Protein 5EPO (pdb70)

Structure (mmCIF, N/CA/C/O backbone):
data_5EPO
#
_entry.id   5EPO
#
_cell.length_a   67.180
_cell.length_b   69.680
_cell.length_c   220.390
_cell.angle_alpha   90.00
_cell.angle_beta   90.00
_cell.angle_gamma   90.00
#
_symmetry.space_group_name_H-M   'P 21 21 21'
#
loop_
_entity.id
_entity.type
_entity.pdbx_description
1 polymer '7-alpha-hydroxysteroid deydrogenase'
2 non-polymer 'NADP NICOTINAMIDE-ADENINE-DINUCLEOTIDE PHOSPHATE'
3 non-polymer 'TAUROCHENODEOXYCHOLIC ACID'
4 non-polymer GLYCEROL
5 water water
#
loop_
_atom_site.group_PDB
_atom_site.id
_atom_site.type_symbol
_atom_site.label_atom_id
_atom_site.label_alt_id
_atom_site.label_comp_id
_atom_site.label_asym_id
_atom_site.label_entity_id
_atom_site.label_seq_id
_atom_site.pdbx_PDB_ins_code
_atom_site.Cartn_x
_atom_site.Cartn_y
_atom_site.Cartn_z
_atom_site.occupancy
_atom_site.B_iso_or_equiv
_atom_site.auth_seq_id
_atom_site.auth_comp_id
_atom_site.auth_asym_id
_atom_site.auth_atom_id
_atom_site.pdbx_PDB_model_num
ATOM 1 N N . LYS A 1 2 ? -14.188 -3.063 50.534 1.00 48.35 2 LYS A N 1
ATOM 2 C CA . LYS A 1 2 ? -15.271 -2.072 50.397 1.00 47.60 2 LYS A CA 1
ATOM 3 C C . LYS A 1 2 ? -14.713 -0.643 50.551 1.00 41.95 2 LYS A C 1
ATOM 4 O O . LYS A 1 2 ? -14.360 -0.205 51.627 1.00 40.17 2 LYS A O 1
ATOM 10 N N . ARG A 1 3 ? -14.682 0.062 49.440 1.00 37.12 3 ARG A N 1
ATOM 11 C CA . ARG A 1 3 ? -14.150 1.413 49.329 1.00 36.65 3 ARG A CA 1
ATOM 12 C C . ARG A 1 3 ? -14.878 2.492 50.065 1.00 32.08 3 ARG A C 1
ATOM 13 O O . ARG A 1 3 ? -14.324 3.568 50.226 1.00 30.92 3 ARG A O 1
ATOM 21 N N . LEU A 1 4 ? -16.122 2.248 50.459 1.00 26.71 4 LEU A N 1
ATOM 22 C CA . LEU A 1 4 ? -16.916 3.319 51.029 1.00 24.01 4 LEU A CA 1
ATOM 23 C C . LEU A 1 4 ? -17.438 2.933 52.379 1.00 23.38 4 LEU A C 1
ATOM 24 O O . LEU A 1 4 ? -18.361 3.510 52.863 1.00 21.46 4 LEU A O 1
ATOM 29 N N . GLU A 1 5 ? -16.814 1.949 52.985 1.00 25.11 5 GLU A N 1
ATOM 30 C CA . GLU A 1 5 ? -17.232 1.485 54.291 1.00 27.24 5 GLU A CA 1
ATOM 31 C C . GLU A 1 5 ? -17.264 2.600 55.325 1.00 24.91 5 GLU A C 1
ATOM 32 O O . GLU A 1 5 ? -16.310 3.323 55.482 1.00 25.38 5 GLU A O 1
ATOM 38 N N . GLY A 1 6 ? -18.382 2.753 56.007 1.00 23.36 6 GLY A N 1
ATOM 39 C CA . GLY A 1 6 ? -18.520 3.765 57.048 1.00 23.74 6 GLY A CA 1
ATOM 40 C C . GLY A 1 6 ? -18.939 5.141 56.534 1.00 23.64 6 GLY A C 1
ATOM 41 O O . GLY A 1 6 ? -19.182 6.044 57.317 1.00 21.46 6 GLY A O 1
ATOM 42 N N . LYS A 1 7 ? -19.019 5.298 55.219 1.00 21.61 7 LYS A N 1
ATOM 43 C CA . LYS A 1 7 ? -19.386 6.581 54.647 1.00 21.61 7 LYS A CA 1
ATOM 44 C C . LYS A 1 7 ? -20.904 6.693 54.546 1.00 19.32 7 LYS A C 1
ATOM 45 O O . LYS A 1 7 ? -21.597 5.680 54.451 1.00 21.41 7 LYS A O 1
ATOM 51 N N . VAL A 1 8 ? -21.396 7.929 54.588 1.00 15.91 8 VAL A N 1
ATOM 52 C CA . VAL A 1 8 ? -22.805 8.250 54.423 1.00 14.60 8 VAL A CA 1
ATOM 53 C C . VAL A 1 8 ? -23.008 9.000 53.096 1.00 15.44 8 VAL A C 1
ATOM 54 O O . VAL A 1 8 ? -22.367 10.008 52.850 1.00 15.16 8 VAL A O 1
ATOM 58 N N . ALA A 1 9 ? -23.917 8.500 52.260 1.00 15.93 9 ALA A N 1
ATOM 59 C CA . ALA A 1 9 ? -24.218 9.115 50.970 1.00 16.10 9 ALA A CA 1
ATOM 60 C C . ALA A 1 9 ? -25.698 9.466 50.856 1.00 14.57 9 ALA A C 1
ATOM 61 O O . ALA A 1 9 ? -26.552 8.799 51.415 1.00 15.26 9 ALA A O 1
ATOM 63 N N . ILE A 1 10 ? -25.968 10.558 50.151 1.00 14.07 10 ILE A N 1
ATOM 64 C CA . ILE A 1 10 ? -27.329 10.956 49.807 1.00 12.58 10 ILE A CA 1
ATOM 65 C C . ILE A 1 10 ? -27.465 11.048 48.280 1.00 11.66 10 ILE A C 1
ATOM 66 O O . ILE A 1 10 ? -26.689 11.724 47.634 1.00 11.35 10 ILE A O 1
ATOM 71 N N . VAL A 1 11 ? -28.443 10.351 47.726 1.00 10.27 11 VAL A N 1
ATOM 72 C CA . VAL A 1 11 ? -28.758 10.439 46.306 1.00 10.54 11 VAL A CA 1
ATOM 73 C C . VAL A 1 11 ? -30.213 10.904 46.118 1.00 11.12 11 VAL A C 1
ATOM 74 O O . VAL A 1 11 ? -31.142 10.223 46.546 1.00 11.00 11 VAL A O 1
ATOM 78 N N . THR A 1 12 ? -30.410 12.059 45.480 1.00 10.90 12 THR A N 1
ATOM 79 C CA . THR A 1 12 ? -31.756 12.569 45.234 1.00 10.33 12 THR A CA 1
ATOM 80 C C . THR A 1 12 ? -32.437 11.847 44.055 1.00 10.68 12 THR A C 1
ATOM 81 O O . THR A 1 12 ? -31.765 11.374 43.147 1.00 9.84 12 THR A O 1
ATOM 85 N N . SER A 1 13 ? -33.780 11.746 44.102 1.00 10.76 13 SER A N 1
ATOM 86 C CA . SER A 1 13 ? -34.545 11.184 43.006 1.00 11.74 13 SER A CA 1
ATOM 87 C C . SER A 1 13 ? -34.009 9.809 42.590 1.00 12.00 13 SER A C 1
ATOM 88 O O . SER A 1 13 ? -33.665 9.570 41.419 1.00 11.50 13 SER A O 1
ATOM 91 N N . SER A 1 14 ? -33.939 8.904 43.561 1.00 11.77 14 SER A N 1
ATOM 92 C CA . SER A 1 14 ? -33.174 7.670 43.414 1.00 11.74 14 SER A CA 1
ATOM 93 C C . SER A 1 14 ? -34.028 6.412 43.490 1.00 12.29 14 SER A C 1
ATOM 94 O O . SER A 1 14 ? -33.528 5.352 43.810 1.00 13.55 14 SER A O 1
ATOM 97 N N . THR A 1 15 ? -35.311 6.537 43.159 1.00 13.14 15 THR A N 1
ATOM 98 C CA . THR A 1 15 ? -36.210 5.387 43.167 1.00 14.40 15 THR A CA 1
ATOM 99 C C . THR A 1 15 ? -36.258 4.686 41.821 1.00 15.46 15 THR A C 1
ATOM 100 O O . THR A 1 15 ? -36.829 3.613 41.711 1.00 16.93 15 THR A O 1
ATOM 104 N N . ARG A 1 16 ? -35.628 5.278 40.812 1.00 15.35 16 ARG A N 1
ATOM 105 C CA . ARG A 1 16 ? -35.522 4.644 39.481 1.00 15.40 16 ARG A CA 1
ATOM 106 C C . ARG A 1 16 ? -34.339 5.252 38.708 1.00 13.83 16 ARG A C 1
ATOM 107 O O . ARG A 1 16 ? -33.775 6.314 39.111 1.00 10.92 16 ARG A O 1
ATOM 115 N N . GLY A 1 17 ? -34.005 4.623 37.587 1.00 11.90 17 GLY A N 1
ATOM 116 C CA . GLY A 1 17 ? -33.071 5.202 36.643 1.00 11.59 17 GLY A CA 1
ATOM 117 C C . GLY A 1 17 ? -31.676 5.465 37.214 1.00 11.22 17 GLY A C 1
ATOM 118 O O . GLY A 1 17 ? -31.151 4.690 37.997 1.00 10.01 17 GLY A O 1
ATOM 119 N N . ILE A 1 18 ? -31.095 6.592 36.830 1.00 11.11 18 ILE A N 1
ATOM 120 C CA . ILE A 1 18 ? -29.710 6.917 37.205 1.00 11.18 18 ILE A CA 1
ATOM 121 C C . ILE A 1 18 ? -29.561 7.021 38.710 1.00 10.34 18 ILE A C 1
ATOM 122 O O . ILE A 1 18 ? -28.599 6.507 39.256 1.00 9.00 18 ILE A O 1
ATOM 127 N N . GLY A 1 19 ? -30.535 7.667 39.348 1.00 9.83 19 GLY A N 1
ATOM 128 C CA . GLY A 1 19 ? -30.505 7.837 40.790 1.00 9.79 19 GLY A CA 1
ATOM 129 C C . GLY A 1 19 ? -30.445 6.517 41.507 1.00 10.36 19 GLY A C 1
ATOM 130 O O . GLY A 1 19 ? -29.630 6.323 42.400 1.00 10.06 19 GLY A O 1
ATOM 131 N N . ARG A 1 20 ? -31.314 5.584 41.097 1.00 11.28 20 ARG A N 1
ATOM 132 C CA . ARG A 1 20 ? -31.346 4.266 41.697 1.00 11.72 20 ARG A CA 1
ATOM 133 C C . ARG A 1 20 ? -30.034 3.549 41.469 1.00 10.59 20 ARG A C 1
ATOM 134 O O . ARG A 1 20 ? -29.458 2.961 42.399 1.00 10.73 20 ARG A O 1
ATOM 142 N N . ALA A 1 21 ? -29.570 3.556 40.224 1.00 10.11 21 ALA A N 1
ATOM 143 C CA . ALA A 1 21 ? -28.368 2.801 39.885 1.00 10.86 21 ALA A CA 1
ATOM 144 C C . ALA A 1 21 ? -27.168 3.372 40.643 1.00 10.96 21 ALA A C 1
ATOM 145 O O . ALA A 1 21 ? -26.282 2.628 41.059 1.00 11.12 21 ALA A O 1
ATOM 147 N N . SER A 1 22 ? -27.161 4.691 40.836 1.00 10.78 22 SER A N 1
ATOM 148 C CA . SER A 1 22 ? -26.124 5.340 41.614 1.00 10.71 22 SER A CA 1
ATOM 149 C C . SER A 1 22 ? -26.191 4.959 43.102 1.00 11.64 22 SER A C 1
ATOM 150 O O . SER A 1 22 ? -25.165 4.644 43.714 1.00 11.24 22 SER A O 1
ATOM 153 N N . ALA A 1 23 ? -27.392 4.954 43.666 1.00 11.55 23 ALA A N 1
ATOM 154 C CA . ALA A 1 23 ? -27.585 4.473 45.044 1.00 12.72 23 ALA A CA 1
ATOM 155 C C . ALA A 1 23 ? -27.109 3.027 45.223 1.00 12.23 23 ALA A C 1
ATOM 156 O O . ALA A 1 23 ? -26.432 2.708 46.196 1.00 12.01 23 ALA A O 1
ATOM 158 N N . GLU A 1 24 ? -27.428 2.189 44.275 1.00 13.02 24 GLU A N 1
ATOM 159 C CA . GLU A 1 24 ? -27.076 0.749 44.355 1.00 14.91 24 GLU A CA 1
ATOM 160 C C . GLU A 1 24 ? -25.549 0.560 44.318 1.00 16.25 24 GLU A C 1
ATOM 161 O O . GLU A 1 24 ? -24.999 -0.195 45.112 1.00 16.59 24 GLU A O 1
ATOM 167 N N . ALA A 1 25 ? -24.884 1.265 43.401 1.00 15.67 25 ALA A N 1
ATOM 168 C CA . ALA A 1 25 ? -23.439 1.159 43.263 1.00 15.32 25 ALA A CA 1
ATOM 169 C C . ALA A 1 25 ? -22.724 1.619 44.517 1.00 14.50 25 ALA A C 1
ATOM 170 O O . ALA A 1 25 ? -21.755 1.014 44.930 1.00 14.53 25 ALA A O 1
ATOM 172 N N . LEU A 1 26 ? -23.211 2.700 45.118 1.00 14.60 26 LEU A N 1
ATOM 173 C CA . LEU A 1 26 ? -22.571 3.240 46.305 1.00 14.26 26 LEU A CA 1
ATOM 174 C C . LEU A 1 26 ? -22.774 2.293 47.491 1.00 15.06 26 LEU A C 1
ATOM 175 O O . LEU A 1 26 ? -21.861 2.067 48.267 1.00 14.36 26 LEU A O 1
ATOM 180 N N . ALA A 1 27 ? -23.978 1.743 47.603 1.00 17.35 27 ALA A N 1
ATOM 181 C CA . ALA A 1 27 ? -24.300 0.785 48.662 1.00 17.55 27 ALA A CA 1
ATOM 182 C C . ALA A 1 27 ? -23.492 -0.516 48.536 1.00 19.17 27 ALA A C 1
ATOM 183 O O . ALA A 1 27 ? -23.118 -1.118 49.545 1.00 16.94 27 ALA A O 1
ATOM 185 N N . LYS A 1 28 ? -23.222 -0.937 47.314 1.00 19.50 28 LYS A N 1
ATOM 186 C CA . LYS A 1 28 ? -22.458 -2.154 47.102 1.00 23.80 28 LYS A CA 1
ATOM 187 C C . LYS A 1 28 ? -21.007 -1.982 47.596 1.00 22.81 28 LYS A C 1
ATOM 188 O O . LYS A 1 28 ? -20.370 -2.942 48.018 1.00 19.94 28 LYS A O 1
ATOM 194 N N . GLU A 1 29 ? -20.508 -0.749 47.540 1.00 19.62 29 GLU A N 1
ATOM 195 C CA . GLU A 1 29 ? -19.176 -0.452 48.010 1.00 20.65 29 GLU A CA 1
ATOM 196 C C . GLU A 1 29 ? -19.155 -0.051 49.477 1.00 18.69 29 GLU A C 1
ATOM 197 O O . GLU A 1 29 ? -18.199 0.539 49.958 1.00 19.94 29 GLU A O 1
ATOM 203 N N . GLY A 1 30 ? -20.221 -0.385 50.197 1.00 18.42 30 GLY A N 1
ATOM 204 C CA . GLY A 1 30 ? -20.262 -0.232 51.654 1.00 18.54 30 GLY A CA 1
ATOM 205 C C . GLY A 1 30 ? -20.821 1.082 52.189 1.00 18.51 30 GLY A C 1
ATOM 206 O O . GLY A 1 30 ? -20.958 1.251 53.403 1.00 16.57 30 GLY A O 1
ATOM 207 N N . ALA A 1 31 ? -21.167 2.021 51.313 1.00 15.99 31 ALA A N 1
ATOM 208 C CA . ALA A 1 31 ? -21.768 3.264 51.783 1.00 16.78 31 ALA A CA 1
ATOM 209 C C . ALA A 1 31 ? -23.160 3.050 52.368 1.00 16.87 31 ALA A C 1
ATOM 210 O O . ALA A 1 31 ? -23.936 2.215 51.881 1.00 15.72 31 ALA A O 1
ATOM 212 N N . LEU A 1 32 ? -23.473 3.815 53.410 1.00 16.96 32 LEU A N 1
ATOM 213 C CA . LEU A 1 32 ? -24.841 3.930 53.870 1.00 17.46 32 LEU A CA 1
ATOM 214 C C . LEU A 1 32 ? -25.521 4.974 53.026 1.00 17.16 32 LEU A C 1
ATOM 215 O O . LEU A 1 32 ? -25.170 6.160 53.096 1.00 18.87 32 LEU A O 1
ATOM 220 N N . VAL A 1 33 ? -26.492 4.546 52.225 1.00 16.93 33 VAL A N 1
ATOM 221 C CA . VAL A 1 33 ? -27.060 5.401 51.193 1.00 16.39 33 VAL A CA 1
ATOM 222 C C . VAL A 1 33 ? -28.481 5.814 51.543 1.00 16.12 33 VAL A C 1
ATOM 223 O O . VAL A 1 33 ? -29.373 4.978 51.693 1.00 17.42 33 VAL A O 1
ATOM 227 N N . TYR A 1 34 ? -28.688 7.117 51.645 1.00 15.16 34 TYR A N 1
ATOM 228 C CA . TYR A 1 34 ? -30.025 7.671 51.800 1.00 15.61 34 TYR A CA 1
ATOM 229 C C . TYR A 1 34 ? -30.650 7.910 50.441 1.00 15.54 34 TYR A C 1
ATOM 230 O O . TYR A 1 34 ? -30.073 8.640 49.607 1.00 15.24 34 TYR A O 1
ATOM 239 N N . LEU A 1 35 ? -31.809 7.298 50.209 1.00 14.31 35 LEU A N 1
ATOM 240 C CA . LEU A 1 35 ? -32.641 7.637 49.061 1.00 13.29 35 LEU A CA 1
ATOM 241 C C . LEU A 1 35 ? -33.481 8.868 49.367 1.00 13.91 35 LEU A C 1
ATOM 242 O O . LEU A 1 35 ? -34.528 8.787 50.033 1.00 15.53 35 LEU A O 1
ATOM 247 N N . ALA A 1 36 ? -33.028 10.021 48.902 1.00 12.05 36 ALA A N 1
ATOM 248 C CA . ALA A 1 36 ? -33.796 11.227 49.065 1.00 12.15 36 ALA A CA 1
ATOM 249 C C . ALA A 1 36 ? -34.851 11.266 47.953 1.00 13.59 36 ALA A C 1
ATOM 250 O O . ALA A 1 36 ? -34.554 11.642 46.808 1.00 12.64 36 ALA A O 1
ATOM 252 N N . ALA A 1 37 ? -36.063 10.811 48.282 1.00 13.03 37 ALA A N 1
ATOM 253 C CA . ALA A 1 37 ? -37.083 10.571 47.291 1.00 14.02 37 ALA A CA 1
ATOM 254 C C . ALA A 1 37 ? -38.466 11.052 47.731 1.00 14.84 37 ALA A C 1
ATOM 255 O O . ALA A 1 37 ? -38.706 11.254 48.931 1.00 14.98 37 ALA A O 1
ATOM 257 N N . ARG A 1 38 ? -39.383 11.199 46.774 1.00 14.44 38 ARG A N 1
ATOM 258 C CA . ARG A 1 38 ? -40.739 11.671 47.080 1.00 15.00 38 ARG A CA 1
ATOM 259 C C . ARG A 1 38 ? -41.695 10.530 47.430 1.00 16.50 38 ARG A C 1
ATOM 260 O O . ARG A 1 38 ? -42.696 10.760 48.114 1.00 19.70 38 ARG A O 1
ATOM 268 N N . SER A 1 39 ? -41.405 9.325 46.961 1.00 17.45 39 SER A N 1
ATOM 269 C CA . SER A 1 39 ? -42.261 8.150 47.248 1.00 19.29 39 SER A CA 1
ATOM 270 C C . SER A 1 39 ? -41.605 7.215 48.233 1.00 18.47 39 SER A C 1
ATOM 271 O O . SER A 1 39 ? -40.683 6.457 47.875 1.00 20.03 39 SER A O 1
ATOM 274 N N . GLU A 1 40 ? -42.054 7.274 49.487 1.00 19.28 40 GLU A N 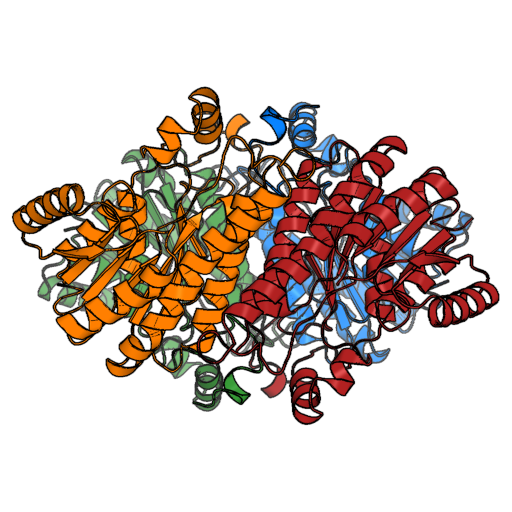1
ATOM 275 C CA . GLU A 1 40 ? -41.544 6.382 50.502 1.00 21.11 40 GLU A CA 1
ATOM 276 C C . GLU A 1 40 ? -41.813 4.923 50.128 1.00 20.48 40 GLU A C 1
ATOM 277 O O . GLU A 1 40 ? -40.965 4.047 50.322 1.00 19.84 40 GLU A O 1
ATOM 283 N N . GLU A 1 41 ? -43.008 4.678 49.589 1.00 22.18 41 GLU A N 1
ATOM 284 C CA . GLU A 1 41 ? -43.382 3.333 49.180 1.00 25.77 41 GLU A CA 1
ATOM 285 C C . GLU A 1 41 ? -42.399 2.757 48.171 1.00 23.73 41 GLU A C 1
ATOM 286 O O . GLU A 1 41 ? -41.935 1.631 48.310 1.00 19.86 41 GLU A O 1
ATOM 292 N N . LEU A 1 42 ? -42.081 3.527 47.138 1.00 23.45 42 LEU A N 1
ATOM 293 C CA . LEU A 1 42 ? -41.128 3.037 46.137 1.00 23.90 42 LEU A CA 1
ATOM 294 C C . LEU A 1 42 ? -39.738 2.945 46.738 1.00 19.46 42 LEU A C 1
ATOM 295 O O . LEU A 1 42 ? -39.032 1.990 46.490 1.00 21.30 42 LEU A O 1
ATOM 300 N N . ALA A 1 43 ? -39.353 3.933 47.529 1.00 17.91 43 ALA A N 1
ATOM 301 C CA . ALA A 1 43 ? -38.051 3.921 48.184 1.00 18.49 43 ALA A CA 1
ATOM 302 C C . ALA A 1 43 ? -37.855 2.642 48.994 1.00 19.67 43 ALA A C 1
ATOM 303 O O . ALA A 1 43 ? -36.763 2.076 48.991 1.00 16.66 43 ALA A O 1
ATOM 305 N N . ASN A 1 44 ? -38.915 2.200 49.676 1.00 20.85 44 ASN A N 1
ATOM 306 C CA . ASN A 1 44 ? -38.843 0.987 50.504 1.00 22.64 44 ASN A CA 1
ATOM 307 C C . ASN A 1 44 ? -38.582 -0.278 49.678 1.00 23.59 44 ASN A C 1
ATOM 308 O O . ASN A 1 44 ? -37.926 -1.206 50.150 1.00 23.15 44 ASN A O 1
ATOM 313 N N . GLU A 1 45 ? -39.092 -0.304 48.453 1.00 24.74 45 GLU A N 1
ATOM 314 C CA . GLU A 1 45 ? -38.805 -1.403 47.538 1.00 27.24 45 GLU A CA 1
ATOM 315 C C . GLU A 1 45 ? -37.332 -1.447 47.143 1.00 23.26 45 GLU A C 1
ATOM 316 O O . GLU A 1 45 ? -36.732 -2.524 47.037 1.00 19.66 45 GLU A O 1
ATOM 322 N N . VAL A 1 46 ? -36.749 -0.273 46.913 1.00 20.51 46 VAL A N 1
ATOM 323 C CA . VAL A 1 46 ? -35.338 -0.198 46.499 1.00 18.70 46 VAL A CA 1
ATOM 324 C C . VAL A 1 46 ? -34.449 -0.573 47.681 1.00 18.21 46 VAL A C 1
ATOM 325 O O . VAL A 1 46 ? -33.491 -1.324 47.524 1.00 18.35 46 VAL A O 1
ATOM 329 N N . ILE A 1 47 ? -34.780 -0.038 48.856 1.00 17.78 47 ILE A N 1
ATOM 330 C CA . ILE A 1 47 ? -34.040 -0.348 50.090 1.00 17.60 47 ILE A CA 1
ATOM 331 C C . ILE A 1 47 ? -34.033 -1.860 50.319 1.00 19.47 47 ILE A C 1
ATOM 332 O O . ILE A 1 47 ? -33.005 -2.443 50.652 1.00 18.29 47 ILE A O 1
ATOM 337 N N . ALA A 1 48 ? -35.189 -2.485 50.130 1.00 21.04 48 ALA A N 1
ATOM 338 C CA . ALA A 1 48 ? -35.299 -3.928 50.288 1.00 24.29 48 ALA A CA 1
ATOM 339 C C . ALA A 1 48 ? -34.382 -4.642 49.337 1.00 24.89 48 ALA A C 1
ATOM 340 O O . ALA A 1 48 ? -33.600 -5.498 49.752 1.00 24.93 48 ALA A O 1
ATOM 342 N N . ASP A 1 49 ? -34.466 -4.276 48.056 1.00 27.33 49 ASP A N 1
ATOM 343 C CA . ASP A 1 49 ? -33.619 -4.881 47.041 1.00 29.27 49 ASP A CA 1
ATOM 344 C C . ASP A 1 49 ? -32.146 -4.682 47.386 1.00 25.90 49 ASP A C 1
ATOM 345 O O . ASP A 1 49 ? -31.358 -5.609 47.266 1.00 27.39 49 ASP A O 1
ATOM 350 N N . ILE A 1 50 ? -31.782 -3.478 47.822 1.00 25.14 50 ILE A N 1
ATOM 351 C CA . ILE A 1 50 ? -30.402 -3.191 48.214 1.00 22.67 50 ILE A CA 1
ATOM 352 C C . ILE A 1 50 ? -30.017 -4.045 49.411 1.00 25.73 50 ILE A C 1
ATOM 353 O O . ILE A 1 50 ? -28.877 -4.511 49.504 1.00 19.02 50 ILE A O 1
ATOM 358 N N . LYS A 1 51 ? -30.949 -4.238 50.352 1.00 26.88 51 LYS A N 1
ATOM 359 C CA . LYS A 1 51 ? -30.620 -5.040 51.527 1.00 33.14 51 LYS A CA 1
ATOM 360 C C . LYS A 1 51 ? -30.346 -6.487 51.129 1.00 32.02 51 LYS A C 1
ATOM 361 O O . LYS A 1 51 ? -29.428 -7.126 51.645 1.00 31.11 51 LYS A O 1
ATOM 367 N N . LYS A 1 52 ? -31.126 -6.990 50.189 1.00 34.87 52 LYS A N 1
ATOM 368 C CA . LYS A 1 52 ? -30.961 -8.358 49.702 1.00 36.84 52 LYS A CA 1
ATOM 369 C C . LYS A 1 52 ? -29.617 -8.510 49.009 1.00 39.82 52 LYS A C 1
ATOM 370 O O . LYS A 1 52 ? -28.992 -9.570 49.088 1.00 41.05 52 LYS A O 1
ATOM 376 N N . GLN A 1 53 ? -29.164 -7.448 48.345 1.00 44.22 53 GLN A N 1
ATOM 377 C CA . GLN A 1 53 ? -27.845 -7.434 47.698 1.00 39.60 53 GLN A CA 1
ATOM 378 C C . GLN A 1 53 ? -26.729 -7.351 48.751 1.00 36.51 53 GLN A C 1
ATOM 379 O O . GLN A 1 53 ? -25.551 -7.496 48.430 1.00 39.35 53 GLN A O 1
ATOM 385 N N . GLY A 1 54 ? -27.097 -7.090 49.997 1.00 31.42 54 GLY A N 1
ATOM 386 C CA . GLY A 1 54 ? -26.154 -7.096 51.104 1.00 29.30 54 GLY A CA 1
ATOM 387 C C . GLY A 1 54 ? -25.651 -5.744 51.545 1.00 27.82 54 GLY A C 1
ATOM 388 O O . GLY A 1 54 ? -24.656 -5.661 52.237 1.00 26.81 54 GLY A O 1
ATOM 389 N N . GLY A 1 55 ? -26.355 -4.683 51.161 1.00 29.28 55 GLY A N 1
ATOM 390 C CA . GLY A 1 55 ? -25.962 -3.315 51.514 1.00 28.69 55 GLY A CA 1
ATOM 391 C C . GLY A 1 55 ? -26.978 -2.659 52.415 1.00 32.11 55 GLY A C 1
ATOM 392 O O . GLY A 1 55 ? -28.012 -3.268 52.749 1.00 32.37 55 GLY A O 1
ATOM 393 N N . VAL A 1 56 ? -26.705 -1.410 52.799 1.00 28.48 56 VAL A N 1
ATOM 394 C CA . VAL A 1 56 ? -27.635 -0.648 53.631 1.00 28.11 56 VAL A CA 1
ATOM 395 C C . VAL A 1 56 ? -28.066 0.654 52.963 1.00 26.23 56 VAL A C 1
ATOM 396 O O . VAL A 1 56 ? -27.242 1.404 52.474 1.00 27.42 56 VAL A O 1
ATOM 400 N N . ALA A 1 57 ? -29.358 0.906 52.974 1.00 24.13 57 ALA A N 1
ATOM 401 C CA . ALA A 1 57 ? -29.935 2.134 52.479 1.00 25.49 57 ALA A CA 1
ATOM 402 C C . ALA A 1 57 ? -31.127 2.550 53.329 1.00 24.75 57 ALA A C 1
ATOM 403 O O . ALA A 1 57 ? -31.759 1.722 53.966 1.00 22.87 57 ALA A O 1
ATOM 405 N N . LYS A 1 58 ? -31.402 3.848 53.340 1.00 22.57 58 LYS A N 1
ATOM 406 C CA . LYS A 1 58 ? -32.493 4.398 54.136 1.00 23.39 58 LYS A CA 1
ATOM 407 C C . LYS A 1 58 ? -33.248 5.422 53.324 1.00 21.57 58 LYS A C 1
ATOM 408 O O . LYS A 1 58 ? -32.774 5.860 52.268 1.00 24.64 58 LYS A O 1
ATOM 414 N N . PHE A 1 59 ? -34.411 5.809 53.817 1.00 20.92 59 PHE A N 1
ATOM 415 C CA . PHE A 1 59 ? -35.254 6.804 53.151 1.00 20.27 59 PHE A CA 1
ATOM 416 C C . PHE A 1 59 ? -35.246 8.135 53.880 1.00 18.61 59 PHE A C 1
ATOM 417 O O . PHE A 1 59 ? -35.223 8.181 55.100 1.00 18.28 59 PHE A O 1
ATOM 425 N N . VAL A 1 60 ? -35.259 9.222 53.110 1.00 16.58 60 VAL A N 1
ATOM 426 C CA . VAL A 1 60 ? -35.484 10.555 53.643 1.00 15.78 60 VAL A CA 1
ATOM 427 C C . VAL A 1 60 ? -36.319 11.313 52.622 1.00 15.39 60 VAL A C 1
ATOM 428 O O . VAL A 1 60 ? -36.059 11.238 51.416 1.00 13.50 60 VAL A O 1
ATOM 432 N N . TYR A 1 61 ? -37.351 12.011 53.089 1.00 14.91 61 TYR A N 1
ATOM 433 C CA . TYR A 1 61 ? -38.322 12.589 52.188 1.00 15.24 61 TYR A CA 1
ATOM 434 C C . TYR A 1 61 ? -37.733 13.764 51.438 1.00 14.69 61 TYR A C 1
ATOM 435 O O . TYR A 1 61 ? -37.120 14.656 52.033 1.00 15.62 61 TYR A O 1
ATOM 444 N N . PHE A 1 62 ? -37.922 13.753 50.125 1.00 14.83 62 PHE A N 1
ATOM 445 C CA . PHE A 1 62 ? -37.480 14.867 49.292 1.00 15.72 62 PHE A CA 1
ATOM 446 C C . PHE A 1 62 ? -38.433 15.047 48.118 1.00 15.57 62 PHE A C 1
ATOM 447 O O . PHE A 1 62 ? -38.756 14.087 47.421 1.00 15.25 62 PHE A O 1
ATOM 455 N N . ASN A 1 63 ? -38.868 16.279 47.904 1.00 15.98 63 ASN A N 1
ATOM 456 C CA . ASN A 1 63 ? -39.652 16.623 46.728 1.00 16.24 63 ASN A CA 1
ATOM 457 C C . ASN A 1 63 ? -39.219 17.995 46.201 1.00 15.71 63 ASN A C 1
ATOM 458 O O . ASN A 1 63 ? -39.286 18.994 46.907 1.00 14.70 63 ASN A O 1
ATOM 463 N N . ALA A 1 64 ? -38.780 18.023 44.945 1.00 15.15 64 ALA A N 1
ATOM 464 C CA . ALA A 1 64 ? -38.250 19.227 44.337 1.00 14.59 64 ALA A CA 1
ATOM 465 C C . ALA A 1 64 ? -39.277 20.352 44.304 1.00 16.27 64 ALA A C 1
ATOM 466 O O . ALA A 1 64 ? -38.919 21.532 44.218 1.00 15.69 64 ALA A O 1
ATOM 468 N N . ARG A 1 65 ? -40.558 20.004 44.369 1.00 18.78 65 ARG A N 1
ATOM 469 C CA . ARG A 1 65 ? -41.609 21.015 44.390 1.00 22.15 65 ARG A CA 1
ATOM 470 C C . ARG A 1 65 ? -41.735 21.689 45.760 1.00 19.04 65 ARG A C 1
ATOM 471 O O . ARG A 1 65 ? -42.343 22.742 45.878 1.00 16.21 65 ARG A O 1
ATOM 479 N N . GLU A 1 66 ? -41.156 21.068 46.780 1.00 19.84 66 GLU A N 1
ATOM 480 C CA . GLU A 1 66 ? -41.128 21.627 48.137 1.00 20.70 66 GLU A CA 1
ATOM 481 C C . GLU A 1 66 ? -39.689 21.967 48.526 1.00 19.55 66 GLU A C 1
ATOM 482 O O . GLU A 1 66 ? -39.022 21.188 49.189 1.00 17.64 66 GLU A O 1
ATOM 488 N N . GLU A 1 67 ? -39.220 23.123 48.108 1.00 19.36 67 GLU A N 1
ATOM 489 C CA . GLU A 1 67 ? -37.787 23.407 48.102 1.00 21.77 67 GLU A CA 1
ATOM 490 C C . GLU A 1 67 ? -37.147 23.317 49.472 1.00 20.01 67 GLU A C 1
ATOM 491 O O . GLU A 1 67 ? -35.963 23.043 49.587 1.00 20.31 67 GLU A O 1
ATOM 497 N N . GLU A 1 68 ? -37.923 23.526 50.520 1.00 19.02 68 GLU A N 1
ATOM 498 C CA . GLU A 1 68 ? -37.391 23.437 51.869 1.00 18.94 68 GLU A CA 1
ATOM 499 C C . GLU A 1 68 ? -36.868 22.033 52.154 1.00 17.82 68 GLU A C 1
ATOM 500 O O . GLU A 1 68 ? -35.986 21.860 52.984 1.00 17.99 68 GLU A O 1
ATOM 506 N N . THR A 1 69 ? -37.380 21.033 51.428 1.00 16.01 69 THR A N 1
ATOM 507 C CA . THR A 1 69 ? -36.968 19.660 51.662 1.00 15.06 69 THR A CA 1
ATOM 508 C C . THR A 1 69 ? -35.509 19.403 51.254 1.00 15.64 69 THR A C 1
ATOM 509 O O . THR A 1 69 ? -34.897 18.497 51.782 1.00 14.45 69 THR A O 1
ATOM 513 N N . TYR A 1 70 ? -34.951 20.187 50.339 1.00 15.50 70 TYR A N 1
ATOM 514 C CA . TYR A 1 70 ? -33.501 20.076 50.025 1.00 15.88 70 TYR A CA 1
ATOM 515 C C . TYR A 1 70 ? -32.651 20.241 51.271 1.00 16.26 70 TYR A C 1
ATOM 516 O O . TYR A 1 70 ? -31.639 19.561 51.448 1.00 16.52 70 TYR A O 1
ATOM 525 N N . THR A 1 71 ? -33.047 21.183 52.116 1.00 16.74 71 THR A N 1
ATOM 526 C CA . THR A 1 71 ? -32.307 21.477 53.326 1.00 17.39 71 THR A CA 1
ATOM 527 C C . THR A 1 71 ? -32.700 20.531 54.442 1.00 16.79 71 THR A C 1
ATOM 528 O O . THR A 1 71 ? -31.855 20.031 55.159 1.00 17.76 71 THR A O 1
ATOM 532 N N . SER A 1 72 ? -33.991 20.290 54.588 1.00 18.37 72 SER A N 1
ATOM 533 C CA . SER A 1 72 ? -34.465 19.451 55.689 1.00 18.69 72 SER A CA 1
ATOM 534 C C . SER A 1 72 ? -33.925 18.043 55.543 1.00 18.54 72 SER A C 1
ATOM 535 O O . SER A 1 72 ? -33.504 17.447 56.512 1.00 15.17 72 SER A O 1
ATOM 538 N N . MET A 1 73 ? -33.900 17.518 54.329 1.00 19.66 73 MET A N 1
ATOM 539 C CA . MET A 1 73 ? -33.417 16.147 54.150 1.00 21.11 73 MET A CA 1
ATOM 540 C C . MET A 1 73 ? -31.934 16.011 54.492 1.00 20.16 73 MET A C 1
ATOM 541 O O . MET A 1 73 ? -31.497 14.976 54.966 1.00 20.25 73 MET A O 1
ATOM 546 N N . VAL A 1 74 ? -31.142 17.057 54.233 1.00 18.80 74 VAL A N 1
ATOM 547 C CA . VAL A 1 74 ? -29.701 17.029 54.558 1.00 17.02 74 VAL A CA 1
ATOM 548 C C . VAL A 1 74 ? -29.543 17.063 56.093 1.00 16.62 74 VAL A C 1
ATOM 549 O O . VAL A 1 74 ? -28.721 16.353 56.651 1.00 14.76 74 VAL A O 1
ATOM 553 N N . GLU A 1 75 ? -30.325 17.891 56.754 1.00 20.05 75 GLU A N 1
ATOM 554 C CA . GLU A 1 75 ? -30.204 18.015 58.208 1.00 23.32 75 GLU A CA 1
ATOM 555 C C . GLU A 1 75 ? -30.677 16.738 58.916 1.00 22.80 75 GLU A C 1
ATOM 556 O O . GLU A 1 75 ? -30.058 16.305 59.870 1.00 25.39 75 GLU A O 1
ATOM 562 N N . LYS A 1 76 ? -31.762 16.131 58.433 1.00 21.20 76 LYS A N 1
ATOM 563 C CA . LYS A 1 76 ? -32.203 14.836 58.943 1.00 20.97 76 LYS A CA 1
ATOM 564 C C . LYS A 1 76 ? -31.097 13.796 58.863 1.00 19.98 76 LYS A C 1
ATOM 565 O O . LYS A 1 76 ? -30.876 13.046 59.802 1.00 18.04 76 LYS A O 1
ATOM 571 N N . VAL A 1 77 ? -30.408 13.741 57.720 1.00 17.67 77 VAL A N 1
ATOM 572 C CA . VAL A 1 77 ? -29.393 12.720 57.528 1.00 17.37 77 VAL A CA 1
ATOM 573 C C . VAL A 1 77 ? -28.208 12.951 58.470 1.00 17.29 77 VAL A C 1
ATOM 574 O O . VAL A 1 77 ? -27.727 12.004 59.077 1.00 15.65 77 VAL A O 1
ATOM 578 N N . ALA A 1 78 ? -27.746 14.202 58.571 1.00 16.83 78 ALA A N 1
ATOM 579 C CA . ALA A 1 78 ? -26.632 14.523 59.437 1.00 18.61 78 ALA A CA 1
ATOM 580 C C . ALA A 1 78 ? -26.967 14.256 60.909 1.00 20.93 78 ALA A C 1
ATOM 581 O O . ALA A 1 78 ? -26.127 13.800 61.688 1.00 20.70 78 ALA A O 1
ATOM 583 N N . GLU A 1 79 ? -28.204 14.539 61.272 1.00 24.03 79 GLU A N 1
ATOM 584 C CA . GLU A 1 79 ? -28.665 14.329 62.639 1.00 28.61 79 GLU A CA 1
ATOM 585 C C . GLU A 1 79 ? -28.713 12.846 62.964 1.00 28.98 79 GLU A C 1
ATOM 586 O O . GLU A 1 79 ? -28.289 12.426 64.026 1.00 31.49 79 GLU A O 1
ATOM 592 N N . ALA A 1 80 ? -29.214 12.053 62.033 1.00 27.72 80 ALA A N 1
ATOM 593 C CA . ALA A 1 80 ? -29.392 10.622 62.252 1.00 25.70 80 ALA A CA 1
ATOM 594 C C . ALA A 1 80 ? -28.079 9.848 62.173 1.00 25.01 80 ALA A C 1
ATOM 595 O O . ALA A 1 80 ? -27.931 8.841 62.856 1.00 23.85 80 ALA A O 1
ATOM 597 N N . GLU A 1 81 ? -27.137 10.297 61.341 1.00 22.49 81 GLU A N 1
ATOM 598 C CA . GLU A 1 81 ? -25.886 9.551 61.127 1.00 21.47 81 GLU A CA 1
ATOM 599 C C . GLU A 1 81 ? -24.639 10.190 61.737 1.00 19.75 81 GLU A C 1
ATOM 600 O O . GLU A 1 81 ? -23.599 9.546 61.843 1.00 18.73 81 GLU A O 1
ATOM 606 N N . GLY A 1 82 ? -24.731 11.461 62.087 1.00 19.42 82 GLY A N 1
ATOM 607 C CA . GLY A 1 82 ? -23.583 12.185 62.627 1.00 18.38 82 GLY A CA 1
ATOM 608 C C . GLY A 1 82 ? -22.619 12.680 61.578 1.00 18.13 82 GLY A C 1
ATOM 609 O O . GLY A 1 82 ? -21.612 13.288 61.910 1.00 19.96 82 GLY A O 1
ATOM 610 N N . ARG A 1 83 ? -22.919 12.437 60.296 1.00 16.59 83 ARG A N 1
ATOM 611 C CA . ARG A 1 83 ? -21.970 12.783 59.243 1.00 15.36 83 ARG A CA 1
ATOM 612 C C . ARG A 1 83 ? -22.606 12.708 57.862 1.00 14.59 83 ARG A C 1
ATOM 613 O O . ARG A 1 83 ? -23.610 12.055 57.678 1.00 12.92 83 ARG A O 1
ATOM 621 N N . ILE A 1 84 ? -22.007 13.423 56.913 1.00 14.07 84 ILE A N 1
ATOM 622 C CA . ILE A 1 84 ? -22.305 13.267 55.485 1.00 13.86 84 ILE A CA 1
ATOM 623 C C . ILE A 1 84 ? -20.972 13.258 54.734 1.00 14.16 84 ILE A C 1
ATOM 624 O O . ILE A 1 84 ? -20.103 14.095 54.981 1.00 16.42 84 ILE A O 1
ATOM 629 N N . ASP A 1 85 ? -20.808 12.298 53.827 1.00 13.50 85 ASP A N 1
ATOM 630 C CA . ASP A 1 85 ? -19.592 12.151 53.057 1.00 13.32 85 ASP A CA 1
ATOM 631 C C . ASP A 1 85 ? -19.778 12.416 51.571 1.00 12.21 85 ASP A C 1
ATOM 632 O O . ASP A 1 85 ? -18.913 13.017 50.928 1.00 12.15 85 ASP A O 1
ATOM 637 N N . ILE A 1 86 ? -20.899 11.969 51.033 1.00 11.35 86 ILE A N 1
ATOM 638 C CA . ILE A 1 86 ? -21.159 11.978 49.591 1.00 11.17 86 ILE A CA 1
ATOM 639 C C . ILE A 1 86 ? -22.535 12.550 49.305 1.00 10.98 86 ILE A C 1
ATOM 640 O O . ILE A 1 86 ? -23.515 12.192 49.973 1.00 12.05 86 ILE A O 1
ATOM 645 N N . LEU A 1 87 ? -22.617 13.418 48.301 1.00 9.95 87 LEU A N 1
ATOM 646 C CA . LEU A 1 87 ? -23.912 13.966 47.858 1.00 10.08 87 LEU A CA 1
ATOM 647 C C . LEU A 1 87 ? -24.022 13.837 46.346 1.00 9.22 87 LEU A C 1
ATOM 648 O O . LEU A 1 87 ? -23.192 14.366 45.615 1.00 9.11 87 LEU A O 1
ATOM 653 N N . VAL A 1 88 ? -25.045 13.154 45.886 1.00 8.11 88 VAL A N 1
ATOM 654 C CA . VAL A 1 88 ? -25.285 12.991 44.456 1.00 8.20 88 VAL A CA 1
ATOM 655 C C . VAL A 1 88 ? -26.595 13.716 44.118 1.00 8.96 88 VAL A C 1
ATOM 656 O O . VAL A 1 88 ? -27.680 13.263 44.492 1.00 9.05 88 VAL A O 1
ATOM 660 N N . ASN A 1 89 ? -26.474 14.847 43.429 1.00 8.46 89 ASN A N 1
ATOM 661 C CA . ASN A 1 89 ? -27.618 15.626 43.009 1.00 8.63 89 ASN A CA 1
ATOM 662 C C . ASN A 1 89 ? -28.098 15.164 41.637 1.00 9.30 89 ASN A C 1
ATOM 663 O O . ASN A 1 89 ? -27.541 15.517 40.594 1.00 10.64 89 ASN A O 1
ATOM 668 N N . ASN A 1 90 ? -29.107 14.309 41.654 1.00 9.81 90 ASN A N 1
ATOM 669 C CA . ASN A 1 90 ? -29.548 13.613 40.471 1.00 9.20 90 ASN A CA 1
ATOM 670 C C . ASN A 1 90 ? -30.847 14.218 39.951 1.00 9.53 90 ASN A C 1
ATOM 671 O O . ASN A 1 90 ? -31.095 14.160 38.764 1.00 9.28 90 ASN A O 1
ATOM 676 N N . TYR A 1 91 ? -31.625 14.857 40.797 1.00 10.36 91 TYR A N 1
ATOM 677 C CA . TYR A 1 91 ? -32.844 15.530 40.323 1.00 11.61 91 TYR A CA 1
ATOM 678 C C . TYR A 1 91 ? -32.579 16.521 39.185 1.00 13.50 91 TYR A C 1
ATOM 679 O O . TYR A 1 91 ? -31.601 17.306 39.230 1.00 14.57 91 TYR A O 1
ATOM 688 N N . GLY A 1 92 ? -33.486 16.514 38.220 1.00 13.52 92 GLY A N 1
ATOM 689 C CA . GLY A 1 92 ? -33.452 17.474 37.135 1.00 16.72 92 GLY A CA 1
ATOM 690 C C . GLY A 1 92 ? -34.345 17.073 35.988 1.00 17.43 92 GLY A C 1
ATOM 691 O O . GLY A 1 92 ? -34.646 15.907 35.794 1.00 20.55 92 GLY A O 1
ATOM 692 N N . GLY A 1 93 ? -34.741 18.044 35.203 1.00 18.79 93 GLY A N 1
ATOM 693 C CA . GLY A 1 93 ? -35.528 17.744 34.026 1.00 18.34 93 GLY A CA 1
ATOM 694 C C . GLY A 1 93 ? -36.038 18.999 33.361 1.00 17.72 93 GLY A C 1
ATOM 695 O O . GLY A 1 93 ? -35.429 20.070 33.440 1.00 14.57 93 GLY A O 1
ATOM 696 N N . THR A 1 94 ? -37.170 18.852 32.686 1.00 15.59 94 THR A N 1
ATOM 697 C CA . THR A 1 94 ? -37.764 19.955 32.001 1.00 16.66 94 THR A CA 1
ATOM 698 C C . THR A 1 94 ? -39.180 19.561 31.632 1.00 18.29 94 THR A C 1
ATOM 699 O O . THR A 1 94 ? -39.635 18.437 31.947 1.00 20.20 94 THR A O 1
ATOM 703 N N . ASN A 1 95 ? -39.849 20.452 30.920 1.00 17.59 95 ASN A N 1
ATOM 704 C CA . ASN A 1 95 ? -41.202 20.214 30.455 1.00 16.44 95 ASN A CA 1
ATOM 705 C C . ASN A 1 95 ? -41.159 20.277 28.922 1.00 15.78 95 ASN A C 1
ATOM 706 O O . ASN A 1 95 ? -41.028 21.366 28.338 1.00 13.32 95 ASN A O 1
ATOM 711 N N . VAL A 1 96 ? -41.248 19.125 28.274 1.00 14.13 96 VAL A N 1
ATOM 712 C CA . VAL A 1 96 ? -41.086 19.079 26.824 1.00 15.51 96 VAL A CA 1
ATOM 713 C C . VAL A 1 96 ? -42.189 19.820 26.061 1.00 16.08 96 VAL A C 1
ATOM 714 O O . VAL A 1 96 ? -41.964 20.221 24.914 1.00 17.69 96 VAL A O 1
ATOM 718 N N . ASN A 1 97 ? -43.349 20.018 26.671 1.00 14.56 97 ASN A N 1
ATOM 719 C CA . ASN A 1 97 ? -44.425 20.736 26.003 1.00 14.73 97 ASN A CA 1
ATOM 720 C C . ASN A 1 97 ? -44.155 22.230 25.910 1.00 12.15 97 ASN A C 1
ATOM 721 O O . ASN A 1 97 ? -44.529 22.865 24.930 1.00 11.04 97 ASN A O 1
ATOM 726 N N . LEU A 1 98 ? -43.454 22.760 26.902 1.00 11.17 98 LEU A N 1
ATOM 727 C CA . LEU A 1 98 ? -43.249 24.207 27.059 1.00 10.46 98 LEU A CA 1
ATOM 728 C C . LEU A 1 98 ? -41.803 24.665 26.896 1.00 9.39 98 LEU A C 1
ATOM 729 O O . LEU A 1 98 ? -41.548 25.875 26.746 1.00 9.46 98 LEU A O 1
ATOM 734 N N . ASP A 1 99 ? -40.866 23.747 26.934 1.00 8.65 99 ASP A N 1
ATOM 735 C CA . ASP A 1 99 ? -39.405 24.030 26.796 1.00 8.27 99 ASP A CA 1
ATOM 736 C C . ASP A 1 99 ? -38.902 23.795 25.358 1.00 8.50 99 ASP A C 1
ATOM 737 O O . ASP A 1 99 ? -38.369 22.780 25.033 1.00 8.54 99 ASP A O 1
ATOM 742 N N . LYS A 1 100 ? -39.149 24.754 24.518 1.00 9.08 100 LYS A N 1
ATOM 743 C CA . LYS A 1 100 ? -38.717 24.692 23.122 1.00 10.35 100 LYS A CA 1
ATOM 744 C C . LYS A 1 100 ? -37.500 25.628 22.855 1.00 10.47 100 LYS A C 1
ATOM 745 O O . LYS A 1 100 ? -36.651 25.672 23.649 1.00 10.53 100 LYS A O 1
ATOM 751 N N . ASN A 1 101 ? -37.505 26.350 21.731 1.00 9.44 101 ASN A N 1
ATOM 752 C CA . ASN A 1 101 ? -36.531 27.330 21.412 1.00 9.52 101 ASN A CA 1
ATOM 753 C C . ASN A 1 101 ? -36.899 28.631 22.150 1.00 8.96 101 ASN A C 1
ATOM 754 O O . ASN A 1 101 ? -37.851 28.706 22.902 1.00 8.33 101 ASN A O 1
ATOM 759 N N . LEU A 1 102 ? -36.120 29.644 21.868 1.00 8.48 102 LEU A N 1
ATOM 760 C CA . LEU A 1 102 ? -36.274 30.896 22.549 1.00 7.59 102 LEU A CA 1
ATOM 761 C C . LEU A 1 102 ? -37.682 31.490 22.368 1.00 7.48 102 LEU A C 1
ATOM 762 O O . LEU A 1 102 ? -38.321 31.917 23.334 1.00 6.27 102 LEU A O 1
ATOM 767 N N . THR A 1 103 ? -38.145 31.517 21.124 1.00 7.46 103 THR A N 1
ATOM 768 C CA . THR A 1 103 ? -39.354 32.245 20.797 1.00 7.55 103 THR A CA 1
ATOM 769 C C . THR A 1 103 ? -40.636 31.439 21.012 1.00 8.14 103 THR A C 1
ATOM 770 O O . THR A 1 103 ? -41.658 31.990 21.414 1.00 8.72 103 THR A O 1
ATOM 774 N N . ALA A 1 104 ? -40.573 30.132 20.797 1.00 8.61 104 ALA A N 1
ATOM 775 C CA . ALA A 1 104 ? -41.749 29.248 20.922 1.00 9.27 104 ALA A CA 1
ATOM 776 C C . ALA A 1 104 ? -41.940 28.702 22.354 1.00 9.95 104 ALA A C 1
ATOM 777 O O . ALA A 1 104 ? -43.034 28.309 22.733 1.00 10.11 104 ALA A O 1
ATOM 779 N N . GLY A 1 105 ? -40.856 28.669 23.116 1.00 10.32 105 GLY A N 1
ATOM 780 C CA . GLY A 1 105 ? -40.886 28.232 24.491 1.00 10.92 105 GLY A CA 1
ATOM 781 C C . GLY A 1 105 ? -41.651 29.195 25.396 1.00 11.48 105 GLY A C 1
ATOM 782 O O . GLY A 1 105 ? -41.790 30.399 25.105 1.00 11.74 105 GLY A O 1
ATOM 783 N N . ASP A 1 106 ? -42.141 28.681 26.516 1.00 12.16 106 ASP A N 1
ATOM 784 C CA . ASP A 1 106 ? -42.881 29.529 27.433 1.00 12.88 106 ASP A CA 1
ATOM 785 C C . ASP A 1 106 ? -41.953 30.305 28.333 1.00 12.23 106 ASP A C 1
ATOM 786 O O . ASP A 1 106 ? -41.129 29.707 29.025 1.00 13.08 106 ASP A O 1
ATOM 791 N N . THR A 1 107 ? -42.089 31.632 28.337 1.00 11.79 107 THR A N 1
ATOM 792 C CA . THR A 1 107 ? -41.214 32.497 29.114 1.00 11.60 107 THR A CA 1
ATOM 793 C C . THR A 1 107 ? -41.194 32.136 30.591 1.00 11.31 107 THR A C 1
ATOM 794 O O . THR A 1 107 ? -40.144 31.840 31.145 1.00 10.58 107 THR A O 1
ATOM 798 N N . ASP A 1 108 ? -42.357 32.152 31.234 1.00 10.58 108 ASP A N 1
ATOM 799 C CA . ASP A 1 108 ? -42.404 31.885 32.667 1.00 11.19 108 ASP A CA 1
ATOM 800 C C . ASP A 1 108 ? -41.835 30.496 33.007 1.00 11.55 108 ASP A C 1
ATOM 801 O O . ASP A 1 108 ? -41.124 30.337 33.985 1.00 11.11 108 ASP A O 1
ATOM 806 N N . GLU A 1 109 ? -42.150 29.497 32.198 1.00 11.21 109 GLU A N 1
ATOM 807 C CA . GLU A 1 109 ? -41.659 28.127 32.456 1.00 12.42 109 GLU A CA 1
ATOM 808 C C . GLU A 1 109 ? -40.146 28.023 32.269 1.00 11.28 109 GLU A C 1
ATOM 809 O O . GLU A 1 109 ? -39.520 27.180 32.906 1.00 12.34 109 GLU A O 1
ATOM 815 N N . PHE A 1 110 ? -39.563 28.872 31.401 1.00 10.19 110 PHE A N 1
ATOM 816 C CA . PHE A 1 110 ? -38.102 28.898 31.242 1.00 9.28 110 PHE A CA 1
ATOM 817 C C . PHE A 1 110 ? -37.432 29.213 32.581 1.00 8.92 110 PHE A C 1
ATOM 818 O O . PHE A 1 110 ? -36.494 28.526 33.005 1.00 8.28 110 PHE A O 1
ATOM 826 N N . PHE A 1 111 ? -37.914 30.252 33.237 1.00 8.89 111 PHE A N 1
ATOM 827 C CA . PHE A 1 111 ? -37.329 30.709 34.467 1.00 9.39 111 PHE A CA 1
ATOM 828 C C . PHE A 1 111 ? -37.684 29.833 35.664 1.00 9.58 111 PHE A C 1
ATOM 829 O O . PHE A 1 111 ? -36.930 29.798 36.626 1.00 9.73 111 PHE A O 1
ATOM 837 N N . ARG A 1 112 ? -38.792 29.114 35.586 1.00 10.16 112 ARG A N 1
ATOM 838 C CA . ARG A 1 112 ? -39.101 28.100 36.598 1.00 11.40 112 ARG A CA 1
ATOM 839 C C . ARG A 1 112 ? -38.160 26.905 36.528 1.00 9.14 112 ARG A C 1
ATOM 840 O O . ARG A 1 112 ? -37.695 26.421 37.544 1.00 8.53 112 ARG A O 1
ATOM 848 N N . ILE A 1 113 ? -37.922 26.421 35.312 1.00 8.44 113 ILE A N 1
ATOM 849 C CA . ILE A 1 113 ? -36.965 25.332 35.074 1.00 7.86 113 ILE A CA 1
ATOM 850 C C . ILE A 1 113 ? -35.533 25.781 35.458 1.00 7.74 113 ILE A C 1
ATOM 851 O O . ILE A 1 113 ? -34.770 25.011 36.042 1.00 6.89 113 ILE A O 1
ATOM 856 N N . LEU A 1 114 ? -35.192 27.028 35.137 1.00 7.31 114 LEU A N 1
ATOM 857 C CA . LEU A 1 114 ? -33.862 27.559 35.444 1.00 7.40 114 LEU A CA 1
ATOM 858 C C . LEU A 1 114 ? -33.616 27.479 36.955 1.00 8.00 114 LEU A C 1
ATOM 859 O O . LEU A 1 114 ? -32.565 27.006 37.404 1.00 7.87 114 LEU A O 1
ATOM 864 N N . LYS A 1 115 ? -34.583 27.962 37.731 1.00 9.06 115 LYS A N 1
ATOM 865 C CA . LYS A 1 115 ? -34.476 27.928 39.198 1.00 9.63 115 LYS A CA 1
ATOM 866 C C . LYS A 1 115 ? -34.550 26.506 39.728 1.00 9.57 115 LYS A C 1
ATOM 867 O O . LYS A 1 115 ? -33.781 26.111 40.598 1.00 8.78 115 LYS A O 1
ATOM 873 N N . ASP A 1 116 ? -35.489 25.738 39.193 1.00 10.23 116 ASP A N 1
ATOM 874 C CA . ASP A 1 116 ? -35.772 24.392 39.674 1.00 10.35 116 ASP A CA 1
ATOM 875 C C . ASP A 1 116 ? -34.521 23.510 39.588 1.00 10.07 116 ASP A C 1
ATOM 876 O O . ASP A 1 116 ? -34.140 22.856 40.571 1.00 10.29 116 ASP A O 1
ATOM 881 N N . ASN A 1 117 ? -33.887 23.490 38.425 1.00 9.01 117 ASN A N 1
ATOM 882 C CA . ASN A 1 117 ? -32.687 22.709 38.226 1.00 8.64 117 ASN A CA 1
ATOM 883 C C . ASN A 1 117 ? -31.484 23.247 38.958 1.00 8.47 117 ASN A C 1
ATOM 884 O O . ASN A 1 117 ? -30.767 22.487 39.613 1.00 9.41 117 ASN A O 1
ATOM 889 N N . VAL A 1 118 ? -31.233 24.542 38.854 1.00 7.51 118 VAL A N 1
ATOM 890 C CA . VAL A 1 118 ? -30.059 25.100 39.509 1.00 7.52 118 VAL A CA 1
ATOM 891 C C . VAL A 1 118 ? -30.161 24.956 41.036 1.00 7.57 118 VAL A C 1
ATOM 892 O O . VAL A 1 118 ? -29.173 24.641 41.713 1.00 6.91 118 VAL A O 1
ATOM 896 N N . GLN A 1 119 ? -31.337 25.155 41.582 1.00 7.74 119 GLN A N 1
ATOM 897 C CA . GLN A 1 119 ? -31.463 25.116 43.055 1.00 8.21 119 GLN A CA 1
ATOM 898 C C . GLN A 1 119 ? -31.344 23.708 43.553 1.00 8.19 119 GLN A C 1
ATOM 899 O O . GLN A 1 119 ? -31.039 23.496 44.727 1.00 8.45 119 GLN A O 1
ATOM 905 N N . SER A 1 120 ? -31.569 22.733 42.672 1.00 8.54 120 SER A N 1
ATOM 906 C CA . SER A 1 120 ? -31.466 21.311 43.039 1.00 9.21 120 SER A CA 1
ATOM 907 C C . SER A 1 120 ? -30.016 20.915 43.323 1.00 9.20 120 SER A C 1
ATOM 908 O O . SER A 1 120 ? -29.763 19.844 43.874 1.00 9.31 120 SER A O 1
ATOM 911 N N . VAL A 1 121 ? -29.076 21.772 42.935 1.00 8.57 121 VAL A N 1
ATOM 912 C CA . VAL A 1 121 ? -27.659 21.601 43.304 1.00 8.69 121 VAL A CA 1
ATOM 913 C C . VAL A 1 121 ? -27.258 22.576 44.404 1.00 8.76 121 VAL A C 1
ATOM 914 O O . VAL A 1 121 ? -26.686 22.182 45.425 1.00 9.18 121 VAL A O 1
ATOM 918 N N . TYR A 1 122 ? -27.590 23.851 44.205 1.00 8.68 122 TYR A N 1
ATOM 919 C CA . TYR A 1 122 ? -27.194 24.914 45.123 1.00 8.92 122 TYR A CA 1
ATOM 920 C C . TYR A 1 122 ? -27.688 24.674 46.578 1.00 9.12 122 TYR A C 1
ATOM 921 O O . TYR A 1 122 ? -26.903 24.800 47.518 1.00 7.35 122 TYR A O 1
ATOM 930 N N . LEU A 1 123 ? -28.986 24.351 46.754 1.00 8.83 123 LEU A N 1
ATOM 931 C CA . LEU A 1 123 ? -29.529 24.234 48.106 1.00 9.15 123 LEU A CA 1
ATOM 932 C C . LEU A 1 123 ? -28.982 23.049 48.868 1.00 9.08 123 LEU A C 1
ATOM 933 O O . LEU A 1 123 ? -28.582 23.192 50.023 1.00 9.68 123 LEU A O 1
ATOM 938 N N . PRO A 1 124 ? -28.999 21.847 48.279 1.00 9.71 124 PRO A N 1
ATOM 939 C CA . PRO A 1 124 ? -28.515 20.717 49.079 1.00 9.78 124 PRO A CA 1
ATOM 940 C C . PRO A 1 124 ? -27.005 20.736 49.273 1.00 10.05 124 PRO A C 1
ATOM 941 O O . PRO A 1 124 ? -26.536 20.379 50.346 1.00 10.06 124 PRO A O 1
ATOM 945 N N . ALA A 1 125 ? -26.256 21.193 48.278 1.00 10.20 125 ALA A N 1
ATOM 946 C CA . ALA A 1 125 ? -24.790 21.311 48.436 1.00 9.46 125 ALA A CA 1
ATOM 947 C C . ALA A 1 125 ? -24.444 22.297 49.546 1.00 9.76 125 ALA A C 1
ATOM 948 O O . ALA A 1 125 ? -23.515 22.088 50.305 1.00 9.43 125 ALA A O 1
ATOM 950 N N . LYS A 1 126 ? -25.191 23.404 49.605 1.00 9.86 126 LYS A N 1
ATOM 951 C CA . LYS A 1 126 ? -24.967 24.435 50.605 1.00 9.69 126 LYS A CA 1
ATOM 952 C C . LYS A 1 126 ? -25.225 23.892 51.995 1.00 9.94 126 LYS A C 1
ATOM 953 O O . LYS A 1 126 ? -24.492 24.192 52.940 1.00 9.41 126 LYS A O 1
ATOM 959 N N . ALA A 1 127 ? -26.251 23.056 52.123 1.00 10.02 127 ALA A N 1
ATOM 960 C CA . ALA A 1 127 ? -26.581 22.461 53.407 1.00 10.89 127 ALA A CA 1
ATOM 961 C C . ALA A 1 127 ? -25.537 21.428 53.841 1.00 12.15 127 ALA A C 1
ATOM 962 O O . ALA A 1 127 ? -25.189 21.344 55.024 1.00 11.72 127 ALA A O 1
ATOM 964 N N . ALA A 1 128 ? -25.052 20.639 52.886 1.00 12.61 128 ALA A N 1
ATOM 965 C CA . ALA A 1 128 ? -24.215 19.490 53.174 1.00 13.55 128 ALA A CA 1
ATOM 966 C C . ALA A 1 128 ? -22.781 19.877 53.528 1.00 13.69 128 ALA A C 1
ATOM 967 O O . ALA A 1 128 ? -22.125 19.192 54.320 1.00 15.81 128 ALA A O 1
ATOM 969 N N . ILE A 1 129 ? -22.297 20.958 52.948 1.00 12.60 129 ILE A N 1
ATOM 970 C CA . ILE A 1 129 ? -20.897 21.327 53.056 1.00 13.83 129 ILE A CA 1
ATOM 971 C C . ILE A 1 129 ? -20.389 21.408 54.500 1.00 15.23 129 ILE A C 1
ATOM 972 O O . ILE A 1 129 ? -19.296 20.925 54.807 1.00 15.36 129 ILE A O 1
ATOM 977 N N . PRO A 1 130 ? -21.168 22.037 55.386 1.00 16.82 130 PRO A N 1
ATOM 978 C CA . PRO A 1 130 ? -20.648 22.119 56.761 1.00 17.38 130 PRO A CA 1
ATOM 979 C C . PRO A 1 130 ? -20.479 20.763 57.431 1.00 17.61 130 PRO A C 1
ATOM 980 O O . PRO A 1 130 ? -19.629 20.610 58.301 1.00 19.05 130 PRO A O 1
ATOM 984 N N . HIS A 1 131 ? -21.278 19.786 57.025 1.00 16.86 131 HIS A N 1
ATOM 985 C CA . HIS A 1 131 ? -21.187 18.462 57.586 1.00 17.37 131 HIS A CA 1
ATOM 986 C C . HIS A 1 131 ? -19.975 17.727 57.005 1.00 16.69 131 HIS A C 1
ATOM 987 O O . HIS A 1 131 ? -19.271 17.009 57.721 1.00 15.69 131 HIS A O 1
ATOM 994 N N . MET A 1 132 ? -19.724 17.916 55.707 1.00 13.53 132 MET A N 1
ATOM 995 C CA . MET A 1 132 ? -18.557 17.339 55.077 1.00 12.31 132 MET A CA 1
ATOM 996 C C . MET A 1 132 ? -17.261 17.944 55.654 1.00 12.85 132 MET A C 1
ATOM 997 O O . MET A 1 132 ? -16.316 17.215 55.909 1.00 12.11 132 MET A O 1
ATOM 1002 N N . GLU A 1 133 ? -17.244 19.260 55.848 1.00 14.63 133 GLU A N 1
ATOM 1003 C CA . GLU A 1 133 ? -16.106 19.939 56.475 1.00 18.26 133 GLU A CA 1
ATOM 1004 C C . GLU A 1 133 ? -15.691 19.256 57.773 1.00 17.51 133 GLU A C 1
ATOM 1005 O O . GLU A 1 133 ? -14.520 18.974 57.995 1.00 14.90 133 GLU A O 1
ATOM 1011 N N . LYS A 1 134 ? -16.692 18.977 58.590 1.00 18.77 134 LYS A N 1
ATOM 1012 C CA . LYS A 1 134 ? -16.528 18.394 59.926 1.00 21.40 134 LYS A CA 1
ATOM 1013 C C . LYS A 1 134 ? -15.801 17.054 59.887 1.00 19.07 134 LYS A C 1
ATOM 1014 O O . LYS A 1 134 ? -15.006 16.771 60.753 1.00 19.76 134 LYS A O 1
ATOM 1020 N N . VAL A 1 135 ? -16.042 16.247 58.864 1.00 18.84 135 VAL A N 1
ATOM 1021 C CA . VAL A 1 135 ? -15.411 14.916 58.797 1.00 18.03 135 VAL A CA 1
ATOM 1022 C C . VAL A 1 135 ? -14.173 14.917 57.936 1.00 17.55 135 VAL A C 1
ATOM 1023 O O . VAL A 1 135 ? -13.671 13.855 57.559 1.00 15.65 135 VAL A O 1
ATOM 1027 N N . GLY A 1 136 ? -13.694 16.112 57.577 1.00 17.16 136 GLY A N 1
ATOM 1028 C CA . GLY A 1 136 ? -12.415 16.245 56.892 1.00 17.68 136 GLY A CA 1
ATOM 1029 C C . GLY A 1 136 ? -12.505 16.136 55.383 1.00 17.58 136 GLY A C 1
ATOM 1030 O O . GLY A 1 136 ? -11.482 16.045 54.705 1.00 17.03 136 GLY A O 1
ATOM 1031 N N . GLY A 1 137 ? -13.725 16.147 54.863 1.00 17.66 137 GLY A N 1
ATOM 1032 C CA . GLY A 1 137 ? -13.918 16.207 53.422 1.00 17.79 137 GLY A CA 1
ATOM 1033 C C . GLY A 1 137 ? -15.169 15.505 52.943 1.00 16.30 137 GLY A C 1
ATOM 1034 O O . GLY A 1 137 ? -15.899 14.838 53.724 1.00 14.47 137 GLY A O 1
ATOM 1035 N N . GLY A 1 138 ? -15.422 15.647 51.640 1.00 13.79 138 GLY A N 1
ATOM 1036 C CA . GLY A 1 138 ? -16.559 14.993 51.029 1.00 12.79 138 GLY A CA 1
ATOM 1037 C C . GLY A 1 138 ? -16.486 15.106 49.511 1.00 12.33 138 GLY A C 1
ATOM 1038 O O . GLY A 1 138 ? -15.543 15.692 48.953 1.00 11.26 138 GLY A O 1
ATOM 1039 N N . SER A 1 139 ? -17.468 14.506 48.855 1.00 12.09 139 SER A N 1
ATOM 1040 C CA . SER A 1 139 ? -17.595 14.577 47.399 1.00 11.04 139 SER A CA 1
ATOM 1041 C C . SER A 1 139 ? -19.035 14.910 46.998 1.00 10.80 139 SER A C 1
ATOM 1042 O O . SER A 1 139 ? -19.987 14.248 47.443 1.00 10.98 139 SER A O 1
ATOM 1045 N N . ILE A 1 140 ? -19.180 15.926 46.147 1.00 9.77 140 ILE A N 1
ATOM 1046 C CA . ILE A 1 140 ? -20.453 16.321 45.593 1.00 9.01 140 ILE A CA 1
ATOM 1047 C C . ILE A 1 140 ? -20.419 16.006 44.087 1.00 8.64 140 ILE A C 1
ATOM 1048 O O . ILE A 1 140 ? -19.544 16.465 43.359 1.00 6.92 140 ILE A O 1
ATOM 1053 N N . VAL A 1 141 ? -21.362 15.188 43.647 1.00 8.64 141 VAL A N 1
ATOM 1054 C CA . VAL A 1 141 ? -21.434 14.785 42.246 1.00 8.90 141 VAL A CA 1
ATOM 1055 C C . VAL A 1 141 ? -22.743 15.273 41.675 1.00 8.66 141 VAL A C 1
ATOM 1056 O O . VAL A 1 141 ? -23.800 14.840 42.099 1.00 9.31 141 VAL A O 1
ATOM 1060 N N . ASN A 1 142 ? -22.674 16.170 40.700 1.00 8.26 142 ASN A N 1
ATOM 1061 C CA . ASN A 1 142 ? -23.898 16.727 40.102 1.00 7.50 142 ASN A CA 1
ATOM 1062 C C . ASN A 1 142 ? -24.206 16.085 38.774 1.00 7.67 142 ASN A C 1
ATOM 1063 O O . ASN A 1 142 ? -23.313 15.983 37.908 1.00 8.52 142 ASN A O 1
ATOM 1068 N N . ILE A 1 143 ? -25.435 15.620 38.613 1.00 7.10 143 ILE A N 1
ATOM 1069 C CA . ILE A 1 143 ? -25.837 15.021 37.353 1.00 7.55 143 ILE A CA 1
ATOM 1070 C C . ILE A 1 143 ? -26.326 16.107 36.374 1.00 7.56 143 ILE A C 1
ATOM 1071 O O . ILE A 1 143 ? -27.349 16.710 36.584 1.00 7.78 143 ILE A O 1
ATOM 1076 N N . SER A 1 144 ? -25.541 16.359 35.368 1.00 7.55 144 SER A N 1
ATOM 1077 C CA . SER A 1 144 ? -25.876 17.360 34.399 1.00 7.75 144 SER A CA 1
ATOM 1078 C C . SER A 1 144 ? -26.514 16.663 33.226 1.00 8.48 144 SER A C 1
ATOM 1079 O O . SER A 1 144 ? -27.433 15.954 33.409 1.00 13.13 144 SER A O 1
ATOM 1082 N N . THR A 1 145 ? -26.012 16.927 32.034 1.00 7.89 145 THR A N 1
ATOM 1083 C CA . THR A 1 145 ? -26.389 16.349 30.770 1.00 7.48 145 THR A CA 1
ATOM 1084 C C . THR A 1 145 ? -25.456 16.788 29.619 1.00 7.48 145 THR A C 1
ATOM 1085 O O . THR A 1 145 ? -24.912 17.854 29.609 1.00 6.55 145 THR A O 1
ATOM 1089 N N . ILE A 1 146 ? -25.307 15.908 28.655 1.00 8.14 146 ILE A N 1
ATOM 1090 C CA . ILE A 1 146 ? -24.494 16.227 27.494 1.00 8.43 146 ILE A CA 1
ATOM 1091 C C . ILE A 1 146 ? -25.042 17.515 26.843 1.00 8.09 146 ILE A C 1
ATOM 1092 O O . ILE A 1 146 ? -24.315 18.224 26.281 1.00 8.78 146 ILE A O 1
ATOM 1097 N N . GLY A 1 147 ? -26.340 17.747 26.955 1.00 8.00 147 GLY A N 1
ATOM 1098 C CA . GLY A 1 147 ? -26.950 18.994 26.486 1.00 7.97 147 GLY A CA 1
ATOM 1099 C C . GLY A 1 147 ? -26.382 20.258 27.051 1.00 8.30 147 GLY A C 1
ATOM 1100 O O . GLY A 1 147 ? -26.518 21.317 26.440 1.00 8.04 147 GLY A O 1
ATOM 1101 N N . SER A 1 148 ? -25.723 20.168 28.197 1.00 8.46 148 SER A N 1
ATOM 1102 C CA . SER A 1 148 ? -25.106 21.351 28.823 1.00 8.83 148 SER A CA 1
ATOM 1103 C C . SER A 1 148 ? -23.908 21.892 28.065 1.00 9.22 148 SER A C 1
ATOM 1104 O O . SER A 1 148 ? -23.536 23.072 28.239 1.00 9.58 148 SER A O 1
ATOM 1107 N N . VAL A 1 149 ? -23.289 21.047 27.232 1.00 8.75 149 VAL A N 1
ATOM 1108 C CA . VAL A 1 149 ? -22.143 21.465 26.421 1.00 8.26 149 VAL A CA 1
ATOM 1109 C C . VAL A 1 149 ? -22.430 21.288 24.925 1.00 7.51 149 VAL A C 1
ATOM 1110 O O . VAL A 1 149 ? -21.559 21.471 24.109 1.00 7.49 149 VAL A O 1
ATOM 1114 N N . VAL A 1 150 ? -23.671 20.955 24.591 1.00 6.90 150 VAL A N 1
ATOM 1115 C CA . VAL A 1 150 ? -24.083 20.832 23.196 1.00 6.41 150 VAL A CA 1
ATOM 1116 C C . VAL A 1 150 ? -25.355 21.645 22.952 1.00 6.36 150 VAL A C 1
ATOM 1117 O O . VAL A 1 150 ? -26.462 21.153 23.161 1.00 6.23 150 VAL A O 1
ATOM 1121 N N . PRO A 1 151 ? -25.211 22.904 22.517 1.00 6.61 151 PRO A N 1
ATOM 1122 C CA . PRO A 1 151 ? -26.365 23.732 22.177 1.00 6.81 151 PRO A CA 1
ATOM 1123 C C . PRO A 1 151 ? -27.312 23.010 21.225 1.00 7.50 151 PRO A C 1
ATOM 1124 O O . PRO A 1 151 ? -26.879 22.186 20.384 1.00 7.39 151 PRO A O 1
ATOM 1128 N N . ASP A 1 152 ? -28.595 23.265 21.398 1.00 8.04 152 ASP A N 1
ATOM 1129 C CA . ASP A 1 152 ? -29.624 22.507 20.713 1.00 8.61 152 ASP A CA 1
ATOM 1130 C C . ASP A 1 152 ? -30.644 23.455 20.149 1.00 8.67 152 ASP A C 1
ATOM 1131 O O . ASP A 1 152 ? -30.504 24.690 20.282 1.00 9.12 152 ASP A O 1
ATOM 1136 N N . ILE A 1 153 ? -31.649 22.911 19.483 1.00 8.92 153 ILE A N 1
ATOM 1137 C CA . ILE A 1 153 ? -32.669 23.684 18.790 1.00 9.42 153 ILE A CA 1
ATOM 1138 C C . ILE A 1 153 ? -34.015 23.589 19.535 1.00 8.94 153 ILE A C 1
ATOM 1139 O O . ILE A 1 153 ? -35.012 24.169 19.099 1.00 8.39 153 ILE A O 1
ATOM 1144 N N . SER A 1 154 ? -34.021 22.858 20.648 1.00 8.05 154 SER A N 1
ATOM 1145 C CA . SER A 1 154 ? -35.154 22.854 21.562 1.00 7.29 154 SER A CA 1
ATOM 1146 C C . SER A 1 154 ? -34.660 22.594 22.999 1.00 6.84 154 SER A C 1
ATOM 1147 O O . SER A 1 154 ? -33.464 22.508 23.233 1.00 6.82 154 SER A O 1
ATOM 1150 N N . ARG A 1 155 ? -35.591 22.542 23.941 1.00 6.42 155 ARG A N 1
ATOM 1151 C CA . ARG A 1 155 ? -35.280 22.375 25.363 1.00 6.48 155 ARG A CA 1
ATOM 1152 C C . ARG A 1 155 ? -34.211 23.387 25.832 1.00 6.08 155 ARG A C 1
ATOM 1153 O O . ARG A 1 155 ? -33.274 23.031 26.527 1.00 5.96 155 ARG A O 1
ATOM 1161 N N . ILE A 1 156 ? -34.421 24.666 25.470 1.00 5.90 156 ILE A N 1
ATOM 1162 C CA . ILE A 1 156 ? -33.457 25.698 25.771 1.00 5.73 156 ILE A CA 1
ATOM 1163 C C . ILE A 1 156 ? -33.267 25.913 27.286 1.00 5.71 156 ILE A C 1
ATOM 1164 O O . ILE A 1 156 ? -32.132 26.128 27.726 1.00 5.45 156 ILE A O 1
ATOM 1169 N N . ALA A 1 157 ? -34.341 25.825 28.060 1.00 5.37 157 ALA A N 1
ATOM 1170 C CA . ALA A 1 157 ? -34.248 25.976 29.510 1.00 5.63 157 ALA A CA 1
ATOM 1171 C C . ALA A 1 157 ? -33.420 24.859 30.109 1.00 6.02 157 ALA A C 1
ATOM 1172 O O . ALA A 1 157 ? -32.579 25.097 30.997 1.00 6.40 157 ALA A O 1
ATOM 1174 N N . TYR A 1 158 ? -33.657 23.629 29.639 1.00 6.10 158 TYR A N 1
ATOM 1175 C CA . TYR A 1 158 ? -32.903 22.488 30.062 1.00 6.40 158 TYR A CA 1
ATOM 1176 C C . TYR A 1 158 ? -31.408 22.676 29.763 1.00 6.55 158 TYR A C 1
ATOM 1177 O O . TYR A 1 158 ? -30.590 22.505 30.641 1.00 6.07 158 TYR A O 1
ATOM 1186 N N . CYS A 1 159 ? -31.079 23.015 28.523 1.00 7.01 159 CYS A N 1
ATOM 1187 C CA . CYS A 1 159 ? -29.710 23.214 28.118 1.00 8.18 159 CYS A CA 1
ATOM 1188 C C . CYS A 1 159 ? -29.008 24.290 28.970 1.00 7.89 159 CYS A C 1
ATOM 1189 O O . CYS A 1 159 ? -27.940 24.040 29.535 1.00 7.34 159 CYS A O 1
ATOM 1192 N N . VAL A 1 160 ? -29.615 25.468 29.067 1.00 7.44 160 VAL A N 1
ATOM 1193 C CA . VAL A 1 160 ? -29.009 26.577 29.776 1.00 7.52 160 VAL A CA 1
ATOM 1194 C C . VAL A 1 160 ? -28.894 26.337 31.286 1.00 7.39 160 VAL A C 1
ATOM 1195 O O . VAL A 1 160 ? -27.862 26.607 31.881 1.00 7.46 160 VAL A O 1
ATOM 1199 N N . SER A 1 161 ? -29.946 25.809 31.878 1.00 7.23 161 SER A N 1
ATOM 1200 C CA . SER A 1 161 ? -29.963 25.551 33.318 1.00 7.55 161 SER A CA 1
ATOM 1201 C C . SER A 1 161 ? -28.900 24.495 33.677 1.00 7.94 161 SER A C 1
ATOM 1202 O O . SER A 1 161 ? -28.249 24.596 34.713 1.00 8.11 161 SER A O 1
ATOM 1205 N N . LYS A 1 162 ? -28.714 23.514 32.821 1.00 8.34 162 LYS A N 1
ATOM 1206 C CA . LYS A 1 162 ? -27.713 22.471 33.099 1.00 9.07 162 LYS A CA 1
ATOM 1207 C C . LYS A 1 162 ? -26.310 23.002 32.862 1.00 9.15 162 LYS A C 1
ATOM 1208 O O . LYS A 1 162 ? -25.373 22.616 33.563 1.00 9.35 162 LYS A O 1
ATOM 1214 N N . SER A 1 163 ? -26.162 23.908 31.894 1.00 9.58 163 SER A N 1
ATOM 1215 C CA . SER A 1 163 ? -24.877 24.596 31.717 1.00 9.49 163 SER A CA 1
ATOM 1216 C C . SER A 1 163 ? -24.530 25.393 32.993 1.00 8.60 163 SER A C 1
ATOM 1217 O O . SER A 1 163 ? -23.371 25.404 33.452 1.00 7.47 163 SER A O 1
ATOM 1220 N N . ALA A 1 164 ? -25.527 26.066 33.534 1.00 7.99 164 ALA A N 1
ATOM 1221 C CA . ALA A 1 164 ? -25.383 26.818 34.768 1.00 8.21 164 ALA A CA 1
ATOM 1222 C C . ALA A 1 164 ? -24.906 25.931 35.906 1.00 8.09 164 ALA A C 1
ATOM 1223 O O . ALA A 1 164 ? -24.081 26.355 36.724 1.00 9.60 164 ALA A O 1
ATOM 1225 N N . ILE A 1 165 ? -25.415 24.704 35.930 1.00 7.78 165 ILE A N 1
ATOM 1226 C CA . ILE A 1 165 ? -25.010 23.719 36.934 1.00 7.34 165 ILE A CA 1
ATOM 1227 C C . ILE A 1 165 ? -23.527 23.340 36.754 1.00 6.48 165 ILE A C 1
ATOM 1228 O O . ILE A 1 165 ? -22.812 23.177 37.728 1.00 6.04 165 ILE A O 1
ATOM 1233 N N . ASN A 1 166 ? -23.075 23.232 35.514 1.00 6.28 166 ASN A N 1
ATOM 1234 C CA . ASN A 1 166 ? -21.660 22.982 35.261 1.00 6.37 166 ASN A CA 1
ATOM 1235 C C . ASN A 1 166 ? -20.791 24.071 35.845 1.00 5.93 166 ASN A C 1
ATOM 1236 O O . ASN A 1 166 ? -19.767 23.804 36.455 1.00 5.70 166 ASN A O 1
ATOM 1241 N N . SER A 1 167 ? -21.203 25.341 35.647 1.00 5.81 167 SER A N 1
ATOM 1242 C CA . SER A 1 167 ? -20.474 26.466 36.218 1.00 5.63 167 SER A CA 1
ATOM 1243 C C . SER A 1 167 ? -20.554 26.439 37.741 1.00 5.73 167 SER A C 1
ATOM 1244 O O . SER A 1 167 ? -19.590 26.683 38.434 1.00 5.45 167 SER A O 1
ATOM 1247 N N . LEU A 1 168 ? -21.736 26.144 38.262 1.00 6.28 168 LEU A N 1
ATOM 1248 C CA . LEU A 1 168 ? -21.904 26.072 39.724 1.00 6.50 168 LEU A CA 1
ATOM 1249 C C . LEU A 1 168 ? -20.989 25.017 40.312 1.00 6.65 168 LEU A C 1
ATOM 1250 O O . LEU A 1 168 ? -20.343 25.242 41.328 1.00 6.55 168 LEU A O 1
ATOM 1255 N N . THR A 1 169 ? -20.895 23.866 39.632 1.00 7.25 169 THR A N 1
ATOM 1256 C CA . THR A 1 169 ? -20.018 22.774 40.041 1.00 7.63 169 THR A CA 1
ATOM 1257 C C . THR A 1 169 ? -18.572 23.229 40.190 1.00 7.81 169 THR A C 1
ATOM 1258 O O . THR A 1 169 ? -17.893 22.910 41.169 1.00 7.38 169 THR A O 1
ATOM 1262 N N . GLN A 1 170 ? -18.087 23.939 39.187 1.00 7.74 170 GLN A N 1
ATOM 1263 C CA . GLN A 1 170 ? -16.671 24.312 39.174 1.00 8.22 170 GLN A CA 1
ATOM 1264 C C . GLN A 1 170 ? -16.373 25.408 40.192 1.00 7.61 170 GLN A C 1
ATOM 1265 O O . GLN A 1 170 ? -15.282 25.425 40.745 1.00 6.35 170 GLN A O 1
ATOM 1271 N N . ASN A 1 171 ? -17.328 26.316 40.409 1.00 6.72 171 ASN A N 1
ATOM 1272 C CA . ASN A 1 171 ? -17.147 27.330 41.435 1.00 6.91 171 ASN A CA 1
ATOM 1273 C C . ASN A 1 171 ? -17.149 26.742 42.841 1.00 6.80 171 ASN A C 1
ATOM 1274 O O . ASN A 1 171 ? -16.326 27.102 43.651 1.00 6.44 171 ASN A O 1
ATOM 1279 N N . ILE A 1 172 ? -18.089 25.842 43.120 1.00 6.88 172 ILE A N 1
ATOM 1280 C CA . ILE A 1 172 ? -18.105 25.095 44.383 1.00 7.00 172 ILE A CA 1
ATOM 1281 C C . ILE A 1 172 ? -16.755 24.343 44.573 1.00 7.42 172 ILE A C 1
ATOM 1282 O O . ILE A 1 172 ? -16.198 24.306 45.658 1.00 6.63 172 ILE A O 1
ATOM 1287 N N . ALA A 1 173 ? -16.270 23.733 43.500 1.00 8.11 173 ALA A N 1
ATOM 1288 C CA . ALA A 1 173 ? -15.051 22.963 43.577 1.00 8.59 173 ALA A CA 1
ATOM 1289 C C . ALA A 1 173 ? -13.878 23.841 44.022 1.00 9.31 173 ALA A C 1
ATOM 1290 O O . ALA A 1 173 ? -13.088 23.451 44.898 1.00 8.71 173 ALA A O 1
ATOM 1292 N N . LEU A 1 174 ? -13.781 25.032 43.430 1.00 9.34 174 LEU A N 1
ATOM 1293 C CA . LEU A 1 174 ? -12.714 25.930 43.759 1.00 9.94 174 LEU A CA 1
ATOM 1294 C C . LEU A 1 174 ? -12.866 26.423 45.193 1.00 10.59 174 LEU A C 1
ATOM 1295 O O . LEU A 1 174 ? -11.865 26.518 45.931 1.00 11.06 174 LEU A O 1
ATOM 1300 N N . GLN A 1 175 ? -14.092 26.699 45.582 1.00 9.97 175 GLN A N 1
ATOM 1301 C CA . GLN A 1 175 ? -14.366 27.353 46.860 1.00 9.88 175 GLN A CA 1
ATOM 1302 C C . GLN A 1 175 ? -14.171 26.471 48.071 1.00 8.57 175 GLN A C 1
ATOM 1303 O O . GLN A 1 175 ? -13.909 26.988 49.142 1.00 7.91 175 GLN A O 1
ATOM 1309 N N . TYR A 1 176 ? -14.292 25.162 47.922 1.00 8.79 176 TYR A N 1
ATOM 1310 C CA . TYR A 1 176 ? -14.219 24.257 49.076 1.00 9.40 176 TYR A CA 1
ATOM 1311 C C . TYR A 1 176 ? -13.139 23.203 48.988 1.00 9.49 176 TYR A C 1
ATOM 1312 O O . TYR A 1 176 ? -13.061 22.321 49.854 1.00 8.82 176 TYR A O 1
ATOM 1321 N N . ALA A 1 177 ? -12.277 23.336 47.990 1.00 9.86 177 ALA A N 1
ATOM 1322 C CA . ALA A 1 177 ? -11.071 22.481 47.865 1.00 10.24 177 ALA A CA 1
ATOM 1323 C C . ALA A 1 177 ? -10.221 22.478 49.123 1.00 10.67 177 ALA A C 1
ATOM 1324 O O . ALA A 1 177 ? -9.734 21.429 49.517 1.00 10.33 177 ALA A O 1
ATOM 1326 N N . ARG A 1 178 ? -10.037 23.634 49.722 1.00 12.05 178 ARG A N 1
ATOM 1327 C CA . ARG A 1 178 ? -9.201 23.720 50.935 1.00 14.50 178 ARG A CA 1
ATOM 1328 C C . ARG A 1 178 ? -9.758 22.865 52.056 1.00 14.25 178 ARG A C 1
ATOM 1329 O O . ARG A 1 178 ? -9.010 22.475 52.948 1.00 14.21 178 ARG A O 1
ATOM 1337 N N . LYS A 1 179 ? -11.064 22.615 52.030 1.00 14.52 179 LYS A N 1
ATOM 1338 C CA . LYS A 1 179 ? -11.739 21.756 52.998 1.00 15.50 179 LYS A CA 1
ATOM 1339 C C . LYS A 1 179 ? -11.810 20.308 52.528 1.00 14.86 179 LYS A C 1
ATOM 1340 O O . LYS A 1 179 ? -12.535 19.496 53.108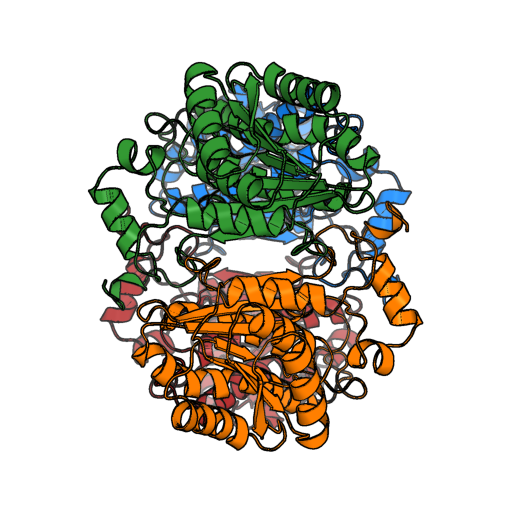 1.00 12.46 179 LYS A O 1
ATOM 1346 N N . ASN A 1 180 ? -11.068 20.003 51.473 1.00 13.37 180 ASN A N 1
ATOM 1347 C CA . ASN A 1 180 ? -11.107 18.682 50.869 1.00 13.84 180 ASN A CA 1
ATOM 1348 C C . ASN A 1 180 ? -12.510 18.265 50.438 1.00 12.50 180 ASN A C 1
ATOM 1349 O O . ASN A 1 180 ? -12.859 17.086 50.475 1.00 11.26 180 ASN A O 1
ATOM 1354 N N . ILE A 1 181 ? -13.314 19.227 50.043 1.00 11.83 181 ILE A N 1
ATOM 1355 C CA . ILE A 1 181 ? -14.641 18.956 49.482 1.00 10.87 181 ILE A CA 1
ATOM 1356 C C . ILE A 1 181 ? -14.565 19.130 47.988 1.00 9.80 181 ILE A C 1
ATOM 1357 O O . ILE A 1 181 ? -14.327 20.215 47.517 1.00 9.70 181 ILE A O 1
ATOM 1362 N N . ARG A 1 182 ? -14.767 18.033 47.266 1.00 9.58 182 ARG A N 1
ATOM 1363 C CA . ARG A 1 182 ? -14.634 17.996 45.815 1.00 8.85 182 ARG A CA 1
ATOM 1364 C C . ARG A 1 182 ? -16.002 18.085 45.178 1.00 8.50 182 ARG A C 1
ATOM 1365 O O . ARG A 1 182 ? -17.019 17.644 45.750 1.00 9.08 182 ARG A O 1
ATOM 1373 N N . CYS A 1 183 ? -16.030 18.654 43.975 1.00 7.79 183 CYS A N 1
ATOM 1374 C CA . CYS A 1 183 ? -17.262 18.779 43.262 1.00 7.58 183 CYS A CA 1
ATOM 1375 C C . CYS A 1 183 ? -17.004 18.579 41.779 1.00 6.96 183 CYS A C 1
ATOM 1376 O O . CYS A 1 183 ? -16.159 19.248 41.179 1.00 6.12 183 CYS A O 1
ATOM 1379 N N . ASN A 1 184 ? -17.729 17.638 41.207 1.00 6.72 184 ASN A N 1
ATOM 1380 C CA . ASN A 1 184 ? -17.606 17.254 39.813 1.00 6.64 184 ASN A CA 1
ATOM 1381 C C . ASN A 1 184 ? -18.994 17.046 39.217 1.00 6.56 184 ASN A C 1
ATOM 1382 O O . ASN A 1 184 ? -19.952 16.846 39.945 1.00 6.79 184 ASN A O 1
ATOM 1387 N N . ALA A 1 185 ? -19.069 17.094 37.884 1.00 6.58 185 ALA A N 1
ATOM 1388 C CA . ALA A 1 185 ? -20.283 16.953 37.146 1.00 6.54 185 ALA A CA 1
ATOM 1389 C C . ALA A 1 185 ? -20.197 15.799 36.157 1.00 6.92 185 ALA A C 1
ATOM 1390 O O . ALA A 1 185 ? -19.204 15.669 35.441 1.00 6.79 185 ALA A O 1
ATOM 1392 N N . VAL A 1 186 ? -21.239 14.950 36.144 1.00 6.83 186 VAL A N 1
ATOM 1393 C CA . VAL A 1 186 ? -21.352 13.844 35.216 1.00 7.08 186 VAL A CA 1
ATOM 1394 C C . VAL A 1 186 ? -22.456 14.175 34.207 1.00 7.08 186 VAL A C 1
ATOM 1395 O O . VAL A 1 186 ? -23.583 14.509 34.589 1.00 7.31 186 VAL A O 1
ATOM 1399 N N . LEU A 1 187 ? -22.119 14.114 32.918 1.00 7.36 187 LEU A N 1
ATOM 1400 C CA . LEU A 1 187 ? -23.010 14.552 31.863 1.00 7.79 187 LEU A CA 1
ATOM 1401 C C . LEU A 1 187 ? -23.466 13.354 31.036 1.00 8.93 187 LEU A C 1
ATOM 1402 O O . LEU A 1 187 ? -22.762 12.893 30.141 1.00 8.90 187 LEU A O 1
ATOM 1407 N N . PRO A 1 188 ? -24.688 12.869 31.312 1.00 10.09 188 PRO A N 1
ATOM 1408 C CA . PRO A 1 188 ? -25.144 11.739 30.527 1.00 9.71 188 PRO A CA 1
ATOM 1409 C C . PRO A 1 188 ? -25.680 12.104 29.163 1.00 8.98 188 PRO A C 1
ATOM 1410 O O . PRO A 1 188 ? -26.217 13.226 28.971 1.00 8.95 188 PRO A O 1
ATOM 1414 N N . GLY A 1 189 ? -25.591 11.166 28.240 1.00 8.22 189 GLY A N 1
ATOM 1415 C CA . GLY A 1 189 ? -26.294 11.266 26.975 1.00 8.22 189 GLY A CA 1
ATOM 1416 C C . GLY A 1 189 ? -27.672 10.621 27.080 1.00 8.17 189 GLY A C 1
ATOM 1417 O O . GLY A 1 189 ? -28.310 10.633 28.140 1.00 7.88 189 GLY A O 1
ATOM 1418 N N . LEU A 1 190 ? -28.099 10.012 25.982 1.00 7.97 190 LEU A N 1
ATOM 1419 C CA . LEU A 1 190 ? -29.318 9.242 25.934 1.00 8.09 190 LEU A CA 1
ATOM 1420 C C . LEU A 1 190 ? -29.139 7.953 26.724 1.00 8.95 190 LEU A C 1
ATOM 1421 O O . LEU A 1 190 ? -28.327 7.076 26.369 1.00 7.79 190 LEU A O 1
ATOM 1426 N N . ILE A 1 191 ? -29.912 7.866 27.791 1.00 9.86 191 ILE A N 1
ATOM 1427 C CA . ILE A 1 191 ? -29.916 6.700 28.678 1.00 11.62 191 ILE A CA 1
ATOM 1428 C C . ILE A 1 191 ? -31.312 6.087 28.626 1.00 12.59 191 ILE A C 1
ATOM 1429 O O . ILE A 1 191 ? -32.311 6.783 28.654 1.00 10.41 191 ILE A O 1
ATOM 1434 N N . GLY A 1 192 ? -31.362 4.769 28.558 1.00 14.02 192 GLY A N 1
ATOM 1435 C CA . GLY A 1 192 ? -32.642 4.053 28.468 1.00 16.01 192 GLY A CA 1
ATOM 1436 C C . GLY A 1 192 ? -33.372 4.013 29.803 1.00 17.47 192 GLY A C 1
ATOM 1437 O O . GLY A 1 192 ? -33.421 2.998 30.447 1.00 21.52 192 GLY A O 1
ATOM 1438 N N . THR A 1 193 ? -33.905 5.146 30.209 1.00 17.65 193 THR A N 1
ATOM 1439 C CA . THR A 1 193 ? -34.730 5.248 31.411 1.00 17.06 193 THR A CA 1
ATOM 1440 C C . THR A 1 193 ? -36.136 5.697 30.996 1.00 18.02 193 THR A C 1
ATOM 1441 O O . THR A 1 193 ? -36.392 6.023 29.825 1.00 14.72 193 THR A O 1
ATOM 1445 N N . ARG A 1 194 ? -37.041 5.720 31.972 1.00 19.39 194 ARG A N 1
ATOM 1446 C CA . ARG A 1 194 ? -38.408 6.170 31.741 1.00 21.29 194 ARG A CA 1
ATOM 1447 C C . ARG A 1 194 ? -38.462 7.601 31.178 1.00 21.73 194 ARG A C 1
ATOM 1448 O O . ARG A 1 194 ? -39.281 7.897 30.308 1.00 22.19 194 ARG A O 1
ATOM 1456 N N . ALA A 1 195 ? -37.611 8.480 31.698 1.00 19.27 195 ALA A N 1
ATOM 1457 C CA . ALA A 1 195 ? -37.669 9.886 31.322 1.00 18.39 195 ALA A CA 1
ATOM 1458 C C . ALA A 1 195 ? -37.452 10.057 29.807 1.00 16.77 195 ALA A C 1
ATOM 1459 O O . ALA A 1 195 ? -38.165 10.801 29.179 1.00 13.08 195 ALA A O 1
ATOM 1461 N N . ALA A 1 196 ? -36.483 9.355 29.244 1.00 15.94 196 ALA A N 1
ATOM 1462 C CA . ALA A 1 196 ? -36.199 9.459 27.807 1.00 16.46 196 ALA A CA 1
ATOM 1463 C C . ALA A 1 196 ? -37.259 8.739 26.979 1.00 15.80 196 ALA A C 1
ATOM 1464 O O . ALA A 1 196 ? -37.715 9.252 25.965 1.00 15.35 196 ALA A O 1
ATOM 1466 N N . LEU A 1 197 ? -37.652 7.552 27.408 1.00 16.14 197 LEU A N 1
ATOM 1467 C CA . LEU A 1 197 ? -38.522 6.716 26.596 1.00 18.09 197 LEU A CA 1
ATOM 1468 C C . LEU A 1 197 ? -39.953 7.271 26.550 1.00 17.87 197 LEU A C 1
ATOM 1469 O O . LEU A 1 197 ? -40.644 7.162 25.535 1.00 16.18 197 LEU A O 1
ATOM 1474 N N . GLU A 1 198 ? -40.382 7.873 27.644 1.00 16.77 198 GLU A N 1
ATOM 1475 C CA . GLU A 1 198 ? -41.748 8.357 27.732 1.00 18.33 198 GLU A CA 1
ATOM 1476 C C . GLU A 1 198 ? -41.895 9.804 27.251 1.00 18.42 198 GLU A C 1
ATOM 1477 O O . GLU A 1 198 ? -42.983 10.183 26.837 1.00 19.99 198 GLU A O 1
ATOM 1483 N N . ASN A 1 199 ? -40.821 10.595 27.285 1.00 15.08 199 ASN A N 1
ATOM 1484 C CA . ASN A 1 199 ? -40.884 11.999 26.880 1.00 14.97 199 ASN A CA 1
ATOM 1485 C C . ASN A 1 199 ? -40.366 12.283 25.479 1.00 14.47 199 ASN A C 1
ATOM 1486 O O . ASN A 1 199 ? -40.671 13.324 24.917 1.00 15.94 199 ASN A O 1
ATOM 1491 N N . MET A 1 200 ? -39.561 11.376 24.931 1.00 13.89 200 MET A N 1
ATOM 1492 C CA . MET A 1 200 ? -38.987 11.560 23.605 1.00 12.45 200 MET A CA 1
ATOM 1493 C C . MET A 1 200 ? -39.505 10.487 22.659 1.00 11.56 200 MET A C 1
ATOM 1494 O O . MET A 1 200 ? -39.580 9.328 23.031 1.00 11.01 200 MET A O 1
ATOM 1499 N N . THR A 1 201 ? -39.787 10.875 21.415 1.00 10.95 201 THR A N 1
ATOM 1500 C CA . THR A 1 201 ? -40.391 9.947 20.490 1.00 12.33 201 THR A CA 1
ATOM 1501 C C . THR A 1 201 ? -39.409 8.882 20.053 1.00 14.07 201 THR A C 1
ATOM 1502 O O . THR A 1 201 ? -38.193 9.061 20.191 1.00 14.13 201 THR A O 1
ATOM 1506 N N . ASP A 1 202 ? -39.920 7.784 19.505 1.00 15.57 202 ASP A N 1
ATOM 1507 C CA . ASP A 1 202 ? -39.081 6.757 18.931 1.00 16.81 202 ASP A CA 1
ATOM 1508 C C . ASP A 1 202 ? -38.216 7.352 17.848 1.00 17.58 202 ASP A C 1
ATOM 1509 O O . ASP A 1 202 ? -37.035 6.979 17.703 1.00 15.25 202 ASP A O 1
ATOM 1514 N N . GLU A 1 203 ? -38.809 8.259 17.076 1.00 17.24 203 GLU A N 1
ATOM 1515 C CA . GLU A 1 203 ? -38.087 8.877 15.966 1.00 18.65 203 GLU A CA 1
ATOM 1516 C C . GLU A 1 203 ? -36.933 9.714 16.488 1.00 16.30 203 GLU A C 1
ATOM 1517 O O . GLU A 1 203 ? -35.864 9.619 15.985 1.00 14.44 203 GLU A O 1
ATOM 1523 N N . PHE A 1 204 ? -37.189 10.516 17.505 1.00 15.46 204 PHE A N 1
ATOM 1524 C CA . PHE A 1 204 ? -36.131 11.353 18.076 1.00 14.15 204 PHE A CA 1
ATOM 1525 C C . PHE A 1 204 ? -34.986 10.512 18.583 1.00 13.31 204 PHE A C 1
ATOM 1526 O O . PHE A 1 204 ? -33.834 10.786 18.304 1.00 11.70 204 PHE A O 1
ATOM 1534 N N . ARG A 1 205 ? -35.327 9.478 19.339 1.00 14.36 205 ARG A N 1
ATOM 1535 C CA . ARG A 1 205 ? -34.315 8.643 19.991 1.00 15.02 205 ARG A CA 1
ATOM 1536 C C . ARG A 1 205 ? -33.533 7.822 18.990 1.00 14.11 205 ARG A C 1
ATOM 1537 O O . ARG A 1 205 ? -32.330 7.601 19.185 1.00 12.27 205 ARG A O 1
ATOM 1545 N N . ASP A 1 206 ? -34.174 7.406 17.905 1.00 13.96 206 ASP A N 1
ATOM 1546 C CA . ASP A 1 206 ? -33.440 6.688 16.837 1.00 16.47 206 ASP A CA 1
ATOM 1547 C C . ASP A 1 206 ? -32.464 7.583 16.067 1.00 13.60 206 ASP A C 1
ATOM 1548 O O . ASP A 1 206 ? -31.369 7.184 15.698 1.00 11.10 206 ASP A O 1
ATOM 1553 N N . SER A 1 207 ? -32.914 8.796 15.798 1.00 12.01 207 SER A N 1
ATOM 1554 C CA . SER A 1 207 ? -32.073 9.809 15.183 1.00 10.99 207 SER A CA 1
ATOM 1555 C C . SER A 1 207 ? -30.861 10.097 16.076 1.00 10.40 207 SER A C 1
ATOM 1556 O O . SER A 1 207 ? -29.715 10.048 15.626 1.00 10.03 207 SER A O 1
ATOM 1559 N N . PHE A 1 208 ? -31.128 10.364 17.362 1.00 9.25 208 PHE A N 1
ATOM 1560 C CA . PHE A 1 208 ? -30.063 10.618 18.322 1.00 8.56 208 PHE A CA 1
ATOM 1561 C C . PHE A 1 208 ? -29.028 9.533 18.317 1.00 8.52 208 PHE A C 1
ATOM 1562 O O . PHE A 1 208 ? -27.806 9.810 18.266 1.00 7.90 208 PHE A O 1
ATOM 1570 N N . LEU A 1 209 ? -29.504 8.281 18.347 1.00 8.49 209 LEU A N 1
ATOM 1571 C CA . LEU A 1 209 ? -28.626 7.111 18.419 1.00 8.90 209 LEU A CA 1
ATOM 1572 C C . LEU A 1 209 ? -27.706 7.006 17.229 1.00 9.31 209 LEU A C 1
ATOM 1573 O O . LEU A 1 209 ? -26.562 6.577 17.364 1.00 8.88 209 LEU A O 1
ATOM 1578 N N . GLY A 1 210 ? -28.212 7.401 16.061 1.00 9.89 210 GLY A N 1
ATOM 1579 C CA . GLY A 1 210 ? -27.393 7.425 14.849 1.00 10.63 210 GLY A CA 1
ATOM 1580 C C . GLY A 1 210 ? -26.161 8.323 14.965 1.00 10.69 210 GLY A C 1
ATOM 1581 O O . GLY A 1 210 ? -25.207 8.159 14.220 1.00 10.36 210 GLY A O 1
ATOM 1582 N N . HIS A 1 211 ? -26.226 9.283 15.888 1.00 11.14 211 HIS A N 1
ATOM 1583 C CA . HIS A 1 211 ? -25.115 10.213 16.117 1.00 10.73 211 HIS A CA 1
ATOM 1584 C C . HIS A 1 211 ? -24.225 9.832 17.300 1.00 10.36 211 HIS A C 1
ATOM 1585 O O . HIS A 1 211 ? -23.329 10.588 17.674 1.00 10.89 211 HIS A O 1
ATOM 1592 N N . VAL A 1 212 ? -24.483 8.680 17.891 1.00 10.05 212 VAL A N 1
ATOM 1593 C CA . VAL A 1 212 ? -23.677 8.195 19.010 1.00 9.72 212 VAL A CA 1
ATOM 1594 C C . VAL A 1 212 ? -22.605 7.251 18.473 1.00 8.68 212 VAL A C 1
ATOM 1595 O O . VAL A 1 212 ? -22.921 6.109 18.082 1.00 7.73 212 VAL A O 1
ATOM 1599 N N . PRO A 1 213 ? -21.315 7.697 18.456 1.00 7.43 213 PRO A N 1
ATOM 1600 C CA . PRO A 1 213 ? -20.285 6.834 17.874 1.00 7.15 213 PRO A CA 1
ATOM 1601 C C . PRO A 1 213 ? -20.189 5.432 18.479 1.00 7.01 213 PRO A C 1
ATOM 1602 O O . PRO A 1 213 ? -19.941 4.475 17.755 1.00 6.43 213 PRO A O 1
ATOM 1606 N N . LEU A 1 214 ? -20.352 5.297 19.797 1.00 7.32 214 LEU A N 1
ATOM 1607 C CA . LEU A 1 214 ? -20.221 3.966 20.397 1.00 8.01 214 LEU A CA 1
ATOM 1608 C C . LEU A 1 214 ? -21.474 3.133 20.190 1.00 8.77 214 LEU A C 1
ATOM 1609 O O . LEU A 1 214 ? -21.544 1.989 20.590 1.00 8.91 214 LEU A O 1
ATOM 1614 N N . ASN A 1 215 ? -22.476 3.707 19.525 1.00 9.92 215 ASN A N 1
ATOM 1615 C CA . ASN A 1 215 ? -23.522 2.936 18.870 1.00 10.80 215 ASN A CA 1
ATOM 1616 C C . ASN A 1 215 ? -24.337 2.055 19.797 1.00 11.09 215 ASN A C 1
ATOM 1617 O O . ASN A 1 215 ? -24.563 0.878 19.520 1.00 10.35 215 ASN A O 1
ATOM 1622 N N . ARG A 1 216 ? -24.749 2.605 20.932 1.00 11.33 216 ARG A N 1
ATOM 1623 C CA . ARG A 1 216 ? -25.754 1.965 21.746 1.00 11.15 216 ARG A CA 1
ATOM 1624 C C . ARG A 1 216 ? -26.365 3.010 22.640 1.00 11.25 216 ARG A C 1
ATOM 1625 O O . ARG A 1 216 ? -25.812 4.123 22.805 1.00 11.70 216 ARG A O 1
ATOM 1633 N N . VAL A 1 217 ? -27.533 2.714 23.189 1.00 10.54 217 VAL A N 1
ATOM 1634 C CA . VAL A 1 217 ? -28.133 3.642 24.145 1.00 10.41 217 VAL A CA 1
ATOM 1635 C C . VAL A 1 217 ? -27.396 3.430 25.463 1.00 9.81 217 VAL A C 1
ATOM 1636 O O . VAL A 1 217 ? -26.927 2.316 25.758 1.00 9.96 217 VAL A O 1
ATOM 1640 N N . GLY A 1 218 ? -27.258 4.485 26.237 1.00 9.07 218 GLY A N 1
ATOM 1641 C CA . GLY A 1 218 ? -26.620 4.402 27.528 1.00 9.50 218 GLY A CA 1
ATOM 1642 C C . GLY A 1 218 ? -27.480 3.679 28.554 1.00 10.15 218 GLY A C 1
ATOM 1643 O O . GLY A 1 218 ? -28.704 3.582 28.405 1.00 9.39 218 GLY A O 1
ATOM 1644 N N . ARG A 1 219 ? -26.827 3.175 29.605 1.00 11.47 219 ARG A N 1
ATOM 1645 C CA . ARG A 1 219 ? -27.506 2.505 30.718 1.00 12.53 219 ARG A CA 1
ATOM 1646 C C . ARG A 1 219 ? -27.350 3.325 31.985 1.00 12.11 219 ARG A C 1
ATOM 1647 O O . ARG A 1 219 ? -26.382 4.065 32.133 1.00 11.38 219 ARG A O 1
ATOM 1655 N N . PRO A 1 220 ? -28.309 3.211 32.927 1.00 12.80 220 PRO A N 1
ATOM 1656 C CA . PRO A 1 220 ? -28.084 3.904 34.197 1.00 12.59 220 PRO A CA 1
ATOM 1657 C C . PRO A 1 220 ? -26.752 3.497 34.871 1.00 11.50 220 PRO A C 1
ATOM 1658 O O . PRO A 1 220 ? -26.095 4.316 35.516 1.00 10.81 220 PRO A O 1
ATOM 1662 N N . GLU A 1 221 ? -26.369 2.250 34.707 1.00 11.42 221 GLU A N 1
ATOM 1663 C CA . GLU A 1 221 ? -25.128 1.755 35.272 1.00 12.34 221 GLU A CA 1
ATOM 1664 C C . GLU A 1 221 ? -23.885 2.508 34.745 1.00 10.71 221 GLU A C 1
ATOM 1665 O O . GLU A 1 221 ? -22.912 2.693 35.463 1.00 9.80 221 GLU A O 1
ATOM 1671 N N . ASP A 1 222 ? -23.920 2.943 33.493 1.00 10.88 222 ASP A N 1
ATOM 1672 C CA . ASP A 1 222 ? -22.798 3.720 32.930 1.00 10.02 222 ASP A CA 1
ATOM 1673 C C . ASP A 1 222 ? -22.583 4.994 33.750 1.00 9.45 222 ASP A C 1
ATOM 1674 O O . ASP A 1 222 ? -21.456 5.376 34.023 1.00 9.34 222 ASP A O 1
ATOM 1679 N N . ILE A 1 223 ? -23.677 5.659 34.113 1.00 8.97 223 ILE A N 1
ATOM 1680 C CA . ILE A 1 223 ? -23.584 6.884 34.891 1.00 8.84 223 ILE A CA 1
ATOM 1681 C C . ILE A 1 223 ? -23.206 6.577 36.335 1.00 8.88 223 ILE A C 1
ATOM 1682 O O . ILE A 1 223 ? -22.357 7.246 36.909 1.00 9.02 223 ILE A O 1
ATOM 1687 N N . ALA A 1 224 ? -23.820 5.547 36.910 1.00 9.45 224 ALA A N 1
ATOM 1688 C CA . ALA A 1 224 ? -23.492 5.139 38.304 1.00 9.05 224 ALA A CA 1
ATOM 1689 C C . ALA A 1 224 ? -21.998 4.855 38.460 1.00 8.92 224 ALA A C 1
ATOM 1690 O O . ALA A 1 224 ? -21.397 5.165 39.469 1.00 9.05 224 ALA A O 1
ATOM 1692 N N . ASN A 1 225 ? -21.416 4.243 37.456 1.00 9.27 225 ASN A N 1
ATOM 1693 C CA . ASN A 1 225 ? -19.983 3.899 37.497 1.00 9.71 225 ASN A CA 1
ATOM 1694 C C . ASN A 1 225 ? -19.107 5.149 37.577 1.00 9.76 225 ASN A C 1
ATOM 1695 O O . ASN A 1 225 ? -18.087 5.165 38.269 1.00 9.87 225 ASN A O 1
ATOM 1700 N N . ALA A 1 226 ? -19.493 6.194 36.862 1.00 9.72 226 ALA A N 1
ATOM 1701 C CA . ALA A 1 226 ? -18.748 7.446 36.944 1.00 8.81 226 ALA A CA 1
ATOM 1702 C C . ALA A 1 226 ? -18.996 8.081 38.302 1.00 8.92 226 ALA A C 1
ATOM 1703 O O . ALA A 1 226 ? -18.084 8.630 38.909 1.00 9.27 226 ALA A O 1
ATOM 1705 N N . VAL A 1 227 ? -20.233 8.013 38.769 1.00 9.12 227 VAL A N 1
ATOM 1706 C CA . VAL A 1 227 ? -20.599 8.560 40.077 1.00 9.07 227 VAL A CA 1
ATOM 1707 C C . VAL A 1 227 ? -19.743 7.919 41.157 1.00 8.80 227 VAL A C 1
ATOM 1708 O O . VAL A 1 227 ? -19.268 8.603 42.064 1.00 8.38 227 VAL A O 1
ATOM 1712 N N . LEU A 1 228 ? -19.568 6.606 41.085 1.00 9.61 228 LEU A N 1
ATOM 1713 C CA . LEU A 1 228 ? -18.719 5.871 42.026 1.00 10.53 228 LEU A CA 1
ATOM 1714 C C . LEU A 1 228 ? -17.282 6.359 41.981 1.00 10.34 228 LEU A C 1
ATOM 1715 O O . LEU A 1 228 ? -16.650 6.562 43.021 1.00 10.65 228 LEU A O 1
ATOM 1720 N N . TYR A 1 229 ? -16.749 6.541 40.780 1.00 9.66 229 TYR A N 1
ATOM 1721 C CA . TYR A 1 229 ? -15.401 7.061 40.653 1.00 9.12 229 TYR A CA 1
ATOM 1722 C C . TYR A 1 229 ? -15.269 8.383 41.409 1.00 9.79 229 TYR A C 1
ATOM 1723 O O . TYR A 1 229 ? -14.412 8.514 42.283 1.00 10.86 229 TYR A O 1
ATOM 1732 N N . TYR A 1 230 ? -16.143 9.332 41.105 1.00 9.73 230 TYR A N 1
ATOM 1733 C CA . TYR A 1 230 ? -16.049 10.679 41.683 1.00 9.80 230 TYR A CA 1
ATOM 1734 C C . TYR A 1 230 ? -16.413 10.721 43.170 1.00 11.06 230 TYR A C 1
ATOM 1735 O O . TYR A 1 230 ? -15.958 11.605 43.887 1.00 11.24 230 TYR A O 1
ATOM 1744 N N . ALA A 1 231 ? -17.219 9.763 43.622 1.00 11.76 231 ALA A N 1
ATOM 1745 C CA . ALA A 1 231 ? -17.632 9.692 45.013 1.00 12.39 231 ALA A CA 1
ATOM 1746 C C . ALA A 1 231 ? -16.554 9.203 45.939 1.00 13.09 231 ALA A C 1
ATOM 1747 O O . ALA A 1 231 ? -16.583 9.489 47.127 1.00 14.87 231 ALA A O 1
ATOM 1749 N N . SER A 1 232 ? -15.607 8.439 45.410 1.00 15.40 232 SER A N 1
ATOM 1750 C CA . SER A 1 232 ? -14.597 7.778 46.246 1.00 16.42 232 SER A CA 1
ATOM 1751 C C . SER A 1 232 ? -13.242 8.451 46.157 1.00 14.94 232 SER A C 1
ATOM 1752 O O . SER A 1 232 ? -13.048 9.359 45.353 1.00 14.52 232 SER A O 1
ATOM 1755 N N . ASP A 1 233 ? -12.326 7.989 46.977 1.00 15.83 233 ASP A N 1
ATOM 1756 C CA . ASP A 1 233 ? -10.936 8.474 46.979 1.00 18.24 233 ASP A CA 1
ATOM 1757 C C . ASP A 1 233 ? -10.121 8.035 45.761 1.00 15.75 233 ASP A C 1
ATOM 1758 O O . ASP A 1 233 ? -8.995 8.454 45.580 1.00 15.55 233 ASP A O 1
ATOM 1763 N N . ASP A 1 234 ? -10.689 7.188 44.939 1.00 16.18 234 ASP A N 1
ATOM 1764 C CA . ASP A 1 234 ? -10.091 6.902 43.628 1.00 15.38 234 ASP A CA 1
ATOM 1765 C C . ASP A 1 234 ? -9.948 8.169 42.785 1.00 12.45 234 ASP A C 1
ATOM 1766 O O . ASP A 1 234 ? -9.130 8.228 41.904 1.00 13.13 234 ASP A O 1
ATOM 1771 N N . SER A 1 235 ? -10.764 9.165 43.095 1.00 11.21 235 SER A N 1
ATOM 1772 C CA . SER A 1 235 ? -10.723 10.461 42.420 1.00 10.63 235 SER A CA 1
ATOM 1773 C C . SER A 1 235 ? -10.288 11.570 43.352 1.00 10.51 235 SER A C 1
ATOM 1774 O O . SER A 1 235 ? -10.594 12.731 43.127 1.00 9.70 235 SER A O 1
ATOM 1777 N N . GLY A 1 236 ? -9.565 11.214 44.411 1.00 11.18 236 GLY A N 1
ATOM 1778 C CA . GLY A 1 236 ? -9.193 12.153 45.463 1.00 10.41 236 GLY A CA 1
ATOM 1779 C C . GLY A 1 236 ? -8.426 13.398 44.999 1.00 10.28 236 GLY A C 1
ATOM 1780 O O . GLY A 1 236 ? -8.416 14.392 45.689 1.00 9.80 236 GLY A O 1
ATOM 1781 N N . TYR A 1 237 ? -7.787 13.335 43.841 1.00 9.28 237 TYR A N 1
ATOM 1782 C CA . TYR A 1 237 ? -7.044 14.468 43.321 1.00 8.81 237 TYR A CA 1
ATOM 1783 C C . TYR A 1 237 ? -7.783 15.087 42.109 1.00 8.47 237 TYR A C 1
ATOM 1784 O O . TYR A 1 237 ? -7.172 15.739 41.271 1.00 8.09 237 TYR A O 1
ATOM 1793 N N . VAL A 1 238 ? -9.092 14.897 42.057 1.00 8.20 238 VAL A N 1
ATOM 1794 C CA . VAL A 1 238 ? -9.916 15.299 40.922 1.00 8.19 238 VAL A CA 1
ATOM 1795 C C . VAL A 1 238 ? -11.102 16.150 41.354 1.00 8.16 238 VAL A C 1
ATOM 1796 O O . VAL A 1 238 ? -11.958 15.693 42.101 1.00 8.55 238 VAL A O 1
ATOM 1800 N N . THR A 1 239 ? -11.151 17.392 40.887 1.00 7.66 239 THR A N 1
ATOM 1801 C CA . THR A 1 239 ? -12.246 18.284 41.237 1.00 7.54 239 THR A CA 1
ATOM 1802 C C . THR A 1 239 ? -12.509 19.294 40.130 1.00 7.48 239 THR A C 1
ATOM 1803 O O . THR A 1 239 ? -11.591 19.697 39.428 1.00 7.27 239 THR A O 1
ATOM 1807 N N . GLY A 1 240 ? -13.769 19.665 39.955 1.00 7.24 240 GLY A N 1
ATOM 1808 C CA . GLY A 1 240 ? -14.145 20.604 38.919 1.00 7.31 240 GLY A CA 1
ATOM 1809 C C . GLY A 1 240 ? -14.269 20.002 37.538 1.00 7.81 240 GLY A C 1
ATOM 1810 O O . GLY A 1 240 ? -14.381 20.731 36.554 1.00 8.30 240 GLY A O 1
ATOM 1811 N N . MET A 1 241 ? -14.326 18.674 37.448 1.00 7.79 241 MET A N 1
ATOM 1812 C CA . MET A 1 241 ? -14.437 18.004 36.167 1.00 7.53 241 MET A CA 1
ATOM 1813 C C . MET A 1 241 ? -15.835 18.051 35.528 1.00 7.20 241 MET A C 1
ATOM 1814 O O . MET A 1 241 ? -16.858 17.981 36.199 1.00 6.48 241 MET A O 1
ATOM 1819 N N . ILE A 1 242 ? -15.817 18.166 34.201 1.00 7.56 242 ILE A N 1
ATOM 1820 C CA . ILE A 1 242 ? -17.007 18.030 33.379 1.00 8.18 242 ILE A CA 1
ATOM 1821 C C . ILE A 1 242 ? -16.874 16.701 32.621 1.00 8.20 242 ILE A C 1
ATOM 1822 O O . ILE A 1 242 ? -16.110 16.588 31.654 1.00 8.52 242 ILE A O 1
ATOM 1827 N N . HIS A 1 243 ? -17.607 15.694 33.088 1.00 7.91 243 HIS A N 1
ATOM 1828 C CA . HIS A 1 243 ? -17.355 14.302 32.713 1.00 7.72 243 HIS A CA 1
ATOM 1829 C C . HIS A 1 243 ? -18.468 13.755 31.801 1.00 7.25 243 HIS A C 1
ATOM 1830 O O . HIS A 1 243 ? -19.606 13.556 32.217 1.00 6.84 243 HIS A O 1
ATOM 1837 N N . GLU A 1 244 ? -18.128 13.543 30.543 1.00 6.72 244 GLU A N 1
ATOM 1838 C CA . GLU A 1 244 ? -19.080 13.188 29.511 1.00 6.49 244 GLU A CA 1
ATOM 1839 C C . GLU A 1 244 ? -19.275 11.655 29.413 1.00 5.90 244 GLU A C 1
ATOM 1840 O O . GLU A 1 244 ? -18.349 10.930 29.193 1.00 5.45 244 GLU A O 1
ATOM 1846 N N . VAL A 1 245 ? -20.520 11.221 29.582 1.00 5.50 245 VAL A N 1
ATOM 1847 C CA . VAL A 1 245 ? -20.908 9.827 29.454 1.00 5.59 245 VAL A CA 1
ATOM 1848 C C . VAL A 1 245 ? -22.074 9.712 28.458 1.00 5.22 245 VAL A C 1
ATOM 1849 O O . VAL A 1 245 ? -23.243 9.509 28.837 1.00 4.82 245 VAL A O 1
ATOM 1853 N N . ALA A 1 246 ? -21.748 9.843 27.179 1.00 4.97 246 ALA A N 1
ATOM 1854 C CA . ALA A 1 246 ? -22.786 9.910 26.139 1.00 4.73 246 ALA A CA 1
ATOM 1855 C C . ALA A 1 246 ? -22.341 9.205 24.882 1.00 4.60 246 ALA A C 1
ATOM 1856 O O . ALA A 1 246 ? -22.854 9.454 23.790 1.00 4.39 246 ALA A O 1
ATOM 1858 N N . GLY A 1 247 ? -21.478 8.213 25.049 1.00 4.69 247 GLY A N 1
ATOM 1859 C CA . GLY A 1 247 ? -21.008 7.384 23.943 1.00 4.96 247 GLY A CA 1
ATOM 1860 C C . GLY A 1 247 ? -20.306 8.123 22.815 1.00 5.33 247 GLY A C 1
ATOM 1861 O O . GLY A 1 247 ? -20.253 7.618 21.694 1.00 5.22 247 GLY A O 1
ATOM 1862 N N . GLY A 1 248 ? -19.744 9.316 23.120 1.00 5.54 248 GLY A N 1
ATOM 1863 C CA . GLY A 1 248 ? -19.076 10.089 22.112 1.00 6.13 248 GLY A CA 1
ATOM 1864 C C . GLY A 1 248 ? -19.941 11.083 21.365 1.00 6.43 248 GLY A C 1
ATOM 1865 O O . GLY A 1 248 ? -19.458 11.762 20.457 1.00 7.48 248 GLY A O 1
ATOM 1866 N N . PHE A 1 249 ? -21.214 11.184 21.737 1.00 6.45 249 PHE A N 1
ATOM 1867 C CA . PHE A 1 249 ? -22.132 12.087 21.103 1.00 6.29 249 PHE A CA 1
ATOM 1868 C C . PHE A 1 249 ? -21.575 13.531 21.072 1.00 5.26 249 PHE A C 1
ATOM 1869 O O . PHE A 1 249 ? -21.197 14.061 22.100 1.00 4.81 249 PHE A O 1
ATOM 1877 N N . ALA A 1 250 ? -21.540 14.103 19.893 1.00 4.81 250 ALA A N 1
ATOM 1878 C CA . ALA A 1 250 ? -21.079 15.472 19.665 1.00 5.35 250 ALA A CA 1
ATOM 1879 C C . ALA A 1 250 ? -19.598 15.696 19.929 1.00 5.28 250 ALA A C 1
ATOM 1880 O O . ALA A 1 250 ? -19.140 16.843 20.015 1.00 5.32 250 ALA A O 1
ATOM 1882 N N . LEU A 1 251 ? -18.845 14.612 20.006 1.00 5.17 251 LEU A N 1
ATOM 1883 C CA . LEU A 1 251 ? -17.403 14.718 20.150 1.00 5.56 251 LEU A CA 1
ATOM 1884 C C . LEU A 1 251 ? -16.768 15.388 18.937 1.00 5.57 251 LEU A C 1
ATOM 1885 O O . LEU A 1 251 ? -15.825 16.131 19.033 1.00 5.88 251 LEU A O 1
ATOM 1890 N N . GLY A 1 252 ? -17.288 15.065 17.776 1.00 5.95 252 GLY A N 1
ATOM 1891 C CA . GLY A 1 252 ? -16.681 15.446 16.522 1.00 5.74 252 GLY A CA 1
ATOM 1892 C C . GLY A 1 252 ? -17.617 15.827 15.432 1.00 5.96 252 GLY A C 1
ATOM 1893 O O . GLY A 1 252 ? -18.779 16.218 15.708 1.00 6.21 252 GLY A O 1
ATOM 1894 N N . THR A 1 253 ? -17.131 15.747 14.194 1.00 5.80 253 THR A N 1
ATOM 1895 C CA . THR A 1 253 ? -17.854 16.312 13.073 1.00 5.55 253 THR A CA 1
ATOM 1896 C C . THR A 1 253 ? -19.305 15.855 12.961 1.00 5.74 253 THR A C 1
ATOM 1897 O O . THR A 1 253 ? -19.603 14.681 13.141 1.00 5.48 253 THR A O 1
ATOM 1901 N N . PRO A 1 254 ? -20.213 16.782 12.637 1.00 6.14 254 PRO A N 1
ATOM 1902 C CA . PRO A 1 254 ? -21.589 16.422 12.409 1.00 6.69 254 PRO A CA 1
ATOM 1903 C C . PRO A 1 254 ? -21.787 15.611 11.145 1.00 7.24 254 PRO A C 1
ATOM 1904 O O . PRO A 1 254 ? -22.848 15.061 10.969 1.00 7.99 254 PRO A O 1
ATOM 1908 N N . GLN A 1 255 ? -20.749 15.486 10.320 1.00 8.54 255 GLN A N 1
ATOM 1909 C CA . GLN A 1 255 ? -20.806 14.582 9.152 1.00 8.95 255 GLN A CA 1
ATOM 1910 C C . GLN A 1 255 ? -20.715 13.113 9.553 1.00 8.59 255 GLN A C 1
ATOM 1911 O O . GLN A 1 255 ? -20.806 12.253 8.689 1.00 8.79 255 GLN A O 1
ATOM 1917 N N . TYR A 1 256 ? -20.503 12.830 10.840 1.00 8.43 256 TYR A N 1
ATOM 1918 C CA . TYR A 1 256 ? -20.196 11.491 11.286 1.00 9.30 256 TYR A CA 1
ATOM 1919 C C . TYR A 1 256 ? -21.250 10.470 10.847 1.00 11.59 256 TYR A C 1
ATOM 1920 O O . TYR A 1 256 ? -20.943 9.434 10.262 1.00 12.66 256 TYR A O 1
ATOM 1929 N N . SER A 1 257 ? -22.503 10.764 11.147 1.00 14.15 257 SER A N 1
ATOM 1930 C CA . SER A 1 257 ? -23.608 9.877 10.851 1.00 17.76 257 SER A CA 1
ATOM 1931 C C . SER A 1 257 ? -23.702 9.559 9.356 1.00 18.72 257 SER A C 1
ATOM 1932 O O . SER A 1 257 ? -24.081 8.448 8.982 1.00 20.81 257 SER A O 1
ATOM 1935 N N . GLU A 1 258 ? -23.368 10.531 8.519 1.00 18.37 258 GLU A N 1
ATOM 1936 C CA . GLU A 1 258 ? -23.525 10.385 7.091 1.00 21.31 258 GLU A CA 1
ATOM 1937 C C . GLU A 1 258 ? -22.510 9.396 6.497 1.00 18.37 258 GLU A C 1
ATOM 1938 O O . GLU A 1 258 ? -22.845 8.608 5.612 1.00 17.89 258 GLU A O 1
ATOM 1944 N N . TYR A 1 259 ? -21.285 9.436 7.011 1.00 15.65 259 TYR A N 1
ATOM 1945 C CA . TYR A 1 259 ? -20.185 8.654 6.483 1.00 16.03 259 TYR A CA 1
ATOM 1946 C C . TYR A 1 259 ? -19.927 7.367 7.248 1.00 15.19 259 TYR A C 1
ATOM 1947 O O . TYR A 1 259 ? -19.244 6.477 6.755 1.00 15.36 259 TYR A O 1
ATOM 1956 N N . CYS A 1 260 ? -20.474 7.299 8.453 1.00 14.54 260 CYS A N 1
ATOM 1957 C CA . CYS A 1 260 ? -20.294 6.156 9.304 1.00 16.32 260 CYS A CA 1
ATOM 1958 C C . CYS A 1 260 ? -21.651 5.690 9.821 1.00 15.09 260 CYS A C 1
ATOM 1959 O O . CYS A 1 260 ? -21.842 5.596 11.026 1.00 15.28 260 CYS A O 1
ATOM 1962 N N . PRO A 1 261 ? -22.607 5.429 8.886 1.00 16.13 261 PRO A N 1
ATOM 1963 C CA . PRO A 1 261 ? -23.944 5.100 9.438 1.00 17.33 261 PRO A CA 1
ATOM 1964 C C . PRO A 1 261 ? -24.118 3.701 10.015 1.00 23.12 261 PRO A C 1
ATOM 1965 O O . PRO A 1 261 ? -23.420 2.749 9.638 1.00 21.15 261 PRO A O 1
ATOM 1969 N N . ARG A 1 262 ? -25.069 3.584 10.936 1.00 27.13 262 ARG A N 1
ATOM 1970 C CA . ARG A 1 262 ? -25.309 2.295 11.597 1.00 31.65 262 ARG A CA 1
ATOM 1971 C C . ARG A 1 262 ? -26.245 1.355 10.793 1.00 30.72 262 ARG A C 1
ATOM 1972 O O . ARG A 1 262 ? -25.997 0.173 10.633 1.00 27.71 262 ARG A O 1
ATOM 1980 N N . LYS B 1 2 ? -6.602 56.270 9.204 1.00 49.52 2 LYS B N 1
ATOM 1981 C CA . LYS B 1 2 ? -6.799 54.804 9.033 1.00 42.47 2 LYS B CA 1
ATOM 1982 C C . LYS B 1 2 ? -6.053 53.977 10.056 1.00 36.21 2 LYS B C 1
ATOM 1983 O O . LYS B 1 2 ? -5.014 54.304 10.525 1.00 38.32 2 LYS B O 1
ATOM 1989 N N . ARG B 1 3 ? -6.650 52.869 10.355 1.00 34.00 3 ARG B N 1
ATOM 1990 C CA . ARG B 1 3 ? -6.317 52.076 11.489 1.00 31.02 3 ARG B CA 1
ATOM 1991 C C . ARG B 1 3 ? -4.883 51.597 11.551 1.00 27.23 3 ARG B C 1
ATOM 1992 O O . ARG B 1 3 ? -4.348 51.499 12.618 1.00 26.39 3 ARG B O 1
ATOM 2000 N N . LEU B 1 4 ? -4.288 51.267 10.411 1.00 23.09 4 LEU B N 1
ATOM 2001 C CA . LEU B 1 4 ? -2.950 50.683 10.400 1.00 22.33 4 LEU B CA 1
ATOM 2002 C C . LEU B 1 4 ? -1.934 51.576 9.702 1.00 21.44 4 LEU B C 1
ATOM 2003 O O . LEU B 1 4 ? -0.916 51.092 9.197 1.00 19.44 4 LEU B O 1
ATOM 2008 N N . GLU B 1 5 ? -2.205 52.876 9.691 1.00 23.57 5 GLU B N 1
ATOM 2009 C CA . GLU B 1 5 ? -1.310 53.845 9.049 1.00 26.16 5 GLU B CA 1
ATOM 2010 C C . GLU B 1 5 ? 0.066 53.750 9.670 1.00 19.40 5 GLU B C 1
ATOM 2011 O O . GLU B 1 5 ? 0.193 53.794 10.885 1.00 18.30 5 GLU B O 1
ATOM 2017 N N . GLY B 1 6 ? 1.082 53.563 8.847 1.00 17.73 6 GLY B N 1
ATOM 2018 C CA . GLY B 1 6 ? 2.463 53.501 9.282 1.00 16.86 6 GLY B CA 1
ATOM 2019 C C . GLY B 1 6 ? 2.915 52.143 9.785 1.00 17.21 6 GLY B C 1
ATOM 2020 O O . GLY B 1 6 ? 4.089 51.970 10.176 1.00 17.36 6 GLY B O 1
ATOM 2021 N N . LYS B 1 7 ? 2.016 51.164 9.801 1.00 16.38 7 LYS B N 1
ATOM 2022 C CA . LYS B 1 7 ? 2.361 49.789 10.228 1.00 15.33 7 LYS B CA 1
ATOM 2023 C C . LYS B 1 7 ? 2.871 48.946 9.066 1.00 13.07 7 LYS B C 1
ATOM 2024 O O . LYS B 1 7 ? 2.503 49.154 7.913 1.00 12.22 7 LYS B O 1
ATOM 2030 N N . VAL B 1 8 ? 3.716 47.971 9.396 1.00 12.61 8 VAL B N 1
ATOM 2031 C CA . VAL B 1 8 ? 4.252 47.029 8.437 1.00 12.38 8 VAL B CA 1
ATOM 2032 C C . VAL B 1 8 ? 3.743 45.618 8.757 1.00 11.81 8 VAL B C 1
ATOM 2033 O O . VAL B 1 8 ? 3.897 45.145 9.877 1.00 11.32 8 VAL B O 1
ATOM 2037 N N . ALA B 1 9 ? 3.162 44.973 7.761 1.00 10.97 9 ALA B N 1
ATOM 2038 C CA . ALA B 1 9 ? 2.588 43.645 7.929 1.00 11.32 9 ALA B CA 1
ATOM 2039 C C . ALA B 1 9 ? 3.186 42.659 6.944 1.00 11.34 9 ALA B C 1
ATOM 2040 O O . ALA B 1 9 ? 3.545 43.031 5.798 1.00 11.93 9 ALA B O 1
ATOM 2042 N N . ILE B 1 10 ? 3.255 41.391 7.384 1.00 10.26 10 ILE B N 1
ATOM 2043 C CA . ILE B 1 10 ? 3.678 40.284 6.532 1.00 9.84 10 ILE B CA 1
ATOM 2044 C C . ILE B 1 10 ? 2.544 39.251 6.512 1.00 9.58 10 ILE B C 1
ATOM 2045 O O . ILE B 1 10 ? 2.098 38.815 7.568 1.00 7.78 10 ILE B O 1
ATOM 2050 N N . VAL B 1 11 ? 2.099 38.867 5.317 1.00 8.69 11 VAL B N 1
ATOM 2051 C CA . VAL B 1 11 ? 1.127 37.794 5.149 1.00 8.78 11 VAL B CA 1
ATOM 2052 C C . VAL B 1 11 ? 1.704 36.680 4.277 1.00 9.30 11 VAL B C 1
ATOM 2053 O O . VAL B 1 11 ? 2.017 36.922 3.108 1.00 9.53 11 VAL B O 1
ATOM 2057 N N . THR B 1 12 ? 1.832 35.469 4.810 1.00 8.97 12 THR B N 1
ATOM 2058 C CA . THR B 1 12 ? 2.356 34.359 4.023 1.00 9.67 12 THR B CA 1
ATOM 2059 C C . THR B 1 12 ? 1.306 33.786 3.113 1.00 9.51 12 THR B C 1
ATOM 2060 O O . THR B 1 12 ? 0.132 33.834 3.415 1.00 9.44 12 THR B O 1
ATOM 2064 N N . SER B 1 13 ? 1.716 33.269 1.961 1.00 10.28 13 SER B N 1
ATOM 2065 C CA . SER B 1 13 ? 0.795 32.558 1.055 1.00 10.21 13 SER B CA 1
ATOM 2066 C C . SER B 1 13 ? -0.366 33.431 0.643 1.00 10.57 13 SER B C 1
ATOM 2067 O O . SER B 1 13 ? -1.529 33.059 0.766 1.00 10.57 13 SER B O 1
ATOM 2070 N N . SER B 1 14 ? -0.042 34.636 0.175 1.00 11.14 14 SER B N 1
ATOM 2071 C CA . SER B 1 14 ? -1.002 35.691 0.019 1.00 10.61 14 SER B CA 1
ATOM 2072 C C . SER B 1 14 ? -1.234 36.129 -1.435 1.00 10.76 14 SER B C 1
ATOM 2073 O O . SER B 1 14 ? -1.746 37.231 -1.673 1.00 10.66 14 SER B O 1
ATOM 2076 N N . THR B 1 15 ? -0.875 35.292 -2.396 1.00 11.13 15 THR B N 1
ATOM 2077 C CA . THR B 1 15 ? -1.162 35.602 -3.797 1.00 11.26 15 THR B CA 1
ATOM 2078 C C . THR B 1 15 ? -2.580 35.178 -4.183 1.00 13.32 15 THR B C 1
ATOM 2079 O O . THR B 1 15 ? -3.080 35.587 -5.227 1.00 13.82 15 THR B O 1
ATOM 2083 N N . ARG B 1 16 ? -3.247 34.379 -3.350 1.00 13.83 16 ARG B N 1
ATOM 2084 C CA . ARG B 1 16 ? -4.677 34.099 -3.573 1.00 14.89 16 ARG B CA 1
ATOM 2085 C C . ARG B 1 16 ? -5.440 33.737 -2.309 1.00 13.12 16 ARG B C 1
ATOM 2086 O O . ARG B 1 16 ? -4.839 33.528 -1.263 1.00 12.69 16 ARG B O 1
ATOM 2094 N N . GLY B 1 17 ? -6.766 33.686 -2.440 1.00 11.57 17 GLY B N 1
ATOM 2095 C CA . GLY B 1 17 ? -7.633 33.170 -1.388 1.00 9.93 17 GLY B CA 1
ATOM 2096 C C . GLY B 1 17 ? -7.549 33.964 -0.116 1.00 9.06 17 GLY B C 1
ATOM 2097 O O . GLY B 1 17 ? -7.489 35.215 -0.133 1.00 9.01 17 GLY B O 1
ATOM 2098 N N . ILE B 1 18 ? -7.557 33.251 1.010 1.00 8.41 18 ILE B N 1
ATOM 2099 C CA . ILE B 1 18 ? -7.595 33.896 2.303 1.00 8.42 18 ILE B CA 1
ATOM 2100 C C . ILE B 1 18 ? -6.423 34.836 2.511 1.00 8.16 18 ILE B C 1
ATOM 2101 O O . ILE B 1 18 ? -6.591 35.942 3.032 1.00 7.69 18 ILE B O 1
ATOM 2106 N N . GLY B 1 19 ? -5.245 34.393 2.067 1.00 8.08 19 GLY B N 1
ATOM 2107 C CA . GLY B 1 19 ? -4.039 35.175 2.210 1.00 8.02 19 GLY B CA 1
ATOM 2108 C C . GLY B 1 19 ? -4.135 36.485 1.455 1.00 8.00 19 GLY B C 1
ATOM 2109 O O . GLY B 1 19 ? -3.810 37.531 1.992 1.00 7.56 19 GLY B O 1
ATOM 2110 N N . ARG B 1 20 ? -4.586 36.430 0.211 1.00 8.18 20 ARG B N 1
ATOM 2111 C CA . ARG B 1 20 ? -4.728 37.657 -0.574 1.00 8.78 20 ARG B CA 1
ATOM 2112 C C . ARG B 1 20 ? -5.795 38.588 0.027 1.00 8.44 20 ARG B C 1
ATOM 2113 O O . ARG B 1 20 ? -5.569 39.793 0.129 1.00 7.67 20 ARG B O 1
ATOM 2121 N N . ALA B 1 21 ? -6.943 38.025 0.415 1.00 8.05 21 ALA B N 1
ATOM 2122 C CA . ALA B 1 21 ? -7.991 38.854 1.001 1.00 8.41 21 ALA B CA 1
ATOM 2123 C C . ALA B 1 21 ? -7.514 39.515 2.278 1.00 8.51 21 ALA B C 1
ATOM 2124 O O . ALA B 1 21 ? -7.837 40.671 2.553 1.00 8.20 21 ALA B O 1
ATOM 2126 N N . SER B 1 22 ? -6.724 38.787 3.055 1.00 8.54 22 SER B N 1
ATOM 2127 C CA . SER B 1 22 ? -6.184 39.351 4.299 1.00 9.32 22 SER B CA 1
ATOM 2128 C C . SER B 1 22 ? -5.232 40.510 4.000 1.00 9.93 22 SER B C 1
ATOM 2129 O O . SER B 1 22 ? -5.326 41.567 4.620 1.00 10.13 22 SER B O 1
ATOM 2132 N N . ALA B 1 23 ? -4.351 40.321 3.023 1.00 10.56 23 ALA B N 1
ATOM 2133 C CA . ALA B 1 23 ? -3.414 41.377 2.605 1.00 10.76 23 ALA B CA 1
ATOM 2134 C C . ALA B 1 23 ? -4.155 42.633 2.118 1.00 11.21 23 ALA B C 1
ATOM 2135 O O . ALA B 1 23 ? -3.786 43.760 2.457 1.00 10.87 23 ALA B O 1
ATOM 2137 N N . GLU B 1 24 ? -5.207 42.418 1.319 1.00 12.11 24 GLU B N 1
ATOM 2138 C CA . GLU B 1 24 ? -6.014 43.501 0.786 1.00 11.97 24 GLU B CA 1
ATOM 2139 C C . GLU B 1 24 ? -6.682 44.295 1.888 1.00 11.50 24 GLU B C 1
ATOM 2140 O O . GLU B 1 24 ? -6.719 45.532 1.852 1.00 11.06 24 GLU B O 1
ATOM 2146 N N . ALA B 1 25 ? -7.203 43.592 2.874 1.00 11.20 25 ALA B N 1
ATOM 2147 C CA . ALA B 1 25 ? -7.921 44.246 3.984 1.00 11.62 25 ALA B CA 1
ATOM 2148 C C . ALA B 1 25 ? -6.978 45.062 4.834 1.00 11.45 25 ALA B C 1
ATOM 2149 O O . ALA B 1 25 ? -7.335 46.156 5.249 1.00 12.66 25 ALA B O 1
ATOM 2151 N N . LEU B 1 26 ? -5.790 44.540 5.109 1.00 10.57 26 LEU B N 1
ATOM 2152 C CA . LEU B 1 26 ? -4.784 45.287 5.858 1.00 10.16 26 LEU B CA 1
ATOM 2153 C C . LEU B 1 26 ? -4.290 46.511 5.095 1.00 10.03 26 LEU B C 1
ATOM 2154 O O . LEU B 1 26 ? -4.042 47.552 5.684 1.00 11.17 26 LEU B O 1
ATOM 2159 N N . ALA B 1 27 ? -4.131 46.387 3.781 1.00 10.10 27 ALA B N 1
ATOM 2160 C CA . ALA B 1 27 ? -3.633 47.489 2.971 1.00 10.32 27 ALA B CA 1
ATOM 2161 C C . ALA B 1 27 ? -4.667 48.597 2.863 1.00 11.94 27 ALA B C 1
ATOM 2162 O O . ALA B 1 27 ? -4.315 49.780 2.863 1.00 11.18 27 ALA B O 1
ATOM 2164 N N . LYS B 1 28 ? -5.938 48.228 2.796 1.00 13.40 28 LYS B N 1
ATOM 2165 C CA . LYS B 1 28 ? -7.011 49.237 2.769 1.00 16.22 28 LYS B CA 1
ATOM 2166 C C . LYS B 1 28 ? -7.012 50.105 4.006 1.00 13.71 28 LYS B C 1
ATOM 2167 O O . LYS B 1 28 ? -7.409 51.240 3.953 1.00 13.31 28 LYS B O 1
ATOM 2173 N N . GLU B 1 29 ? -6.557 49.554 5.124 1.00 13.93 29 GLU B N 1
ATOM 2174 C CA . GLU B 1 29 ? -6.468 50.310 6.378 1.00 14.42 29 GLU B CA 1
ATOM 2175 C C . GLU B 1 29 ? -5.081 50.943 6.588 1.00 13.92 29 GLU B C 1
ATOM 2176 O O . GLU B 1 29 ? -4.742 51.377 7.693 1.00 14.50 29 GLU B O 1
ATOM 2182 N N . GLY B 1 30 ? -4.275 51.000 5.531 1.00 12.51 30 GLY B N 1
ATOM 2183 C CA . GLY B 1 30 ? -3.038 51.786 5.573 1.00 12.11 30 GLY B CA 1
ATOM 2184 C C . GLY B 1 30 ? -1.748 51.049 5.899 1.00 11.20 30 GLY B C 1
ATOM 2185 O O . GLY B 1 30 ? -0.691 51.663 5.927 1.00 11.49 30 GLY B O 1
ATOM 2186 N N . ALA B 1 31 ? -1.806 49.742 6.139 1.00 10.34 31 ALA B N 1
ATOM 2187 C CA . ALA B 1 31 ? -0.591 48.977 6.377 1.00 10.14 31 ALA B CA 1
ATOM 2188 C C . ALA B 1 31 ? 0.226 48.810 5.090 1.00 10.24 31 ALA B C 1
ATOM 2189 O O . ALA B 1 31 ? -0.320 48.638 4.009 1.00 10.72 31 ALA B O 1
ATOM 2191 N N . LEU B 1 32 ? 1.546 48.909 5.224 1.00 12.02 32 LEU B N 1
ATOM 2192 C CA . LEU B 1 32 ? 2.460 48.470 4.190 1.00 11.79 32 LEU B CA 1
ATOM 2193 C C . LEU B 1 32 ? 2.493 46.936 4.330 1.00 11.05 32 LEU B C 1
ATOM 2194 O O . LEU B 1 32 ? 2.993 46.408 5.319 1.00 10.30 32 LEU B O 1
ATOM 2199 N N . VAL B 1 33 ? 1.926 46.259 3.350 1.00 10.27 33 VAL B N 1
ATOM 2200 C CA . VAL B 1 33 ? 1.738 44.803 3.422 1.00 10.20 33 VAL B CA 1
ATOM 2201 C C . VAL B 1 33 ? 2.717 44.067 2.518 1.00 9.86 33 VAL B C 1
ATOM 2202 O O . VAL B 1 33 ? 2.725 44.274 1.307 1.00 9.85 33 VAL B O 1
ATOM 2206 N N . TYR B 1 34 ? 3.532 43.214 3.114 1.00 10.04 34 TYR B N 1
ATOM 2207 C CA . TYR B 1 34 ? 4.422 42.325 2.359 1.00 10.97 34 TYR B CA 1
ATOM 2208 C C . TYR B 1 34 ? 3.689 41.033 2.035 1.00 11.68 34 TYR B C 1
ATOM 2209 O O . TYR B 1 34 ? 3.220 40.332 2.939 1.00 12.25 34 TYR B O 1
ATOM 2218 N N . LEU B 1 35 ? 3.591 40.723 0.748 1.00 11.17 35 LEU B N 1
ATOM 2219 C CA . LEU B 1 35 ? 3.100 39.431 0.314 1.00 11.00 35 LEU B CA 1
ATOM 2220 C C . LEU B 1 35 ? 4.276 38.459 0.340 1.00 11.09 35 LEU B C 1
ATOM 2221 O O . LEU B 1 35 ? 5.154 38.518 -0.519 1.00 11.49 35 LEU B O 1
ATOM 2226 N N . ALA B 1 36 ? 4.325 37.610 1.359 1.00 11.30 36 ALA B N 1
ATOM 2227 C CA . ALA B 1 36 ? 5.372 36.638 1.492 1.00 12.18 36 ALA B CA 1
ATOM 2228 C C . ALA B 1 36 ? 4.932 35.403 0.748 1.00 12.64 36 ALA B C 1
ATOM 2229 O O . ALA B 1 36 ? 4.067 34.654 1.216 1.00 10.76 36 ALA B O 1
ATOM 2231 N N . ALA B 1 37 ? 5.506 35.215 -0.435 1.00 13.12 37 ALA B N 1
ATOM 2232 C CA . ALA B 1 37 ? 4.935 34.287 -1.411 1.00 13.56 37 ALA B CA 1
ATOM 2233 C C . ALA B 1 37 ? 5.992 33.718 -2.320 1.00 13.36 37 ALA B C 1
ATOM 2234 O O . ALA B 1 37 ? 7.091 34.248 -2.420 1.00 12.39 37 ALA B O 1
ATOM 2236 N N . ARG B 1 38 ? 5.670 32.621 -2.994 1.00 13.16 38 ARG B N 1
ATOM 2237 C CA . ARG B 1 38 ? 6.683 31.946 -3.807 1.00 13.72 38 ARG B CA 1
ATOM 2238 C C . ARG B 1 38 ? 6.768 32.547 -5.198 1.00 12.34 38 ARG B C 1
ATOM 2239 O O . ARG B 1 38 ? 7.805 32.470 -5.823 1.00 10.95 38 ARG B O 1
ATOM 2247 N N . SER B 1 39 ? 5.677 33.117 -5.683 1.00 12.76 39 SER B N 1
ATOM 2248 C CA . SER B 1 39 ? 5.624 33.626 -7.064 1.00 13.29 39 SER B CA 1
ATOM 2249 C C . SER B 1 39 ? 5.643 35.140 -7.146 1.00 13.91 39 SER B C 1
ATOM 2250 O O . SER B 1 39 ? 4.620 35.805 -6.892 1.00 12.11 39 SER B O 1
ATOM 2253 N N . GLU B 1 40 ? 6.802 35.685 -7.514 1.00 14.43 40 GLU B N 1
ATOM 2254 C CA . GLU B 1 40 ? 6.919 37.132 -7.653 1.00 16.36 40 GLU B CA 1
ATOM 2255 C C . GLU B 1 40 ? 6.000 37.684 -8.738 1.00 16.88 40 GLU B C 1
ATOM 2256 O O . GLU B 1 40 ? 5.411 38.740 -8.566 1.00 17.54 40 GLU B O 1
ATOM 2262 N N . GLU B 1 41 ? 5.867 36.972 -9.847 1.00 18.00 41 GLU B N 1
ATOM 2263 C CA . GLU B 1 41 ? 5.006 37.411 -10.940 1.00 18.62 41 GLU B CA 1
ATOM 2264 C C . GLU B 1 41 ? 3.535 37.560 -10.534 1.00 17.91 41 GLU B C 1
ATOM 2265 O O . GLU B 1 41 ? 2.879 38.502 -10.904 1.00 15.77 41 GLU B O 1
ATOM 2271 N N . LEU B 1 42 ? 3.039 36.599 -9.777 1.00 18.56 42 LEU B N 1
ATOM 2272 C CA . LEU B 1 42 ? 1.675 36.632 -9.296 1.00 19.83 42 LEU B CA 1
ATOM 2273 C C . LEU B 1 42 ? 1.548 37.694 -8.200 1.00 17.67 42 LEU B C 1
ATOM 2274 O O . LEU B 1 42 ? 0.538 38.400 -8.139 1.00 15.34 42 LEU B O 1
ATOM 2279 N N . ALA B 1 43 ? 2.561 37.794 -7.346 1.00 14.62 43 ALA B N 1
ATOM 2280 C CA . ALA B 1 43 ? 2.575 38.823 -6.322 1.00 13.38 43 ALA B CA 1
ATOM 2281 C C . ALA B 1 43 ? 2.493 40.212 -6.935 1.00 13.83 43 ALA B C 1
ATOM 2282 O O . ALA B 1 43 ? 1.783 41.078 -6.409 1.00 15.06 43 ALA B O 1
ATOM 2284 N N . ASN B 1 44 ? 3.209 40.441 -8.032 1.00 13.23 44 ASN B N 1
ATOM 2285 C CA . ASN B 1 44 ? 3.210 41.743 -8.677 1.00 13.19 44 ASN B CA 1
ATOM 2286 C C . ASN B 1 44 ? 1.802 42.136 -9.165 1.00 13.93 44 ASN B C 1
ATOM 2287 O O . ASN B 1 44 ? 1.457 43.302 -9.161 1.00 12.39 44 ASN B O 1
ATOM 2292 N N . GLU B 1 45 ? 0.996 41.158 -9.561 1.00 15.80 45 GLU B N 1
ATOM 2293 C CA . GLU B 1 45 ? -0.381 41.431 -9.979 1.00 18.21 45 GLU B CA 1
ATOM 2294 C C . GLU B 1 45 ? -1.246 41.843 -8.784 1.00 17.42 45 GLU B C 1
ATOM 2295 O O . GLU B 1 45 ? -2.073 42.765 -8.875 1.00 16.98 45 GLU B O 1
ATOM 2301 N N . VAL B 1 46 ? -1.063 41.175 -7.660 1.00 14.76 46 VAL B N 1
ATOM 2302 C CA . VAL B 1 46 ? -1.841 41.520 -6.486 1.00 13.77 46 VAL B CA 1
ATOM 2303 C C . VAL B 1 46 ? -1.416 42.900 -6.021 1.00 13.21 46 VAL B C 1
ATOM 2304 O O . VAL B 1 46 ? -2.224 43.709 -5.624 1.00 11.21 46 VAL B O 1
ATOM 2308 N N . ILE B 1 47 ? -0.115 43.169 -6.092 1.00 13.62 47 ILE B N 1
ATOM 2309 C CA . ILE B 1 47 ? 0.418 44.463 -5.661 1.00 13.46 47 ILE B CA 1
ATOM 2310 C C . ILE B 1 47 ? -0.157 45.608 -6.473 1.00 13.00 47 ILE B C 1
ATOM 2311 O O . ILE B 1 47 ? -0.584 46.627 -5.910 1.00 13.00 47 ILE B O 1
ATOM 2316 N N . ALA B 1 48 ? -0.191 45.437 -7.798 1.00 12.81 48 ALA B N 1
ATOM 2317 C CA . ALA B 1 48 ? -0.734 46.459 -8.670 1.00 13.59 48 ALA B CA 1
ATOM 2318 C C . ALA B 1 48 ? -2.210 46.704 -8.361 1.00 14.52 48 ALA B C 1
ATOM 2319 O O . ALA B 1 48 ? -2.685 47.853 -8.417 1.00 14.64 48 ALA B O 1
ATOM 2321 N N . ASP B 1 49 ? -2.942 45.633 -8.058 1.00 14.60 49 ASP B N 1
ATOM 2322 C CA . ASP B 1 49 ? -4.355 45.718 -7.719 1.00 16.88 49 ASP B CA 1
ATOM 2323 C C . ASP B 1 49 ? -4.566 46.445 -6.385 1.00 16.39 49 ASP B C 1
ATOM 2324 O O . ASP B 1 49 ? -5.503 47.205 -6.236 1.00 15.05 49 ASP B O 1
ATOM 2329 N N . ILE B 1 50 ? -3.684 46.194 -5.420 1.00 15.33 50 ILE B N 1
ATOM 2330 C CA . ILE B 1 50 ? -3.755 46.872 -4.133 1.00 15.14 50 ILE B CA 1
ATOM 2331 C C . ILE B 1 50 ? -3.455 48.356 -4.306 1.00 16.33 50 ILE B C 1
ATOM 2332 O O . ILE B 1 50 ? -4.086 49.214 -3.693 1.00 15.59 50 ILE B O 1
ATOM 2337 N N . LYS B 1 51 ? -2.517 48.667 -5.169 1.00 19.57 51 LYS B N 1
ATOM 2338 C CA . LYS B 1 51 ? -2.162 50.061 -5.414 1.00 23.58 51 LYS B CA 1
ATOM 2339 C C . LYS B 1 51 ? -3.290 50.806 -6.114 1.00 21.81 51 LYS B C 1
ATOM 2340 O O . LYS B 1 51 ? -3.567 51.956 -5.817 1.00 20.93 51 LYS B O 1
ATOM 2346 N N . LYS B 1 52 ? -3.963 50.123 -7.005 1.00 21.13 52 LYS B N 1
ATOM 2347 C CA . LYS B 1 52 ? -5.097 50.690 -7.610 1.00 22.53 52 LYS B CA 1
ATOM 2348 C C . LYS B 1 52 ? -6.157 51.092 -6.551 1.00 23.09 52 LYS B C 1
ATOM 2349 O O . LYS B 1 52 ? -6.793 52.107 -6.684 1.00 19.84 52 LYS B O 1
ATOM 2355 N N . GLN B 1 53 ? -6.286 50.309 -5.492 1.00 22.53 53 GLN B N 1
ATOM 2356 C CA . GLN B 1 53 ? -7.246 50.598 -4.429 1.00 25.51 53 GLN B CA 1
ATOM 2357 C C . GLN B 1 53 ? -6.750 51.640 -3.457 1.00 22.61 53 GLN B C 1
ATOM 2358 O O . GLN B 1 53 ? -7.433 51.963 -2.515 1.00 25.98 53 GLN B O 1
ATOM 2364 N N . GLY B 1 54 ? -5.535 52.131 -3.664 1.00 21.55 54 GLY B N 1
ATOM 2365 C CA . GLY B 1 54 ? -4.977 53.185 -2.858 1.00 20.64 54 GLY B CA 1
ATOM 2366 C C . GLY B 1 54 ? -4.032 52.727 -1.777 1.00 19.81 54 GLY B C 1
ATOM 2367 O O . GLY B 1 54 ? -3.693 53.515 -0.908 1.00 19.52 54 GLY B O 1
ATOM 2368 N N . GLY B 1 55 ? -3.599 51.461 -1.827 1.00 16.69 55 GLY B N 1
ATOM 2369 C CA . GLY B 1 55 ? -2.767 50.914 -0.759 1.00 14.47 55 GLY B CA 1
ATOM 2370 C C . GLY B 1 55 ? -1.365 50.606 -1.247 1.00 13.03 55 GLY B C 1
ATOM 2371 O O . GLY B 1 55 ? -1.070 50.697 -2.446 1.00 12.45 55 GLY B O 1
ATOM 2372 N N . VAL B 1 56 ? -0.507 50.220 -0.341 1.00 12.11 56 VAL B N 1
ATOM 2373 C CA . VAL B 1 56 ? 0.888 49.883 -0.699 1.00 12.91 56 VAL B CA 1
ATOM 2374 C C . VAL B 1 56 ? 1.150 48.433 -0.274 1.00 11.59 56 VAL B C 1
ATOM 2375 O O . VAL B 1 56 ? 0.934 48.067 0.903 1.00 10.85 56 VAL B O 1
ATOM 2379 N N . ALA B 1 57 ? 1.619 47.637 -1.209 1.00 10.78 57 ALA B N 1
ATOM 2380 C CA . ALA B 1 57 ? 2.073 46.290 -0.898 1.00 11.61 57 ALA B CA 1
ATOM 2381 C C . ALA B 1 57 ? 3.379 46.005 -1.604 1.00 12.48 57 ALA B C 1
ATOM 2382 O O . ALA B 1 57 ? 3.687 46.638 -2.618 1.00 13.17 57 ALA B O 1
ATOM 2384 N N . LYS B 1 58 ? 4.165 45.082 -1.048 1.00 12.65 58 LYS B N 1
ATOM 2385 C CA . LYS B 1 58 ? 5.447 44.711 -1.604 1.00 12.24 58 LYS B CA 1
ATOM 2386 C C . LYS B 1 58 ? 5.630 43.194 -1.557 1.00 12.96 58 LYS B C 1
ATOM 2387 O O . LYS B 1 58 ? 4.905 42.488 -0.871 1.00 12.69 58 LYS B O 1
ATOM 2393 N N . PHE B 1 59 ? 6.641 42.703 -2.294 1.00 12.25 59 PHE B N 1
ATOM 2394 C CA . PHE B 1 59 ? 6.930 41.296 -2.364 1.00 11.56 59 PHE B CA 1
ATOM 2395 C C . PHE B 1 59 ? 8.140 40.897 -1.548 1.00 10.56 59 PHE B C 1
ATOM 2396 O O . PHE B 1 59 ? 9.143 41.612 -1.505 1.00 10.82 59 PHE B O 1
ATOM 2404 N N . VAL B 1 60 ? 8.069 39.744 -0.902 1.00 9.84 60 VAL B N 1
ATOM 2405 C CA . VAL B 1 60 ? 9.255 39.109 -0.316 1.00 10.29 60 VAL B CA 1
ATOM 2406 C C . VAL B 1 60 ? 9.129 37.603 -0.530 1.00 10.46 60 VAL B C 1
ATOM 2407 O O . VAL B 1 60 ? 8.040 37.052 -0.441 1.00 9.49 60 VAL B O 1
ATOM 2411 N N . TYR B 1 61 ? 10.236 36.949 -0.840 1.00 10.51 61 TYR B N 1
ATOM 2412 C CA . TYR B 1 61 ? 10.197 35.539 -1.219 1.00 11.17 61 TYR B CA 1
ATOM 2413 C C . TYR B 1 61 ? 9.944 34.658 -0.010 1.00 11.82 61 TYR B C 1
ATOM 2414 O O . TYR B 1 61 ? 10.634 34.749 1.010 1.00 11.74 61 TYR B O 1
ATOM 2423 N N . PHE B 1 62 ? 8.928 33.806 -0.136 1.00 12.99 62 PHE B N 1
ATOM 2424 C CA . PHE B 1 62 ? 8.682 32.744 0.825 1.00 12.27 62 PHE B CA 1
ATOM 2425 C C . PHE B 1 62 ? 8.273 31.457 0.114 1.00 11.92 62 PHE B C 1
ATOM 2426 O O . PHE B 1 62 ? 7.382 31.462 -0.735 1.00 12.85 62 PHE B O 1
ATOM 2434 N N . ASN B 1 63 ? 8.917 30.363 0.483 1.00 11.72 63 ASN B N 1
ATOM 2435 C CA . ASN B 1 63 ? 8.575 29.034 -0.047 1.00 13.22 63 ASN B CA 1
ATOM 2436 C C . ASN B 1 63 ? 8.603 28.071 1.134 1.00 11.99 63 ASN B C 1
ATOM 2437 O O . ASN B 1 63 ? 9.629 27.880 1.770 1.00 10.07 63 ASN B O 1
ATOM 2442 N N . ALA B 1 64 ? 7.452 27.470 1.426 1.00 12.00 64 ALA B N 1
ATOM 2443 C CA . ALA B 1 64 ? 7.345 26.553 2.552 1.00 12.43 64 ALA B CA 1
ATOM 2444 C C . ALA B 1 64 ? 8.264 25.330 2.381 1.00 12.93 64 ALA B C 1
ATOM 2445 O O . ALA B 1 64 ? 8.595 24.678 3.360 1.00 11.36 64 ALA B O 1
ATOM 2447 N N . ARG B 1 65 ? 8.694 25.075 1.149 1.00 13.97 65 ARG B N 1
ATOM 2448 C CA . ARG B 1 65 ? 9.594 23.971 0.851 1.00 18.14 65 ARG B CA 1
ATOM 2449 C C . ARG B 1 65 ? 11.053 24.323 1.118 1.00 17.61 65 ARG B C 1
ATOM 2450 O O . ARG B 1 65 ? 11.941 23.504 0.944 1.00 17.43 65 ARG B O 1
ATOM 2458 N N . GLU B 1 66 ? 11.294 25.571 1.500 1.00 17.28 66 GLU B N 1
ATOM 2459 C CA . GLU B 1 66 ? 12.610 26.008 1.884 1.00 16.22 66 GLU B CA 1
ATOM 2460 C C . GLU B 1 66 ? 12.471 26.736 3.210 1.00 15.18 66 GLU B C 1
ATOM 2461 O O . GLU B 1 66 ? 12.364 27.980 3.251 1.00 13.67 66 GLU B O 1
ATOM 2467 N N . GLU B 1 67 ? 12.486 25.965 4.288 1.00 14.01 67 GLU B N 1
ATOM 2468 C CA . GLU B 1 67 ? 12.148 26.520 5.596 1.00 14.58 67 GLU B CA 1
ATOM 2469 C C . GLU B 1 67 ? 12.971 27.742 6.022 1.00 13.45 67 GLU B C 1
ATOM 2470 O O . GLU B 1 67 ? 12.508 28.537 6.818 1.00 12.18 67 GLU B O 1
ATOM 2476 N N . GLU B 1 68 ? 14.175 27.889 5.501 1.00 13.98 68 GLU B N 1
ATOM 2477 C CA . GLU B 1 68 ? 15.005 29.056 5.841 1.00 15.67 68 GLU B CA 1
ATOM 2478 C C . GLU B 1 68 ? 14.279 30.366 5.470 1.00 13.70 68 GLU B C 1
ATOM 2479 O O . GLU B 1 68 ? 14.508 31.398 6.114 1.00 11.42 68 GLU B O 1
ATOM 2485 N N . THR B 1 69 ? 13.422 30.326 4.448 1.00 11.37 69 THR B N 1
ATOM 2486 C CA . THR B 1 69 ? 12.780 31.538 4.007 1.00 10.55 69 THR B CA 1
ATOM 2487 C C . THR B 1 69 ? 11.783 32.062 5.032 1.00 10.43 69 THR B C 1
ATOM 2488 O O . THR B 1 69 ? 11.424 33.217 4.973 1.00 9.77 69 THR B O 1
ATOM 2492 N N . TYR B 1 70 ? 11.320 31.229 5.967 1.00 9.83 70 TYR B N 1
ATOM 2493 C CA . TYR B 1 70 ? 10.532 31.732 7.078 1.00 9.57 70 TYR B CA 1
ATOM 2494 C C . TYR B 1 70 ? 11.270 32.844 7.851 1.00 10.54 70 TYR B C 1
ATOM 2495 O O . TYR B 1 70 ? 10.665 33.839 8.260 1.00 10.16 70 TYR B O 1
ATOM 2504 N N . THR B 1 71 ? 12.560 32.675 8.050 1.00 11.28 71 THR B N 1
ATOM 2505 C CA . THR B 1 71 ? 13.339 33.649 8.811 1.00 13.37 71 THR B CA 1
ATOM 2506 C C . THR B 1 71 ? 13.866 34.757 7.909 1.00 12.28 71 THR B C 1
ATOM 2507 O O . THR B 1 71 ? 13.784 35.920 8.255 1.00 12.79 71 THR B O 1
ATOM 2511 N N . SER B 1 72 ? 14.377 34.374 6.740 1.00 12.00 72 SER B N 1
ATOM 2512 C CA . SER B 1 72 ? 14.936 35.347 5.814 1.00 11.97 72 SER B CA 1
ATOM 2513 C C . SER B 1 72 ? 13.927 36.365 5.357 1.00 11.66 72 SER B C 1
ATOM 2514 O O . SER B 1 72 ? 14.238 37.554 5.204 1.00 10.15 72 SER B O 1
ATOM 2517 N N . MET B 1 73 ? 12.675 35.927 5.161 1.00 11.64 73 MET B N 1
ATOM 2518 C CA . MET B 1 73 ? 11.520 36.796 4.759 1.00 13.02 73 MET B CA 1
ATOM 2519 C C . MET B 1 73 ? 11.323 37.887 5.844 1.00 11.95 73 MET B C 1
ATOM 2520 O O . MET B 1 73 ? 11.174 39.008 5.584 1.00 11.55 73 MET B O 1
ATOM 2525 N N . VAL B 1 74 ? 11.370 37.459 7.069 1.00 11.29 74 VAL B N 1
ATOM 2526 C CA . VAL B 1 74 ? 11.188 38.372 8.179 1.00 11.50 74 VAL B CA 1
ATOM 2527 C C . VAL B 1 74 ? 12.356 39.333 8.290 1.00 12.78 74 VAL B C 1
ATOM 2528 O O . VAL B 1 74 ? 12.148 40.531 8.445 1.00 11.26 74 VAL B O 1
ATOM 2532 N N . GLU B 1 75 ? 13.588 38.817 8.204 1.00 14.23 75 GLU B N 1
ATOM 2533 C CA . GLU B 1 75 ? 14.759 39.694 8.307 1.00 15.40 75 GLU B CA 1
ATOM 2534 C C . GLU B 1 75 ? 14.827 40.670 7.126 1.00 15.07 75 GLU B C 1
ATOM 2535 O O . GLU B 1 75 ? 15.221 41.833 7.313 1.00 17.05 75 GLU B O 1
ATOM 2541 N N . LYS B 1 76 ? 14.447 40.236 5.933 1.00 14.02 76 LYS B N 1
ATOM 2542 C CA . LYS B 1 76 ? 14.441 41.125 4.768 1.00 15.28 76 LYS B CA 1
ATOM 2543 C C . LYS B 1 76 ? 13.496 42.305 4.981 1.00 13.97 76 LYS B C 1
ATOM 2544 O O . LYS B 1 76 ? 13.842 43.457 4.683 1.00 11.51 76 LYS B O 1
ATOM 2550 N N . VAL B 1 77 ? 12.295 42.009 5.474 1.00 12.83 77 VAL B N 1
ATOM 2551 C CA . VAL B 1 77 ? 11.303 43.049 5.732 1.00 12.73 77 VAL B CA 1
ATOM 2552 C C . VAL B 1 77 ? 11.786 44.042 6.803 1.00 13.05 77 VAL B C 1
ATOM 2553 O O . VAL B 1 77 ? 11.640 45.257 6.637 1.00 12.29 77 VAL B O 1
ATOM 2557 N N . ALA B 1 78 ? 12.364 43.537 7.881 1.00 12.55 78 ALA B N 1
ATOM 2558 C CA . ALA B 1 78 ? 12.816 44.402 8.961 1.00 13.63 78 ALA B CA 1
ATOM 2559 C C . ALA B 1 78 ? 13.952 45.323 8.487 1.00 15.28 78 ALA B C 1
ATOM 2560 O O . ALA B 1 78 ? 13.996 46.504 8.820 1.00 14.64 78 ALA B O 1
ATOM 2562 N N . GLU B 1 79 ? 14.846 44.771 7.686 1.00 18.33 79 GLU B N 1
ATOM 2563 C CA . GLU B 1 79 ? 15.939 45.540 7.112 1.00 20.69 79 GLU B CA 1
ATOM 2564 C C . GLU B 1 79 ? 15.397 46.627 6.208 1.00 19.84 79 GLU B C 1
ATOM 2565 O O . GLU B 1 79 ? 15.896 47.778 6.236 1.00 18.20 79 GLU B O 1
ATOM 2571 N N . ALA B 1 80 ? 14.385 46.295 5.412 1.00 16.24 80 ALA B N 1
ATOM 2572 C CA . ALA B 1 80 ? 13.906 47.218 4.406 1.00 15.55 80 ALA B CA 1
ATOM 2573 C C . ALA B 1 80 ? 13.078 48.340 5.027 1.00 15.59 80 ALA B C 1
ATOM 2574 O O . ALA B 1 80 ? 13.212 49.504 4.634 1.00 15.00 80 ALA B O 1
ATOM 2576 N N . GLU B 1 81 ? 12.222 47.997 6.005 1.00 13.12 81 GLU B N 1
ATOM 2577 C CA . GLU B 1 81 ? 11.284 48.939 6.553 1.00 12.08 81 GLU B CA 1
ATOM 2578 C C . GLU B 1 81 ? 11.668 49.460 7.928 1.00 11.82 81 GLU B C 1
ATOM 2579 O O . GLU B 1 81 ? 11.096 50.457 8.391 1.00 12.65 81 GLU B O 1
ATOM 2585 N N . GLY B 1 82 ? 12.601 48.801 8.601 1.00 10.85 82 GLY B N 1
ATOM 2586 C CA . GLY B 1 82 ? 13.021 49.232 9.913 1.00 10.76 82 GLY B CA 1
ATOM 2587 C C . GLY B 1 82 ? 12.094 48.878 11.021 1.00 11.59 82 GLY B C 1
ATOM 2588 O O . GLY B 1 82 ? 12.288 49.274 12.173 1.00 10.89 82 GLY B O 1
ATOM 2589 N N . ARG B 1 83 ? 11.060 48.091 10.703 1.00 14.07 83 ARG B N 1
ATOM 2590 C CA . ARG B 1 83 ? 10.109 47.602 11.699 1.00 14.27 83 ARG B CA 1
ATOM 2591 C C . ARG B 1 83 ? 9.256 46.473 11.152 1.00 12.12 83 ARG B C 1
ATOM 2592 O O . ARG B 1 83 ? 9.107 46.304 9.934 1.00 10.56 83 ARG B O 1
ATOM 2600 N N . ILE B 1 84 ? 8.645 45.761 12.070 1.00 11.15 84 ILE B N 1
ATOM 2601 C CA . ILE B 1 84 ? 7.611 44.749 11.761 1.00 11.54 84 ILE B CA 1
ATOM 2602 C C . ILE B 1 84 ? 6.483 44.880 12.815 1.00 10.85 84 ILE B C 1
ATOM 2603 O O . ILE B 1 84 ? 6.767 44.787 13.996 1.00 11.12 84 ILE B O 1
ATOM 2608 N N . ASP B 1 85 ? 5.237 45.075 12.399 1.00 10.02 85 ASP B N 1
ATOM 2609 C CA . ASP B 1 85 ? 4.135 45.235 13.328 1.00 9.01 85 ASP B CA 1
ATOM 2610 C C . ASP B 1 85 ? 3.183 44.037 13.352 1.00 7.87 85 ASP B C 1
ATOM 2611 O O . ASP B 1 85 ? 2.697 43.642 14.413 1.00 6.96 85 ASP B O 1
ATOM 2616 N N . ILE B 1 86 ? 2.907 43.499 12.175 1.00 7.03 86 ILE B N 1
ATOM 2617 C CA . ILE B 1 86 ? 1.902 42.486 12.010 1.00 7.11 86 ILE B CA 1
ATOM 2618 C C . ILE B 1 86 ? 2.471 41.297 11.247 1.00 6.52 86 ILE B C 1
ATOM 2619 O O . ILE B 1 86 ? 3.192 41.463 10.255 1.00 5.61 86 ILE B O 1
ATOM 2624 N N . LEU B 1 87 ? 2.153 40.078 11.729 1.00 5.93 87 LEU B N 1
ATOM 2625 C CA . LEU B 1 87 ? 2.484 38.873 11.036 1.00 5.67 87 LEU B CA 1
ATOM 2626 C C . LEU B 1 87 ? 1.228 38.012 10.936 1.00 5.39 87 LEU B C 1
ATOM 2627 O O . LEU B 1 87 ? 0.646 37.667 11.952 1.00 4.75 87 LEU B O 1
ATOM 2632 N N . VAL B 1 88 ? 0.840 37.666 9.724 1.00 5.19 88 VAL B N 1
ATOM 2633 C CA . VAL B 1 88 ? -0.247 36.743 9.493 1.00 5.71 88 VAL B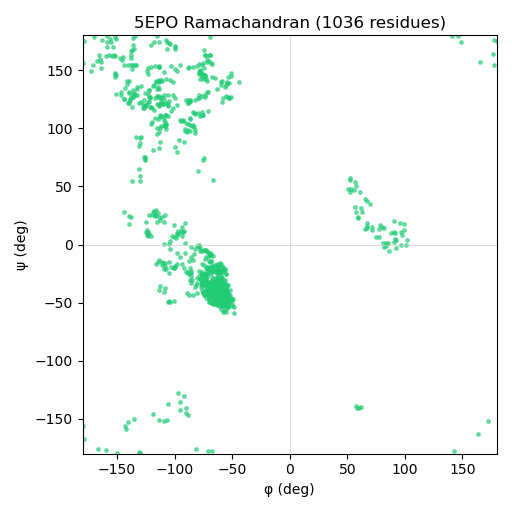 CA 1
ATOM 2634 C C . VAL B 1 88 ? 0.288 35.455 8.880 1.00 5.94 88 VAL B C 1
ATOM 2635 O O . VAL B 1 88 ? 0.743 35.437 7.722 1.00 6.06 88 VAL B O 1
ATOM 2639 N N . ASN B 1 89 ? 0.234 34.389 9.651 1.00 6.25 89 ASN B N 1
ATOM 2640 C CA . ASN B 1 89 ? 0.690 33.051 9.226 1.00 6.64 89 ASN B CA 1
ATOM 2641 C C . ASN B 1 89 ? -0.484 32.270 8.607 1.00 7.71 89 ASN B C 1
ATOM 2642 O O . ASN B 1 89 ? -1.307 31.663 9.299 1.00 6.69 89 ASN B O 1
ATOM 2647 N N . ASN B 1 90 ? -0.515 32.278 7.276 1.00 9.00 90 ASN B N 1
ATOM 2648 C CA . ASN B 1 90 ? -1.621 31.737 6.515 1.00 9.31 90 ASN B CA 1
ATOM 2649 C C . ASN B 1 90 ? -1.295 30.435 5.785 1.00 10.41 90 ASN B C 1
ATOM 2650 O O . ASN B 1 90 ? -2.202 29.677 5.423 1.00 10.60 90 ASN B O 1
ATOM 2655 N N . TYR B 1 91 ? -0.026 30.140 5.595 1.00 11.37 91 TYR B N 1
ATOM 2656 C CA . TYR B 1 91 ? 0.344 28.869 4.980 1.00 12.69 91 TYR B CA 1
ATOM 2657 C C . TYR B 1 91 ? -0.175 27.688 5.804 1.00 14.09 91 TYR B C 1
ATOM 2658 O O . TYR B 1 91 ? -0.055 27.657 7.042 1.00 14.61 91 TYR B O 1
ATOM 2667 N N . GLY B 1 92 ? -0.706 26.702 5.116 1.00 14.67 92 GLY B N 1
ATOM 2668 C CA . GLY B 1 92 ? -1.075 25.443 5.770 1.00 15.47 92 GLY B CA 1
ATOM 2669 C C . GLY B 1 92 ? -1.718 24.536 4.760 1.00 16.60 92 GLY B C 1
ATOM 2670 O O . GLY B 1 92 ? -2.265 24.989 3.769 1.00 22.24 92 GLY B O 1
ATOM 2671 N N . GLY B 1 93 ? -1.639 23.248 4.990 1.00 15.25 93 GLY B N 1
ATOM 2672 C CA . GLY B 1 93 ? -2.314 22.298 4.139 1.00 14.66 93 GLY B CA 1
ATOM 2673 C C . GLY B 1 93 ? -2.119 20.877 4.594 1.00 13.74 93 GLY B C 1
ATOM 2674 O O . GLY B 1 93 ? -1.705 20.613 5.726 1.00 13.71 93 GLY B O 1
ATOM 2675 N N . THR B 1 94 ? -2.476 19.964 3.725 1.00 13.34 94 THR B N 1
ATOM 2676 C CA . THR B 1 94 ? -2.306 18.556 3.974 1.00 13.65 94 THR B CA 1
ATOM 2677 C C . THR B 1 94 ? -2.312 17.857 2.633 1.00 14.91 94 THR B C 1
ATOM 2678 O O . THR B 1 94 ? -2.450 18.515 1.584 1.00 14.43 94 THR B O 1
ATOM 2682 N N . ASN B 1 95 ? -2.162 16.546 2.671 1.00 14.64 95 ASN B N 1
ATOM 2683 C CA . ASN B 1 95 ? -2.098 15.722 1.463 1.00 16.02 95 ASN B CA 1
ATOM 2684 C C . ASN B 1 95 ? -3.309 14.820 1.467 1.00 16.29 95 ASN B C 1
ATOM 2685 O O . ASN B 1 95 ? -3.314 13.788 2.155 1.00 17.73 95 ASN B O 1
ATOM 2690 N N . VAL B 1 96 ? -4.335 15.192 0.704 1.00 16.28 96 VAL B N 1
ATOM 2691 C CA . VAL B 1 96 ? -5.618 14.491 0.842 1.00 17.12 96 VAL B CA 1
ATOM 2692 C C . VAL B 1 96 ? -5.505 13.035 0.446 1.00 15.71 96 VAL B C 1
ATOM 2693 O O . VAL B 1 96 ? -6.292 12.204 0.870 1.00 13.54 96 VAL B O 1
ATOM 2697 N N . ASN B 1 97 ? -4.521 12.726 -0.374 1.00 17.10 97 ASN B N 1
ATOM 2698 C CA . ASN B 1 97 ? -4.319 11.343 -0.791 1.00 17.58 97 ASN B CA 1
ATOM 2699 C C . ASN B 1 97 ? -3.762 10.480 0.344 1.00 15.12 97 ASN B C 1
ATOM 2700 O O . ASN B 1 97 ? -4.102 9.294 0.449 1.00 13.18 97 ASN B O 1
ATOM 2705 N N . LEU B 1 98 ? -2.929 11.066 1.206 1.00 11.90 98 LEU B N 1
ATOM 2706 C CA . LEU B 1 98 ? -2.260 10.309 2.254 1.00 10.46 98 LEU B CA 1
ATOM 2707 C C . LEU B 1 98 ? -2.711 10.613 3.667 1.00 9.05 98 LEU B C 1
ATOM 2708 O O . LEU B 1 98 ? -2.433 9.840 4.594 1.00 9.43 98 LEU B O 1
ATOM 2713 N N . ASP B 1 99 ? -3.370 11.732 3.867 1.00 8.03 99 ASP B N 1
ATOM 2714 C CA . ASP B 1 99 ? -3.824 12.126 5.217 1.00 7.69 99 ASP B CA 1
ATOM 2715 C C . ASP B 1 99 ? -5.245 11.630 5.476 1.00 8.03 99 ASP B C 1
ATOM 2716 O O . ASP B 1 99 ? -6.197 12.327 5.215 1.00 8.42 99 ASP B O 1
ATOM 2721 N N . LYS B 1 100 ? -5.352 10.413 5.977 1.00 8.43 100 LYS B N 1
ATOM 2722 C CA . LYS B 1 100 ? -6.640 9.762 6.222 1.00 10.45 100 LYS B CA 1
ATOM 2723 C C . LYS B 1 100 ? -6.797 9.589 7.727 1.00 9.59 100 LYS B C 1
ATOM 2724 O O . LYS B 1 100 ? -6.249 10.373 8.482 1.00 9.86 100 LYS B O 1
ATOM 2730 N N . ASN B 1 101 ? -7.520 8.578 8.161 1.00 8.98 101 ASN B N 1
ATOM 2731 C CA . ASN B 1 101 ? -7.567 8.239 9.593 1.00 8.75 101 ASN B CA 1
ATOM 2732 C C . ASN B 1 101 ? -6.237 7.684 10.077 1.00 8.78 101 ASN B C 1
ATOM 2733 O O . ASN B 1 101 ? -5.303 7.570 9.310 1.00 8.47 101 ASN B O 1
ATOM 2738 N N . LEU B 1 102 ? -6.143 7.362 11.366 1.00 8.59 102 LEU B N 1
ATOM 2739 C CA . LEU B 1 102 ? -4.923 6.907 11.982 1.00 8.66 102 LEU B CA 1
ATOM 2740 C C . LEU B 1 102 ? -4.330 5.692 11.241 1.00 9.18 102 LEU B C 1
ATOM 2741 O O . LEU B 1 102 ? -3.127 5.681 10.905 1.00 8.82 102 LEU B O 1
ATOM 2746 N N . THR B 1 103 ? -5.146 4.674 10.998 1.00 8.14 103 THR B N 1
ATOM 2747 C CA . THR B 1 103 ? -4.646 3.413 10.474 1.00 8.06 103 THR B CA 1
ATOM 2748 C C . THR B 1 103 ? -4.408 3.413 8.974 1.00 8.45 103 THR B C 1
ATOM 2749 O O . THR B 1 103 ? -3.457 2.768 8.486 1.00 9.53 103 THR B O 1
ATOM 2753 N N . ALA B 1 104 ? -5.210 4.151 8.237 1.00 8.25 104 ALA B N 1
ATOM 2754 C CA . ALA B 1 104 ? -5.130 4.142 6.775 1.00 8.62 104 ALA B CA 1
ATOM 2755 C C . ALA B 1 104 ? -4.200 5.230 6.254 1.00 8.71 104 ALA B C 1
ATOM 2756 O O . ALA B 1 104 ? -3.764 5.194 5.146 1.00 9.05 104 ALA B O 1
ATOM 2758 N N . GLY B 1 105 ? -3.948 6.223 7.075 1.00 9.03 105 GLY B N 1
ATOM 2759 C CA . GLY B 1 105 ? -3.096 7.359 6.701 1.00 9.70 105 GLY B CA 1
ATOM 2760 C C . GLY B 1 105 ? -1.646 6.931 6.717 1.00 10.17 105 GLY B C 1
ATOM 2761 O O . GLY B 1 105 ? -1.266 5.969 7.390 1.00 10.31 105 GLY B O 1
ATOM 2762 N N . ASP B 1 106 ? -0.827 7.645 5.960 1.00 11.19 106 ASP B N 1
ATOM 2763 C CA . ASP B 1 106 ? 0.591 7.311 5.850 1.00 11.98 106 ASP B CA 1
ATOM 2764 C C . ASP B 1 106 ? 1.337 7.836 7.072 1.00 11.30 106 ASP B C 1
ATOM 2765 O O . ASP B 1 106 ? 1.257 9.028 7.402 1.00 11.18 106 ASP B O 1
ATOM 2770 N N . THR B 1 107 ? 2.055 6.962 7.740 1.00 10.54 107 THR B N 1
ATOM 2771 C CA . THR B 1 107 ? 2.795 7.323 8.946 1.00 10.51 107 THR B CA 1
ATOM 2772 C C . THR B 1 107 ? 3.779 8.450 8.697 1.00 10.62 107 THR B C 1
ATOM 2773 O O . THR B 1 107 ? 3.713 9.498 9.352 1.00 11.60 107 THR B O 1
ATOM 2777 N N . ASP B 1 108 ? 4.695 8.262 7.752 1.00 11.02 108 ASP B N 1
ATOM 2778 C CA . ASP B 1 108 ? 5.728 9.297 7.511 1.00 10.81 108 ASP B CA 1
ATOM 2779 C C . ASP B 1 108 ? 5.120 10.636 7.120 1.00 10.78 108 ASP B C 1
ATOM 2780 O O . ASP B 1 108 ? 5.601 11.696 7.543 1.00 11.22 108 ASP B O 1
ATOM 2785 N N . GLU B 1 109 ? 4.091 10.596 6.274 1.00 10.50 109 GLU B N 1
ATOM 2786 C CA . GLU B 1 109 ? 3.440 11.814 5.823 1.00 10.99 109 GLU B CA 1
ATOM 2787 C C . GLU B 1 109 ? 2.726 12.538 6.980 1.00 9.91 109 GLU B C 1
ATOM 2788 O O . GLU B 1 109 ? 2.665 13.766 7.003 1.00 8.93 109 GLU B O 1
ATOM 2794 N N . PHE B 1 110 ? 2.175 11.780 7.924 1.00 8.71 110 PHE B N 1
ATOM 2795 C CA . PHE B 1 110 ? 1.581 12.388 9.108 1.00 8.11 110 PHE B CA 1
ATOM 2796 C C . PHE B 1 110 ? 2.586 13.314 9.766 1.00 7.68 110 PHE B C 1
ATOM 2797 O O . PHE B 1 110 ? 2.280 14.460 10.070 1.00 7.85 110 PHE B O 1
ATOM 2805 N N . PHE B 1 111 ? 3.807 12.817 9.988 1.00 7.83 111 PHE B N 1
ATOM 2806 C CA . PHE B 1 111 ? 4.793 13.603 10.713 1.00 8.04 111 PHE B CA 1
ATOM 2807 C C . PHE B 1 111 ? 5.424 14.700 9.857 1.00 7.94 111 PHE B C 1
ATOM 2808 O O . PHE B 1 111 ? 5.862 15.708 10.390 1.00 7.20 111 PHE B O 1
ATOM 2816 N N . ARG B 1 112 ? 5.427 14.502 8.544 1.00 7.87 112 ARG B N 1
ATOM 2817 C CA . ARG B 1 112 ? 5.789 15.567 7.636 1.00 8.84 112 ARG B CA 1
ATOM 2818 C C . ARG B 1 112 ? 4.801 16.724 7.732 1.00 7.47 112 ARG B C 1
ATOM 2819 O O . ARG B 1 112 ? 5.195 17.891 7.831 1.00 6.59 112 ARG B O 1
ATOM 2827 N N . ILE B 1 113 ? 3.525 16.398 7.703 1.00 6.76 113 ILE B N 1
ATOM 2828 C CA . ILE B 1 113 ? 2.437 17.420 7.770 1.00 5.88 113 ILE B CA 1
ATOM 2829 C C . ILE B 1 113 ? 2.464 18.129 9.117 1.00 5.65 113 ILE B C 1
ATOM 2830 O O . ILE B 1 113 ? 2.376 19.378 9.171 1.00 6.04 113 ILE B O 1
ATOM 2835 N N . LEU B 1 114 ? 2.632 17.362 10.192 1.00 5.50 114 LEU B N 1
ATOM 2836 C CA . LEU B 1 114 ? 2.694 17.906 11.541 1.00 5.75 114 LEU B CA 1
ATOM 2837 C C . LEU B 1 114 ? 3.774 18.991 11.679 1.00 6.46 114 LEU B C 1
ATOM 2838 O O . LEU B 1 114 ? 3.501 20.094 12.190 1.00 6.16 114 LEU B O 1
ATOM 2843 N N . LYS B 1 115 ? 4.995 18.659 11.235 1.00 7.39 115 LYS B N 1
ATOM 2844 C CA . LYS B 1 115 ? 6.088 19.622 11.291 1.00 8.16 115 LYS B CA 1
ATOM 2845 C C . LYS B 1 115 ? 5.903 20.802 10.333 1.00 7.99 115 LYS B C 1
ATOM 2846 O O . LYS B 1 115 ? 6.206 21.936 10.654 1.00 7.95 115 LYS B O 1
ATOM 2852 N N . ASP B 1 116 ? 5.421 20.501 9.133 1.00 8.63 116 ASP B N 1
ATOM 2853 C CA . ASP B 1 116 ? 5.277 21.504 8.090 1.00 8.59 116 ASP B CA 1
ATOM 2854 C C . ASP B 1 116 ? 4.308 22.610 8.551 1.00 8.02 116 ASP B C 1
ATOM 2855 O O . ASP B 1 116 ? 4.627 23.791 8.455 1.00 6.76 116 ASP B O 1
ATOM 2860 N N . ASN B 1 117 ? 3.153 22.231 9.066 1.00 7.24 117 ASN B N 1
ATOM 2861 C CA . ASN B 1 117 ? 2.199 23.212 9.520 1.00 7.22 117 ASN B CA 1
ATOM 2862 C C . ASN B 1 117 ? 2.662 23.933 10.778 1.00 7.16 117 ASN B C 1
ATOM 2863 O O . ASN B 1 117 ? 2.606 25.161 10.852 1.00 6.91 117 ASN B O 1
ATOM 2868 N N . VAL B 1 118 ? 3.133 23.184 11.766 1.00 7.17 118 VAL B N 1
ATOM 2869 C CA . VAL B 1 118 ? 3.488 23.801 13.051 1.00 7.24 118 VAL B CA 1
ATOM 2870 C C . VAL B 1 118 ? 4.662 24.779 12.865 1.00 7.75 118 VAL B C 1
ATOM 2871 O O . VAL B 1 118 ? 4.658 25.873 13.432 1.00 8.03 118 VAL B O 1
ATOM 2875 N N . GLN B 1 119 ? 5.644 24.406 12.050 1.00 7.97 119 GLN B N 1
ATOM 2876 C CA . GLN B 1 119 ? 6.810 25.245 11.835 1.00 7.94 119 GLN B CA 1
ATOM 2877 C C . GLN B 1 119 ? 6.458 26.522 11.058 1.00 8.31 119 GLN B C 1
ATOM 2878 O O . GLN B 1 119 ? 7.158 27.531 11.188 1.00 8.15 119 GLN B O 1
ATOM 2884 N N . SER B 1 120 ? 5.353 26.489 10.292 1.00 8.54 120 SER B N 1
ATOM 2885 C CA . SER B 1 120 ? 4.898 27.650 9.544 1.00 8.55 120 SER B CA 1
ATOM 2886 C C . SER B 1 120 ? 4.385 28.746 10.466 1.00 8.19 120 SER B C 1
ATOM 2887 O O . SER B 1 120 ? 4.192 29.875 10.033 1.00 7.32 120 SER B O 1
ATOM 2890 N N . VAL B 1 121 ? 4.144 28.391 11.724 1.00 7.50 121 VAL B N 1
ATOM 2891 C CA . VAL B 1 121 ? 3.891 29.364 12.769 1.00 7.35 121 VAL B CA 1
ATOM 2892 C C . VAL B 1 121 ? 5.137 29.610 13.629 1.00 7.59 121 VAL B C 1
ATOM 2893 O O . VAL B 1 121 ? 5.528 30.755 13.856 1.00 8.03 121 VAL B O 1
ATOM 2897 N N . TYR B 1 122 ? 5.762 28.533 14.075 1.00 7.45 122 TYR B N 1
ATOM 2898 C CA . TYR B 1 122 ? 6.887 28.604 14.995 1.00 7.62 122 TYR B CA 1
ATOM 2899 C C . TYR B 1 122 ? 8.044 29.464 14.442 1.00 8.26 122 TYR B C 1
ATOM 2900 O O . TYR B 1 122 ? 8.506 30.386 15.113 1.00 8.54 122 TYR B O 1
ATOM 2909 N N . LEU B 1 123 ? 8.492 29.168 13.236 1.00 8.25 123 LEU B N 1
ATOM 2910 C CA . LEU B 1 123 ? 9.664 29.809 12.710 1.00 8.18 123 LEU B CA 1
ATOM 2911 C C . LEU B 1 123 ? 9.492 31.320 12.448 1.00 8.29 123 LEU B C 1
ATOM 2912 O O . LEU B 1 123 ? 10.327 32.117 12.865 1.00 7.19 123 LEU B O 1
ATOM 2917 N N . PRO B 1 124 ? 8.412 31.712 11.742 1.00 7.94 124 PRO B N 1
ATOM 2918 C CA . PRO B 1 124 ? 8.288 33.149 11.457 1.00 7.85 124 PRO B CA 1
ATOM 2919 C C . PRO B 1 124 ? 7.928 33.979 12.682 1.00 7.62 124 PRO B C 1
ATOM 2920 O O . PRO B 1 124 ? 8.339 35.147 12.788 1.00 7.79 124 PRO B O 1
ATOM 2924 N N . ALA B 1 125 ? 7.143 33.391 13.580 1.00 7.40 125 ALA B N 1
ATOM 2925 C CA . ALA B 1 125 ? 6.804 34.036 14.828 1.00 7.18 125 ALA B CA 1
ATOM 2926 C C . ALA B 1 125 ? 8.068 34.266 15.643 1.00 7.22 125 ALA B C 1
ATOM 2927 O O . ALA B 1 125 ? 8.244 35.327 16.222 1.00 7.87 125 ALA B O 1
ATOM 2929 N N . LYS B 1 126 ? 8.925 33.268 15.698 1.00 7.16 126 LYS B N 1
ATOM 2930 C CA . LYS B 1 126 ? 10.160 33.359 16.429 1.00 7.72 126 LYS B CA 1
ATOM 2931 C C . LYS B 1 126 ? 11.054 34.488 15.889 1.00 7.68 126 LYS B C 1
ATOM 2932 O O . LYS B 1 126 ? 11.659 35.224 16.657 1.00 7.95 126 LYS B O 1
ATOM 2938 N N . ALA B 1 127 ? 11.122 34.620 14.577 1.00 8.17 127 ALA B N 1
ATOM 2939 C CA . ALA B 1 127 ? 11.973 35.630 13.952 1.00 8.64 127 ALA B CA 1
ATOM 2940 C C . ALA B 1 127 ? 11.403 37.031 14.107 1.00 8.89 127 ALA B C 1
ATOM 2941 O O . ALA B 1 127 ? 12.157 38.007 14.214 1.00 8.62 127 ALA B O 1
ATOM 2943 N N . ALA B 1 128 ? 10.075 37.131 14.078 1.00 8.77 128 ALA B N 1
ATOM 2944 C CA . ALA B 1 128 ? 9.415 38.428 14.079 1.00 9.57 128 ALA B CA 1
ATOM 2945 C C . ALA B 1 128 ? 9.387 39.087 15.460 1.00 9.73 128 ALA B C 1
ATOM 2946 O O . ALA B 1 128 ? 9.345 40.312 15.563 1.00 8.85 128 ALA B O 1
ATOM 2948 N N . ILE B 1 129 ? 9.385 38.278 16.514 1.00 10.38 129 ILE B N 1
ATOM 2949 C CA . ILE B 1 129 ? 9.169 38.803 17.860 1.00 11.52 129 ILE B CA 1
ATOM 2950 C C . ILE B 1 129 ? 10.180 39.865 18.294 1.00 12.25 129 ILE B C 1
ATOM 2951 O O . ILE B 1 129 ? 9.800 40.871 18.841 1.00 13.30 129 ILE B O 1
ATOM 2956 N N . PRO B 1 130 ? 11.479 39.648 18.033 1.00 12.20 130 PRO B N 1
ATOM 2957 C CA . PRO B 1 130 ? 12.428 40.706 18.402 1.00 12.65 130 PRO B CA 1
ATOM 2958 C C . PRO B 1 130 ? 12.177 42.044 17.747 1.00 11.59 130 PRO B C 1
ATOM 2959 O O . PRO B 1 130 ? 12.339 43.055 18.376 1.00 13.05 130 PRO B O 1
ATOM 2963 N N . HIS B 1 131 ? 11.805 42.046 16.484 1.00 10.64 131 HIS B N 1
ATOM 2964 C CA . HIS B 1 131 ? 11.474 43.276 15.790 1.00 9.80 131 HIS B CA 1
ATOM 2965 C C . HIS B 1 131 ? 10.212 43.933 16.343 1.00 10.16 131 HIS B C 1
ATOM 2966 O O . HIS B 1 131 ? 10.191 45.161 16.538 1.00 9.27 131 HIS B O 1
ATOM 2973 N N . MET B 1 132 ? 9.192 43.117 16.634 1.00 9.66 132 MET B N 1
ATOM 2974 C CA . MET B 1 132 ? 7.985 43.613 17.265 1.00 11.30 132 MET B CA 1
ATOM 2975 C C . MET B 1 132 ? 8.258 44.212 18.649 1.00 12.45 132 MET B C 1
ATOM 2976 O O . MET B 1 132 ? 7.764 45.301 18.959 1.00 12.13 132 MET B O 1
ATOM 2981 N N . GLU B 1 133 ? 9.058 43.524 19.453 1.00 13.10 133 GLU B N 1
ATOM 2982 C CA . GLU B 1 133 ? 9.441 44.037 20.764 1.00 15.80 133 GLU B CA 1
ATOM 2983 C C . GLU B 1 133 ? 10.035 45.460 20.628 1.00 15.40 133 GLU B C 1
ATOM 2984 O O . GLU B 1 133 ? 9.671 46.345 21.374 1.00 13.56 133 GLU B O 1
ATOM 2990 N N . LYS B 1 134 ? 10.893 45.647 19.640 1.00 16.30 134 LYS B N 1
ATOM 2991 C CA . LYS B 1 134 ? 11.593 46.935 19.478 1.00 19.15 134 LYS B CA 1
ATOM 2992 C C . LYS B 1 134 ? 10.661 48.107 19.223 1.00 16.74 134 LYS B C 1
ATOM 2993 O O . LYS B 1 134 ? 10.945 49.200 19.680 1.00 14.57 134 LYS B O 1
ATOM 2999 N N . VAL B 1 135 ? 9.557 47.885 18.504 1.00 16.18 135 VAL B N 1
ATOM 3000 C CA . VAL B 1 135 ? 8.609 48.968 18.201 1.00 15.60 135 VAL B CA 1
ATOM 3001 C C . VAL B 1 135 ? 7.503 49.087 19.239 1.00 15.14 135 VAL B C 1
ATOM 3002 O O . VAL B 1 135 ? 6.586 49.942 19.106 1.00 17.08 135 VAL B O 1
ATOM 3006 N N . GLY B 1 136 ? 7.547 48.256 20.263 1.00 14.18 136 GLY B N 1
ATOM 3007 C CA . GLY B 1 136 ? 6.657 48.395 21.408 1.00 15.56 136 GLY B CA 1
ATOM 3008 C C . GLY B 1 136 ? 5.406 47.522 21.340 1.00 15.33 136 GLY B C 1
ATOM 3009 O O . GLY B 1 136 ? 4.424 47.791 22.036 1.00 16.68 136 GLY B O 1
ATOM 3010 N N . GLY B 1 137 ? 5.436 46.487 20.500 1.00 14.27 137 GLY B N 1
ATOM 3011 C CA . GLY B 1 137 ? 4.332 45.559 20.415 1.00 13.01 137 GLY B CA 1
ATOM 3012 C C . GLY B 1 137 ? 4.063 45.077 19.015 1.00 11.97 137 GLY B C 1
ATOM 3013 O O . GLY B 1 137 ? 4.755 45.466 18.054 1.00 11.43 137 GLY B O 1
ATOM 3014 N N . GLY B 1 138 ? 3.027 44.262 18.896 1.00 10.81 138 GLY B N 1
ATOM 3015 C CA . GLY B 1 138 ? 2.705 43.667 17.605 1.00 10.32 138 GLY B CA 1
ATOM 3016 C C . GLY B 1 138 ? 1.527 42.717 17.716 1.00 9.54 138 GLY B C 1
ATOM 3017 O O . GLY B 1 138 ? 1.034 42.423 18.822 1.00 8.27 138 GLY B O 1
ATOM 3018 N N . SER B 1 139 ? 1.116 42.199 16.556 1.00 8.47 139 SER B N 1
ATOM 3019 C CA . SER B 1 139 ? 0.079 41.211 16.518 1.00 8.40 139 SER B CA 1
ATOM 3020 C C . SER B 1 139 ? 0.453 40.095 15.570 1.00 8.00 139 SER B C 1
ATOM 3021 O O . SER B 1 139 ? 0.785 40.366 14.423 1.00 7.29 139 SER B O 1
ATOM 3024 N N . ILE B 1 140 ? 0.411 38.849 16.055 1.00 7.28 140 ILE B N 1
ATOM 3025 C CA . ILE B 1 140 ? 0.613 37.677 15.230 1.00 7.01 140 ILE B CA 1
ATOM 3026 C C . ILE B 1 140 ? -0.746 36.938 15.095 1.00 6.87 140 ILE B C 1
ATOM 3027 O O . ILE B 1 140 ? -1.356 36.567 16.095 1.00 6.23 140 ILE B O 1
ATOM 3032 N N . VAL B 1 141 ? -1.222 36.768 13.871 1.00 6.70 141 VAL B N 1
ATOM 3033 C CA . VAL B 1 141 ? -2.505 36.140 13.604 1.00 7.17 141 VAL B CA 1
ATOM 3034 C C . VAL B 1 141 ? -2.241 34.820 12.873 1.00 7.32 141 VAL B C 1
ATOM 3035 O O . VAL B 1 141 ? -1.647 34.815 11.802 1.00 7.81 141 VAL B O 1
ATOM 3039 N N . ASN B 1 142 ? -2.677 33.708 13.455 1.00 6.77 142 ASN B N 1
ATOM 3040 C CA . ASN B 1 142 ? -2.444 32.379 12.861 1.00 6.63 142 ASN B CA 1
ATOM 3041 C C . ASN B 1 142 ? -3.729 31.839 12.276 1.00 6.42 142 ASN B C 1
ATOM 3042 O O . ASN B 1 142 ? -4.738 31.723 12.961 1.00 6.39 142 ASN B O 1
ATOM 3047 N N . ILE B 1 143 ? -3.708 31.546 10.986 1.00 6.38 143 ILE B N 1
ATOM 3048 C CA . ILE B 1 143 ? -4.831 30.925 10.341 1.00 6.75 143 ILE B CA 1
ATOM 3049 C C . ILE B 1 143 ? -4.785 29.408 10.650 1.00 7.01 143 ILE B C 1
ATOM 3050 O O . ILE B 1 143 ? -3.890 28.698 10.215 1.00 6.56 143 ILE B O 1
ATOM 3055 N N . SER B 1 144 ? -5.770 28.956 11.419 1.00 7.17 144 SER B N 1
ATOM 3056 C CA . SER B 1 144 ? -5.924 27.553 11.757 1.00 7.44 144 SER B CA 1
ATOM 3057 C C . SER B 1 144 ? -7.105 27.110 10.929 1.00 8.72 144 SER B C 1
ATOM 3058 O O . SER B 1 144 ? -7.400 27.725 9.904 1.00 14.05 144 SER B O 1
ATOM 3061 N N . THR B 1 145 ? -7.847 26.115 11.400 1.00 8.20 145 THR B N 1
ATOM 3062 C CA . THR B 1 145 ? -9.089 25.662 10.786 1.00 7.16 145 THR B CA 1
ATOM 3063 C C . THR B 1 145 ? -10.082 25.205 11.819 1.00 7.21 145 THR B C 1
ATOM 3064 O O . THR B 1 145 ? -9.698 24.871 12.963 1.00 6.50 145 THR B O 1
ATOM 3068 N N . ILE B 1 146 ? -11.374 25.179 11.458 1.00 6.65 146 ILE B N 1
ATOM 3069 C CA . ILE B 1 146 ? -12.359 24.727 12.380 1.00 6.57 146 ILE B CA 1
ATOM 3070 C C . ILE B 1 146 ? -12.115 23.246 12.760 1.00 6.66 146 ILE B C 1
ATOM 3071 O O . ILE B 1 146 ? -12.540 22.805 13.822 1.00 6.18 146 ILE B O 1
ATOM 3076 N N . GLY B 1 147 ? -11.407 22.522 11.902 1.00 6.33 147 GLY B N 1
ATOM 3077 C CA . GLY B 1 147 ? -11.028 21.142 12.186 1.00 6.43 147 GLY B CA 1
ATOM 3078 C C . GLY B 1 147 ? -10.114 20.988 13.412 1.00 6.30 147 GLY B C 1
ATOM 3079 O O . GLY B 1 147 ? -9.979 19.911 13.960 1.00 6.25 147 GLY B O 1
ATOM 3080 N N . SER B 1 148 ? -9.497 22.065 13.833 1.00 6.12 148 SER B N 1
ATOM 3081 C CA . SER B 1 148 ? -8.601 22.030 14.964 1.00 6.05 148 SER B CA 1
ATOM 3082 C C . SER B 1 148 ? -9.386 21.823 16.262 1.00 6.52 148 SER B C 1
ATOM 3083 O O . SER B 1 148 ? -8.800 21.420 17.260 1.00 6.66 148 SER B O 1
ATOM 3086 N N . VAL B 1 149 ? -10.686 22.104 16.240 1.00 7.03 149 VAL B N 1
ATOM 3087 C CA . VAL B 1 149 ? -11.521 21.904 17.419 1.00 7.75 149 VAL B CA 1
ATOM 3088 C C . VAL B 1 149 ? -12.713 21.005 17.107 1.00 8.03 149 VAL B C 1
ATOM 3089 O O . VAL B 1 149 ? -13.647 20.906 17.904 1.00 8.16 149 VAL B O 1
ATOM 3093 N N . VAL B 1 150 ? -12.692 20.382 15.925 1.00 7.61 150 VAL B N 1
ATOM 3094 C CA . VAL B 1 150 ? -13.723 19.456 15.516 1.00 8.03 150 VAL B CA 1
ATOM 3095 C C . VAL B 1 150 ? -13.098 18.160 15.002 1.00 7.87 150 VAL B C 1
ATOM 3096 O O . VAL B 1 150 ? -12.801 18.044 13.814 1.00 7.71 150 VAL B O 1
ATOM 3100 N N . PRO B 1 151 ? -12.826 17.223 15.906 1.00 8.57 151 PRO B N 1
ATOM 3101 C CA . PRO B 1 151 ? -12.349 15.883 15.522 1.00 8.62 151 PRO B CA 1
ATOM 3102 C C . PRO B 1 151 ? -13.131 15.308 14.348 1.00 8.57 151 PRO B C 1
ATOM 3103 O O . PRO B 1 151 ? -14.347 15.533 14.227 1.00 7.73 151 PRO B O 1
ATOM 3107 N N . ASP B 1 152 ? -12.410 14.650 13.455 1.00 8.78 152 ASP B N 1
ATOM 3108 C CA . ASP B 1 152 ? -12.975 14.186 12.202 1.00 9.14 152 ASP B CA 1
ATOM 3109 C C . ASP B 1 152 ? -12.604 12.718 11.996 1.00 9.00 152 ASP B C 1
ATOM 3110 O O . ASP B 1 152 ? -11.954 12.092 12.851 1.00 8.10 152 ASP B O 1
ATOM 3115 N N . ILE B 1 153 ? -13.035 12.184 10.867 1.00 9.07 153 ILE B N 1
ATOM 3116 C CA . ILE B 1 153 ? -12.828 10.796 10.519 1.00 10.12 153 ILE B CA 1
ATOM 3117 C C . ILE B 1 153 ? -11.715 10.617 9.465 1.00 9.49 153 ILE B C 1
ATOM 3118 O O . ILE B 1 153 ? -11.364 9.492 9.104 1.00 8.22 153 ILE B O 1
ATOM 3123 N N . SER B 1 154 ? -11.187 11.734 8.984 1.00 8.72 154 SER B N 1
ATOM 3124 C CA . SER B 1 154 ? -10.097 11.719 8.031 1.00 9.03 154 SER B CA 1
ATOM 3125 C C . SER B 1 154 ? -9.279 12.995 8.213 1.00 8.20 154 SER B C 1
ATOM 3126 O O . SER B 1 154 ? -9.604 13.792 9.062 1.00 7.73 154 SER B O 1
ATOM 3129 N N . ARG B 1 155 ? -8.220 13.154 7.439 1.00 8.10 155 ARG B N 1
ATOM 3130 C CA . ARG B 1 155 ? -7.329 14.297 7.580 1.00 7.71 155 ARG B CA 1
ATOM 3131 C C . ARG B 1 155 ? -6.823 14.479 9.031 1.00 7.16 155 ARG B C 1
ATOM 3132 O O . ARG B 1 155 ? -6.809 15.593 9.568 1.00 6.45 155 ARG B O 1
ATOM 3140 N N . ILE B 1 156 ? -6.410 13.387 9.638 1.00 6.64 156 ILE B N 1
ATOM 3141 C CA . ILE B 1 156 ? -5.998 13.392 11.032 1.00 6.93 156 ILE B CA 1
ATOM 3142 C C . ILE B 1 156 ? -4.746 14.235 11.254 1.00 7.35 156 ILE B C 1
ATOM 3143 O O . ILE B 1 156 ? -4.659 14.962 12.236 1.00 7.32 156 ILE B O 1
ATOM 3148 N N . ALA B 1 157 ? -3.777 14.175 10.333 1.00 7.26 157 ALA B N 1
ATOM 3149 C CA . ALA B 1 157 ? -2.596 15.013 10.440 1.00 7.46 157 ALA B CA 1
ATOM 3150 C C . ALA B 1 157 ? -2.969 16.501 10.378 1.00 8.03 157 ALA B C 1
ATOM 3151 O O . ALA B 1 157 ? -2.441 17.313 11.133 1.00 8.31 157 ALA B O 1
ATOM 3153 N N . TYR B 1 158 ? -3.877 16.849 9.481 1.00 7.88 158 TYR B N 1
ATOM 3154 C CA . TYR B 1 158 ? -4.364 18.235 9.376 1.00 7.41 158 TYR B CA 1
ATOM 3155 C C . TYR B 1 158 ? -5.029 18.674 10.693 1.00 6.97 158 TYR B C 1
ATOM 3156 O O . TYR B 1 158 ? -4.736 19.729 11.226 1.00 7.10 158 TYR B O 1
ATOM 3165 N N . CYS B 1 159 ? -5.911 17.857 11.220 1.00 7.32 159 CYS B N 1
ATOM 3166 C CA . CYS B 1 159 ? -6.624 18.200 12.448 1.00 7.55 159 CYS B CA 1
ATOM 3167 C C . CYS B 1 159 ? -5.675 18.386 13.625 1.00 6.97 159 CYS B C 1
ATOM 3168 O O . CYS B 1 159 ? -5.684 19.422 14.295 1.00 7.20 159 CYS B O 1
ATOM 3171 N N . VAL B 1 160 ? -4.834 17.398 13.871 1.00 6.53 160 VAL B N 1
ATOM 3172 C CA . VAL B 1 160 ? -3.913 17.411 14.994 1.00 6.28 160 VAL B CA 1
ATOM 3173 C C . VAL B 1 160 ? -2.869 18.547 14.874 1.00 6.22 160 VAL B C 1
ATOM 3174 O O . VAL B 1 160 ? -2.574 19.231 15.862 1.00 6.06 160 VAL B O 1
ATOM 3178 N N . SER B 1 161 ? -2.310 18.744 13.686 1.00 5.73 161 SER B N 1
ATOM 3179 C CA . SER B 1 161 ? -1.317 19.777 13.512 1.00 5.52 161 SER B CA 1
ATOM 3180 C C . SER B 1 161 ? -1.876 21.198 13.704 1.00 5.99 161 SER B C 1
ATOM 3181 O O . SER B 1 161 ? -1.206 22.075 14.218 1.00 6.37 161 SER B O 1
ATOM 3184 N N . LYS B 1 162 ? -3.120 21.408 13.290 1.00 6.37 162 LYS B N 1
ATOM 3185 C CA . LYS B 1 162 ? -3.783 22.669 13.478 1.00 6.98 162 LYS B CA 1
ATOM 3186 C C . LYS B 1 162 ? -4.199 22.862 14.936 1.00 6.89 162 LYS B C 1
ATOM 3187 O O . LYS B 1 162 ? -4.193 23.977 15.444 1.00 6.87 162 LYS B O 1
ATOM 3193 N N . SER B 1 163 ? -4.567 21.791 15.615 1.00 6.94 163 SER B N 1
ATOM 3194 C CA . SER B 1 163 ? -4.847 21.895 17.047 1.00 7.05 163 SER B CA 1
ATOM 3195 C C . SER B 1 163 ? -3.559 22.304 17.769 1.00 6.46 163 SER B C 1
ATOM 3196 O O . SER B 1 163 ? -3.586 23.094 18.702 1.00 6.52 163 SER B O 1
ATOM 3199 N N . ALA B 1 164 ? -2.434 21.748 17.317 1.00 6.46 164 ALA B N 1
ATOM 3200 C CA . ALA B 1 164 ? -1.148 22.094 17.869 1.00 6.20 164 ALA B CA 1
ATOM 3201 C C . ALA B 1 164 ? -0.865 23.577 17.661 1.00 6.42 164 ALA B C 1
ATOM 3202 O O . ALA B 1 164 ? -0.326 24.241 18.535 1.00 7.14 164 ALA B O 1
ATOM 3204 N N . ILE B 1 165 ? -1.247 24.112 16.507 1.00 6.28 165 ILE B N 1
ATOM 3205 C CA . ILE B 1 165 ? -1.079 25.530 16.236 1.00 5.77 165 ILE B CA 1
ATOM 3206 C C . ILE B 1 165 ? -1.931 26.386 17.205 1.00 5.88 165 ILE B C 1
ATOM 3207 O O . ILE B 1 165 ? -1.461 27.434 17.673 1.00 5.81 165 ILE B O 1
ATOM 3212 N N . ASN B 1 166 ? -3.160 25.956 17.518 1.00 5.58 166 ASN B N 1
ATOM 3213 C CA . ASN B 1 166 ? -3.972 26.695 18.474 1.00 5.56 166 ASN B CA 1
ATOM 3214 C C . ASN B 1 166 ? -3.277 26.755 19.841 1.00 5.70 166 ASN B C 1
ATOM 3215 O O . ASN B 1 166 ? -3.230 27.805 20.484 1.00 5.69 166 ASN B O 1
ATOM 3220 N N . SER B 1 167 ? -2.727 25.637 20.249 1.00 5.77 167 SER B N 1
ATOM 3221 C CA . SER B 1 167 ? -1.965 25.586 21.509 1.00 6.08 167 SER B CA 1
ATOM 3222 C C . SER B 1 167 ? -0.768 26.539 21.443 1.00 5.93 167 SER B C 1
ATOM 3223 O O . SER B 1 167 ? -0.476 27.231 22.369 1.00 5.35 167 SER B O 1
ATOM 3226 N N . LEU B 1 168 ? -0.069 26.527 20.328 1.00 6.69 168 LEU B N 1
ATOM 3227 C CA . LEU B 1 168 ? 1.170 27.301 20.183 1.00 6.97 168 LEU B CA 1
ATOM 3228 C C . LEU B 1 168 ? 0.814 28.806 20.194 1.00 7.30 168 LEU B C 1
ATOM 3229 O O . LEU B 1 168 ? 1.544 29.619 20.741 1.00 7.89 168 LEU B O 1
ATOM 3234 N N . THR B 1 169 ? -0.328 29.137 19.590 1.00 7.47 169 THR B N 1
ATOM 3235 C CA . THR B 1 169 ? -0.881 30.472 19.599 1.00 7.36 169 THR B CA 1
ATOM 3236 C C . THR B 1 169 ? -1.040 30.975 21.034 1.00 7.80 169 THR B C 1
ATOM 3237 O O . THR B 1 169 ? -0.638 32.101 21.372 1.00 6.97 169 THR B O 1
ATOM 3241 N N . GLN B 1 170 ? -1.631 30.137 21.868 1.00 8.17 170 GLN B N 1
ATOM 3242 C CA . GLN B 1 170 ? -1.960 30.533 23.220 1.00 8.82 170 GLN B CA 1
ATOM 3243 C C . GLN B 1 170 ? -0.732 30.644 24.105 1.00 7.98 170 GLN B C 1
ATOM 3244 O O . GLN B 1 170 ? -0.652 31.548 24.941 1.00 6.92 170 GLN B O 1
ATOM 3250 N N . ASN B 1 171 ? 0.212 29.746 23.918 1.00 7.26 171 ASN B N 1
ATOM 3251 C CA . ASN B 1 171 ? 1.498 29.847 24.624 1.00 7.17 171 ASN B CA 1
ATOM 3252 C C . ASN B 1 171 ? 2.303 31.068 24.186 1.00 6.76 171 ASN B C 1
ATOM 3253 O O . ASN B 1 171 ? 2.890 31.727 25.007 1.00 6.21 171 ASN B O 1
ATOM 3258 N N . ILE B 1 172 ? 2.328 31.368 22.898 1.00 6.61 172 ILE B N 1
ATOM 3259 C CA . ILE B 1 172 ? 3.034 32.557 22.432 1.00 7.03 172 ILE B CA 1
ATOM 3260 C C . ILE B 1 172 ? 2.390 33.785 23.045 1.00 7.17 172 ILE B C 1
ATOM 3261 O O . ILE B 1 172 ? 3.095 34.706 23.536 1.00 7.44 172 ILE B O 1
ATOM 3266 N N . ALA B 1 173 ? 1.055 33.821 23.047 1.00 6.48 173 ALA B N 1
ATOM 3267 C CA . ALA B 1 173 ? 0.321 34.930 23.588 1.00 6.50 173 ALA B CA 1
ATOM 3268 C C . ALA B 1 173 ? 0.695 35.196 25.047 1.00 6.56 173 ALA B C 1
ATOM 3269 O O . ALA B 1 173 ? 0.907 36.347 25.448 1.00 5.60 173 ALA B O 1
ATOM 3271 N N . LEU B 1 174 ? 0.779 34.127 25.838 1.00 6.50 174 LEU B N 1
ATOM 3272 C CA . LEU B 1 174 ? 1.091 34.284 27.241 1.00 7.11 174 LEU B CA 1
ATOM 3273 C C . LEU B 1 174 ? 2.553 34.770 27.432 1.00 7.56 174 LEU B C 1
ATOM 3274 O O . LEU B 1 174 ? 2.850 35.585 28.298 1.00 7.20 174 LEU B O 1
ATOM 3279 N N . GLN B 1 175 ? 3.428 34.256 26.579 1.00 7.94 175 GLN B N 1
ATOM 3280 C CA . GLN B 1 175 ? 4.881 34.445 26.741 1.00 7.95 175 GLN B CA 1
ATOM 3281 C C . GLN B 1 175 ? 5.340 35.864 26.346 1.00 7.98 175 GLN B C 1
ATOM 3282 O O . GLN B 1 175 ? 6.360 36.305 26.832 1.00 8.40 175 GLN B O 1
ATOM 3288 N N . TYR B 1 176 ? 4.612 36.559 25.487 1.00 8.19 176 TYR B N 1
ATOM 3289 C CA . TYR B 1 176 ? 5.060 37.864 24.997 1.00 8.14 176 TYR B CA 1
ATOM 3290 C C . TYR B 1 176 ? 4.080 39.001 25.233 1.00 8.40 176 TYR B C 1
ATOM 3291 O O . TYR B 1 176 ? 4.283 40.116 24.771 1.00 7.45 176 TYR B O 1
ATOM 3300 N N . ALA B 1 177 ? 3.044 38.724 26.033 1.00 9.14 177 ALA B N 1
ATOM 3301 C CA . ALA B 1 177 ? 2.119 39.758 26.468 1.00 9.44 177 ALA B CA 1
ATOM 3302 C C . ALA B 1 177 ? 2.814 40.911 27.157 1.00 10.21 177 ALA B C 1
ATOM 3303 O O . ALA B 1 177 ? 2.383 42.076 26.993 1.00 9.10 177 ALA B O 1
ATOM 3305 N N . ARG B 1 178 ? 3.896 40.634 27.916 1.00 11.23 178 ARG B N 1
ATOM 3306 C CA . ARG B 1 178 ? 4.552 41.763 28.623 1.00 12.59 178 ARG B CA 1
ATOM 3307 C C . ARG B 1 178 ? 5.189 42.725 27.645 1.00 12.59 178 ARG B C 1
ATOM 3308 O O . ARG B 1 178 ? 5.471 43.860 27.986 1.00 12.41 178 ARG B O 1
ATOM 3316 N N . LYS B 1 179 ? 5.431 42.258 26.428 1.00 13.17 179 LYS B N 1
ATOM 3317 C CA . LYS B 1 179 ? 6.030 43.089 25.394 1.00 14.34 179 LYS B CA 1
ATOM 3318 C C . LYS B 1 179 ? 4.987 43.687 24.458 1.00 13.09 179 LYS B C 1
ATOM 3319 O O . LYS B 1 179 ? 5.334 44.265 23.416 1.00 12.66 179 LYS B O 1
ATOM 3325 N N . ASN B 1 180 ? 3.705 43.525 24.816 1.00 12.46 180 ASN B N 1
ATOM 3326 C CA . ASN B 1 180 ? 2.592 43.997 24.023 1.00 12.27 180 ASN B CA 1
ATOM 3327 C C . ASN B 1 180 ? 2.530 43.324 22.644 1.00 11.21 180 ASN B C 1
ATOM 3328 O O . ASN B 1 180 ? 2.015 43.883 21.677 1.00 10.33 180 ASN B O 1
ATOM 3333 N N . ILE B 1 181 ? 3.046 42.099 22.580 1.00 9.54 181 ILE B N 1
ATOM 3334 C CA . ILE B 1 181 ? 2.910 41.276 21.406 1.00 9.15 181 ILE B CA 1
ATOM 3335 C C . ILE B 1 181 ? 1.728 40.316 21.642 1.00 8.61 181 ILE B C 1
ATOM 3336 O O . ILE B 1 181 ? 1.738 39.547 22.596 1.00 9.76 181 ILE B O 1
ATOM 3341 N N . ARG B 1 182 ? 0.713 40.405 20.785 1.00 7.53 182 ARG B N 1
ATOM 3342 C CA . ARG B 1 182 ? -0.476 39.571 20.903 1.00 7.10 182 ARG B CA 1
ATOM 3343 C C . ARG B 1 182 ? -0.440 38.456 19.897 1.00 6.87 182 ARG B C 1
ATOM 3344 O O . ARG B 1 182 ? 0.136 38.599 18.820 1.00 6.60 182 ARG B O 1
ATOM 3352 N N . CYS B 1 183 ? -1.118 37.367 20.213 1.00 6.98 183 CYS B N 1
ATOM 3353 C CA . CYS B 1 183 ? -1.207 36.216 19.331 1.00 6.91 183 CYS B CA 1
ATOM 3354 C C . CYS B 1 183 ? -2.575 35.591 19.424 1.00 6.49 183 CYS B C 1
ATOM 3355 O O . CYS B 1 183 ? -3.041 35.239 20.494 1.00 6.11 183 CYS B O 1
ATOM 3358 N N . ASN B 1 184 ? -3.217 35.464 18.269 1.00 6.14 184 ASN B N 1
ATOM 3359 C CA . ASN B 1 184 ? -4.564 34.961 18.166 1.00 6.45 184 ASN B CA 1
ATOM 3360 C C . ASN B 1 184 ? -4.709 34.065 16.969 1.00 7.08 184 ASN B C 1
ATOM 3361 O O . ASN B 1 184 ? -3.936 34.188 16.004 1.00 7.68 184 ASN B O 1
ATOM 3366 N N . ALA B 1 185 ? -5.673 33.147 17.021 1.00 7.18 185 ALA B N 1
ATOM 3367 C CA . ALA B 1 185 ? -5.894 32.241 15.936 1.00 7.09 185 ALA B CA 1
ATOM 3368 C C . ALA B 1 185 ? -7.286 32.383 15.337 1.00 6.82 185 ALA B C 1
ATOM 3369 O O . ALA B 1 185 ? -8.273 32.489 16.051 1.00 6.91 185 ALA B O 1
ATOM 3371 N N . VAL B 1 186 ? -7.331 32.379 14.008 1.00 6.62 186 VAL B N 1
ATOM 3372 C CA . VAL B 1 186 ? -8.588 32.450 13.257 1.00 6.39 186 VAL B CA 1
ATOM 3373 C C . VAL B 1 186 ? -8.823 31.100 12.576 1.00 6.66 186 VAL B C 1
ATOM 3374 O O . VAL B 1 186 ? -7.934 30.573 11.903 1.00 7.23 186 VAL B O 1
ATOM 3378 N N . LEU B 1 187 ? -10.004 30.528 12.795 1.00 7.02 187 LEU B N 1
ATOM 3379 C CA . LEU B 1 187 ? -10.307 29.140 12.378 1.00 6.91 187 LEU B CA 1
ATOM 3380 C C . LEU B 1 187 ? -11.412 29.169 11.309 1.00 7.47 187 LEU B C 1
ATOM 3381 O O . LEU B 1 187 ? -12.602 29.187 11.624 1.00 6.63 187 LEU B O 1
ATOM 3386 N N . PRO B 1 188 ? -11.004 29.158 10.044 1.00 7.96 188 PRO B N 1
ATOM 3387 C CA . PRO B 1 188 ? -12.025 29.158 9.013 1.00 8.23 188 PRO B CA 1
ATOM 3388 C C . PRO B 1 188 ? -12.710 27.835 8.849 1.00 7.75 188 PRO B C 1
ATOM 3389 O O . PRO B 1 188 ? -12.105 26.786 9.113 1.00 6.68 188 PRO B O 1
ATOM 3393 N N . GLY B 1 189 ? -13.955 27.875 8.396 1.00 7.74 189 GLY B N 1
ATOM 3394 C CA . GLY B 1 189 ? -14.677 26.664 8.015 1.00 7.58 189 GLY B CA 1
ATOM 3395 C C . GLY B 1 189 ? -14.492 26.533 6.524 1.00 8.12 189 GLY B C 1
ATOM 3396 O O . GLY B 1 189 ? -13.413 26.828 6.001 1.00 8.56 189 GLY B O 1
ATOM 3397 N N . LEU B 1 190 ? -15.531 26.095 5.848 1.00 8.67 190 LEU B N 1
ATOM 3398 C CA . LEU B 1 190 ? -15.498 25.901 4.404 1.00 8.91 190 LEU B CA 1
ATOM 3399 C C . LEU B 1 190 ? -15.590 27.243 3.709 1.00 9.34 190 LEU B C 1
ATOM 3400 O O . LEU B 1 190 ? -16.613 27.938 3.795 1.00 8.08 190 LEU B O 1
ATOM 3405 N N . ILE B 1 191 ? -14.498 27.600 3.037 1.00 9.91 191 ILE B N 1
ATOM 3406 C CA . ILE B 1 191 ? -14.417 28.852 2.294 1.00 11.40 191 ILE B CA 1
ATOM 3407 C C . ILE B 1 191 ? -14.244 28.518 0.806 1.00 12.52 191 ILE B C 1
ATOM 3408 O O . ILE B 1 191 ? -13.525 27.603 0.449 1.00 13.06 191 ILE B O 1
ATOM 3413 N N . GLY B 1 192 ? -14.911 29.266 -0.046 1.00 14.28 192 GLY B N 1
ATOM 3414 C CA . GLY B 1 192 ? -14.940 28.951 -1.470 1.00 16.29 192 GLY B CA 1
ATOM 3415 C C . GLY B 1 192 ? -13.686 29.406 -2.173 1.00 17.67 192 GLY B C 1
ATOM 3416 O O . GLY B 1 192 ? -13.744 30.226 -3.050 1.00 22.66 192 GLY B O 1
ATOM 3417 N N . THR B 1 193 ? -12.564 28.839 -1.790 1.00 17.24 193 THR B N 1
ATOM 3418 C CA . THR B 1 193 ? -11.277 29.105 -2.435 1.00 17.86 193 THR B CA 1
ATOM 3419 C C . THR B 1 193 ? -10.894 27.940 -3.325 1.00 17.90 193 THR B C 1
ATOM 3420 O O . THR B 1 193 ? -11.545 26.889 -3.309 1.00 19.14 193 THR B O 1
ATOM 3424 N N . ARG B 1 194 ? -9.832 28.122 -4.081 1.00 18.13 194 ARG B N 1
ATOM 3425 C CA . ARG B 1 194 ? -9.296 27.082 -4.944 1.00 19.26 194 ARG B CA 1
ATOM 3426 C C . ARG B 1 194 ? -8.995 25.830 -4.146 1.00 18.60 194 ARG B C 1
ATOM 3427 O O . ARG B 1 194 ? -9.283 24.730 -4.597 1.00 17.75 194 ARG B O 1
ATOM 3435 N N . ALA B 1 195 ? -8.400 25.989 -2.965 1.00 18.75 195 ALA B N 1
ATOM 3436 C CA . ALA B 1 195 ? -7.974 24.839 -2.178 1.00 17.78 195 ALA B CA 1
ATOM 3437 C C . ALA B 1 195 ? -9.128 23.890 -1.865 1.00 17.10 195 ALA B C 1
ATOM 3438 O O . ALA B 1 195 ? -9.006 22.667 -2.055 1.00 17.50 195 ALA B O 1
ATOM 3440 N N . ALA B 1 196 ? -10.240 24.433 -1.403 1.00 16.00 196 ALA B N 1
ATOM 3441 C CA . ALA B 1 196 ? -11.411 23.615 -1.076 1.00 16.09 196 ALA B CA 1
ATOM 3442 C C . ALA B 1 196 ? -12.073 23.063 -2.332 1.00 14.95 196 ALA B C 1
ATOM 3443 O O . ALA B 1 196 ? -12.450 21.889 -2.373 1.00 14.08 196 ALA B O 1
ATOM 3445 N N . LEU B 1 197 ? -12.231 23.911 -3.334 1.00 15.35 197 LEU B N 1
ATOM 3446 C CA . LEU B 1 197 ? -12.933 23.512 -4.562 1.00 16.18 197 LEU B CA 1
ATOM 3447 C C . LEU B 1 197 ? -12.151 22.472 -5.341 1.00 16.88 197 LEU B C 1
ATOM 3448 O O . LEU B 1 197 ? -12.729 21.567 -5.925 1.00 18.44 197 LEU B O 1
ATOM 3453 N N . GLU B 1 198 ? -10.830 22.554 -5.324 1.00 16.62 198 GLU B N 1
ATOM 3454 C CA . GLU B 1 198 ? -10.015 21.616 -6.058 1.00 18.36 198 GLU B CA 1
ATOM 3455 C C . GLU B 1 198 ? -9.731 20.321 -5.321 1.00 18.17 198 GLU B C 1
ATOM 3456 O O . GLU B 1 198 ? -9.556 19.294 -5.946 1.00 16.02 198 GLU B O 1
ATOM 3462 N N . ASN B 1 199 ? -9.670 20.363 -3.991 1.00 16.97 199 ASN B N 1
ATOM 3463 C CA . ASN B 1 199 ? -9.270 19.167 -3.207 1.00 16.03 199 ASN B CA 1
ATOM 3464 C C . ASN B 1 199 ? -10.407 18.407 -2.594 1.00 14.77 199 ASN B C 1
ATOM 3465 O O . ASN B 1 199 ? -10.221 17.253 -2.211 1.00 15.07 199 ASN B O 1
ATOM 3470 N N . MET B 1 200 ? -11.562 19.055 -2.443 1.00 12.99 200 MET B N 1
ATOM 3471 C CA . MET B 1 200 ? -12.729 18.402 -1.856 1.00 13.03 200 MET B CA 1
ATOM 3472 C C . MET B 1 200 ? -13.799 18.267 -2.946 1.00 12.26 200 MET B C 1
ATOM 3473 O O . MET B 1 200 ? -14.068 19.190 -3.711 1.00 11.83 200 MET B O 1
ATOM 3478 N N . THR B 1 201 ? -14.388 17.089 -3.033 1.00 10.64 201 THR B N 1
ATOM 3479 C CA . THR B 1 201 ? -15.358 16.817 -4.068 1.00 10.48 201 THR B CA 1
ATOM 3480 C C . THR B 1 201 ? -16.636 17.618 -3.820 1.00 10.00 201 THR B C 1
ATOM 3481 O O . THR B 1 201 ? -16.864 18.121 -2.714 1.00 9.48 201 THR B O 1
ATOM 3485 N N . ASP B 1 202 ? -17.461 17.730 -4.846 1.00 9.86 202 ASP B N 1
ATOM 3486 C CA . ASP B 1 202 ? -18.742 18.438 -4.745 1.00 10.50 202 ASP B CA 1
ATOM 3487 C C . ASP B 1 202 ? -19.642 17.806 -3.676 1.00 9.45 202 ASP B C 1
ATOM 3488 O O . ASP B 1 202 ? -20.340 18.519 -2.933 1.00 8.28 202 ASP B O 1
ATOM 3493 N N . GLU B 1 203 ? -19.659 16.462 -3.621 1.00 9.39 203 GLU B N 1
ATOM 3494 C CA . GLU B 1 203 ? -20.532 15.785 -2.690 1.00 9.22 203 GLU B CA 1
ATOM 3495 C C . GLU B 1 203 ? -20.055 16.000 -1.255 1.00 8.75 203 GLU B C 1
ATOM 3496 O O . GLU B 1 203 ? -20.866 16.150 -0.359 1.00 8.15 203 GLU B O 1
ATOM 3502 N N . PHE B 1 204 ? -18.739 16.057 -1.038 1.00 8.46 204 PHE B N 1
ATOM 3503 C CA . PHE B 1 204 ? -18.257 16.402 0.297 1.00 8.74 204 PHE B CA 1
ATOM 3504 C C . PHE B 1 204 ? -18.699 17.810 0.700 1.00 8.66 204 PHE B C 1
ATOM 3505 O O . PHE B 1 204 ? -19.189 18.026 1.797 1.00 8.76 204 PHE B O 1
ATOM 3513 N N . ARG B 1 205 ? -18.504 18.765 -0.185 1.00 8.74 205 ARG B N 1
ATOM 3514 C CA . ARG B 1 205 ? -18.754 20.162 0.128 1.00 9.07 205 ARG B CA 1
ATOM 3515 C C . ARG B 1 205 ? -20.281 20.431 0.286 1.00 9.64 205 ARG B C 1
ATOM 3516 O O . ARG B 1 205 ? -20.688 21.226 1.111 1.00 8.52 205 ARG B O 1
ATOM 3524 N N . ASP B 1 206 ? -21.058 19.700 -0.490 1.00 9.91 206 ASP B N 1
ATOM 3525 C CA . ASP B 1 206 ? -22.535 19.741 -0.388 1.00 11.84 206 ASP B CA 1
ATOM 3526 C C . ASP B 1 206 ? -23.016 19.194 0.998 1.00 10.68 206 ASP B C 1
ATOM 3527 O O . ASP B 1 206 ? -23.885 19.755 1.628 1.00 9.15 206 ASP B O 1
ATOM 3532 N N . SER B 1 207 ? -22.508 18.029 1.385 1.00 9.96 207 SER B N 1
ATOM 3533 C CA . SER B 1 207 ? -22.742 17.505 2.710 1.00 9.66 207 SER B CA 1
ATOM 3534 C C . SER B 1 207 ? -22.332 18.503 3.786 1.00 9.30 207 SER B C 1
ATOM 3535 O O . SER B 1 207 ? -23.117 18.837 4.669 1.00 9.21 207 SER B O 1
ATOM 3538 N N . PHE B 1 208 ? -21.102 19.016 3.705 1.00 8.98 208 PHE B N 1
ATOM 3539 C CA . PHE B 1 208 ? -20.589 19.951 4.697 1.00 8.81 208 PHE B CA 1
ATOM 3540 C C . PHE B 1 208 ? -21.511 21.173 4.839 1.00 8.65 208 PHE B C 1
ATOM 3541 O O . PHE B 1 208 ? -21.904 21.529 5.973 1.00 7.53 208 PHE B O 1
ATOM 3549 N N . LEU B 1 209 ? -21.869 21.779 3.709 1.00 8.34 209 LEU B N 1
ATOM 3550 C CA . LEU B 1 209 ? -22.733 22.957 3.684 1.00 9.26 209 LEU B CA 1
ATOM 3551 C C . LEU B 1 209 ? -24.012 22.759 4.465 1.00 8.44 209 LEU B C 1
ATOM 3552 O O . LEU B 1 209 ? -24.470 23.641 5.153 1.00 7.83 209 LEU B O 1
ATOM 3557 N N . GLY B 1 210 ? -24.581 21.559 4.360 1.00 7.86 210 GLY B N 1
ATOM 3558 C CA . GLY B 1 210 ? -25.823 21.242 5.005 1.00 8.06 210 GLY B CA 1
ATOM 3559 C C . GLY B 1 210 ? -25.753 21.304 6.528 1.00 8.45 210 GLY B C 1
ATOM 3560 O O . GLY B 1 210 ? -26.790 21.509 7.162 1.00 9.36 210 GLY B O 1
ATOM 3561 N N . HIS B 1 211 ? -24.558 21.173 7.099 1.00 8.08 211 HIS B N 1
ATOM 3562 C CA . HIS B 1 211 ? -24.367 21.305 8.553 1.00 8.68 211 HIS B CA 1
ATOM 3563 C C . HIS B 1 211 ? -23.880 22.696 8.981 1.00 8.40 211 HIS B C 1
ATOM 3564 O O . HIS B 1 211 ? -23.482 22.878 10.142 1.00 9.90 211 HIS B O 1
ATOM 3571 N N . VAL B 1 212 ? -23.885 23.654 8.057 1.00 7.64 212 VAL B N 1
ATOM 3572 C CA . VAL B 1 212 ? -23.485 25.043 8.367 1.00 7.07 212 VAL B CA 1
ATOM 3573 C C . VAL B 1 212 ? -24.713 25.856 8.701 1.00 6.05 212 VAL B C 1
ATOM 3574 O O . VAL B 1 212 ? -25.483 26.164 7.805 1.00 5.77 212 VAL B O 1
ATOM 3578 N N . PRO B 1 213 ? -24.928 26.200 9.994 1.00 5.33 213 PRO B N 1
ATOM 3579 C CA . PRO B 1 213 ? -26.151 26.913 10.344 1.00 5.44 213 PRO B CA 1
ATOM 3580 C C . PRO B 1 213 ? -26.423 28.196 9.544 1.00 5.58 213 PRO B C 1
ATOM 3581 O O . PRO B 1 213 ? -27.584 28.444 9.154 1.00 5.32 213 PRO B O 1
ATOM 3585 N N . LEU B 1 214 ? -25.403 29.013 9.288 1.00 5.59 214 LEU B N 1
ATOM 3586 C CA . LEU B 1 214 ? -25.669 30.275 8.600 1.00 6.11 214 LEU B CA 1
ATOM 3587 C C . LEU B 1 214 ? -25.851 30.028 7.100 1.00 6.71 214 LEU B C 1
ATOM 3588 O O . LEU B 1 214 ? -26.216 30.955 6.353 1.00 6.31 214 LEU B O 1
ATOM 3593 N N . ASN B 1 215 ? -25.678 28.777 6.679 1.00 7.16 215 ASN B N 1
ATOM 3594 C CA . ASN B 1 215 ? -26.300 28.296 5.434 1.00 8.32 215 ASN B CA 1
ATOM 3595 C C . ASN B 1 215 ? -25.738 28.879 4.162 1.00 9.14 215 ASN B C 1
ATOM 3596 O O . ASN B 1 215 ? -26.452 29.067 3.168 1.00 8.93 215 ASN B O 1
ATOM 3601 N N . ARG B 1 216 ? -24.430 29.129 4.176 1.00 9.46 216 ARG B N 1
ATOM 3602 C CA . ARG B 1 216 ? -23.693 29.456 2.963 1.00 10.08 216 ARG B CA 1
ATOM 3603 C C . ARG B 1 216 ? -22.256 29.022 3.136 1.00 9.38 216 ARG B C 1
ATOM 3604 O O . ARG B 1 216 ? -21.797 28.780 4.267 1.00 8.62 216 ARG B O 1
ATOM 3612 N N . VAL B 1 217 ? -21.570 28.928 2.018 1.00 9.54 217 VAL B N 1
ATOM 3613 C CA . VAL B 1 217 ? -20.102 28.757 1.996 1.00 10.30 217 VAL B CA 1
ATOM 3614 C C . VAL B 1 217 ? -19.464 30.097 2.363 1.00 10.13 217 VAL B C 1
ATOM 3615 O O . VAL B 1 217 ? -19.961 31.162 1.994 1.00 9.64 217 VAL B O 1
ATOM 3619 N N . GLY B 1 218 ? -18.344 30.028 3.060 1.00 9.95 218 GLY B N 1
ATOM 3620 C CA . GLY B 1 218 ? -17.646 31.229 3.471 1.00 10.31 218 GLY B CA 1
ATOM 3621 C C . GLY B 1 218 ? -16.933 31.914 2.315 1.00 10.20 218 GLY B C 1
ATOM 3622 O O . GLY B 1 218 ? -16.733 31.338 1.260 1.00 8.52 218 GLY B O 1
ATOM 3623 N N . ARG B 1 219 ? -16.576 33.166 2.524 1.00 11.47 219 ARG B N 1
ATOM 3624 C CA . ARG B 1 219 ? -15.760 33.911 1.601 1.00 13.69 219 ARG B CA 1
ATOM 3625 C C . ARG B 1 219 ? -14.394 34.241 2.242 1.00 12.00 219 ARG B C 1
ATOM 3626 O O . ARG B 1 219 ? -14.291 34.354 3.467 1.00 10.18 219 ARG B O 1
ATOM 3634 N N . PRO B 1 220 ? -13.362 34.411 1.411 1.00 11.59 220 PRO B N 1
ATOM 3635 C CA . PRO B 1 220 ? -12.040 34.837 1.923 1.00 11.68 220 PRO B CA 1
ATOM 3636 C C . PRO B 1 220 ? -12.116 36.135 2.708 1.00 11.51 220 PRO B C 1
ATOM 3637 O O . PRO B 1 220 ? -11.419 36.297 3.719 1.00 12.57 220 PRO B O 1
ATOM 3641 N N . GLU B 1 221 ? -13.002 37.025 2.286 1.00 12.06 221 GLU B N 1
ATOM 3642 C CA . GLU B 1 221 ? -13.221 38.273 3.005 1.00 12.38 221 GLU B CA 1
ATOM 3643 C C . GLU B 1 221 ? -13.674 38.042 4.457 1.00 10.88 221 GLU B C 1
ATOM 3644 O O . GLU B 1 221 ? -13.333 38.820 5.338 1.00 10.19 221 GLU B O 1
ATOM 3650 N N . ASP B 1 222 ? -14.459 36.993 4.698 1.00 10.49 222 ASP B N 1
ATOM 3651 C CA . ASP B 1 222 ? -14.926 36.711 6.046 1.00 10.10 222 ASP B CA 1
ATOM 3652 C C . ASP B 1 222 ? -13.733 36.503 6.976 1.00 8.83 222 ASP B C 1
ATOM 3653 O O . ASP B 1 222 ? -13.702 37.014 8.104 1.00 8.25 222 ASP B O 1
ATOM 3658 N N . ILE B 1 223 ? -12.743 35.766 6.485 1.00 8.36 223 ILE B N 1
ATOM 3659 C CA . ILE B 1 223 ? -11.555 35.480 7.248 1.00 7.70 223 ILE B CA 1
ATOM 3660 C C . ILE B 1 223 ? -10.717 36.747 7.370 1.00 7.59 223 ILE B C 1
ATOM 3661 O O . ILE B 1 223 ? -10.228 37.059 8.461 1.00 7.21 223 ILE B O 1
ATOM 3666 N N . ALA B 1 224 ? -10.583 37.481 6.272 1.00 7.13 224 ALA B N 1
ATOM 3667 C CA . ALA B 1 224 ? -9.778 38.708 6.257 1.00 7.01 224 ALA B CA 1
ATOM 3668 C C . ALA B 1 224 ? -10.274 39.719 7.257 1.00 7.38 224 ALA B C 1
ATOM 3669 O O . ALA B 1 224 ? -9.488 40.420 7.885 1.00 7.13 224 ALA B O 1
ATOM 3671 N N . ASN B 1 225 ? -11.605 39.796 7.406 1.00 7.48 225 ASN B N 1
ATOM 3672 C CA . ASN B 1 225 ? -12.190 40.754 8.331 1.00 7.61 225 ASN B CA 1
ATOM 3673 C C . ASN B 1 225 ? -11.857 40.424 9.768 1.00 6.85 225 ASN B C 1
ATOM 3674 O O . ASN B 1 225 ? -11.677 41.335 10.592 1.00 5.95 225 ASN B O 1
ATOM 3679 N N . ALA B 1 226 ? -11.775 39.133 10.087 1.00 6.23 226 ALA B N 1
ATOM 3680 C CA . ALA B 1 226 ? -11.335 38.731 11.432 1.00 6.25 226 ALA B CA 1
ATOM 3681 C C . ALA B 1 226 ? -9.849 39.049 11.592 1.00 6.30 226 ALA B C 1
ATOM 3682 O O . ALA B 1 226 ? -9.428 39.512 12.661 1.00 6.70 226 ALA B O 1
ATOM 3684 N N . VAL B 1 227 ? -9.059 38.783 10.551 1.00 6.29 227 VAL B N 1
ATOM 3685 C CA . VAL B 1 227 ? -7.640 39.042 10.577 1.00 6.38 227 VAL B CA 1
ATOM 3686 C C . VAL B 1 227 ? -7.383 40.552 10.860 1.00 6.63 227 VAL B C 1
ATOM 3687 O O . VAL B 1 227 ? -6.557 40.906 11.674 1.00 6.90 227 VAL B O 1
ATOM 3691 N N . LEU B 1 228 ? -8.120 41.401 10.190 1.00 7.26 228 LEU B N 1
ATOM 3692 C CA . LEU B 1 228 ? -8.007 42.845 10.395 1.00 8.07 228 LEU B CA 1
ATOM 3693 C C . LEU B 1 228 ? -8.291 43.228 11.864 1.00 8.15 228 LEU B C 1
ATOM 3694 O O . LEU B 1 228 ? -7.535 43.951 12.478 1.00 7.39 228 LEU B O 1
ATOM 3699 N N . TYR B 1 229 ? -9.396 42.716 12.408 1.00 8.68 229 TYR B N 1
ATOM 3700 C CA . TYR B 1 229 ? -9.737 42.955 13.824 1.00 8.23 229 TYR B CA 1
ATOM 3701 C C . TYR B 1 229 ? -8.528 42.632 14.729 1.00 8.25 229 TYR B C 1
ATOM 3702 O O . TYR B 1 229 ? -8.102 43.456 15.521 1.00 8.60 229 TYR B O 1
ATOM 3711 N N . TYR B 1 230 ? -7.953 41.437 14.555 1.00 7.43 230 TYR B N 1
ATOM 3712 C CA . TYR B 1 230 ? -6.890 40.955 15.409 1.00 6.75 230 TYR B CA 1
ATOM 3713 C C . TYR B 1 230 ? -5.547 41.650 15.161 1.00 7.41 230 TYR B C 1
ATOM 3714 O O . TYR B 1 230 ? -4.739 41.788 16.072 1.00 6.77 230 TYR B O 1
ATOM 3723 N N . ALA B 1 231 ? -5.338 42.113 13.930 1.00 8.15 231 ALA B N 1
ATOM 3724 C CA . ALA B 1 231 ? -4.154 42.818 13.557 1.00 8.68 231 ALA B CA 1
ATOM 3725 C C . ALA B 1 231 ? -4.086 44.222 14.122 1.00 10.03 231 ALA B C 1
ATOM 3726 O O . ALA B 1 231 ? -3.001 44.761 14.341 1.00 10.69 231 ALA B O 1
ATOM 3728 N N . SER B 1 232 ? -5.245 44.823 14.343 1.00 11.47 232 SER B N 1
ATOM 3729 C CA . SER B 1 232 ? -5.334 46.219 14.704 1.00 12.18 232 SER B CA 1
ATOM 3730 C C . SER B 1 232 ? -5.529 46.428 16.197 1.00 13.01 232 SER B C 1
ATOM 3731 O O . SER B 1 232 ? -5.813 45.504 16.933 1.00 12.13 232 SER B O 1
ATOM 3734 N N . ASP B 1 233 ? -5.383 47.677 16.625 1.00 13.89 233 ASP B N 1
ATOM 3735 C CA . ASP B 1 233 ? -5.546 48.029 18.017 1.00 17.88 233 ASP B CA 1
ATOM 3736 C C . ASP B 1 233 ? -7.009 47.925 18.475 1.00 16.91 233 ASP B C 1
ATOM 3737 O O . ASP B 1 233 ? -7.304 48.033 19.683 1.00 15.87 233 ASP B O 1
ATOM 3742 N N . ASP B 1 234 ? -7.917 47.744 17.540 1.00 13.78 234 ASP B N 1
ATOM 3743 C CA . ASP B 1 234 ? -9.305 47.457 17.912 1.00 15.73 234 ASP B CA 1
ATOM 3744 C C . ASP B 1 234 ? -9.430 46.184 18.761 1.00 12.37 234 ASP B C 1
ATOM 3745 O O . ASP B 1 234 ? -10.432 46.009 19.448 1.00 11.06 234 ASP B O 1
ATOM 3750 N N . SER B 1 235 ? -8.407 45.331 18.718 1.00 10.01 235 SER B N 1
ATOM 3751 C CA . SER B 1 235 ? -8.355 44.125 19.540 1.00 9.26 235 SER B CA 1
ATOM 3752 C C . SER B 1 235 ? -7.151 44.185 20.496 1.00 9.05 235 SER B C 1
ATOM 3753 O O . SER B 1 235 ? -6.616 43.157 20.915 1.00 7.69 235 SER B O 1
ATOM 3756 N N . GLY B 1 236 ? -6.767 45.396 20.853 1.00 9.17 236 GLY B N 1
ATOM 3757 C CA . GLY B 1 236 ? -5.570 45.609 21.652 1.00 9.06 236 GLY B CA 1
ATOM 3758 C C . GLY B 1 236 ? -5.589 44.979 23.027 1.00 8.58 236 GLY B C 1
ATOM 3759 O O . GLY B 1 236 ? -4.544 44.828 23.641 1.00 9.04 236 GLY B O 1
ATOM 3760 N N . TYR B 1 237 ? -6.759 44.622 23.523 1.00 7.83 237 TYR B N 1
ATOM 3761 C CA . TYR B 1 237 ? -6.851 43.998 24.832 1.00 7.49 237 TYR B CA 1
ATOM 3762 C C . TYR B 1 237 ? -7.230 42.508 24.685 1.00 7.04 237 TYR B C 1
ATOM 3763 O O . TYR B 1 237 ? -7.695 41.864 25.639 1.00 6.19 237 TYR B O 1
ATOM 3772 N N . VAL B 1 238 ? -7.010 41.976 23.496 1.00 6.80 238 VAL B N 1
ATOM 3773 C CA . VAL B 1 238 ? -7.409 40.605 23.178 1.00 7.07 238 VAL B CA 1
ATOM 3774 C C . VAL B 1 238 ? -6.214 39.760 22.734 1.00 6.67 238 VAL B C 1
ATOM 3775 O O . VAL B 1 238 ? -5.545 40.076 21.750 1.00 7.20 238 VAL B O 1
ATOM 3779 N N . THR B 1 239 ? -5.987 38.674 23.443 1.00 6.29 239 THR B N 1
ATOM 3780 C CA . THR B 1 239 ? -4.854 37.815 23.119 1.00 6.03 239 THR B CA 1
ATOM 3781 C C . THR B 1 239 ? -5.190 36.382 23.537 1.00 6.34 239 THR B C 1
ATOM 3782 O O . THR B 1 239 ? -5.883 36.147 24.518 1.00 6.10 239 THR B O 1
ATOM 3786 N N . GLY B 1 240 ? -4.662 35.424 22.776 1.00 6.78 240 GLY B N 1
ATOM 3787 C CA . GLY B 1 240 ? -4.898 34.011 23.013 1.00 6.91 240 GLY B CA 1
ATOM 3788 C C . GLY B 1 240 ? -6.265 33.508 22.532 1.00 7.11 240 GLY B C 1
ATOM 3789 O O . GLY B 1 240 ? -6.686 32.385 22.883 1.00 6.97 240 GLY B O 1
ATOM 3790 N N . MET B 1 241 ? -6.966 34.284 21.743 1.00 7.23 241 MET B N 1
ATOM 3791 C CA . MET B 1 241 ? -8.276 33.875 21.292 1.00 8.04 241 MET B CA 1
ATOM 3792 C C . MET B 1 241 ? -8.219 32.764 20.228 1.00 7.91 241 MET B C 1
ATOM 3793 O O . MET B 1 241 ? -7.307 32.701 19.394 1.00 7.72 241 MET B O 1
ATOM 3798 N N . ILE B 1 242 ? -9.227 31.871 20.313 1.00 7.88 242 ILE B N 1
ATOM 3799 C CA . ILE B 1 242 ? -9.493 30.906 19.288 1.00 7.96 242 ILE B CA 1
ATOM 3800 C C . ILE B 1 242 ? -10.765 31.362 18.608 1.00 7.97 242 ILE B C 1
ATOM 3801 O O . ILE B 1 242 ? -11.854 31.215 19.139 1.00 7.91 242 ILE B O 1
ATOM 3806 N N . HIS B 1 243 ? -10.619 31.913 17.412 1.00 7.90 243 HIS B N 1
ATOM 3807 C CA . HIS B 1 243 ? -11.706 32.643 16.776 1.00 7.46 243 HIS B CA 1
ATOM 3808 C C . HIS B 1 243 ? -12.312 31.869 15.604 1.00 7.57 243 HIS B C 1
ATOM 3809 O O . HIS B 1 243 ? -11.680 31.699 14.561 1.00 7.08 243 HIS B O 1
ATOM 3816 N N . GLU B 1 244 ? -13.566 31.414 15.783 1.00 7.73 244 GLU B N 1
ATOM 3817 C CA . GLU B 1 244 ? -14.225 30.566 14.802 1.00 7.93 244 GLU B CA 1
ATOM 3818 C C . GLU B 1 244 ? -14.928 31.371 13.715 1.00 7.09 244 GLU B C 1
ATOM 3819 O O . GLU B 1 244 ? -15.765 32.195 14.001 1.00 6.86 244 GLU B O 1
ATOM 3825 N N . VAL B 1 245 ? -14.575 31.122 12.471 1.00 6.50 245 VAL B N 1
ATOM 3826 C CA . VAL B 1 245 ? -15.249 31.723 11.345 1.00 6.46 245 VAL B CA 1
ATOM 3827 C C . VAL B 1 245 ? -15.715 30.634 10.378 1.00 5.90 245 VAL B C 1
ATOM 3828 O O . VAL B 1 245 ? -15.149 30.456 9.309 1.00 5.61 245 VAL B O 1
ATOM 3832 N N . ALA B 1 246 ? -16.764 29.908 10.772 1.00 5.25 246 ALA B N 1
ATOM 3833 C CA . ALA B 1 246 ? -17.209 28.748 10.053 1.00 4.96 246 ALA B CA 1
ATOM 3834 C C . ALA B 1 246 ? -18.734 28.681 9.942 1.00 4.88 246 ALA B C 1
ATOM 3835 O O . ALA B 1 246 ? -19.297 27.592 9.727 1.00 4.75 246 ALA B O 1
ATOM 3837 N N . GLY B 1 247 ? -19.387 29.821 10.047 1.00 4.67 247 GLY B N 1
ATOM 3838 C CA . GLY B 1 247 ? -20.860 29.868 9.889 1.00 5.07 247 GLY B CA 1
ATOM 3839 C C . GLY B 1 247 ? -21.602 29.113 10.977 1.00 5.20 247 GLY B C 1
ATOM 3840 O O . GLY B 1 247 ? -22.809 28.832 10.839 1.00 5.46 247 GLY B O 1
ATOM 3841 N N . GLY B 1 248 ? -20.888 28.768 12.050 1.00 5.27 248 GLY B N 1
ATOM 3842 C CA . GLY B 1 248 ? -21.503 28.047 13.157 1.00 5.68 248 GLY B CA 1
ATOM 3843 C C . GLY B 1 248 ? -21.408 26.539 13.028 1.00 5.78 248 GLY B C 1
ATOM 3844 O O . GLY B 1 248 ? -22.050 25.818 13.780 1.00 6.64 248 GLY B O 1
ATOM 3845 N N . PHE B 1 249 ? -20.619 26.073 12.063 1.00 5.87 249 PHE B N 1
ATOM 3846 C CA . PHE B 1 249 ? -20.310 24.656 11.912 1.00 5.98 249 PHE B CA 1
ATOM 3847 C C . PHE B 1 249 ? -19.828 24.039 13.224 1.00 6.14 249 PHE B C 1
ATOM 3848 O O . PHE B 1 249 ? -18.906 24.546 13.854 1.00 5.60 249 PHE B O 1
ATOM 3856 N N . ALA B 1 250 ? -20.499 22.941 13.615 1.00 6.53 250 ALA B N 1
ATOM 3857 C CA . ALA B 1 250 ? -20.181 22.179 14.804 1.00 6.70 250 ALA B CA 1
ATOM 3858 C C . ALA B 1 250 ? -20.421 22.893 16.102 1.00 7.16 250 ALA B C 1
ATOM 3859 O O . ALA B 1 250 ? -19.961 22.432 17.153 1.00 6.59 250 ALA B O 1
ATOM 3861 N N . LEU B 1 251 ? -21.156 24.015 16.061 1.00 7.76 251 LEU B N 1
ATOM 3862 C CA . LEU B 1 251 ? -21.470 24.732 17.273 1.00 8.22 251 LEU B CA 1
ATOM 3863 C C . LEU B 1 251 ? -22.376 23.951 18.208 1.00 8.41 251 LEU B C 1
ATOM 3864 O O . LEU B 1 251 ? -22.246 24.057 19.421 1.00 9.06 251 LEU B O 1
ATOM 3869 N N . GLY B 1 252 ? -23.296 23.173 17.660 1.00 8.20 252 GLY B N 1
ATOM 3870 C CA . GLY B 1 252 ? -24.293 22.480 18.456 1.00 7.63 252 GLY B CA 1
ATOM 3871 C C . GLY B 1 252 ? -24.600 21.068 18.003 1.00 7.26 252 GLY B C 1
ATOM 3872 O O . GLY B 1 252 ? -23.752 20.382 17.462 1.00 7.60 252 GLY B O 1
ATOM 3873 N N . THR B 1 253 ? -25.818 20.613 18.282 1.00 6.51 253 THR B N 1
ATOM 3874 C CA . THR B 1 253 ? -26.183 19.221 18.114 1.00 5.95 253 THR B CA 1
ATOM 3875 C C . THR B 1 253 ? -26.014 18.732 16.675 1.00 6.02 253 THR B C 1
ATOM 3876 O O . THR B 1 253 ? -26.355 19.435 15.743 1.00 4.96 253 THR B O 1
ATOM 3880 N N . PRO B 1 254 ? -25.507 17.478 16.507 1.00 6.50 254 PRO B N 1
ATOM 3881 C CA . PRO B 1 254 ? -25.401 16.942 15.161 1.00 7.03 254 PRO B CA 1
ATOM 3882 C C . PRO B 1 254 ? -26.736 16.638 14.535 1.00 7.33 254 PRO B C 1
ATOM 3883 O O . PRO B 1 254 ? -26.787 16.357 13.324 1.00 7.85 254 PRO B O 1
ATOM 3887 N N . GLN B 1 255 ? -27.810 16.753 15.319 1.00 8.04 255 GLN B N 1
ATOM 3888 C CA . GLN B 1 255 ? -29.179 16.631 14.798 1.00 9.07 255 GLN B CA 1
ATOM 3889 C C . GLN B 1 255 ? -29.611 17.899 14.038 1.00 8.69 255 GLN B C 1
ATOM 3890 O O . GLN B 1 255 ? -30.700 17.929 13.463 1.00 8.33 255 GLN B O 1
ATOM 3896 N N . TYR B 1 256 ? -28.793 18.927 14.056 1.00 8.32 256 TYR B N 1
ATOM 3897 C CA . TYR B 1 256 ? -29.184 20.211 13.500 1.00 9.30 256 TYR B CA 1
ATOM 3898 C C . TYR B 1 256 ? -29.751 20.093 12.081 1.00 10.43 256 TYR B C 1
ATOM 3899 O O . TYR B 1 256 ? -30.866 20.547 11.830 1.00 10.49 256 TYR B O 1
ATOM 3908 N N . SER B 1 257 ? -28.998 19.441 11.187 1.00 11.97 257 SER B N 1
ATOM 3909 C CA . SER B 1 257 ? -29.391 19.436 9.750 1.00 14.33 257 SER B CA 1
ATOM 3910 C C . SER B 1 257 ? -30.722 18.740 9.475 1.00 16.05 257 SER B C 1
ATOM 3911 O O . SER B 1 257 ? -31.432 19.124 8.563 1.00 16.31 257 SER B O 1
ATOM 3914 N N . GLU B 1 258 ? -31.073 17.737 10.269 1.00 16.79 258 GLU B N 1
ATOM 3915 C CA . GLU B 1 258 ? -32.356 17.036 10.028 1.00 19.17 258 GLU B CA 1
ATOM 3916 C C . GLU B 1 258 ? -33.538 17.785 10.598 1.00 17.75 258 GLU B C 1
ATOM 3917 O O . GLU B 1 258 ? -34.641 17.666 10.090 1.00 20.01 258 GLU B O 1
ATOM 3923 N N . TYR B 1 259 ? -33.324 18.553 11.656 1.00 17.83 259 TYR B N 1
ATOM 3924 C CA . TYR B 1 259 ? -34.406 19.320 12.254 1.00 18.99 259 TYR B CA 1
ATOM 3925 C C . TYR B 1 259 ? -34.491 20.750 11.715 1.00 19.62 259 TYR B C 1
ATOM 3926 O O . TYR B 1 259 ? -35.538 21.387 11.858 1.00 19.33 259 TYR B O 1
ATOM 3935 N N . CYS B 1 260 ? -33.408 21.218 11.076 1.00 17.76 260 CYS B N 1
ATOM 3936 C CA . CYS B 1 260 ? -33.369 22.538 10.456 1.00 19.02 260 CYS B CA 1
ATOM 3937 C C . CYS B 1 260 ? -32.844 22.421 9.029 1.00 19.28 260 CYS B C 1
ATOM 3938 O O . CYS B 1 260 ? -31.844 23.026 8.695 1.00 19.40 260 CYS B O 1
ATOM 3941 N N . PRO B 1 261 ? -33.521 21.646 8.178 1.00 22.76 261 PRO B N 1
ATOM 3942 C CA . PRO B 1 261 ? -32.984 21.386 6.853 1.00 24.52 261 PRO B CA 1
ATOM 3943 C C . PRO B 1 261 ? -32.907 22.634 6.011 1.00 25.32 261 PRO B C 1
ATOM 3944 O O . PRO B 1 261 ? -33.767 23.475 6.100 1.00 25.37 261 PRO B O 1
ATOM 3948 N N . ARG B 1 262 ? -31.866 22.728 5.204 1.00 29.37 262 ARG B N 1
ATOM 3949 C CA . ARG B 1 262 ? -31.761 23.780 4.240 1.00 31.67 262 ARG B CA 1
ATOM 3950 C C . ARG B 1 262 ? -32.604 23.250 3.107 1.00 34.19 262 ARG B C 1
ATOM 3951 O O . ARG B 1 262 ? -33.420 23.974 2.605 1.00 37.83 262 ARG B O 1
ATOM 3959 N N . LYS C 1 2 ? -21.201 54.690 7.699 1.00 40.99 2 LYS C N 1
ATOM 3960 C CA . LYS C 1 2 ? -20.446 53.583 7.055 1.00 35.87 2 LYS C CA 1
ATOM 3961 C C . LYS C 1 2 ? -20.792 52.056 7.175 1.00 28.83 2 LYS C C 1
ATOM 3962 O O . LYS C 1 2 ? -21.637 51.644 6.454 1.00 23.95 2 LYS C O 1
ATOM 3968 N N . ARG C 1 3 ? -20.152 51.205 7.980 1.00 25.54 3 ARG C N 1
ATOM 3969 C CA . ARG C 1 3 ? -20.506 49.799 7.986 1.00 23.53 3 ARG C CA 1
ATOM 3970 C C . ARG C 1 3 ? -21.920 49.541 8.427 1.00 21.70 3 ARG C C 1
ATOM 3971 O O . ARG C 1 3 ? -22.455 48.508 8.109 1.00 20.01 3 ARG C O 1
ATOM 3979 N N . LEU C 1 4 ? -22.543 50.489 9.120 1.00 17.95 4 LEU C N 1
ATOM 3980 C CA . LEU C 1 4 ? -23.857 50.233 9.692 1.00 16.79 4 LEU C CA 1
ATOM 3981 C C . LEU C 1 4 ? -24.883 51.210 9.197 1.00 17.27 4 LEU C C 1
ATOM 3982 O O . LEU C 1 4 ? -25.912 51.455 9.847 1.00 17.08 4 LEU C O 1
ATOM 3987 N N . GLU C 1 5 ? -24.636 51.757 8.010 1.00 17.82 5 GLU C N 1
ATOM 3988 C CA . GLU C 1 5 ? -25.535 52.737 7.498 1.00 19.16 5 GLU C CA 1
ATOM 3989 C C . GLU C 1 5 ? -26.881 52.111 7.292 1.00 16.18 5 GLU C C 1
ATOM 3990 O O . GLU C 1 5 ? -26.929 51.047 6.721 1.00 14.38 5 GLU C O 1
ATOM 3996 N N . GLY C 1 6 ? -27.937 52.786 7.723 1.00 14.82 6 GLY C N 1
ATOM 3997 C CA . GLY C 1 6 ? -29.304 52.329 7.525 1.00 15.52 6 GLY C CA 1
ATOM 3998 C C . GLY C 1 6 ? -29.773 51.310 8.576 1.00 15.81 6 GLY C C 1
ATOM 3999 O O . GLY C 1 6 ? -30.885 50.840 8.545 1.00 17.01 6 GLY C O 1
ATOM 4000 N N . LYS C 1 7 ? -28.941 50.985 9.513 1.00 14.21 7 LYS C N 1
ATOM 4001 C CA . LYS C 1 7 ? -29.305 50.034 10.526 1.00 13.47 7 LYS C CA 1
ATOM 4002 C C . LYS C 1 7 ? -29.817 50.715 11.755 1.00 11.19 7 LYS C C 1
ATOM 4003 O O . LYS C 1 7 ? -29.425 51.812 12.040 1.00 9.70 7 LYS C O 1
ATOM 4009 N N . VAL C 1 8 ? -30.642 50.000 12.493 1.00 9.66 8 VAL C N 1
ATOM 4010 C CA . VAL C 1 8 ? -31.205 50.424 13.761 1.00 9.14 8 VAL C CA 1
ATOM 4011 C C . VAL C 1 8 ? -30.648 49.519 14.848 1.00 9.01 8 VAL C C 1
ATOM 4012 O O . VAL C 1 8 ? -30.745 48.268 14.764 1.00 9.17 8 VAL C O 1
ATOM 4016 N N . ALA C 1 9 ? -30.101 50.116 15.888 1.00 8.63 9 ALA C N 1
ATOM 4017 C CA . ALA C 1 9 ? -29.520 49.339 16.989 1.00 8.89 9 ALA C CA 1
ATOM 4018 C C . ALA C 1 9 ? -30.167 49.722 18.312 1.00 8.56 9 ALA C C 1
ATOM 4019 O O . ALA C 1 9 ? -30.628 50.855 18.492 1.00 8.39 9 ALA C O 1
ATOM 4021 N N . ILE C 1 10 ? -30.188 48.765 19.237 1.00 8.21 10 ILE C N 1
ATOM 4022 C CA . ILE C 1 10 ? -30.574 49.014 20.602 1.00 8.28 10 ILE C CA 1
ATOM 4023 C C . ILE C 1 10 ? -29.450 48.592 21.547 1.00 9.20 10 ILE C C 1
ATOM 4024 O O . ILE C 1 10 ? -28.931 47.475 21.450 1.00 8.62 10 ILE C O 1
ATOM 4029 N N . VAL C 1 11 ? -29.072 49.478 22.460 1.00 9.50 11 VAL C N 1
ATOM 4030 C CA . VAL C 1 11 ? -28.072 49.148 23.479 1.00 10.08 11 VAL C CA 1
ATOM 4031 C C . VAL C 1 11 ? -28.708 49.439 24.835 1.00 10.42 11 VAL C C 1
ATOM 4032 O O . VAL C 1 11 ? -29.099 50.573 25.110 1.00 9.89 11 VAL C O 1
ATOM 4036 N N . THR C 1 12 ? -28.835 48.412 25.658 1.00 10.51 12 THR C N 1
ATOM 4037 C CA . THR C 1 12 ? -29.347 48.568 27.031 1.00 10.56 12 THR C CA 1
ATOM 4038 C C . THR C 1 12 ? -28.290 49.111 27.965 1.00 10.01 12 THR C C 1
ATOM 4039 O O . THR C 1 12 ? -27.106 48.885 27.768 1.00 9.66 12 THR C O 1
ATOM 4043 N N . SER C 1 13 ? -28.732 49.856 28.969 1.00 10.93 13 SER C N 1
ATOM 4044 C CA . SER C 1 13 ? -27.852 50.409 30.005 1.00 10.74 13 SER C CA 1
ATOM 4045 C C . SER C 1 13 ? -26.681 51.177 29.404 1.00 11.04 13 SER C C 1
ATOM 4046 O O . SER C 1 13 ? -25.519 50.870 29.681 1.00 10.96 13 SER C O 1
ATOM 4049 N N . SER C 1 14 ? -26.987 52.182 28.589 1.00 11.21 14 SER C N 1
ATOM 4050 C CA . SER C 1 14 ? -25.986 52.793 27.715 1.00 11.07 14 SER C CA 1
ATOM 4051 C C . SER C 1 14 ? -25.757 54.283 27.958 1.00 11.36 14 SER C C 1
ATOM 4052 O O . SER C 1 14 ? -25.313 54.983 27.072 1.00 10.66 14 SER C O 1
ATOM 4055 N N . THR C 1 15 ? -26.043 54.749 29.169 1.00 11.22 15 THR C N 1
ATOM 4056 C CA . THR C 1 15 ? -25.805 56.134 29.520 1.00 11.83 15 THR C CA 1
ATOM 4057 C C . THR C 1 15 ? -24.369 56.345 30.033 1.00 12.19 15 THR C C 1
ATOM 4058 O O . THR C 1 15 ? -23.883 57.482 30.111 1.00 11.84 15 THR C O 1
ATOM 4062 N N . ARG C 1 16 ? -23.670 55.264 30.351 1.00 12.39 16 ARG C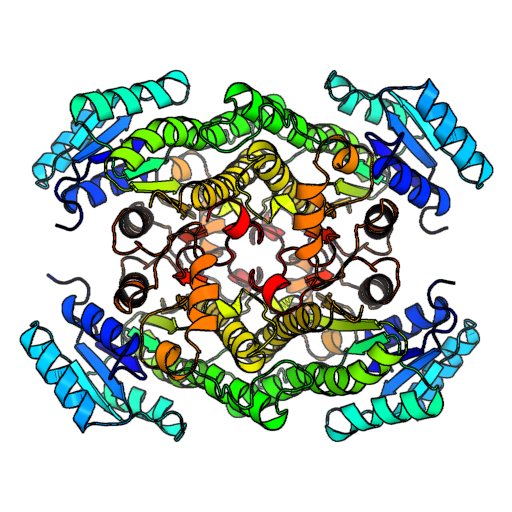 N 1
ATOM 4063 C CA . ARG C 1 16 ? -22.245 55.345 30.706 1.00 12.35 16 ARG C CA 1
ATOM 4064 C C . ARG C 1 16 ? -21.516 54.034 30.454 1.00 10.87 16 ARG C C 1
ATOM 4065 O O . ARG C 1 16 ? -22.106 53.036 30.072 1.00 9.50 16 ARG C O 1
ATOM 4073 N N . GLY C 1 17 ? -20.190 54.081 30.645 1.00 10.33 17 GLY C N 1
ATOM 4074 C CA . GLY C 1 17 ? -19.352 52.901 30.596 1.00 9.53 17 GLY C CA 1
ATOM 4075 C C . GLY C 1 17 ? -19.399 52.118 29.302 1.00 9.51 17 GLY C C 1
ATOM 4076 O O . GLY C 1 17 ? -19.426 52.681 28.212 1.00 8.50 17 GLY C O 1
ATOM 4077 N N . ILE C 1 18 ? -19.417 50.792 29.434 1.00 10.00 18 ILE C N 1
ATOM 4078 C CA . ILE C 1 18 ? -19.380 49.918 28.293 1.00 10.41 18 ILE C CA 1
ATOM 4079 C C . ILE C 1 18 ? -20.550 50.168 27.364 1.00 9.62 18 ILE C C 1
ATOM 4080 O O . ILE C 1 18 ? -20.394 50.164 26.135 1.00 9.76 18 ILE C O 1
ATOM 4085 N N . GLY C 1 19 ? -21.714 50.388 27.942 1.00 9.35 19 GLY C N 1
ATOM 4086 C CA . GLY C 1 19 ? -22.916 50.609 27.162 1.00 8.85 19 GLY C CA 1
ATOM 4087 C C . GLY C 1 19 ? -22.804 51.852 26.327 1.00 8.81 19 GLY C C 1
ATOM 4088 O O . GLY C 1 19 ? -23.084 51.845 25.118 1.00 8.95 19 GLY C O 1
ATOM 4089 N N . ARG C 1 20 ? -22.367 52.933 26.947 1.00 8.67 20 ARG C N 1
ATOM 4090 C CA . ARG C 1 20 ? -22.226 54.189 26.216 1.00 8.62 20 ARG C CA 1
ATOM 4091 C C . ARG C 1 20 ? -21.230 54.069 25.097 1.00 8.22 20 ARG C C 1
ATOM 4092 O O . ARG C 1 20 ? -21.499 54.501 23.969 1.00 7.57 20 ARG C O 1
ATOM 4100 N N . ALA C 1 21 ? -20.058 53.479 25.413 1.00 8.46 21 ALA C N 1
ATOM 4101 C CA . ALA C 1 21 ? -18.997 53.351 24.425 1.00 8.47 21 ALA C CA 1
ATOM 4102 C C . ALA C 1 21 ? -19.451 52.541 23.235 1.00 8.59 21 ALA C C 1
ATOM 4103 O O . ALA C 1 21 ? -19.119 52.830 22.104 1.00 8.28 21 ALA C O 1
ATOM 4105 N N . SER C 1 22 ? -20.204 51.497 23.498 1.00 10.38 22 SER C N 1
ATOM 4106 C CA . SER C 1 22 ? -20.769 50.667 22.429 1.00 10.86 22 SER C CA 1
ATOM 4107 C C . SER C 1 22 ? -21.778 51.456 21.600 1.00 11.78 22 SER C C 1
ATOM 4108 O O . SER C 1 22 ? -21.734 51.401 20.370 1.00 12.67 22 SER C O 1
ATOM 4111 N N . ALA C 1 23 ? -22.678 52.180 22.249 1.00 11.67 23 ALA C N 1
ATOM 4112 C CA . ALA C 1 23 ? -23.627 53.002 21.508 1.00 12.20 23 ALA C CA 1
ATOM 4113 C C . ALA C 1 23 ? -22.886 54.015 20.627 1.00 13.04 23 ALA C C 1
ATOM 4114 O O . ALA C 1 23 ? -23.237 54.196 19.458 1.00 13.10 23 ALA C O 1
ATOM 4116 N N . GLU C 1 24 ? -21.851 54.641 21.186 1.00 12.06 24 GLU C N 1
ATOM 4117 C CA . GLU C 1 24 ? -21.042 55.594 20.444 1.00 12.43 24 GLU C CA 1
ATOM 4118 C C . GLU C 1 24 ? -20.373 54.979 19.239 1.00 10.86 24 GLU C C 1
ATOM 4119 O O . GLU C 1 24 ? -20.363 55.571 18.157 1.00 9.91 24 GLU C O 1
ATOM 4125 N N . ALA C 1 25 ? -19.795 53.766 19.413 1.00 10.50 25 ALA C N 1
ATOM 4126 C CA . ALA C 1 25 ? -19.094 53.115 18.339 1.00 9.31 25 ALA C CA 1
ATOM 4127 C C . ALA C 1 25 ? -20.055 52.764 17.220 1.00 9.12 25 ALA C C 1
ATOM 4128 O O . ALA C 1 25 ? -19.726 52.934 16.042 1.00 8.33 25 ALA C O 1
ATOM 4130 N N . LEU C 1 26 ? -21.252 52.281 17.567 1.00 8.64 26 LEU C N 1
ATOM 4131 C CA . LEU C 1 26 ? -22.227 51.928 16.558 1.00 9.04 26 LEU C CA 1
ATOM 4132 C C . LEU C 1 26 ? -22.704 53.156 15.795 1.00 9.43 26 LEU C C 1
ATOM 4133 O O . LEU C 1 26 ? -22.805 53.138 14.562 1.00 9.39 26 LEU C O 1
ATOM 4138 N N . ALA C 1 27 ? -22.999 54.221 16.513 1.00 10.78 27 ALA C N 1
ATOM 4139 C CA . ALA C 1 27 ? -23.465 55.482 15.890 1.00 11.83 27 ALA C CA 1
ATOM 4140 C C . ALA C 1 27 ? -22.417 56.069 14.969 1.00 13.94 27 ALA C C 1
ATOM 4141 O O . ALA C 1 27 ? -22.751 56.597 13.915 1.00 16.38 27 ALA C O 1
ATOM 4143 N N . LYS C 1 28 ? -21.148 55.952 15.350 1.00 15.02 28 LYS C N 1
ATOM 4144 C CA . LYS C 1 28 ? -20.063 56.444 14.522 1.00 19.34 28 LYS C CA 1
ATOM 4145 C C . LYS C 1 28 ? -20.010 55.727 13.176 1.00 18.42 28 LYS C C 1
ATOM 4146 O O . LYS C 1 28 ? -19.582 56.316 12.183 1.00 16.50 28 LYS C O 1
ATOM 4152 N N . GLU C 1 29 ? -20.460 54.475 13.146 1.00 17.01 29 GLU C N 1
ATOM 4153 C CA . GLU C 1 29 ? -20.485 53.695 11.915 1.00 17.85 29 GLU C CA 1
ATOM 4154 C C . GLU C 1 29 ? -21.818 53.788 11.183 1.00 17.37 29 GLU C C 1
ATOM 4155 O O . GLU C 1 29 ? -22.060 53.039 10.218 1.00 16.83 29 GLU C O 1
ATOM 4161 N N . GLY C 1 30 ? -22.679 54.712 11.618 1.00 15.65 30 GLY C N 1
ATOM 4162 C CA . GLY C 1 30 ? -23.869 55.057 10.876 1.00 14.18 30 GLY C CA 1
ATOM 4163 C C . GLY C 1 30 ? -25.180 54.445 11.364 1.00 13.34 30 GLY C C 1
ATOM 4164 O O . GLY C 1 30 ? -26.223 54.704 10.789 1.00 13.53 30 GLY C O 1
ATOM 4165 N N . ALA C 1 31 ? -25.140 53.646 12.422 1.00 11.94 31 ALA C N 1
ATOM 4166 C CA . ALA C 1 31 ? -26.349 53.062 12.937 1.00 12.49 31 ALA C CA 1
ATOM 4167 C C . ALA C 1 31 ? -27.189 54.106 13.674 1.00 12.23 31 ALA C C 1
ATOM 4168 O O . ALA C 1 31 ? -26.654 54.988 14.314 1.00 12.50 31 ALA C O 1
ATOM 4170 N N . LEU C 1 32 ? -28.506 53.993 13.558 1.00 12.25 32 LEU C N 1
ATOM 4171 C CA . LEU C 1 32 ? -29.400 54.737 14.393 1.00 13.07 32 LEU C CA 1
ATOM 4172 C C . LEU C 1 32 ? -29.515 53.983 15.695 1.00 12.74 32 LEU C C 1
ATOM 4173 O O . LEU C 1 32 ? -30.076 52.894 15.740 1.00 13.32 32 LEU C O 1
ATOM 4178 N N . VAL C 1 33 ? -28.989 54.564 16.759 1.00 11.76 33 VAL C N 1
ATOM 4179 C CA . VAL C 1 33 ? -28.829 53.828 18.019 1.00 11.94 33 VAL C CA 1
ATOM 4180 C C . VAL C 1 33 ? -29.823 54.302 19.061 1.00 11.60 33 VAL C C 1
ATOM 4181 O O . VAL C 1 33 ? -29.842 55.467 19.433 1.00 11.42 33 VAL C O 1
ATOM 4185 N N . TYR C 1 34 ? -30.640 53.370 19.549 1.00 10.65 34 TYR C N 1
ATOM 4186 C CA . TYR C 1 34 ? -31.502 53.643 20.671 1.00 9.76 34 TYR C CA 1
ATOM 4187 C C . TYR C 1 34 ? -30.771 53.349 21.966 1.00 9.69 34 TYR C C 1
ATOM 4188 O O . TYR C 1 34 ? -30.232 52.241 22.172 1.00 8.65 34 TYR C O 1
ATOM 4197 N N . LEU C 1 35 ? -30.720 54.358 22.821 1.00 10.27 35 LEU C N 1
ATOM 4198 C CA . LEU C 1 35 ? -30.266 54.203 24.201 1.00 10.41 35 LEU C CA 1
ATOM 4199 C C . LEU C 1 35 ? -31.411 53.706 25.052 1.00 11.40 35 LEU C C 1
ATOM 4200 O O . LEU C 1 35 ? -32.320 54.466 25.428 1.00 13.04 35 LEU C O 1
ATOM 4205 N N . ALA C 1 36 ? -31.406 52.415 25.348 1.00 11.05 36 ALA C N 1
ATOM 4206 C CA . ALA C 1 36 ? -32.432 51.832 26.199 1.00 11.36 36 ALA C CA 1
ATOM 4207 C C . ALA C 1 36 ? -31.975 51.998 27.640 1.00 11.90 36 ALA C C 1
ATOM 4208 O O . ALA C 1 36 ? -31.088 51.265 28.115 1.00 12.87 36 ALA C O 1
ATOM 4210 N N . ALA C 1 37 ? -32.558 52.972 28.321 1.00 11.05 37 ALA C N 1
ATOM 4211 C CA . ALA C 1 37 ? -32.005 53.406 29.588 1.00 11.63 37 ALA C CA 1
ATOM 4212 C C . ALA C 1 37 ? -33.090 53.873 30.535 1.00 12.24 37 ALA C C 1
ATOM 4213 O O . ALA C 1 37 ? -34.215 54.172 30.114 1.00 10.88 37 ALA C O 1
ATOM 4215 N N . ARG C 1 38 ? -32.758 53.907 31.823 1.00 12.71 38 ARG C N 1
ATOM 4216 C CA . ARG C 1 38 ? -33.737 54.241 32.840 1.00 13.22 38 ARG C CA 1
ATOM 4217 C C . ARG C 1 38 ? -33.859 55.778 33.033 1.00 13.91 38 ARG C C 1
ATOM 4218 O O . ARG C 1 38 ? -34.896 56.244 33.500 1.00 13.87 38 ARG C O 1
ATOM 4226 N N . SER C 1 39 ? -32.822 56.533 32.660 1.00 14.44 39 SER C N 1
ATOM 4227 C CA . SER C 1 39 ? -32.865 57.998 32.759 1.00 15.28 39 SER C CA 1
ATOM 4228 C C . SER C 1 39 ? -32.884 58.730 31.425 1.00 16.48 39 SER C C 1
ATOM 4229 O O . SER C 1 39 ? -31.873 58.795 30.721 1.00 15.69 39 SER C O 1
ATOM 4232 N N . GLU C 1 40 ? -34.017 59.342 31.119 1.00 18.49 40 GLU C N 1
ATOM 4233 C CA . GLU C 1 40 ? -34.169 60.089 29.889 1.00 20.60 40 GLU C CA 1
ATOM 4234 C C . GLU C 1 40 ? -33.273 61.344 29.879 1.00 22.39 40 GLU C C 1
ATOM 4235 O O . GLU C 1 40 ? -32.715 61.709 28.841 1.00 24.05 40 GLU C O 1
ATOM 4241 N N . GLU C 1 41 ? -33.134 61.993 31.018 1.00 22.39 41 GLU C N 1
ATOM 4242 C CA . GLU C 1 41 ? -32.284 63.171 31.128 1.00 25.63 41 GLU C CA 1
ATOM 4243 C C . GLU C 1 41 ? -30.854 62.864 30.749 1.00 23.30 41 GLU C C 1
ATOM 4244 O O . GLU C 1 41 ? -30.208 63.605 30.007 1.00 21.46 41 GLU C O 1
ATOM 4250 N N . LEU C 1 42 ? -30.356 61.755 31.274 1.00 23.24 42 LEU C N 1
ATOM 4251 C CA . LEU C 1 42 ? -28.968 61.340 31.045 1.00 22.07 42 LEU C CA 1
ATOM 4252 C C . LEU C 1 42 ? -28.788 60.846 29.606 1.00 19.59 42 LEU C C 1
ATOM 4253 O O . LEU C 1 42 ? -27.784 61.124 28.967 1.00 18.54 42 LEU C O 1
ATOM 4258 N N . ALA C 1 43 ? -29.775 60.126 29.108 1.00 17.95 43 ALA C N 1
ATOM 4259 C CA . ALA C 1 43 ? -29.769 59.665 27.721 1.00 16.26 43 ALA C CA 1
ATOM 4260 C C . ALA C 1 43 ? -29.723 60.857 26.788 1.00 17.56 43 ALA C C 1
ATOM 4261 O O . ALA C 1 43 ? -28.978 60.835 25.799 1.00 16.57 43 ALA C O 1
ATOM 4263 N N . ASN C 1 44 ? -30.506 61.901 27.096 1.00 16.17 44 ASN C N 1
ATOM 4264 C CA . ASN C 1 44 ? -30.469 63.112 26.282 1.00 17.33 44 ASN C CA 1
ATOM 4265 C C . ASN C 1 44 ? -29.084 63.754 26.233 1.00 16.50 44 ASN C C 1
ATOM 4266 O O . ASN C 1 44 ? -28.737 64.349 25.229 1.00 18.17 44 ASN C O 1
ATOM 4271 N N . GLU C 1 45 ? -28.290 63.632 27.281 1.00 17.55 45 GLU C N 1
ATOM 4272 C CA . GLU C 1 45 ? -26.900 64.107 27.236 1.00 17.45 45 GLU C CA 1
ATOM 4273 C C . GLU C 1 45 ? -26.082 63.348 26.227 1.00 16.18 45 GLU C C 1
ATOM 4274 O O . GLU C 1 45 ? -25.353 63.939 25.415 1.00 16.32 45 GLU C O 1
ATOM 4280 N N . VAL C 1 46 ? -26.153 62.016 26.310 1.00 14.51 46 VAL C N 1
ATOM 4281 C CA . VAL C 1 46 ? -25.375 61.150 25.421 1.00 13.74 46 VAL C CA 1
ATOM 4282 C C . VAL C 1 46 ? -25.796 61.369 23.992 1.00 12.57 46 VAL C C 1
ATOM 4283 O O . VAL C 1 46 ? -24.958 61.437 23.095 1.00 11.70 46 VAL C O 1
ATOM 4287 N N . ILE C 1 47 ? -27.113 61.503 23.790 1.00 12.17 47 ILE C N 1
ATOM 4288 C CA . ILE C 1 47 ? -27.667 61.775 22.470 1.00 12.22 47 ILE C CA 1
ATOM 4289 C C . ILE C 1 47 ? -27.098 63.068 21.888 1.00 13.70 47 ILE C C 1
ATOM 4290 O O . ILE C 1 47 ? -26.720 63.117 20.714 1.00 13.97 47 ILE C O 1
ATOM 4295 N N . ALA C 1 48 ? -27.031 64.114 22.701 1.00 13.86 48 ALA C N 1
ATOM 4296 C CA . ALA C 1 48 ? -26.530 65.410 22.235 1.00 14.97 48 ALA C CA 1
ATOM 4297 C C . ALA C 1 48 ? -25.071 65.299 21.799 1.00 14.76 48 ALA C C 1
ATOM 4298 O O . ALA C 1 48 ? -24.655 65.947 20.834 1.00 12.86 48 ALA C O 1
ATOM 4300 N N . ASP C 1 49 ? -24.317 64.451 22.491 1.00 16.83 49 ASP C N 1
ATOM 4301 C CA . ASP C 1 49 ? -22.898 64.284 22.185 1.00 20.02 49 ASP C CA 1
ATOM 4302 C C . ASP C 1 49 ? -22.671 63.426 20.945 1.00 18.80 49 ASP C C 1
ATOM 4303 O O . ASP C 1 49 ? -21.735 63.660 20.176 1.00 17.95 49 ASP C O 1
ATOM 4308 N N . ILE C 1 50 ? -23.513 62.414 20.763 1.00 16.86 50 ILE C N 1
ATOM 4309 C CA . ILE C 1 50 ? -23.459 61.586 19.586 1.00 15.82 50 ILE C CA 1
ATOM 4310 C C . ILE C 1 50 ? -23.809 62.423 18.379 1.00 16.79 50 ILE C C 1
ATOM 4311 O O . ILE C 1 50 ? -23.277 62.235 17.283 1.00 17.33 50 ILE C O 1
ATOM 4316 N N . LYS C 1 51 ? -24.735 63.359 18.569 1.00 18.94 51 LYS C N 1
ATOM 4317 C CA . LYS C 1 51 ? -25.152 64.251 17.488 1.00 20.78 51 LYS C CA 1
ATOM 4318 C C . LYS C 1 51 ? -24.030 65.201 17.102 1.00 19.84 51 LYS C C 1
ATOM 4319 O O . LYS C 1 51 ? -23.812 65.452 15.930 1.00 18.82 51 LYS C O 1
ATOM 4325 N N . LYS C 1 52 ? -23.323 65.714 18.096 1.00 19.89 52 LYS C N 1
ATOM 4326 C CA . LYS C 1 52 ? -22.137 66.553 17.870 1.00 21.87 52 LYS C CA 1
ATOM 4327 C C . LYS C 1 52 ? -21.149 65.851 16.959 1.00 23.38 52 LYS C C 1
ATOM 4328 O O . LYS C 1 52 ? -20.488 66.494 16.148 1.00 23.45 52 LYS C O 1
ATOM 4334 N N . GLN C 1 53 ? -21.064 64.525 17.090 1.00 24.56 53 GLN C N 1
ATOM 4335 C CA . GLN C 1 53 ? -20.112 63.722 16.330 1.00 26.08 53 GLN C CA 1
ATOM 4336 C C . GLN C 1 53 ? -20.626 63.316 14.954 1.00 24.45 53 GLN C C 1
ATOM 4337 O O . GLN C 1 53 ? -19.917 62.683 14.199 1.00 28.37 53 GLN C O 1
ATOM 4343 N N . GLY C 1 54 ? -21.850 63.676 14.625 1.00 20.26 54 GLY C N 1
ATOM 4344 C CA . GLY C 1 54 ? -22.417 63.382 13.313 1.00 20.81 54 GLY C CA 1
ATOM 4345 C C . GLY C 1 54 ? -23.292 62.118 13.283 1.00 21.12 54 GLY C C 1
ATOM 4346 O O . GLY C 1 54 ? -23.680 61.653 12.217 1.00 20.73 54 GLY C O 1
ATOM 4347 N N . GLY C 1 55 ? -23.617 61.572 14.452 1.00 21.09 55 GLY C N 1
ATOM 4348 C CA . GLY C 1 55 ? -24.402 60.353 14.552 1.00 21.30 55 GLY C CA 1
ATOM 4349 C C . GLY C 1 55 ? -25.804 60.641 15.016 1.00 21.25 55 GLY C C 1
ATOM 4350 O O . GLY C 1 55 ? -26.115 61.762 15.460 1.00 23.87 55 GLY C O 1
ATOM 4351 N N . VAL C 1 56 ? -26.674 59.647 14.909 1.00 18.65 56 VAL C N 1
ATOM 4352 C CA . VAL C 1 56 ? -28.061 59.782 15.386 1.00 15.38 56 VAL C CA 1
ATOM 4353 C C . VAL C 1 56 ? -28.288 58.795 16.488 1.00 13.19 56 VAL 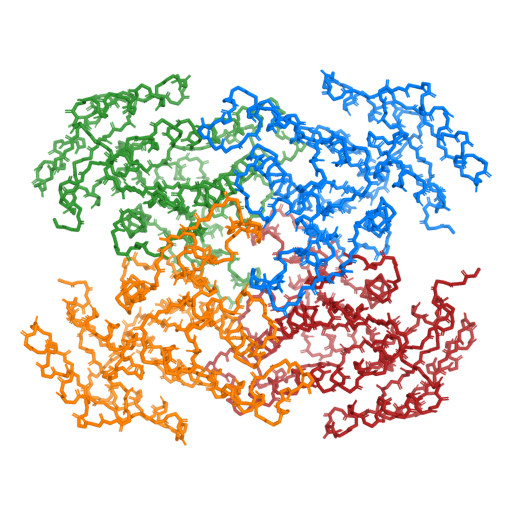C C 1
ATOM 4354 O O . VAL C 1 56 ? -27.994 57.604 16.331 1.00 11.89 56 VAL C O 1
ATOM 4358 N N . ALA C 1 57 ? -28.759 59.286 17.624 1.00 12.03 57 ALA C N 1
ATOM 4359 C CA . ALA C 1 57 ? -29.218 58.393 18.697 1.00 11.44 57 ALA C CA 1
ATOM 4360 C C . ALA C 1 57 ? -30.569 58.874 19.224 1.00 10.77 57 ALA C C 1
ATOM 4361 O O . ALA C 1 57 ? -30.900 60.065 19.119 1.00 9.86 57 ALA C O 1
ATOM 4363 N N . LYS C 1 58 ? -31.327 57.957 19.778 1.00 10.64 58 LYS C N 1
ATOM 4364 C CA . LYS C 1 58 ? -32.645 58.254 20.364 1.00 11.16 58 LYS C CA 1
ATOM 4365 C C . LYS C 1 58 ? -32.787 57.527 21.702 1.00 11.10 58 LYS C C 1
ATOM 4366 O O . LYS C 1 58 ? -31.936 56.678 22.046 1.00 11.37 58 LYS C O 1
ATOM 4372 N N . PHE C 1 59 ? -33.840 57.825 22.432 1.00 10.43 59 PHE C N 1
ATOM 4373 C CA . PHE C 1 59 ? -34.064 57.272 23.763 1.00 11.40 59 PHE C CA 1
ATOM 4374 C C . PHE C 1 59 ? -35.268 56.356 23.783 1.00 11.89 59 PHE C C 1
ATOM 4375 O O . PHE C 1 59 ? -36.301 56.620 23.142 1.00 14.01 59 PHE C O 1
ATOM 4383 N N . VAL C 1 60 ? -35.150 55.258 24.519 1.00 12.30 60 VAL C N 1
ATOM 4384 C CA . VAL C 1 60 ? -36.323 54.456 24.847 1.00 11.83 60 VAL C CA 1
ATOM 4385 C C . VAL C 1 60 ? -36.205 53.997 26.299 1.00 11.71 60 VAL C C 1
ATOM 4386 O O . VAL C 1 60 ? -35.097 53.676 26.778 1.00 11.87 60 VAL C O 1
ATOM 4390 N N . TYR C 1 61 ? -37.319 54.006 27.012 1.00 11.31 61 TYR C N 1
ATOM 4391 C CA . TYR C 1 61 ? -37.299 53.715 28.444 1.00 11.50 61 TYR C CA 1
ATOM 4392 C C . TYR C 1 61 ? -37.075 52.236 28.739 1.00 10.91 61 TYR C C 1
ATOM 4393 O O . TYR C 1 61 ? -37.750 51.382 28.204 1.00 11.65 61 TYR C O 1
ATOM 4402 N N . PHE C 1 62 ? -36.105 51.971 29.597 1.00 11.16 62 PHE C N 1
ATOM 4403 C CA . PHE C 1 62 ? -35.788 50.619 30.040 1.00 11.29 62 PHE C CA 1
ATOM 4404 C C . PHE C 1 62 ? -35.307 50.664 31.489 1.00 10.84 62 PHE C C 1
ATOM 4405 O O . PHE C 1 62 ? -34.398 51.445 31.829 1.00 10.50 62 PHE C O 1
ATOM 4413 N N . ASN C 1 63 ? -35.900 49.835 32.318 1.00 9.90 63 ASN C N 1
ATOM 4414 C CA . ASN C 1 63 ? -35.399 49.613 33.666 1.00 11.14 63 ASN C CA 1
ATOM 4415 C C . ASN C 1 63 ? -35.482 48.133 34.003 1.00 11.31 63 ASN C C 1
ATOM 4416 O O . ASN C 1 63 ? -36.530 47.521 33.916 1.00 10.17 63 ASN C O 1
ATOM 4421 N N . ALA C 1 64 ? -34.350 47.582 34.393 1.00 13.22 64 ALA C N 1
ATOM 4422 C CA . ALA C 1 64 ? -34.233 46.134 34.658 1.00 14.31 64 ALA C CA 1
ATOM 4423 C C . ALA C 1 64 ? -35.158 45.690 35.797 1.00 15.71 64 ALA C C 1
ATOM 4424 O O . ALA C 1 64 ? -35.525 44.520 35.866 1.00 14.84 64 ALA C O 1
ATOM 4426 N N . ARG C 1 65 ? -35.530 46.620 36.673 1.00 18.05 65 ARG C N 1
ATOM 4427 C CA . ARG C 1 65 ? -36.434 46.394 37.776 1.00 20.76 65 ARG C CA 1
ATOM 4428 C C . ARG C 1 65 ? -37.844 46.218 37.305 1.00 20.62 65 ARG C C 1
ATOM 4429 O O . ARG C 1 65 ? -38.645 45.631 38.000 1.00 21.22 65 ARG C O 1
ATOM 4437 N N . GLU C 1 66 ? -38.158 46.740 36.126 1.00 19.70 66 GLU C N 1
ATOM 4438 C CA . GLU C 1 66 ? -39.470 46.609 35.518 1.00 17.64 66 GLU C CA 1
ATOM 4439 C C . GLU C 1 66 ? -39.359 45.737 34.276 1.00 16.46 66 GLU C C 1
ATOM 4440 O O . GLU C 1 66 ? -39.206 46.242 33.149 1.00 13.47 66 GLU C O 1
ATOM 4446 N N . GLU C 1 67 ? -39.483 44.420 34.472 1.00 17.29 67 GLU C N 1
ATOM 4447 C CA . GLU C 1 67 ? -39.118 43.463 33.437 1.00 19.38 67 GLU C CA 1
ATOM 4448 C C . GLU C 1 67 ? -39.922 43.603 32.156 1.00 18.20 67 GLU C C 1
ATOM 4449 O O . GLU C 1 67 ? -39.444 43.229 31.074 1.00 15.13 67 GLU C O 1
ATOM 4455 N N . GLU C 1 68 ? -41.091 44.197 32.272 1.00 17.49 68 GLU C N 1
ATOM 4456 C CA . GLU C 1 68 ? -41.924 44.464 31.148 1.00 19.74 68 GLU C CA 1
ATOM 4457 C C . GLU C 1 68 ? -41.280 45.328 30.130 1.00 16.84 68 GLU C C 1
ATOM 4458 O O . GLU C 1 68 ? -41.594 45.217 28.985 1.00 13.86 68 GLU C O 1
ATOM 4464 N N . THR C 1 69 ? -40.371 46.191 30.591 1.00 16.37 69 THR C N 1
ATOM 4465 C CA . THR C 1 69 ? -39.735 47.146 29.696 1.00 13.90 69 THR C CA 1
ATOM 4466 C C . THR C 1 69 ? -38.794 46.494 28.706 1.00 13.14 69 THR C C 1
ATOM 4467 O O . THR C 1 69 ? -38.522 47.077 27.655 1.00 13.26 69 THR C O 1
ATOM 4471 N N . TYR C 1 70 ? -38.286 45.299 29.008 1.00 11.05 70 TYR C N 1
ATOM 4472 C CA . TYR C 1 70 ? -37.440 44.616 28.039 1.00 10.95 70 TYR C CA 1
ATOM 4473 C C . TYR C 1 70 ? -38.197 44.427 26.740 1.00 11.08 70 TYR C C 1
ATOM 4474 O O . TYR C 1 70 ? -37.645 44.590 25.666 1.00 11.82 70 TYR C O 1
ATOM 4483 N N . THR C 1 71 ? -39.464 44.045 26.868 1.00 10.62 71 THR C N 1
ATOM 4484 C CA . THR C 1 71 ? -40.290 43.800 25.710 1.00 11.78 71 THR C CA 1
ATOM 4485 C C . THR C 1 71 ? -40.835 45.103 25.137 1.00 11.77 71 THR C C 1
ATOM 4486 O O . THR C 1 71 ? -40.825 45.287 23.937 1.00 11.51 71 THR C O 1
ATOM 4490 N N . SER C 1 72 ? -41.269 46.016 25.987 1.00 11.92 72 SER C N 1
ATOM 4491 C CA . SER C 1 72 ? -41.883 47.257 25.494 1.00 13.16 72 SER C CA 1
ATOM 4492 C C . SER C 1 72 ? -40.872 48.130 24.763 1.00 12.11 72 SER C C 1
ATOM 4493 O O . SER C 1 72 ? -41.174 48.693 23.740 1.00 12.25 72 SER C O 1
ATOM 4496 N N . MET C 1 73 ? -39.666 48.230 25.261 1.00 13.03 73 MET C N 1
ATOM 4497 C CA . MET C 1 73 ? -38.674 48.994 24.557 1.00 12.83 73 MET C CA 1
ATOM 4498 C C . MET C 1 73 ? -38.454 48.458 23.149 1.00 11.66 73 MET C C 1
ATOM 4499 O O . MET C 1 73 ? -38.341 49.211 22.250 1.00 9.76 73 MET C O 1
ATOM 4504 N N . VAL C 1 74 ? -38.466 47.135 22.972 1.00 10.45 74 VAL C N 1
ATOM 4505 C CA . VAL C 1 74 ? -38.238 46.557 21.657 1.00 10.00 74 VAL C CA 1
ATOM 4506 C C . VAL C 1 74 ? -39.380 46.851 20.744 1.00 10.30 74 VAL C C 1
ATOM 4507 O O . VAL C 1 74 ? -39.174 47.155 19.563 1.00 10.28 74 VAL C O 1
ATOM 4511 N N . GLU C 1 75 ? -40.592 46.770 21.269 1.00 12.35 75 GLU C N 1
ATOM 4512 C CA . GLU C 1 75 ? -41.775 47.031 20.473 1.00 13.78 75 GLU C CA 1
ATOM 4513 C C . GLU C 1 75 ? -41.820 48.497 20.087 1.00 13.27 75 GLU C C 1
ATOM 4514 O O . GLU C 1 75 ? -42.246 48.835 18.979 1.00 13.89 75 GLU C O 1
ATOM 4520 N N . LYS C 1 76 ? -41.372 49.356 20.979 1.00 13.57 76 LYS C N 1
ATOM 4521 C CA . LYS C 1 76 ? -41.383 50.791 20.723 1.00 14.44 76 LYS C CA 1
ATOM 4522 C C . LYS C 1 76 ? -40.449 51.123 19.581 1.00 14.53 76 LYS C C 1
ATOM 4523 O O . LYS C 1 76 ? -40.815 51.894 18.676 1.00 15.64 76 LYS C O 1
ATOM 4529 N N . VAL C 1 77 ? -39.251 50.546 19.617 1.00 12.63 77 VAL C N 1
ATOM 4530 C CA . VAL C 1 77 ? -38.271 50.810 18.599 1.00 12.42 77 VAL C CA 1
ATOM 4531 C C . VAL C 1 77 ? -38.746 50.264 17.254 1.00 12.57 77 VAL C C 1
ATOM 4532 O O . VAL C 1 77 ? -38.661 50.947 16.237 1.00 12.11 77 VAL C O 1
ATOM 4536 N N . ALA C 1 78 ? -39.206 49.025 17.246 1.00 13.83 78 ALA C N 1
ATOM 4537 C CA . ALA C 1 78 ? -39.709 48.432 16.028 1.00 16.32 78 ALA C CA 1
ATOM 4538 C C . ALA C 1 78 ? -40.855 49.288 15.404 1.00 17.25 78 ALA C C 1
ATOM 4539 O O . ALA C 1 78 ? -40.899 49.469 14.208 1.00 16.16 78 ALA C O 1
ATOM 4541 N N . GLU C 1 79 ? -41.749 49.800 16.236 1.00 17.95 79 GLU C N 1
ATOM 4542 C CA . GLU C 1 79 ? -42.831 50.686 15.774 1.00 19.48 79 GLU C CA 1
ATOM 4543 C C . GLU C 1 79 ? -42.307 52.027 15.221 1.00 17.19 79 GLU C C 1
ATOM 4544 O O . GLU C 1 79 ? -42.744 52.484 14.171 1.00 17.04 79 GLU C O 1
ATOM 4550 N N . ALA C 1 80 ? -41.369 52.628 15.931 1.00 14.55 80 ALA C N 1
ATOM 4551 C CA . ALA C 1 80 ? -40.859 53.950 15.541 1.00 13.89 80 ALA C CA 1
ATOM 4552 C C . ALA C 1 80 ? -40.061 53.914 14.234 1.00 14.04 80 ALA C C 1
ATOM 4553 O O . ALA C 1 80 ? -40.188 54.815 13.423 1.00 12.73 80 ALA C O 1
ATOM 4555 N N . GLU C 1 81 ? -39.244 52.873 14.028 1.00 13.52 81 GLU C N 1
ATOM 4556 C CA . GLU C 1 81 ? -38.311 52.816 12.898 1.00 14.27 81 GLU C CA 1
ATOM 4557 C C . GLU C 1 81 ? -38.684 51.774 11.835 1.00 15.86 81 GLU C C 1
ATOM 4558 O O . GLU C 1 81 ? -38.129 51.797 10.729 1.00 18.11 81 GLU C O 1
ATOM 4564 N N . GLY C 1 82 ? -39.570 50.845 12.178 1.00 15.65 82 GLY C N 1
ATOM 4565 C CA . GLY C 1 82 ? -40.039 49.846 11.235 1.00 15.80 82 GLY C CA 1
ATOM 4566 C C . GLY C 1 82 ? -39.149 48.612 11.133 1.00 16.15 82 GLY C C 1
ATOM 4567 O O . GLY C 1 82 ? -39.416 47.704 10.366 1.00 14.99 82 GLY C O 1
ATOM 4568 N N . ARG C 1 83 ? -38.085 48.578 11.924 1.00 16.75 83 ARG C N 1
ATOM 4569 C CA . ARG C 1 83 ? -37.093 47.501 11.845 1.00 17.04 83 ARG C CA 1
ATOM 4570 C C . ARG C 1 83 ? -36.225 47.521 13.084 1.00 14.36 83 ARG C C 1
ATOM 4571 O O . ARG C 1 83 ? -36.142 48.536 13.763 1.00 13.77 83 ARG C O 1
ATOM 4579 N N . ILE C 1 84 ? -35.582 46.397 13.352 1.00 13.04 84 ILE C N 1
ATOM 4580 C CA . ILE C 1 84 ? -34.459 46.335 14.306 1.00 12.67 84 ILE C CA 1
ATOM 4581 C C . ILE C 1 84 ? -33.406 45.420 13.712 1.00 11.15 84 ILE C C 1
ATOM 4582 O O . ILE C 1 84 ? -33.714 44.328 13.255 1.00 11.59 84 ILE C O 1
ATOM 4587 N N . ASP C 1 85 ? -32.160 45.880 13.689 1.00 10.70 85 ASP C N 1
ATOM 4588 C CA . ASP C 1 85 ? -31.054 45.100 13.118 1.00 10.26 85 ASP C CA 1
ATOM 4589 C C . ASP C 1 85 ? -30.112 44.555 14.177 1.00 9.33 85 ASP C C 1
ATOM 4590 O O . ASP C 1 85 ? -29.618 43.427 14.067 1.00 9.27 85 ASP C O 1
ATOM 4595 N N . ILE C 1 86 ? -29.883 45.341 15.209 1.00 8.50 86 ILE C N 1
ATOM 4596 C CA . ILE C 1 86 ? -28.858 45.064 16.207 1.00 8.84 86 ILE C CA 1
ATOM 4597 C C . ILE C 1 86 ? -29.389 45.229 17.628 1.00 8.58 86 ILE C C 1
ATOM 4598 O O . ILE C 1 86 ? -30.046 46.206 17.949 1.00 8.80 86 ILE C O 1
ATOM 4603 N N . LEU C 1 87 ? -29.075 44.262 18.476 1.00 8.43 87 LEU C N 1
ATOM 4604 C CA . LEU C 1 87 ? -29.390 44.330 19.906 1.00 8.51 87 LEU C CA 1
ATOM 4605 C C . LEU C 1 87 ? -28.121 44.063 20.697 1.00 8.63 87 LEU C C 1
ATOM 4606 O O . LEU C 1 87 ? -27.495 43.009 20.553 1.00 7.85 87 LEU C O 1
ATOM 4611 N N . VAL C 1 88 ? -27.716 45.032 21.509 1.00 8.72 88 VAL C N 1
ATOM 4612 C CA . VAL C 1 88 ? -26.594 44.836 22.428 1.00 8.82 88 VAL C CA 1
ATOM 4613 C C . VAL C 1 88 ? -27.134 44.780 23.853 1.00 8.64 88 VAL C C 1
ATOM 4614 O O . VAL C 1 88 ? -27.582 45.796 24.389 1.00 9.07 88 VAL C O 1
ATOM 4618 N N . ASN C 1 89 ? -27.143 43.593 24.440 1.00 7.80 89 ASN C N 1
ATOM 4619 C CA . ASN C 1 89 ? -27.600 43.401 25.825 1.00 7.87 89 ASN C CA 1
ATOM 4620 C C . ASN C 1 89 ? -26.454 43.598 26.812 1.00 7.89 89 ASN C C 1
ATOM 4621 O O . ASN C 1 89 ? -25.636 42.702 27.029 1.00 6.99 89 ASN C O 1
ATOM 4626 N N . ASN C 1 90 ? -26.399 44.788 27.388 1.00 8.02 90 ASN C N 1
ATOM 4627 C CA . ASN C 1 90 ? -25.285 45.214 28.221 1.00 8.80 90 ASN C CA 1
ATOM 4628 C C . ASN C 1 90 ? -25.649 45.266 29.707 1.00 9.60 90 ASN C C 1
ATOM 4629 O O . ASN C 1 90 ? -24.766 45.232 30.550 1.00 9.73 90 ASN C O 1
ATOM 4634 N N . TYR C 1 91 ? -26.928 45.350 30.045 1.00 10.46 91 TYR C N 1
ATOM 4635 C CA . TYR C 1 91 ? -27.330 45.310 31.460 1.00 11.81 91 TYR C CA 1
ATOM 4636 C C . TYR C 1 91 ? -26.818 44.053 32.152 1.00 13.51 91 TYR C C 1
ATOM 4637 O O . TYR C 1 91 ? -26.917 42.945 31.642 1.00 12.92 91 TYR C O 1
ATOM 4646 N N . GLY C 1 92 ? -26.286 44.233 33.351 1.00 15.93 92 GLY C N 1
ATOM 4647 C CA . GLY C 1 92 ? -25.831 43.103 34.143 1.00 16.44 92 GLY C CA 1
ATOM 4648 C C . GLY C 1 92 ? -25.191 43.605 35.415 1.00 17.47 92 GLY C C 1
ATOM 4649 O O . GLY C 1 92 ? -24.892 44.790 35.537 1.00 18.95 92 GLY C O 1
ATOM 4650 N N . GLY C 1 93 ? -25.037 42.706 36.381 1.00 15.99 93 GLY C N 1
ATOM 4651 C CA . GLY C 1 93 ? -24.401 43.057 37.625 1.00 15.26 93 GLY C CA 1
ATOM 4652 C C . GLY C 1 93 ? -24.642 42.069 38.733 1.00 14.76 93 GLY C C 1
ATOM 4653 O O . GLY C 1 93 ? -25.053 40.912 38.510 1.00 14.69 93 GLY C O 1
ATOM 4654 N N . THR C 1 94 ? -24.382 42.532 39.945 1.00 14.86 94 THR C N 1
ATOM 4655 C CA . THR C 1 94 ? -24.543 41.713 41.124 1.00 15.51 94 THR C CA 1
ATOM 4656 C C . THR C 1 94 ? -24.578 42.552 42.378 1.00 15.47 94 THR C C 1
ATOM 4657 O O . THR C 1 94 ? -24.354 43.772 42.326 1.00 16.25 94 THR C O 1
ATOM 4661 N N . ASN C 1 95 ? -24.804 41.902 43.493 1.00 15.58 95 ASN C N 1
ATOM 4662 C CA . ASN C 1 95 ? -24.850 42.547 44.801 1.00 16.65 95 ASN C CA 1
ATOM 4663 C C . ASN C 1 95 ? -23.606 42.160 45.606 1.00 16.53 95 ASN C C 1
ATOM 4664 O O . ASN C 1 95 ? -23.522 41.050 46.134 1.00 14.36 95 ASN C O 1
ATOM 4669 N N . VAL C 1 96 ? -22.622 43.052 45.694 1.00 18.65 96 VAL C N 1
ATOM 4670 C CA . VAL C 1 96 ? -21.373 42.651 46.320 1.00 22.35 96 VAL C CA 1
ATOM 4671 C C . VAL C 1 96 ? -21.538 42.354 47.808 1.00 21.83 96 VAL C C 1
ATOM 4672 O O . VAL C 1 96 ? -20.744 41.599 48.363 1.00 21.62 96 VAL C O 1
ATOM 4676 N N . ASN C 1 97 ? -22.566 42.902 48.454 1.00 20.34 97 ASN C N 1
ATOM 4677 C CA . ASN C 1 97 ? -22.758 42.619 49.872 1.00 22.55 97 ASN C CA 1
ATOM 4678 C C . ASN C 1 97 ? -23.213 41.182 50.109 1.00 20.76 97 ASN C C 1
ATOM 4679 O O . ASN C 1 97 ? -22.865 40.569 51.117 1.00 19.40 97 ASN C O 1
ATOM 4684 N N . LEU C 1 98 ? -23.991 40.658 49.169 1.00 16.30 98 LEU C N 1
ATOM 4685 C CA . LEU C 1 98 ? -24.696 39.388 49.364 1.00 15.04 98 LEU C CA 1
ATOM 4686 C C . LEU C 1 98 ? -24.265 38.282 48.432 1.00 13.69 98 LEU C C 1
ATOM 4687 O O . LEU C 1 98 ? -24.562 37.127 48.691 1.00 13.05 98 LEU C O 1
ATOM 4692 N N . ASP C 1 99 ? -23.579 38.629 47.344 1.00 12.71 99 ASP C N 1
ATOM 4693 C CA . ASP C 1 99 ? -23.144 37.612 46.399 1.00 12.67 99 ASP C CA 1
ATOM 4694 C C . ASP C 1 99 ? -21.698 37.190 46.684 1.00 13.15 99 ASP C C 1
ATOM 4695 O O . ASP C 1 99 ? -20.747 37.800 46.156 1.00 13.29 99 ASP C O 1
ATOM 4700 N N . LYS C 1 100 ? -21.546 36.182 47.526 1.00 12.79 100 LYS C N 1
ATOM 4701 C CA . LYS C 1 100 ? -20.224 35.751 47.959 1.00 15.22 100 LYS C CA 1
ATOM 4702 C C . LYS C 1 100 ? -20.068 34.322 47.492 1.00 13.77 100 LYS C C 1
ATOM 4703 O O . LYS C 1 100 ? -20.561 33.971 46.425 1.00 15.54 100 LYS C O 1
ATOM 4709 N N . ASN C 1 101 ? -19.373 33.486 48.250 1.00 12.39 101 ASN C N 1
ATOM 4710 C CA . ASN C 1 101 ? -19.313 32.048 47.916 1.00 10.28 101 ASN C CA 1
ATOM 4711 C C . ASN C 1 101 ? -20.616 31.322 48.168 1.00 9.82 101 ASN C C 1
ATOM 4712 O O . ASN C 1 101 ? -21.605 31.935 48.559 1.00 9.42 101 ASN C O 1
ATOM 4717 N N . LEU C 1 102 ? -20.628 30.006 47.944 1.00 9.86 102 LEU C N 1
ATOM 4718 C CA . LEU C 1 102 ? -21.812 29.206 48.098 1.00 9.91 102 LEU C CA 1
ATOM 4719 C C . LEU C 1 102 ? -22.460 29.364 49.456 1.00 9.94 102 LEU C C 1
ATOM 4720 O O . LEU C 1 102 ? -23.673 29.649 49.558 1.00 10.54 102 LEU C O 1
ATOM 4725 N N . THR C 1 103 ? -21.675 29.186 50.500 1.00 9.77 103 THR C N 1
ATOM 4726 C CA . THR C 1 103 ? -22.204 29.112 51.874 1.00 10.71 103 THR C CA 1
ATOM 4727 C C . THR C 1 103 ? -22.463 30.496 52.502 1.00 11.58 103 THR C C 1
ATOM 4728 O O . THR C 1 103 ? -23.440 30.672 53.217 1.00 10.73 103 THR C O 1
ATOM 4732 N N . ALA C 1 104 ? -21.611 31.471 52.210 1.00 11.45 104 ALA C N 1
ATOM 4733 C CA . ALA C 1 104 ? -21.732 32.819 52.805 1.00 11.68 104 ALA C CA 1
ATOM 4734 C C . ALA C 1 104 ? -22.665 33.734 52.050 1.00 12.23 104 ALA C C 1
ATOM 4735 O O . ALA C 1 104 ? -23.231 34.657 52.612 1.00 11.82 104 ALA C O 1
ATOM 4737 N N . GLY C 1 105 ? -22.870 33.471 50.763 1.00 13.13 105 GLY C N 1
ATOM 4738 C CA . GLY C 1 105 ? -23.793 34.269 49.964 1.00 12.30 105 GLY C CA 1
ATOM 4739 C C . GLY C 1 105 ? -25.250 34.026 50.289 1.00 12.56 105 GLY C C 1
ATOM 4740 O O . GLY C 1 105 ? -25.605 32.949 50.797 1.00 14.36 105 GLY C O 1
ATOM 4741 N N . ASP C 1 106 ? -26.094 34.991 49.987 1.00 11.87 106 ASP C N 1
ATOM 4742 C CA . ASP C 1 106 ? -27.522 34.888 50.313 1.00 12.50 106 ASP C CA 1
ATOM 4743 C C . ASP C 1 106 ? -28.231 33.992 49.300 1.00 12.48 106 ASP C C 1
ATOM 4744 O O . ASP C 1 106 ? -28.092 34.178 48.075 1.00 11.61 106 ASP C O 1
ATOM 4749 N N . THR C 1 107 ? -28.977 33.019 49.803 1.00 13.61 107 THR C N 1
ATOM 4750 C CA . THR C 1 107 ? -29.706 32.109 48.959 1.00 14.07 107 THR C CA 1
ATOM 4751 C C . THR C 1 107 ? -30.685 32.803 48.023 1.00 15.07 107 THR C C 1
ATOM 4752 O O . THR C 1 107 ? -30.601 32.649 46.794 1.00 13.52 107 THR C O 1
ATOM 4756 N N . ASP C 1 108 ? -31.617 33.568 48.576 1.00 15.18 108 ASP C N 1
ATOM 4757 C CA . ASP C 1 108 ? -32.635 34.194 47.760 1.00 16.27 108 ASP C CA 1
ATOM 4758 C C . ASP C 1 108 ? -32.026 35.178 46.774 1.00 14.66 108 ASP C C 1
ATOM 4759 O O . ASP C 1 108 ? -32.445 35.245 45.615 1.00 14.43 108 ASP C O 1
ATOM 4764 N N . GLU C 1 109 ? -31.007 35.918 47.199 1.00 12.97 109 GLU C N 1
ATOM 4765 C CA . GLU C 1 109 ? -30.368 36.877 46.300 1.00 13.05 109 GLU C CA 1
ATOM 4766 C C . GLU C 1 109 ? -29.683 36.176 45.132 1.00 11.89 109 GLU C C 1
ATOM 4767 O O . GLU C 1 109 ? -29.680 36.694 44.019 1.00 11.66 109 GLU C O 1
ATOM 4773 N N . PHE C 1 110 ? -29.089 35.001 45.381 1.00 10.04 110 PHE C N 1
ATOM 4774 C CA . PHE C 1 110 ? -28.461 34.237 44.326 1.00 9.80 110 PHE C CA 1
ATOM 4775 C C . PHE C 1 110 ? -29.426 34.030 43.192 1.00 9.32 110 PHE C C 1
ATOM 4776 O O . PHE C 1 110 ? -29.095 34.294 42.048 1.00 8.17 110 PHE C O 1
ATOM 4784 N N . PHE C 1 111 ? -30.652 33.596 43.514 1.00 8.82 111 PHE C N 1
ATOM 4785 C CA . PHE C 1 111 ? -31.599 33.296 42.484 1.00 9.22 111 PHE C CA 1
ATOM 4786 C C . PHE C 1 111 ? -32.210 34.552 41.872 1.00 9.64 111 PHE C C 1
ATOM 4787 O O . PHE C 1 111 ? -32.584 34.556 40.708 1.00 8.96 111 PHE C O 1
ATOM 4795 N N . ARG C 1 112 ? -32.245 35.627 42.631 1.00 10.72 112 ARG C N 1
ATOM 4796 C CA . ARG C 1 112 ? -32.700 36.907 42.084 1.00 12.77 112 ARG C CA 1
ATOM 4797 C C . ARG C 1 112 ? -31.739 37.375 40.999 1.00 11.33 112 ARG C C 1
ATOM 4798 O O . ARG C 1 112 ? -32.175 37.723 39.927 1.00 9.50 112 ARG C O 1
ATOM 4806 N N . ILE C 1 113 ? -30.441 37.319 41.318 1.00 10.83 113 ILE C N 1
ATOM 4807 C CA . ILE C 1 113 ? -29.380 37.686 40.412 1.00 11.43 113 ILE C CA 1
ATOM 4808 C C . ILE C 1 113 ? -29.396 36.774 39.191 1.00 10.93 113 ILE C C 1
ATOM 4809 O O . ILE C 1 113 ? -29.209 37.229 38.063 1.00 10.83 113 ILE C O 1
ATOM 4814 N N . LEU C 1 114 ? -29.632 35.489 39.421 1.00 9.95 114 LEU C N 1
ATOM 4815 C CA . LEU C 1 114 ? -29.611 34.523 38.361 1.00 9.69 114 LEU C CA 1
ATOM 4816 C C . LEU C 1 114 ? -30.658 34.898 37.322 1.00 9.89 114 LEU C C 1
ATOM 4817 O O . LEU C 1 114 ? -30.362 34.991 36.128 1.00 8.54 114 LEU C O 1
ATOM 4822 N N . LYS C 1 115 ? -31.894 35.122 37.793 1.00 10.49 115 LYS C N 1
ATOM 4823 C CA . LYS C 1 115 ? -32.993 35.536 36.906 1.00 11.60 115 LYS C CA 1
ATOM 4824 C C . LYS C 1 115 ? -32.783 36.934 36.316 1.00 10.70 115 LYS C C 1
ATOM 4825 O O . LYS C 1 115 ? -33.087 37.152 35.137 1.00 9.68 115 LYS C O 1
ATOM 4831 N N . ASP C 1 116 ? -32.300 37.860 37.141 1.00 10.04 116 ASP C N 1
ATOM 4832 C CA . ASP C 1 116 ? -32.069 39.259 36.702 1.00 10.14 116 ASP C CA 1
ATOM 4833 C C . ASP C 1 116 ? -31.130 39.318 35.522 1.00 9.91 116 ASP C C 1
ATOM 4834 O O . ASP C 1 116 ? -31.405 39.971 34.529 1.00 9.94 116 ASP C O 1
ATOM 4839 N N . ASN C 1 117 ? -29.992 38.625 35.626 1.00 9.87 117 ASN C N 1
ATOM 4840 C CA . ASN C 1 117 ? -29.041 38.672 34.552 1.00 9.18 117 ASN C CA 1
ATOM 4841 C C . ASN C 1 117 ? -29.497 37.883 33.326 1.00 8.13 117 ASN C C 1
ATOM 4842 O O . ASN C 1 117 ? -29.429 38.376 32.215 1.00 7.66 117 ASN C O 1
ATOM 4847 N N . VAL C 1 118 ? -29.989 36.662 33.520 1.00 7.48 118 VAL C N 1
ATOM 4848 C CA . VAL C 1 118 ? -30.373 35.856 32.378 1.00 7.29 118 VAL C CA 1
ATOM 4849 C C . VAL C 1 118 ? -31.563 36.446 31.604 1.00 7.52 118 VAL C C 1
ATOM 4850 O O . VAL C 1 118 ? -31.573 36.449 30.374 1.00 7.23 118 VAL C O 1
ATOM 4854 N N . GLN C 1 119 ? -32.560 36.964 32.305 1.00 7.76 119 GLN C N 1
ATOM 4855 C CA . GLN C 1 119 ? -33.714 37.531 31.637 1.00 8.74 119 GLN C CA 1
ATOM 4856 C C . GLN C 1 119 ? -33.355 38.796 30.838 1.00 9.07 119 GLN C C 1
ATOM 4857 O O . GLN C 1 119 ? -34.033 39.156 29.885 1.00 8.21 119 GLN C O 1
ATOM 4863 N N . SER C 1 120 ? -32.222 39.425 31.200 1.00 9.21 120 SER C N 1
ATOM 4864 C CA . SER C 1 120 ? -31.774 40.652 30.528 1.00 8.19 120 SER C CA 1
ATOM 4865 C C . SER C 1 120 ? -31.308 40.346 29.109 1.00 8.27 120 SER C C 1
ATOM 4866 O O . SER C 1 120 ? -31.150 41.238 28.291 1.00 7.48 120 SER C O 1
ATOM 4869 N N . VAL C 1 121 ? -31.100 39.059 28.842 1.00 8.17 121 VAL C N 1
ATOM 4870 C CA . VAL C 1 121 ? -30.797 38.594 27.500 1.00 8.08 121 VAL C CA 1
ATOM 4871 C C . VAL C 1 121 ? -31.990 37.899 26.901 1.00 7.48 121 VAL C C 1
ATOM 4872 O O . VAL C 1 121 ? -32.370 38.179 25.769 1.00 7.32 121 VAL C O 1
ATOM 4876 N N . TYR C 1 122 ? -32.570 36.972 27.652 1.00 7.52 122 TYR C N 1
ATOM 4877 C CA . TYR C 1 122 ? -33.723 36.208 27.170 1.00 7.22 122 TYR C CA 1
ATOM 4878 C C . TYR C 1 122 ? -34.860 37.089 26.687 1.00 7.59 122 TYR C C 1
ATOM 4879 O O . TYR C 1 122 ? -35.338 36.940 25.557 1.00 7.10 122 TYR C O 1
ATOM 4888 N N . LEU C 1 123 ? -35.308 38.018 27.525 1.00 7.59 123 LEU C N 1
ATOM 4889 C CA . LEU C 1 123 ? -36.542 38.791 27.209 1.00 7.02 123 LEU C CA 1
ATOM 4890 C C . LEU C 1 123 ? -36.389 39.715 25.996 1.00 7.51 123 LEU C C 1
ATOM 4891 O O . LEU C 1 123 ? -37.241 39.692 25.103 1.00 6.42 123 LEU C O 1
ATOM 4896 N N . PRO C 1 124 ? -35.325 40.568 25.959 1.00 7.71 124 PRO C N 1
ATOM 4897 C CA . PRO C 1 124 ? -35.275 41.422 24.799 1.00 7.54 124 PRO C CA 1
ATOM 4898 C C . PRO C 1 124 ? -34.918 40.680 23.488 1.00 7.24 124 PRO C C 1
ATOM 4899 O O . PRO C 1 124 ? -35.429 41.033 22.438 1.00 7.34 124 PRO C O 1
ATOM 4903 N N . ALA C 1 125 ? -34.059 39.676 23.553 1.00 6.83 125 ALA C N 1
ATOM 4904 C CA . ALA C 1 125 ? -33.722 38.859 22.377 1.00 6.91 125 ALA C CA 1
ATOM 4905 C C . ALA C 1 125 ? -34.993 38.188 21.841 1.00 7.12 125 ALA C C 1
ATOM 4906 O O . ALA C 1 125 ? -35.243 38.207 20.646 1.00 7.06 125 ALA C O 1
ATOM 4908 N N . LYS C 1 126 ? -35.789 37.652 22.721 1.00 7.12 126 LYS C N 1
ATOM 4909 C CA . LYS C 1 126 ? -37.077 37.021 22.322 1.00 7.95 126 LYS C CA 1
ATOM 4910 C C . LYS C 1 126 ? -38.014 37.987 21.567 1.00 8.10 126 LYS C C 1
ATOM 4911 O O . LYS C 1 126 ? -38.625 37.620 20.584 1.00 7.46 126 LYS C O 1
ATOM 4917 N N . ALA C 1 127 ? -38.071 39.229 22.018 1.00 9.03 127 ALA C N 1
ATOM 4918 C CA . ALA C 1 127 ? -38.950 40.227 21.368 1.00 9.05 127 ALA C CA 1
ATOM 4919 C C . ALA C 1 127 ? -38.338 40.742 20.081 1.00 8.80 127 ALA C C 1
ATOM 4920 O O . ALA C 1 127 ? -39.066 41.103 19.159 1.00 8.19 127 ALA C O 1
ATOM 4922 N N . ALA C 1 128 ? -36.992 40.774 20.013 1.00 8.50 128 ALA C N 1
ATOM 4923 C CA . ALA C 1 128 ? -36.322 41.349 18.863 1.00 8.24 128 ALA C CA 1
ATOM 4924 C C . ALA C 1 128 ? -36.316 40.466 17.667 1.00 8.23 128 ALA C C 1
ATOM 4925 O O . ALA C 1 128 ? -36.322 40.937 16.531 1.00 7.41 128 ALA C O 1
ATOM 4927 N N . ILE C 1 129 ? -36.233 39.163 17.916 1.00 9.05 129 ILE C N 1
ATOM 4928 C CA . ILE C 1 129 ? -36.060 38.207 16.877 1.00 10.05 129 ILE C CA 1
ATOM 4929 C C . ILE C 1 129 ? -37.018 38.371 15.704 1.00 10.95 129 ILE C C 1
ATOM 4930 O O . ILE C 1 129 ? -36.561 38.468 14.594 1.00 9.83 129 ILE C O 1
ATOM 4935 N N . PRO C 1 130 ? -38.338 38.408 15.963 1.00 11.03 130 PRO C N 1
ATOM 4936 C CA . PRO C 1 130 ? -39.243 38.521 14.832 1.00 11.95 130 PRO C CA 1
ATOM 4937 C C . PRO C 1 130 ? -39.021 39.749 13.964 1.00 12.02 130 PRO C C 1
ATOM 4938 O O . PRO C 1 130 ? -39.222 39.680 12.759 1.00 14.14 130 PRO C O 1
ATOM 4942 N N . HIS C 1 131 ? -38.631 40.858 14.557 1.00 11.11 131 HIS C N 1
ATOM 4943 C CA . HIS C 1 131 ? -38.305 42.055 13.796 1.00 11.65 131 HIS C CA 1
ATOM 4944 C C . HIS C 1 131 ? -37.038 41.843 12.961 1.00 11.43 131 HIS C C 1
ATOM 4945 O O . HIS C 1 131 ? -36.970 42.223 11.793 1.00 12.24 131 HIS C O 1
ATOM 4952 N N . MET C 1 132 ? -36.058 41.197 13.549 1.00 11.13 132 MET C N 1
ATOM 4953 C CA . MET C 1 132 ? -34.839 40.859 12.797 1.00 11.15 132 MET C CA 1
ATOM 4954 C C . MET C 1 132 ? -35.139 39.921 11.626 1.00 11.31 132 MET C C 1
ATOM 4955 O O . MET C 1 132 ? -34.644 40.127 10.528 1.00 9.80 132 MET C O 1
ATOM 4960 N N . GLU C 1 133 ? -35.978 38.912 11.861 1.00 14.21 133 GLU C N 1
ATOM 4961 C CA . GLU C 1 133 ? -36.321 37.968 10.795 1.00 16.71 133 GLU C CA 1
ATOM 4962 C C . GLU C 1 133 ? -36.894 38.725 9.606 1.00 16.36 133 GLU C C 1
ATOM 4963 O O . GLU C 1 133 ? -36.556 38.448 8.470 1.00 14.06 133 GLU C O 1
ATOM 4969 N N . LYS C 1 134 ? -37.743 39.699 9.912 1.00 17.99 134 LYS C N 1
ATOM 4970 C CA . LYS C 1 134 ? -38.466 40.465 8.898 1.00 20.35 134 LYS C CA 1
ATOM 4971 C C . LYS C 1 134 ? -37.560 41.224 7.953 1.00 18.40 134 LYS C C 1
ATOM 4972 O O . LYS C 1 134 ? -37.906 41.392 6.799 1.00 18.96 134 LYS C O 1
ATOM 4978 N N . VAL C 1 135 ? -36.403 41.687 8.421 1.00 16.19 135 VAL C N 1
ATOM 4979 C CA . VAL C 1 135 ? -35.453 42.400 7.553 1.00 15.74 135 VAL C CA 1
ATOM 4980 C C . VAL C 1 135 ? -34.331 41.523 7.029 1.00 14.33 135 VAL C C 1
ATOM 4981 O O . VAL C 1 135 ? -33.370 42.018 6.455 1.00 14.88 135 VAL C O 1
ATOM 4985 N N . GLY C 1 136 ? -34.438 40.226 7.262 1.00 13.34 136 GLY C N 1
ATOM 4986 C CA . GLY C 1 136 ? -33.504 39.263 6.665 1.00 12.92 136 GLY C CA 1
ATOM 4987 C C . GLY C 1 136 ? -32.276 38.965 7.497 1.00 12.13 136 GLY C C 1
ATOM 4988 O O . GLY C 1 136 ? -31.280 38.475 6.983 1.00 12.23 136 GLY C O 1
ATOM 4989 N N . GLY C 1 137 ? -32.359 39.249 8.791 1.00 11.14 137 GLY C N 1
ATOM 4990 C CA . GLY C 1 137 ? -31.270 38.984 9.707 1.00 11.01 137 GLY C CA 1
ATOM 4991 C C . GLY C 1 137 ? -31.028 40.036 10.774 1.00 10.67 137 GLY C C 1
ATOM 4992 O O . GLY C 1 137 ? -31.716 41.071 10.838 1.00 12.19 137 GLY C O 1
ATOM 4993 N N . GLY C 1 138 ? -30.048 39.775 11.611 1.00 8.97 138 GLY C N 1
ATOM 4994 C CA . GLY C 1 138 ? -29.712 40.657 12.693 1.00 8.52 138 GLY C CA 1
ATOM 4995 C C . GLY C 1 138 ? -28.532 40.150 13.496 1.00 8.39 138 GLY C C 1
ATOM 4996 O O . GLY C 1 138 ? -28.017 39.045 13.244 1.00 8.96 138 GLY C O 1
ATOM 4997 N N . SER C 1 139 ? -28.081 40.953 14.454 1.00 7.63 139 SER C N 1
ATOM 4998 C CA . SER C 1 139 ? -27.018 40.559 15.344 1.00 7.04 139 SER C CA 1
ATOM 4999 C C . SER C 1 139 ? -27.380 40.920 16.780 1.00 6.77 139 SER C C 1
ATOM 5000 O O . SER C 1 139 ? -27.695 42.080 17.092 1.00 6.25 139 SER C O 1
ATOM 5003 N N . ILE C 1 140 ? -27.253 39.923 17.647 1.00 6.64 140 ILE C N 1
ATOM 5004 C CA . ILE C 1 140 ? -27.465 40.091 19.066 1.00 6.62 140 ILE C CA 1
ATOM 5005 C C . ILE C 1 140 ? -26.130 39.874 19.769 1.00 6.49 140 ILE C C 1
ATOM 5006 O O . ILE C 1 140 ? -25.556 38.811 19.702 1.00 6.32 140 ILE C O 1
ATOM 5011 N N . VAL C 1 141 ? -25.663 40.907 20.461 1.00 6.62 141 VAL C N 1
ATOM 5012 C CA . VAL C 1 141 ? -24.403 40.852 21.155 1.00 6.86 141 VAL C CA 1
ATOM 5013 C C . VAL C 1 141 ? -24.663 40.925 22.662 1.00 7.10 141 VAL C C 1
ATOM 5014 O O . VAL C 1 141 ? -25.205 41.898 23.144 1.00 7.14 141 VAL C O 1
ATOM 5018 N N . ASN C 1 142 ? -24.246 39.907 23.388 1.00 7.44 142 ASN C N 1
ATOM 5019 C CA . ASN C 1 142 ? -24.482 39.832 24.832 1.00 7.85 142 ASN C CA 1
ATOM 5020 C C . ASN C 1 142 ? -23.195 40.103 25.575 1.00 8.40 142 ASN C C 1
ATOM 5021 O O . ASN C 1 142 ? -22.160 39.497 25.306 1.00 9.06 142 ASN C O 1
ATOM 5026 N N . ILE C 1 143 ? -23.251 41.006 26.509 1.00 8.41 143 ILE C N 1
ATOM 5027 C CA . ILE C 1 143 ? -22.121 41.363 27.314 1.00 8.20 143 ILE C CA 1
ATOM 5028 C C . ILE C 1 143 ? -22.106 40.466 28.561 1.00 8.31 143 ILE C C 1
ATOM 5029 O O . ILE C 1 143 ? -22.894 40.631 29.452 1.00 7.15 143 ILE C O 1
ATOM 5034 N N . SER C 1 144 ? -21.187 39.493 28.540 1.00 8.49 144 SER C N 1
ATOM 5035 C CA . SER C 1 144 ? -20.981 38.569 29.636 1.00 8.28 144 SER C CA 1
ATOM 5036 C C . SER C 1 144 ? -19.878 39.179 30.562 1.00 9.48 144 SER C C 1
ATOM 5037 O O . SER C 1 144 ? -19.927 40.337 30.904 1.00 14.82 144 SER C O 1
ATOM 5040 N N . THR C 1 145 ? -18.884 38.373 30.897 1.00 8.21 145 THR C N 1
ATOM 5041 C CA . THR C 1 145 ? -17.752 38.757 31.699 1.00 7.60 145 THR C CA 1
ATOM 5042 C C . THR C 1 145 ? -16.742 37.596 31.654 1.00 7.50 145 THR C C 1
ATOM 5043 O O . THR C 1 145 ? -17.122 36.469 31.495 1.00 6.73 145 THR C O 1
ATOM 5047 N N . ILE C 1 146 ? -15.482 37.910 31.858 1.00 6.82 146 ILE C N 1
ATOM 5048 C CA . ILE C 1 146 ? -14.460 36.894 31.901 1.00 6.63 146 ILE C CA 1
ATOM 5049 C C . ILE C 1 146 ? -14.686 35.907 33.045 1.00 6.70 146 ILE C C 1
ATOM 5050 O O . ILE C 1 146 ? -14.251 34.747 32.978 1.00 6.63 146 ILE C O 1
ATOM 5055 N N . GLY C 1 147 ? -15.390 36.354 34.066 1.00 6.84 147 GLY C N 1
ATOM 5056 C CA . GLY C 1 147 ? -15.762 35.509 35.207 1.00 6.83 147 GLY C CA 1
ATOM 5057 C C . GLY C 1 147 ? -16.678 34.335 34.869 1.00 6.68 147 GLY C C 1
ATOM 5058 O O . GLY C 1 147 ? -16.780 33.395 35.639 1.00 6.47 147 GLY C O 1
ATOM 5059 N N . SER C 1 148 ? -17.315 34.399 33.695 1.00 6.89 148 SER C N 1
ATOM 5060 C CA . SER C 1 148 ? -18.203 33.353 33.214 1.00 6.64 148 SER C CA 1
ATOM 5061 C C . SER C 1 148 ? -17.446 32.093 32.786 1.00 6.50 148 SER C C 1
ATOM 5062 O O . SER C 1 148 ? -18.023 31.006 32.674 1.00 6.33 148 SER C O 1
ATOM 5065 N N . VAL C 1 149 ? -16.160 32.252 32.535 1.00 6.89 149 VAL C N 1
ATOM 5066 C CA . VAL C 1 149 ? -15.293 31.107 32.206 1.00 6.91 149 VAL C CA 1
ATOM 5067 C C . VAL C 1 149 ? -14.095 30.998 33.147 1.00 6.87 149 VAL C C 1
ATOM 5068 O O . VAL C 1 149 ? -13.181 30.273 32.878 1.00 6.41 149 VAL C O 1
ATOM 5072 N N . VAL C 1 150 ? -14.128 31.744 34.251 1.00 7.07 150 VAL C N 1
ATOM 5073 C CA . VAL C 1 150 ? -13.101 31.678 35.266 1.00 7.38 150 VAL C CA 1
ATOM 5074 C C . VAL C 1 150 ? -13.741 31.584 36.649 1.00 7.75 150 VAL C C 1
ATOM 5075 O O . VAL C 1 150 ? -14.067 32.599 37.268 1.00 7.77 150 VAL C O 1
ATOM 5079 N N . PRO C 1 151 ? -13.935 30.368 37.130 1.00 8.47 151 PRO C N 1
ATOM 5080 C CA . PRO C 1 151 ? -14.514 30.190 38.471 1.00 8.69 151 PRO C CA 1
ATOM 5081 C C . PRO C 1 151 ? -13.741 30.953 39.501 1.00 9.07 151 PRO C C 1
ATOM 5082 O O . PRO C 1 151 ? -12.499 31.061 39.396 1.00 9.51 151 PRO C O 1
ATOM 5086 N N . ASP C 1 152 ? -14.448 31.493 40.483 1.00 8.99 152 ASP C N 1
ATOM 5087 C CA . ASP C 1 152 ? -13.864 32.405 41.458 1.00 8.76 152 ASP C CA 1
ATOM 5088 C C . ASP C 1 152 ? -14.223 31.945 42.863 1.00 8.58 152 ASP C C 1
ATOM 5089 O O . ASP C 1 152 ? -14.886 30.957 43.029 1.00 7.45 152 ASP C O 1
ATOM 5094 N N . ILE C 1 153 ? -13.770 32.674 43.861 1.00 9.57 153 ILE C N 1
ATOM 5095 C CA . ILE C 1 153 ? -14.025 32.330 45.265 1.00 10.73 153 ILE C CA 1
ATOM 5096 C C . ILE C 1 153 ? -15.109 33.231 45.876 1.00 11.63 153 ILE C C 1
ATOM 5097 O O . ILE C 1 153 ? -15.423 33.134 47.078 1.00 11.88 153 ILE C O 1
ATOM 5102 N N . SER C 1 154 ? -15.673 34.099 45.047 1.00 10.56 154 SER C N 1
ATOM 5103 C CA . SER C 1 154 ? -16.792 34.929 45.444 1.00 10.56 154 SER C CA 1
ATOM 5104 C C . SER C 1 154 ? -17.584 35.367 44.223 1.00 10.46 154 SER C C 1
ATOM 5105 O O . SER C 1 154 ? -17.221 35.069 43.100 1.00 10.15 154 SER C O 1
ATOM 5108 N N . ARG C 1 155 ? -18.683 36.079 44.468 1.00 11.05 155 ARG C N 1
ATOM 5109 C CA . ARG C 1 155 ? -19.596 36.498 43.417 1.00 10.52 155 ARG C CA 1
ATOM 5110 C C . ARG C 1 155 ? -20.034 35.284 42.594 1.00 9.78 155 ARG C C 1
ATOM 5111 O O . ARG C 1 155 ? -20.017 35.312 41.358 1.00 8.59 155 ARG C O 1
ATOM 5119 N N . ILE C 1 156 ? -20.427 34.225 43.292 1.00 9.10 156 ILE C N 1
ATOM 5120 C CA . ILE C 1 156 ? -20.846 33.006 42.660 1.00 9.87 156 ILE C CA 1
ATOM 5121 C C . ILE C 1 156 ? -22.093 33.164 41.775 1.00 9.76 156 ILE C C 1
ATOM 5122 O O . ILE C 1 156 ? -22.168 32.556 40.709 1.00 9.12 156 ILE C O 1
ATOM 5127 N N . ALA C 1 157 ? -23.045 34.003 42.185 1.00 9.05 157 ALA C N 1
ATOM 5128 C CA . ALA C 1 157 ? -24.220 34.250 41.380 1.00 9.14 157 ALA C CA 1
ATOM 5129 C C . ALA C 1 157 ? -23.881 34.979 40.092 1.00 9.30 157 ALA C C 1
ATOM 5130 O O . ALA C 1 157 ? -24.472 34.719 39.043 1.00 9.11 157 ALA C O 1
ATOM 5132 N N . TYR C 1 158 ? -22.912 35.888 40.196 1.00 9.58 158 TYR C N 1
ATOM 5133 C CA . TYR C 1 158 ? -22.421 36.635 39.051 1.00 9.35 158 TYR C CA 1
ATOM 5134 C C . TYR C 1 158 ? -21.788 35.693 38.057 1.00 8.79 158 TYR C C 1
ATOM 5135 O O . TYR C 1 158 ? -22.098 35.725 36.863 1.00 8.29 158 TYR C O 1
ATOM 5144 N N . CYS C 1 159 ? -20.887 34.873 38.538 1.00 8.88 159 CYS C N 1
ATOM 5145 C CA . CYS C 1 159 ? -20.198 33.889 37.712 1.00 9.19 159 CYS C CA 1
ATOM 5146 C C . CYS C 1 159 ? -21.181 32.926 37.047 1.00 9.01 159 CYS C C 1
ATOM 5147 O O . CYS C 1 159 ? -21.192 32.786 35.810 1.00 8.82 159 CYS C O 1
ATOM 5150 N N . VAL C 1 160 ? -22.040 32.316 37.849 1.00 8.12 160 VAL C N 1
ATOM 5151 C CA . VAL C 1 160 ? -22.963 31.307 37.331 1.00 8.54 160 VAL C CA 1
ATOM 5152 C C . VAL C 1 160 ? -23.973 31.885 36.339 1.00 7.69 160 VAL C C 1
ATOM 5153 O O . VAL C 1 160 ? -24.231 31.290 35.298 1.00 7.26 160 VAL C O 1
ATOM 5157 N N . SER C 1 161 ? -24.564 33.039 36.670 1.00 7.64 161 SER C N 1
ATOM 5158 C CA . SER C 1 161 ? -25.546 33.648 35.817 1.00 7.02 161 SER C CA 1
ATOM 5159 C C . SER C 1 161 ? -24.934 34.075 34.481 1.00 6.64 161 SER C C 1
ATOM 5160 O O . SER C 1 161 ? -25.556 33.949 33.447 1.00 6.13 161 SER C O 1
ATOM 5163 N N . LYS C 1 162 ? -23.694 34.541 34.495 1.00 6.63 162 LYS C N 1
ATOM 5164 C CA . LYS C 1 162 ? -23.047 34.969 33.278 1.00 7.27 162 LYS C CA 1
ATOM 5165 C C . LYS C 1 162 ? -22.608 33.786 32.412 1.00 7.23 162 LYS C C 1
ATOM 5166 O O . LYS C 1 162 ? -22.645 33.838 31.172 1.00 6.67 162 LYS C O 1
ATOM 5172 N N . SER C 1 163 ? -22.234 32.705 33.056 1.00 7.57 163 SER C N 1
ATOM 5173 C CA . SER C 1 163 ? -22.030 31.438 32.358 1.00 8.08 163 SER C CA 1
ATOM 5174 C C . SER C 1 163 ? -23.333 30.982 31.687 1.00 7.37 163 SER C C 1
ATOM 5175 O O . SER C 1 163 ? -23.331 30.538 30.536 1.00 6.41 163 SER C O 1
ATOM 5178 N N . ALA C 1 164 ? -24.446 31.105 32.379 1.00 6.46 164 ALA C N 1
ATOM 5179 C CA . ALA C 1 164 ? -25.759 30.769 31.777 1.00 6.16 164 ALA C CA 1
ATOM 5180 C C . ALA C 1 164 ? -26.022 31.584 30.517 1.00 5.88 164 ALA C C 1
ATOM 5181 O O . ALA C 1 164 ? -26.536 31.053 29.511 1.00 5.01 164 ALA C O 1
ATOM 5183 N N . ILE C 1 165 ? -25.643 32.873 30.577 1.00 6.07 165 ILE C N 1
ATOM 5184 C CA . ILE C 1 165 ? -25.755 33.740 29.420 1.00 6.39 165 ILE C CA 1
ATOM 5185 C C . ILE C 1 165 ? -24.940 33.255 28.238 1.00 6.08 165 ILE C C 1
ATOM 5186 O O . ILE C 1 165 ? -25.398 33.247 27.110 1.00 6.21 165 ILE C O 1
ATOM 5191 N N . ASN C 1 166 ? -23.689 32.861 28.485 1.00 6.71 166 ASN C N 1
ATOM 5192 C CA . ASN C 1 166 ? -22.851 32.220 27.449 1.00 6.24 166 ASN C CA 1
ATOM 5193 C C . ASN C 1 166 ? -23.556 31.045 26.778 1.00 6.31 166 ASN C C 1
ATOM 5194 O O . ASN C 1 166 ? -23.567 30.936 25.545 1.00 6.14 166 ASN C O 1
ATOM 5199 N N . SER C 1 167 ? -24.132 30.188 27.571 1.00 6.22 167 SER C N 1
ATOM 5200 C CA . SER C 1 167 ? -24.902 29.038 27.039 1.00 7.23 167 SER C CA 1
ATOM 5201 C C . SER C 1 167 ? -26.137 29.528 26.265 1.00 6.93 167 SER C C 1
ATOM 5202 O O . SER C 1 167 ? -26.459 29.023 25.187 1.00 6.66 167 SER C O 1
ATOM 5205 N N . LEU C 1 168 ? -26.818 30.539 26.809 1.00 6.65 168 LEU C N 1
ATOM 5206 C CA . LEU C 1 168 ? -28.004 31.056 26.175 1.00 6.16 168 LEU C CA 1
ATOM 5207 C C . LEU C 1 168 ? -27.659 31.664 24.821 1.00 6.21 168 LEU C C 1
ATOM 5208 O O . LEU C 1 168 ? -28.387 31.470 23.843 1.00 5.50 168 LEU C O 1
ATOM 5213 N N . THR C 1 169 ? -26.510 32.357 24.781 1.00 6.40 169 THR C N 1
ATOM 5214 C CA . THR C 1 169 ? -25.983 32.938 23.583 1.00 6.56 169 THR C CA 1
ATOM 5215 C C . THR C 1 169 ? -25.828 31.907 22.468 1.00 6.19 169 THR C C 1
ATOM 5216 O O . THR C 1 169 ? -26.193 32.136 21.323 1.00 5.71 169 THR C O 1
ATOM 5220 N N . GLN C 1 170 ? -25.258 30.753 22.794 1.00 6.56 170 GLN C N 1
ATOM 5221 C CA . GLN C 1 170 ? -24.974 29.771 21.789 1.00 6.90 170 GLN C CA 1
ATOM 5222 C C . GLN C 1 170 ? -26.221 29.026 21.333 1.00 6.48 170 GLN C C 1
ATOM 5223 O O . GLN C 1 170 ? -26.346 28.644 20.165 1.00 5.72 170 GLN C O 1
ATOM 5229 N N . ASN C 1 171 ? -27.140 28.806 22.234 1.00 5.95 171 ASN C N 1
ATOM 5230 C CA . ASN C 1 171 ? -28.426 28.174 21.859 1.00 6.14 171 ASN C CA 1
ATOM 5231 C C . ASN C 1 171 ? -29.237 29.083 20.961 1.00 6.01 171 ASN C C 1
ATOM 5232 O O . ASN C 1 171 ? -29.837 28.587 19.999 1.00 6.05 171 ASN C O 1
ATOM 5237 N N . ILE C 1 172 ? -29.221 30.396 21.236 1.00 6.01 172 ILE C N 1
ATOM 5238 C CA . ILE C 1 172 ? -29.907 31.351 20.403 1.00 6.02 172 ILE C CA 1
ATOM 5239 C C . ILE C 1 172 ? -29.268 31.378 19.033 1.00 5.82 172 ILE C C 1
ATOM 5240 O O . ILE C 1 172 ? -29.945 31.387 18.032 1.00 5.05 172 ILE C O 1
ATOM 5245 N N . ALA C 1 173 ? -27.925 31.417 19.024 1.00 5.64 173 ALA C N 1
ATOM 5246 C CA . ALA C 1 173 ? -27.155 31.397 17.794 1.00 5.88 173 ALA C CA 1
ATOM 5247 C C . ALA C 1 173 ? -27.513 30.231 16.919 1.00 6.00 173 ALA C C 1
ATOM 5248 O O . ALA C 1 173 ? -27.752 30.387 15.723 1.00 6.25 173 ALA C O 1
ATOM 5250 N N . LEU C 1 174 ? -27.541 29.033 17.498 1.00 6.30 174 LEU C N 1
ATOM 5251 C CA . LEU C 1 174 ? -27.930 27.847 16.720 1.00 6.66 174 LEU C CA 1
ATOM 5252 C C . LEU C 1 174 ? -29.364 27.912 16.204 1.00 6.46 174 LEU C C 1
ATOM 5253 O O . LEU C 1 174 ? -29.627 27.594 15.048 1.00 6.80 174 LEU C O 1
ATOM 5258 N N . GLN C 1 175 ? -30.260 28.368 17.050 1.00 6.04 175 GLN C N 1
ATOM 5259 C CA . GLN C 1 175 ? -31.704 28.344 16.759 1.00 6.33 175 GLN C CA 1
ATOM 5260 C C . GLN C 1 175 ? -32.202 29.338 15.714 1.00 6.46 175 GLN C C 1
ATOM 5261 O O . GLN C 1 175 ? -33.275 29.140 15.148 1.00 6.85 175 GLN C O 1
ATOM 5267 N N . TYR C 1 176 ? -31.456 30.414 15.474 1.00 6.87 176 TYR C N 1
ATOM 5268 C CA . TYR C 1 176 ? -31.895 31.418 14.530 1.00 7.33 176 TYR C CA 1
ATOM 5269 C C . TYR C 1 176 ? -30.906 31.678 13.397 1.00 7.02 176 TYR C C 1
ATOM 5270 O O . TYR C 1 176 ? -31.056 32.641 12.649 1.00 6.68 176 TYR C O 1
ATOM 5279 N N . ALA C 1 177 ? -29.892 30.818 13.276 1.00 6.27 177 ALA C N 1
ATOM 5280 C CA . ALA C 1 177 ? -28.950 30.928 12.190 1.00 6.24 177 ALA C CA 1
ATOM 5281 C C . ALA C 1 177 ? -29.604 30.834 10.821 1.00 6.21 177 ALA C C 1
ATOM 5282 O O . ALA C 1 177 ? -29.196 31.530 9.895 1.00 5.78 177 ALA C O 1
ATOM 5284 N N . ARG C 1 178 ? -30.624 29.999 10.682 1.00 6.99 178 ARG C N 1
ATOM 5285 C CA . ARG C 1 178 ? -31.318 29.884 9.393 1.00 7.95 178 ARG C CA 1
ATOM 5286 C C . ARG C 1 178 ? -31.996 31.200 9.019 1.00 8.14 178 ARG C C 1
ATOM 5287 O O . ARG C 1 178 ? -32.240 31.437 7.867 1.00 7.82 178 ARG C O 1
ATOM 5295 N N . LYS C 1 179 ? -32.306 32.039 9.997 1.00 8.34 179 LYS C N 1
ATOM 5296 C CA . LYS C 1 179 ? -32.919 33.352 9.755 1.00 9.97 179 LYS C CA 1
ATOM 5297 C C . LYS C 1 179 ? -31.896 34.440 9.672 1.00 9.16 179 LYS C C 1
ATOM 5298 O O . LYS C 1 179 ? -32.245 35.622 9.629 1.00 8.58 179 LYS C O 1
ATOM 5304 N N . ASN C 1 180 ? -30.611 34.038 9.591 1.00 8.85 180 ASN C N 1
ATOM 5305 C CA . ASN C 1 180 ? -29.504 34.980 9.479 1.00 9.92 180 ASN C CA 1
ATOM 5306 C C . ASN C 1 180 ? -29.410 35.908 10.688 1.00 8.82 180 ASN C C 1
ATOM 5307 O O . ASN C 1 180 ? -28.960 37.045 10.578 1.00 9.47 180 ASN C O 1
ATOM 5312 N N . ILE C 1 181 ? -29.809 35.393 11.833 1.00 7.93 181 ILE C N 1
ATOM 5313 C CA . ILE C 1 181 ? -29.674 36.109 13.098 1.00 7.26 181 ILE C CA 1
ATOM 5314 C C . ILE C 1 181 ? -28.531 35.471 13.844 1.00 7.09 181 ILE C C 1
ATOM 5315 O O . ILE C 1 181 ? -28.508 34.264 14.093 1.00 6.79 181 ILE C O 1
ATOM 5320 N N . ARG C 1 182 ? -27.559 36.297 14.193 1.00 7.15 182 ARG C N 1
ATOM 5321 C CA . ARG C 1 182 ? -26.350 35.824 14.863 1.00 6.79 182 ARG C CA 1
ATOM 5322 C C . ARG C 1 182 ? -26.369 36.297 16.293 1.00 7.04 182 ARG C C 1
ATOM 5323 O O . ARG C 1 182 ? -26.943 37.364 16.618 1.00 7.66 182 ARG C O 1
ATOM 5331 N N . CYS C 1 183 ? -25.781 35.496 17.157 1.00 6.94 183 CYS C N 1
ATOM 5332 C CA . CYS C 1 183 ? -25.707 35.806 18.570 1.00 7.26 183 CYS C CA 1
ATOM 5333 C C . CYS C 1 183 ? -24.335 35.417 19.102 1.00 6.56 183 CYS C C 1
ATOM 5334 O O . CYS C 1 183 ? -23.919 34.280 18.973 1.00 6.54 183 CYS C O 1
ATOM 5337 N N . ASN C 1 184 ? -23.646 36.400 19.671 1.00 6.52 184 ASN C N 1
ATOM 5338 C CA . ASN C 1 184 ? -22.244 36.251 20.142 1.00 6.24 184 ASN C CA 1
ATOM 5339 C C . ASN C 1 184 ? -22.105 36.929 21.495 1.00 6.17 184 ASN C C 1
ATOM 5340 O O . ASN C 1 184 ? -22.849 37.872 21.787 1.00 6.18 184 ASN C O 1
ATOM 5345 N N . ALA C 1 185 ? -21.188 36.446 22.323 1.00 6.57 185 ALA C N 1
ATOM 5346 C CA . ALA C 1 185 ? -20.936 37.049 23.646 1.00 6.75 185 ALA C CA 1
ATOM 5347 C C . ALA C 1 185 ? -19.561 37.659 23.721 1.00 6.79 185 ALA C C 1
ATOM 5348 O O . ALA C 1 185 ? -18.570 37.077 23.250 1.00 6.88 185 ALA C O 1
ATOM 5350 N N . VAL C 1 186 ? -19.497 38.821 24.371 1.00 6.73 186 VAL C N 1
ATOM 5351 C CA . VAL C 1 186 ? -18.239 39.549 24.615 1.00 6.66 186 VAL C CA 1
ATOM 5352 C C . VAL C 1 186 ? -17.993 39.600 26.135 1.00 6.78 186 VAL C C 1
ATOM 5353 O O . VAL C 1 186 ? -18.826 40.126 26.903 1.00 8.13 186 VAL C O 1
ATOM 5357 N N . LEU C 1 187 ? -16.864 39.055 26.559 1.00 6.35 187 LEU C N 1
ATOM 5358 C CA . LEU C 1 187 ? -16.569 38.888 27.984 1.00 6.32 187 LEU C CA 1
ATOM 5359 C C . LEU C 1 187 ? -15.485 39.878 28.441 1.00 6.84 187 LEU C C 1
ATOM 5360 O O . LEU C 1 187 ? -14.299 39.625 28.264 1.00 6.21 187 LEU C O 1
ATOM 5365 N N . PRO C 1 188 ? -15.898 40.984 29.072 1.00 7.67 188 PRO C N 1
ATOM 5366 C CA . PRO C 1 188 ? -14.856 41.916 29.520 1.00 7.43 188 PRO C CA 1
ATOM 5367 C C . PRO C 1 188 ? -14.138 41.449 30.761 1.00 7.29 188 PRO C C 1
ATOM 5368 O O . PRO C 1 188 ? -14.731 40.776 31.587 1.00 6.38 188 PRO C O 1
ATOM 5372 N N . GLY C 1 189 ? -12.848 41.780 30.874 1.00 6.64 189 GLY C N 1
ATOM 5373 C CA . GLY C 1 189 ? -12.167 41.664 32.134 1.00 7.19 189 GLY C CA 1
ATOM 5374 C C . GLY C 1 189 ? -12.285 42.959 32.895 1.00 7.84 189 GLY C C 1
ATOM 5375 O O . GLY C 1 189 ? -13.336 43.621 32.844 1.00 7.27 189 GLY C O 1
ATOM 5376 N N . LEU C 1 190 ? -11.195 43.357 33.575 1.00 8.36 190 LEU C N 1
ATOM 5377 C CA . LEU C 1 190 ? -11.237 44.556 34.396 1.00 9.26 190 LEU C CA 1
ATOM 5378 C C . LEU C 1 190 ? -11.205 45.784 33.533 1.00 9.69 190 LEU C C 1
ATOM 5379 O O . LEU C 1 190 ? -10.186 46.065 32.883 1.00 9.49 190 LEU C O 1
ATOM 5384 N N . ILE C 1 191 ? -12.317 46.517 33.508 1.00 10.93 191 ILE C N 1
ATOM 5385 C CA . ILE C 1 191 ? -12.448 47.732 32.689 1.00 12.99 191 ILE C CA 1
ATOM 5386 C C . ILE C 1 191 ? -12.595 48.959 33.584 1.00 14.36 191 ILE C C 1
ATOM 5387 O O . ILE C 1 191 ? -13.389 48.947 34.526 1.00 16.36 191 ILE C O 1
ATOM 5392 N N . GLY C 1 192 ? -11.880 50.021 33.252 1.00 15.81 192 GLY C N 1
ATOM 5393 C CA . GLY C 1 192 ? -11.949 51.279 33.979 1.00 17.40 192 GLY C CA 1
ATOM 5394 C C . GLY C 1 192 ? -13.265 52.073 33.930 1.00 18.96 192 GLY C C 1
ATOM 5395 O O . GLY C 1 192 ? -13.268 53.248 33.591 1.00 22.33 192 GLY C O 1
ATOM 5396 N N . THR C 1 193 ? -14.363 51.431 34.321 1.00 17.41 193 THR C N 1
ATOM 5397 C CA . THR C 1 193 ? -15.638 52.104 34.487 1.00 17.31 193 THR C CA 1
ATOM 5398 C C . THR C 1 193 ? -16.032 52.291 35.963 1.00 16.90 193 THR C C 1
ATOM 5399 O O . THR C 1 193 ? -15.384 51.785 36.865 1.00 15.64 193 THR C O 1
ATOM 5403 N N . ARG C 1 194 ? -17.130 53.014 36.167 1.00 18.34 194 ARG C N 1
ATOM 5404 C CA . ARG C 1 194 ? -17.678 53.236 37.506 1.00 20.55 194 ARG C CA 1
ATOM 5405 C C . ARG C 1 194 ? -17.858 51.928 38.274 1.00 18.69 194 ARG C C 1
ATOM 5406 O O . ARG C 1 194 ? -17.502 51.830 39.443 1.00 19.94 194 ARG C O 1
ATOM 5414 N N . ALA C 1 195 ? -18.429 50.931 37.615 1.00 18.29 195 ALA C N 1
ATOM 5415 C CA . ALA C 1 195 ? -18.799 49.694 38.262 1.00 17.04 195 ALA C CA 1
ATOM 5416 C C . ALA C 1 195 ? -17.604 49.036 38.954 1.00 16.12 195 ALA C C 1
ATOM 5417 O O . ALA C 1 195 ? -17.672 48.736 40.134 1.00 15.72 195 ALA C O 1
ATOM 5419 N N . ALA C 1 196 ? -16.511 48.848 38.233 1.00 15.36 196 ALA C N 1
ATOM 5420 C CA . ALA C 1 196 ? -15.310 48.247 38.799 1.00 15.74 196 ALA C CA 1
ATOM 5421 C C . ALA C 1 196 ? -14.604 49.170 39.770 1.00 17.28 196 ALA C C 1
ATOM 5422 O O . ALA C 1 196 ? -14.157 48.741 40.833 1.00 17.87 196 ALA C O 1
ATOM 5424 N N . LEU C 1 197 ? -14.502 50.452 39.399 1.00 17.18 197 LEU C N 1
ATOM 5425 C CA . LEU C 1 197 ? -13.719 51.402 40.169 1.00 17.58 197 LEU C CA 1
ATOM 5426 C C . LEU C 1 197 ? -14.396 51.790 41.468 1.00 17.19 197 LEU C C 1
ATOM 5427 O O . LEU C 1 197 ? -13.706 52.102 42.423 1.00 17.65 197 LEU C O 1
ATOM 5432 N N . GLU C 1 198 ? -15.730 51.750 41.516 1.00 18.28 198 GLU C N 1
ATOM 5433 C CA . GLU C 1 198 ? -16.477 52.124 42.724 1.00 19.97 198 GLU C CA 1
ATOM 5434 C C . GLU C 1 198 ? -16.952 50.962 43.582 1.00 21.46 198 GLU C C 1
ATOM 5435 O O . GLU C 1 198 ? -17.276 51.155 44.750 1.00 20.22 198 GLU C O 1
ATOM 5441 N N . ASN C 1 199 ? -17.009 49.750 43.025 1.00 20.05 199 ASN C N 1
ATOM 5442 C CA . ASN C 1 199 ? -17.443 48.574 43.789 1.00 20.88 199 ASN C CA 1
ATOM 5443 C C . ASN C 1 199 ? -16.326 47.646 44.242 1.00 19.06 199 ASN C C 1
ATOM 5444 O O . ASN C 1 199 ? -16.511 46.873 45.150 1.00 20.51 199 ASN C O 1
ATOM 5449 N N . MET C 1 200 ? -15.172 47.728 43.611 1.00 19.33 200 MET C N 1
ATOM 5450 C CA . MET C 1 200 ? -14.024 46.905 43.981 1.00 17.73 200 MET C CA 1
ATOM 5451 C C . MET C 1 200 ? -12.926 47.778 44.571 1.00 16.93 200 MET C C 1
ATOM 5452 O O . MET C 1 200 ? -12.682 48.887 44.108 1.00 16.73 200 MET C O 1
ATOM 5457 N N . THR C 1 201 ? -12.258 47.267 45.598 1.00 17.33 201 THR C N 1
ATOM 5458 C CA . THR C 1 201 ? -11.229 48.056 46.290 1.00 19.14 201 THR C CA 1
ATOM 5459 C C . THR C 1 201 ? -10.003 48.256 45.416 1.00 20.42 201 THR C C 1
ATOM 5460 O O . THR C 1 201 ? -9.771 47.491 44.466 1.00 19.99 201 THR C O 1
ATOM 5464 N N . ASP C 1 202 ? -9.227 49.291 45.709 1.00 21.34 202 ASP C N 1
ATOM 5465 C CA . ASP C 1 202 ? -7.919 49.453 45.067 1.00 22.40 202 ASP C CA 1
ATOM 5466 C C . ASP C 1 202 ? -7.093 48.162 45.157 1.00 21.59 202 ASP C C 1
ATOM 5467 O O . ASP C 1 202 ? -6.513 47.734 44.165 1.00 20.78 202 ASP C O 1
ATOM 5472 N N . GLU C 1 203 ? -7.037 47.578 46.337 1.00 20.47 203 GLU C N 1
ATOM 5473 C CA . GLU C 1 203 ? -6.170 46.448 46.490 1.00 22.90 203 GLU C CA 1
ATOM 5474 C C . GLU C 1 203 ? -6.627 45.226 45.674 1.00 20.05 203 GLU C C 1
ATOM 5475 O O . GLU C 1 203 ? -5.802 44.525 45.195 1.00 16.56 203 GLU C O 1
ATOM 5481 N N . PHE C 1 204 ? -7.941 45.017 45.535 1.00 16.71 204 PHE C N 1
ATOM 5482 C CA . PHE C 1 204 ? -8.435 43.945 44.690 1.00 15.77 204 PHE C CA 1
ATOM 5483 C C . PHE C 1 204 ? -8.055 44.183 43.231 1.00 14.33 204 PHE C C 1
ATOM 5484 O O . PHE C 1 204 ? -7.582 43.278 42.552 1.00 13.36 204 PHE C O 1
ATOM 5492 N N . ARG C 1 205 ? -8.276 45.399 42.768 1.00 13.79 205 ARG C N 1
ATOM 5493 C CA . ARG C 1 205 ? -8.001 45.747 41.372 1.00 15.06 205 ARG C CA 1
ATOM 5494 C C . ARG C 1 205 ? -6.506 45.738 41.074 1.00 15.24 205 ARG C C 1
ATOM 5495 O O . ARG C 1 205 ? -6.086 45.419 39.966 1.00 14.23 205 ARG C O 1
ATOM 5503 N N . ASP C 1 206 ? -5.701 46.073 42.065 1.00 17.75 206 ASP C N 1
ATOM 5504 C CA . ASP C 1 206 ? -4.248 46.027 41.886 1.00 21.00 206 ASP C CA 1
ATOM 5505 C C . ASP C 1 206 ? -3.787 44.566 41.799 1.00 18.67 206 ASP C C 1
ATOM 5506 O O . ASP C 1 206 ? -2.957 44.208 40.963 1.00 17.68 206 ASP C O 1
ATOM 5511 N N . SER C 1 207 ? -4.340 43.737 42.668 1.00 16.77 207 SER C N 1
ATOM 5512 C CA . SER C 1 207 ? -4.092 42.294 42.604 1.00 15.94 207 SER C CA 1
ATOM 5513 C C . SER C 1 207 ? -4.507 41.715 41.245 1.00 14.99 207 SER C C 1
ATOM 5514 O O . SER C 1 207 ? -3.753 40.974 40.614 1.00 14.40 207 SER C O 1
ATOM 5517 N N . PHE C 1 208 ? -5.713 42.070 40.810 1.00 13.41 208 PHE C N 1
ATOM 5518 C CA . PHE C 1 208 ? -6.261 41.573 39.554 1.00 13.23 208 PHE C CA 1
ATOM 5519 C C . PHE C 1 208 ? -5.342 41.951 38.405 1.00 13.44 208 PHE C C 1
ATOM 5520 O O . PHE C 1 208 ? -4.948 41.085 37.616 1.00 14.07 208 PHE C O 1
ATOM 5528 N N . LEU C 1 209 ? -4.948 43.214 38.361 1.00 13.11 209 LEU C N 1
ATOM 5529 C CA . LEU C 1 209 ? -4.089 43.727 37.300 1.00 13.31 209 LEU C CA 1
ATOM 5530 C C . LEU C 1 209 ? -2.759 42.986 37.198 1.00 12.74 209 LEU C C 1
ATOM 5531 O O . LEU C 1 209 ? -2.216 42.839 36.112 1.00 12.17 209 LEU C O 1
ATOM 5536 N N . GLY C 1 210 ? -2.234 42.526 38.335 1.00 12.74 210 GLY C N 1
ATOM 5537 C CA . GLY C 1 210 ? -0.965 41.809 38.345 1.00 11.86 210 GLY C CA 1
ATOM 5538 C C . GLY C 1 210 ? -1.036 40.505 37.556 1.00 12.37 210 GLY C C 1
ATOM 5539 O O . GLY C 1 210 ? -0.008 39.997 37.126 1.00 12.74 210 GLY C O 1
ATOM 5540 N N . HIS C 1 211 ? -2.258 39.978 37.372 1.00 11.00 211 HIS C N 1
ATOM 5541 C CA . HIS C 1 211 ? -2.463 38.738 36.657 1.00 11.29 211 HIS C CA 1
ATOM 5542 C C . HIS C 1 211 ? -2.938 38.963 35.213 1.00 10.69 211 HIS C C 1
ATOM 5543 O O . HIS C 1 211 ? -3.283 38.002 34.543 1.00 10.51 211 HIS C O 1
ATOM 5550 N N . VAL C 1 212 ? -2.963 40.209 34.770 1.00 9.51 212 VAL C N 1
ATOM 5551 C CA . VAL C 1 212 ? -3.333 40.550 33.402 1.00 9.63 212 VAL C CA 1
ATOM 5552 C C . VAL C 1 212 ? -2.067 40.618 32.535 1.00 8.99 212 VAL C C 1
ATOM 5553 O O . VAL C 1 212 ? -1.251 41.546 32.656 1.00 7.61 212 VAL C O 1
ATOM 5557 N N . PRO C 1 213 ? -1.876 39.620 31.659 1.00 9.68 213 PRO C N 1
ATOM 5558 C CA . PRO C 1 213 ? -0.664 39.592 30.850 1.00 9.60 213 PRO C CA 1
ATOM 5559 C C . PRO C 1 213 ? -0.355 40.877 30.091 1.00 9.77 213 PRO C C 1
ATOM 5560 O O . PRO C 1 213 ? 0.810 41.304 30.061 1.00 9.25 213 PRO C O 1
ATOM 5564 N N . LEU C 1 214 ? -1.359 41.486 29.486 1.00 9.65 214 LEU C N 1
ATOM 5565 C CA . LEU C 1 214 ? -1.115 42.669 28.664 1.00 9.93 214 LEU C CA 1
ATOM 5566 C C . LEU C 1 214 ? -0.934 43.900 29.536 1.00 9.93 214 LEU C C 1
ATOM 5567 O O . LEU C 1 214 ? -0.732 44.978 29.035 1.00 10.68 214 LEU C O 1
ATOM 5572 N N . ASN C 1 215 ? -1.058 43.722 30.841 1.00 9.86 215 ASN C N 1
ATOM 5573 C CA . ASN C 1 215 ? -0.501 44.660 31.808 1.00 10.33 215 ASN C CA 1
ATOM 5574 C C . ASN C 1 215 ? -1.099 46.048 31.808 1.00 11.02 215 ASN C C 1
ATOM 5575 O O . ASN C 1 215 ? -0.397 47.036 31.968 1.00 11.91 215 ASN C O 1
ATOM 5580 N N . ARG C 1 216 ? -2.398 46.135 31.640 1.00 11.08 216 ARG C N 1
ATOM 5581 C CA . ARG C 1 216 ? -3.117 47.410 31.813 1.00 12.49 216 ARG C CA 1
ATOM 5582 C C . ARG C 1 216 ? -4.568 47.081 32.121 1.00 11.79 216 ARG C C 1
ATOM 5583 O O . ARG C 1 216 ? -5.019 45.934 31.923 1.00 10.75 216 ARG C O 1
ATOM 5591 N N . VAL C 1 217 ? -5.270 48.074 32.639 1.00 11.50 217 VAL C N 1
ATOM 5592 C CA . VAL C 1 217 ? -6.731 48.004 32.804 1.00 11.31 217 VAL C CA 1
ATOM 5593 C C . VAL C 1 217 ? -7.333 48.256 31.424 1.00 11.44 217 VAL C C 1
ATOM 5594 O O . VAL C 1 217 ? -6.821 49.062 30.664 1.00 11.83 217 VAL C O 1
ATOM 5598 N N . GLY C 1 218 ? -8.411 47.565 31.096 1.00 11.16 218 GLY C N 1
ATOM 5599 C CA . GLY C 1 218 ? -9.094 47.773 29.835 1.00 10.71 218 GLY C CA 1
ATOM 5600 C C . GLY C 1 218 ? -9.893 49.064 29.805 1.00 10.96 218 GLY C C 1
ATOM 5601 O O . GLY C 1 218 ? -10.115 49.699 30.841 1.00 10.70 218 GLY C O 1
ATOM 5602 N N . ARG C 1 219 ? -10.320 49.440 28.615 1.00 11.98 219 ARG C N 1
ATOM 5603 C CA . ARG C 1 219 ? -11.167 50.639 28.425 1.00 13.49 219 ARG C CA 1
ATOM 5604 C C . ARG C 1 219 ? -12.508 50.202 27.867 1.00 12.50 219 ARG C C 1
ATOM 5605 O O . ARG C 1 219 ? -12.595 49.140 27.205 1.00 11.17 219 ARG C O 1
ATOM 5613 N N . PRO C 1 220 ? -13.557 50.997 28.129 1.00 10.64 220 PRO C N 1
ATOM 5614 C CA . PRO C 1 220 ? -14.874 50.622 27.565 1.00 10.32 220 PRO C CA 1
ATOM 5615 C C . PRO C 1 220 ? -14.741 50.518 26.044 1.00 9.28 220 PRO C C 1
ATOM 5616 O O . PRO C 1 220 ? -15.410 49.695 25.449 1.00 8.30 220 PRO C O 1
ATOM 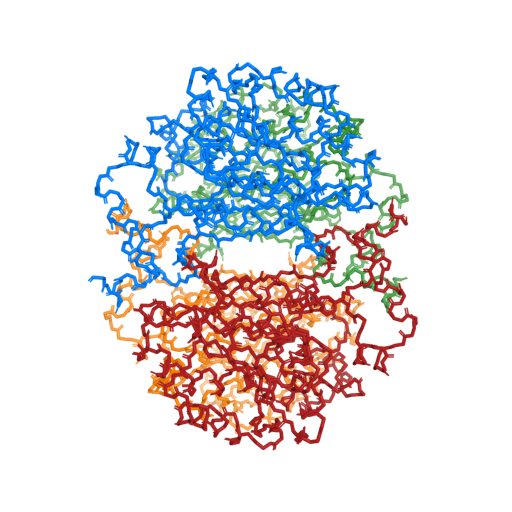5620 N N . GLU C 1 221 ? -13.858 51.329 25.445 1.00 8.61 221 GLU C N 1
ATOM 5621 C CA . GLU C 1 221 ? -13.660 51.282 23.999 1.00 8.92 221 GLU C CA 1
ATOM 5622 C C . GLU C 1 221 ? -13.190 49.877 23.508 1.00 8.53 221 GLU C C 1
ATOM 5623 O O . GLU C 1 221 ? -13.500 49.475 22.407 1.00 8.16 221 GLU C O 1
ATOM 5629 N N . ASP C 1 222 ? -12.427 49.171 24.332 1.00 8.64 222 ASP C N 1
ATOM 5630 C CA . ASP C 1 222 ? -11.977 47.825 23.983 1.00 8.73 222 ASP C CA 1
ATOM 5631 C C . ASP C 1 222 ? -13.193 46.922 23.796 1.00 8.48 222 ASP C C 1
ATOM 5632 O O . ASP C 1 222 ? -13.244 46.144 22.834 1.00 9.65 222 ASP C O 1
ATOM 5637 N N . ILE C 1 223 ? -14.158 47.036 24.691 1.00 7.58 223 ILE C N 1
ATOM 5638 C CA . ILE C 1 223 ? -15.365 46.252 24.593 1.00 7.58 223 ILE C CA 1
ATOM 5639 C C . ILE C 1 223 ? -16.207 46.717 23.392 1.00 7.79 223 ILE C C 1
ATOM 5640 O O . ILE C 1 223 ? -16.687 45.891 22.610 1.00 9.16 223 ILE C O 1
ATOM 5645 N N . ALA C 1 224 ? -16.437 48.015 23.279 1.00 6.93 224 ALA C N 1
ATOM 5646 C CA . ALA C 1 224 ? -17.215 48.574 22.190 1.00 6.56 224 ALA C CA 1
ATOM 5647 C C . ALA C 1 224 ? -16.681 48.163 20.814 1.00 6.45 224 ALA C C 1
ATOM 5648 O O . ALA C 1 224 ? -17.447 47.971 19.872 1.00 6.08 224 ALA C O 1
ATOM 5650 N N . ASN C 1 225 ? -15.375 48.042 20.704 1.00 6.58 225 ASN C N 1
ATOM 5651 C CA . ASN C 1 225 ? -14.753 47.640 19.459 1.00 7.07 225 ASN C CA 1
ATOM 5652 C C . ASN C 1 225 ? -15.101 46.175 19.088 1.00 6.41 225 ASN C C 1
ATOM 5653 O O . ASN C 1 225 ? -15.291 45.868 17.926 1.00 5.72 225 ASN C O 1
ATOM 5658 N N . ALA C 1 226 ? -15.167 45.303 20.065 1.00 6.18 226 ALA C N 1
ATOM 5659 C CA . ALA C 1 226 ? -15.645 43.933 19.828 1.00 6.65 226 ALA C CA 1
ATOM 5660 C C . ALA C 1 226 ? -17.121 43.913 19.470 1.00 7.10 226 ALA C C 1
ATOM 5661 O O . ALA C 1 226 ? -17.545 43.161 18.576 1.00 6.52 226 ALA C O 1
ATOM 5663 N N . VAL C 1 227 ? -17.903 44.739 20.164 1.00 7.81 227 VAL C N 1
ATOM 5664 C CA . VAL C 1 227 ? -19.359 44.822 19.897 1.00 7.86 227 VAL C CA 1
ATOM 5665 C C . VAL C 1 227 ? -19.555 45.230 18.441 1.00 8.95 227 VAL C C 1
ATOM 5666 O O . VAL C 1 227 ? -20.407 44.681 17.743 1.00 9.48 227 VAL C O 1
ATOM 5670 N N . LEU C 1 228 ? -18.760 46.185 17.996 1.00 9.64 228 LEU C N 1
ATOM 5671 C CA . LEU C 1 228 ? -18.871 46.683 16.636 1.00 10.08 228 LEU C CA 1
ATOM 5672 C C . LEU C 1 228 ? -18.594 45.569 15.638 1.00 9.20 228 LEU C C 1
ATOM 5673 O O . LEU C 1 228 ? -19.297 45.429 14.668 1.00 8.99 228 LEU C O 1
ATOM 5678 N N . TYR C 1 229 ? -17.528 44.805 15.875 1.00 8.35 229 TYR C N 1
ATOM 5679 C CA . TYR C 1 229 ? -17.171 43.684 15.019 1.00 7.67 229 TYR C CA 1
ATOM 5680 C C . TYR C 1 229 ? -18.373 42.738 14.883 1.00 7.40 229 TYR C C 1
ATOM 5681 O O . TYR C 1 229 ? -18.768 42.389 13.752 1.00 6.24 229 TYR C O 1
ATOM 5690 N N . TYR C 1 230 ? -18.948 42.357 16.015 1.00 6.68 230 TYR C N 1
ATOM 5691 C CA . TYR C 1 230 ? -20.020 41.373 16.018 1.00 7.78 230 TYR C CA 1
ATOM 5692 C C . TYR C 1 230 ? -21.347 41.936 15.486 1.00 7.91 230 TYR C C 1
ATOM 5693 O O . TYR C 1 230 ? -22.161 41.184 14.977 1.00 8.27 230 TYR C O 1
ATOM 5702 N N . ALA C 1 231 ? -21.526 43.246 15.594 1.00 8.04 231 ALA C N 1
ATOM 5703 C CA . ALA C 1 231 ? -22.748 43.898 15.137 1.00 8.97 231 ALA C CA 1
ATOM 5704 C C . ALA C 1 231 ? -22.817 44.045 13.618 1.00 9.22 231 ALA C C 1
ATOM 5705 O O . ALA C 1 231 ? -23.904 44.097 13.050 1.00 9.15 231 ALA C O 1
ATOM 5707 N N . SER C 1 232 ? -21.671 44.095 12.971 1.00 9.57 232 SER C N 1
ATOM 5708 C CA . SER C 1 232 ? -21.601 44.382 11.535 1.00 10.28 232 SER C CA 1
ATOM 5709 C C . SER C 1 232 ? -21.441 43.122 10.719 1.00 10.30 232 SER C C 1
ATOM 5710 O O . SER C 1 232 ? -21.208 42.042 11.256 1.00 9.07 232 SER C O 1
ATOM 5713 N N . ASP C 1 233 ? -21.568 43.270 9.406 1.00 11.78 233 ASP C N 1
ATOM 5714 C CA . ASP C 1 233 ? -21.348 42.186 8.477 1.00 14.24 233 ASP C CA 1
ATOM 5715 C C . ASP C 1 233 ? -19.894 41.769 8.382 1.00 13.24 233 ASP C C 1
ATOM 5716 O O . ASP C 1 233 ? -19.572 40.757 7.776 1.00 13.57 233 ASP C O 1
ATOM 5721 N N . ASP C 1 234 ? -19.001 42.532 8.996 1.00 11.86 234 ASP C N 1
ATOM 5722 C CA . ASP C 1 234 ? -17.608 42.115 9.106 1.00 12.38 234 ASP C CA 1
ATOM 5723 C C . ASP C 1 234 ? -17.497 40.756 9.831 1.00 11.37 234 ASP C C 1
ATOM 5724 O O . ASP C 1 234 ? -16.500 40.069 9.682 1.00 11.20 234 ASP C O 1
ATOM 5729 N N . SER C 1 235 ? -18.529 40.389 10.593 1.00 9.87 235 SER C N 1
ATOM 5730 C CA . SER C 1 235 ? -18.586 39.108 11.314 1.00 8.58 235 SER C CA 1
ATOM 5731 C C . SER C 1 235 ? -19.770 38.265 10.840 1.00 7.84 235 SER C C 1
ATOM 5732 O O . SER C 1 235 ? -20.305 37.415 11.589 1.00 7.06 235 SER C O 1
ATOM 5735 N N . GLY C 1 236 ? -20.172 38.477 9.579 1.00 6.98 236 GLY C N 1
ATOM 5736 C CA . GLY C 1 236 ? -21.309 37.817 9.014 1.00 6.19 236 GLY C CA 1
ATOM 5737 C C . GLY C 1 236 ? -21.266 36.309 9.003 1.00 5.91 236 GLY C C 1
ATOM 5738 O O . GLY C 1 236 ? -22.316 35.665 8.881 1.00 5.47 236 GLY C O 1
ATOM 5739 N N . TYR C 1 237 ? -20.083 35.696 9.129 1.00 6.00 237 TYR C N 1
ATOM 5740 C CA . TYR C 1 237 ? -19.991 34.239 9.120 1.00 5.77 237 TYR C CA 1
ATOM 5741 C C . TYR C 1 237 ? -19.605 33.727 10.505 1.00 6.12 237 TYR C C 1
ATOM 5742 O O . TYR C 1 237 ? -19.080 32.571 10.661 1.00 6.28 237 TYR C O 1
ATOM 5751 N N . VAL C 1 238 ? -19.884 34.529 11.520 1.00 6.15 238 VAL C N 1
ATOM 5752 C CA . VAL C 1 238 ? -19.474 34.237 12.908 1.00 6.44 238 VAL C CA 1
ATOM 5753 C C . VAL C 1 238 ? -20.663 34.271 13.846 1.00 6.33 238 VAL C C 1
ATOM 5754 O O . VAL C 1 238 ? -21.349 35.286 13.985 1.00 6.25 238 VAL C O 1
ATOM 5758 N N . THR C 1 239 ? -20.926 33.147 14.501 1.00 6.63 239 THR C N 1
ATOM 5759 C CA . THR C 1 239 ? -22.023 33.078 15.450 1.00 6.50 239 THR C CA 1
ATOM 5760 C C . THR C 1 239 ? -21.762 32.057 16.531 1.00 6.17 239 THR C C 1
ATOM 5761 O O . THR C 1 239 ? -21.069 31.069 16.290 1.00 6.66 239 THR C O 1
ATOM 5765 N N . GLY C 1 240 ? -22.247 32.333 17.725 1.00 5.73 240 GLY C N 1
ATOM 5766 C CA . GLY C 1 240 ? -22.025 31.501 18.885 1.00 5.59 240 GLY C CA 1
ATOM 5767 C C . GLY C 1 240 ? -20.655 31.658 19.549 1.00 5.33 240 GLY C C 1
ATOM 5768 O O . GLY C 1 240 ? -20.270 30.838 20.356 1.00 5.13 240 GLY C O 1
ATOM 5769 N N . MET C 1 241 ? -19.942 32.745 19.246 1.00 5.43 241 MET C N 1
ATOM 5770 C CA . MET C 1 241 ? -18.635 32.973 19.838 1.00 5.44 241 MET C CA 1
ATOM 5771 C C . MET C 1 241 ? -18.712 33.460 21.279 1.00 5.66 241 MET C C 1
ATOM 5772 O O . MET C 1 241 ? -19.600 34.234 21.646 1.00 5.81 241 MET C O 1
ATOM 5777 N N . ILE C 1 242 ? -17.725 33.028 22.051 1.00 5.81 242 ILE C N 1
ATOM 5778 C CA . ILE C 1 242 ? -17.433 33.504 23.410 1.00 5.54 242 ILE C CA 1
ATOM 5779 C C . ILE C 1 242 ? -16.114 34.259 23.337 1.00 6.08 242 ILE C C 1
ATOM 5780 O O . ILE C 1 242 ? -15.019 33.641 23.256 1.00 5.95 242 ILE C O 1
ATOM 5785 N N . HIS C 1 243 ? -16.209 35.577 23.338 1.00 6.52 243 HIS C N 1
ATOM 5786 C CA . HIS C 1 243 ? -15.091 36.444 22.914 1.00 7.44 243 HIS C CA 1
ATOM 5787 C C . HIS C 1 243 ? -14.507 37.138 24.135 1.00 7.33 243 HIS C C 1
ATOM 5788 O O . HIS C 1 243 ? -15.144 37.967 24.721 1.00 6.78 243 HIS C O 1
ATOM 5795 N N . GLU C 1 244 ? -13.281 36.765 24.498 1.00 7.61 244 GLU C N 1
ATOM 5796 C CA . GLU C 1 244 ? -12.641 37.282 25.713 1.00 8.42 244 GLU C CA 1
ATOM 5797 C C . GLU C 1 244 ? -11.903 38.590 25.475 1.00 7.64 244 GLU C C 1
ATOM 5798 O O . GLU C 1 244 ? -11.026 38.675 24.616 1.00 7.79 244 GLU C O 1
ATOM 5804 N N . VAL C 1 245 ? -12.268 39.610 26.228 1.00 7.14 245 VAL C N 1
ATOM 5805 C CA . VAL C 1 245 ? -11.604 40.914 26.137 1.00 6.72 245 VAL C CA 1
ATOM 5806 C C . VAL C 1 245 ? -11.147 41.281 27.552 1.00 6.88 245 VAL C C 1
ATOM 5807 O O . VAL C 1 245 ? -11.769 42.107 28.210 1.00 6.69 245 VAL C O 1
ATOM 5811 N N . ALA C 1 246 ? -10.081 40.627 28.008 1.00 6.53 246 ALA C N 1
ATOM 5812 C CA . ALA C 1 246 ? -9.672 40.700 29.402 1.00 6.41 246 ALA C CA 1
ATOM 5813 C C . ALA C 1 246 ? -8.153 40.794 29.512 1.00 6.46 246 ALA C C 1
ATOM 5814 O O . ALA C 1 246 ? -7.577 40.525 30.566 1.00 7.49 246 ALA C O 1
ATOM 5816 N N . GLY C 1 247 ? -7.494 41.151 28.422 1.00 6.18 247 GLY C N 1
ATOM 5817 C CA . GLY C 1 247 ? -6.041 41.353 28.457 1.00 6.27 247 GLY C CA 1
ATOM 5818 C C . GLY C 1 247 ? -5.241 40.068 28.601 1.00 6.51 247 GLY C C 1
ATOM 5819 O O . GLY C 1 247 ? -4.034 40.127 28.928 1.00 7.17 247 GLY C O 1
ATOM 5820 N N . GLY C 1 248 ? -5.884 38.915 28.378 1.00 6.14 248 GLY C N 1
ATOM 5821 C CA . GLY C 1 248 ? -5.239 37.628 28.570 1.00 6.29 248 GLY C CA 1
ATOM 5822 C C . GLY C 1 248 ? -5.420 37.056 29.970 1.00 6.67 248 GLY C C 1
ATOM 5823 O O . GLY C 1 248 ? -4.844 36.003 30.287 1.00 7.38 248 GLY C O 1
ATOM 5824 N N . PHE C 1 249 ? -6.210 37.729 30.802 1.00 6.75 249 PHE C N 1
ATOM 5825 C CA . PHE C 1 249 ? -6.462 37.276 32.161 1.00 7.00 249 PHE C CA 1
ATOM 5826 C C . PHE C 1 249 ? -6.951 35.822 32.182 1.00 7.49 249 PHE C C 1
ATOM 5827 O O . PHE C 1 249 ? -7.932 35.506 31.516 1.00 7.09 249 PHE C O 1
ATOM 5835 N N . ALA C 1 250 ? -6.257 34.988 32.956 1.00 8.05 250 ALA C N 1
ATOM 5836 C CA . ALA C 1 250 ? -6.608 33.570 33.163 1.00 8.16 250 ALA C CA 1
ATOM 5837 C C . ALA C 1 250 ? -6.366 32.674 31.941 1.00 8.32 250 ALA C C 1
ATOM 5838 O O . ALA C 1 250 ? -6.852 31.509 31.900 1.00 8.24 250 ALA C O 1
ATOM 5840 N N . LEU C 1 251 ? -5.648 33.177 30.948 1.00 8.18 251 LEU C N 1
ATOM 5841 C CA . LEU C 1 251 ? -5.355 32.401 29.743 1.00 8.40 251 LEU C CA 1
ATOM 5842 C C . LEU C 1 251 ? -4.493 31.160 30.062 1.00 8.28 251 LEU C C 1
ATOM 5843 O O . LEU C 1 251 ? -4.747 30.098 29.566 1.00 7.82 251 LEU C O 1
ATOM 5848 N N . GLY C 1 252 ? -3.482 31.335 30.893 1.00 8.09 252 GLY C N 1
ATOM 5849 C CA . GLY C 1 252 ? -2.561 30.304 31.230 1.00 8.40 252 GLY C CA 1
ATOM 5850 C C . GLY C 1 252 ? -2.229 30.198 32.719 1.00 8.74 252 GLY C C 1
ATOM 5851 O O . GLY C 1 252 ? -3.052 30.482 33.563 1.00 9.93 252 GLY C O 1
ATOM 5852 N N . THR C 1 253 ? -1.027 29.740 33.012 1.00 8.78 253 THR C N 1
ATOM 5853 C CA . THR C 1 253 ? -0.681 29.255 34.331 1.00 9.06 253 THR C CA 1
ATOM 5854 C C . THR C 1 253 ? -0.858 30.303 35.405 1.00 9.00 253 THR C C 1
ATOM 5855 O O . THR C 1 253 ? -0.522 31.472 35.190 1.00 9.29 253 THR C O 1
ATOM 5859 N N . PRO C 1 254 ? -1.350 29.903 36.572 1.00 9.38 254 PRO C N 1
ATOM 5860 C CA . PRO C 1 254 ? -1.450 30.856 37.673 1.00 9.92 254 PRO C CA 1
ATOM 5861 C C . PRO C 1 254 ? -0.113 31.307 38.234 1.00 10.98 254 PRO C C 1
ATOM 5862 O O . PRO C 1 254 ? -0.082 32.213 39.055 1.00 13.11 254 PRO C O 1
ATOM 5866 N N . GLN C 1 255 ? 0.979 30.687 37.797 1.00 11.39 255 GLN C N 1
ATOM 5867 C CA . GLN C 1 255 ? 2.312 31.099 38.205 1.00 12.06 255 GLN C CA 1
ATOM 5868 C C . GLN C 1 255 ? 2.760 32.354 37.440 1.00 13.17 255 GLN C C 1
ATOM 5869 O O . GLN C 1 255 ? 3.835 32.890 37.709 1.00 13.02 255 GLN C O 1
ATOM 5875 N N . TYR C 1 256 ? 1.946 32.786 36.474 1.00 12.95 256 TYR C N 1
ATOM 5876 C CA . TYR C 1 256 ? 2.303 33.872 35.578 1.00 13.70 256 TYR C CA 1
ATOM 5877 C C . TYR C 1 256 ? 2.845 35.125 36.305 1.00 15.38 256 TYR C C 1
ATOM 5878 O O . TYR C 1 256 ? 3.973 35.556 36.037 1.00 14.78 256 TYR C O 1
ATOM 5887 N N . SER C 1 257 ? 2.055 35.699 37.200 1.00 16.47 257 SER C N 1
ATOM 5888 C CA . SER C 1 257 ? 2.430 36.980 37.827 1.00 19.22 257 SER C CA 1
ATOM 5889 C C . SER C 1 257 ? 3.736 36.819 38.599 1.00 21.04 257 SER C C 1
ATOM 5890 O O . SER C 1 257 ? 4.563 37.726 38.646 1.00 21.30 257 SER C O 1
ATOM 5893 N N . GLU C 1 258 ? 3.921 35.645 39.175 1.00 22.16 258 GLU C N 1
ATOM 5894 C CA . GLU C 1 258 ? 5.111 35.352 39.933 1.00 28.50 258 GLU C CA 1
ATOM 5895 C C . GLU C 1 258 ? 6.372 35.397 39.077 1.00 28.32 258 GLU C C 1
ATOM 5896 O O . GLU C 1 258 ? 7.380 35.949 39.489 1.00 30.64 258 GLU C O 1
ATOM 5902 N N . TYR C 1 259 ? 6.307 34.830 37.879 1.00 27.04 259 TYR C N 1
ATOM 5903 C CA . TYR C 1 259 ? 7.470 34.728 37.018 1.00 29.24 259 TYR C CA 1
ATOM 5904 C C . TYR C 1 259 ? 7.588 35.855 35.997 1.00 29.48 259 TYR C C 1
ATOM 5905 O O . TYR C 1 259 ? 8.634 35.998 35.346 1.00 28.49 259 TYR C O 1
ATOM 5914 N N . CYS C 1 260 ? 6.537 36.651 35.860 1.00 25.97 260 CYS C N 1
ATOM 5915 C CA . CYS C 1 260 ? 6.537 37.772 34.914 1.00 29.86 260 CYS C CA 1
ATOM 5916 C C . CYS C 1 260 ? 6.050 39.017 35.629 1.00 31.70 260 CYS C C 1
ATOM 5917 O O . CYS C 1 260 ? 5.000 39.558 35.311 1.00 30.11 260 CYS C O 1
ATOM 5920 N N . PRO C 1 261 ? 6.819 39.473 36.623 1.00 38.38 261 PRO C N 1
ATOM 5921 C CA . PRO C 1 261 ? 6.266 40.448 37.563 1.00 41.08 261 PRO C CA 1
ATOM 5922 C C . PRO C 1 261 ? 6.207 41.829 36.934 1.00 42.94 261 PRO C C 1
ATOM 5923 O O . PRO C 1 261 ? 7.186 42.277 36.347 1.00 42.48 261 PRO C O 1
ATOM 5927 N N . ARG C 1 262 ? 5.012 42.390 37.014 1.00 47.44 262 ARG C N 1
ATOM 5928 C CA . ARG C 1 262 ? 4.621 43.635 36.412 1.00 48.30 262 ARG C CA 1
ATOM 5929 C C . ARG C 1 262 ? 5.519 44.761 36.862 1.00 51.76 262 ARG C C 1
ATOM 5930 O O . ARG C 1 262 ? 5.846 44.892 38.050 1.00 57.19 262 ARG C O 1
ATOM 5939 N N . MET D 1 1 ? -14.931 -12.277 41.167 1.00 30.34 1 MET D N 1
ATOM 5940 C CA . MET D 1 1 ? -14.286 -12.192 39.840 1.00 29.50 1 MET D CA 1
ATOM 5941 C C . MET D 1 1 ? -13.789 -10.758 39.577 1.00 27.06 1 MET D C 1
ATOM 5942 O O . MET D 1 1 ? -14.549 -9.832 39.708 1.00 26.11 1 MET D O 1
ATOM 5947 N N . LYS D 1 2 ? -12.537 -10.590 39.166 1.00 26.40 2 LYS D N 1
ATOM 5948 C CA . LYS D 1 2 ? -11.969 -9.256 39.015 1.00 25.20 2 LYS D CA 1
ATOM 5949 C C . LYS D 1 2 ? -12.401 -8.604 37.747 1.00 22.25 2 LYS D C 1
ATOM 5950 O O . LYS D 1 2 ? -12.733 -9.252 36.784 1.00 18.07 2 LYS D O 1
ATOM 5956 N N . ARG D 1 3 ? -12.358 -7.279 37.776 1.00 21.30 3 ARG D N 1
ATOM 5957 C CA . ARG D 1 3 ? -12.923 -6.489 36.720 1.00 19.93 3 ARG D CA 1
ATOM 5958 C C . ARG D 1 3 ? -12.253 -6.732 35.398 1.00 18.31 3 ARG D C 1
ATOM 5959 O O . ARG D 1 3 ? -12.890 -6.578 34.393 1.00 16.44 3 ARG D O 1
ATOM 5967 N N . LEU D 1 4 ? -10.956 -7.038 35.416 1.00 17.61 4 LEU D N 1
ATOM 5968 C CA . LEU D 1 4 ? -10.176 -7.168 34.198 1.00 16.85 4 LEU D CA 1
ATOM 5969 C C . LEU D 1 4 ? -9.654 -8.596 34.024 1.00 17.36 4 LEU D C 1
ATOM 5970 O O . LEU D 1 4 ? -8.582 -8.820 33.428 1.00 16.33 4 LEU D O 1
ATOM 5975 N N . GLU D 1 5 ? -10.398 -9.560 34.544 1.00 16.84 5 GLU D N 1
ATOM 5976 C CA . GLU D 1 5 ? -10.069 -10.960 34.373 1.00 17.76 5 GLU D CA 1
ATOM 5977 C C . GLU D 1 5 ? -10.020 -11.343 32.899 1.00 15.64 5 GLU D C 1
ATOM 5978 O O . GLU D 1 5 ? -10.956 -11.127 32.181 1.00 12.80 5 GLU D O 1
ATOM 5984 N N . GLY D 1 6 ? -8.874 -11.872 32.464 1.00 14.47 6 GLY D N 1
ATOM 5985 C CA . GLY D 1 6 ? -8.698 -12.334 31.092 1.00 14.15 6 GLY D CA 1
ATOM 5986 C C . GLY D 1 6 ? -8.359 -11.264 30.062 1.00 15.53 6 GLY D C 1
ATOM 5987 O O . GLY D 1 6 ? -8.178 -11.570 28.884 1.00 16.29 6 GLY D O 1
ATOM 5988 N N . LYS D 1 7 ? -8.291 -10.002 30.488 1.00 14.92 7 LYS D N 1
ATOM 5989 C CA . LYS D 1 7 ? -7.870 -8.935 29.598 1.00 15.86 7 LYS D CA 1
ATOM 5990 C C . LYS D 1 7 ? -6.324 -8.861 29.558 1.00 12.55 7 LYS D C 1
ATOM 5991 O O . LYS D 1 7 ? -5.658 -9.246 30.515 1.00 11.72 7 LYS D O 1
ATOM 5997 N N . VAL D 1 8 ? -5.794 -8.375 28.440 1.00 11.66 8 VAL D N 1
ATOM 5998 C CA . VAL D 1 8 ? -4.360 -8.134 28.274 1.00 10.96 8 VAL D CA 1
ATOM 5999 C C . VAL D 1 8 ? -4.103 -6.643 28.088 1.00 11.91 8 VAL D C 1
ATOM 6000 O O . VAL D 1 8 ? -4.650 -6.018 27.172 1.00 13.01 8 VAL D O 1
ATOM 6004 N N . ALA D 1 9 ? -3.195 -6.102 28.906 1.00 11.90 9 ALA D N 1
ATOM 6005 C CA . ALA D 1 9 ? -2.845 -4.693 28.844 1.00 11.41 9 ALA D CA 1
ATOM 6006 C C . ALA D 1 9 ? -1.370 -4.464 28.562 1.00 11.08 9 ALA D C 1
ATOM 6007 O O . ALA D 1 9 ? -0.500 -5.288 28.920 1.00 11.80 9 ALA D O 1
ATOM 6009 N N . ILE D 1 10 ? -1.077 -3.325 27.948 1.00 10.80 10 ILE D N 1
ATOM 6010 C CA . ILE D 1 10 ? 0.296 -2.905 27.746 1.00 9.73 10 ILE D CA 1
ATOM 6011 C C . ILE D 1 10 ? 0.455 -1.494 28.336 1.00 10.11 10 ILE D C 1
ATOM 6012 O O . ILE D 1 10 ? -0.330 -0.616 28.045 1.00 9.53 10 ILE D O 1
ATOM 6017 N N . VAL D 1 11 ? 1.493 -1.287 29.158 1.00 9.93 11 VAL D N 1
ATOM 6018 C CA . VAL D 1 11 ? 1.810 -0.001 29.709 1.00 9.75 11 VAL D CA 1
ATOM 6019 C C . VAL D 1 11 ? 3.272 0.334 29.400 1.00 10.58 11 VAL D C 1
ATOM 6020 O O . VAL D 1 11 ? 4.202 -0.379 29.815 1.00 11.09 11 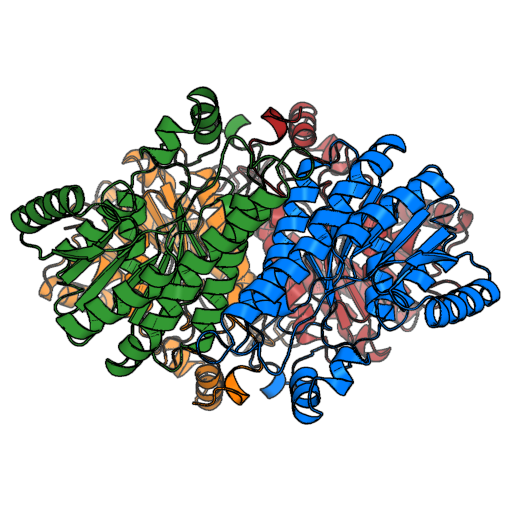VAL D O 1
ATOM 6024 N N . THR D 1 12 ? 3.474 1.408 28.639 1.00 10.13 12 THR D N 1
ATOM 6025 C CA . THR D 1 12 ? 4.795 1.839 28.265 1.00 9.75 12 THR D CA 1
ATOM 6026 C C . THR D 1 12 ? 5.452 2.594 29.408 1.00 10.52 12 THR D C 1
ATOM 6027 O O . THR D 1 12 ? 4.779 3.277 30.179 1.00 10.55 12 THR D O 1
ATOM 6031 N N . SER D 1 13 ? 6.785 2.456 29.517 1.00 10.40 13 SER D N 1
ATOM 6032 C CA . SER D 1 13 ? 7.532 3.218 30.471 1.00 11.06 13 SER D CA 1
ATOM 6033 C C . SER D 1 13 ? 7.010 3.000 31.871 1.00 10.71 13 SER D C 1
ATOM 6034 O O . SER D 1 13 ? 6.688 3.950 32.580 1.00 11.45 13 SER D O 1
ATOM 6037 N N . SER D 1 14 ? 6.925 1.735 32.259 1.00 10.20 14 SER D N 1
ATOM 6038 C CA . SER D 1 14 ? 6.229 1.346 33.441 1.00 11.38 14 SER D CA 1
ATOM 6039 C C . SER D 1 14 ? 7.090 0.693 34.510 1.00 11.72 14 SER D C 1
ATOM 6040 O O . SER D 1 14 ? 6.586 -0.069 35.334 1.00 11.71 14 SER D O 1
ATOM 6043 N N . THR D 1 15 ? 8.394 0.984 34.512 1.00 12.70 15 THR D N 1
ATOM 6044 C CA . THR D 1 15 ? 9.255 0.460 35.575 1.00 13.42 15 THR D CA 1
ATOM 6045 C C . THR D 1 15 ? 9.247 1.358 36.788 1.00 13.88 15 THR D C 1
ATOM 6046 O O . THR D 1 15 ? 9.744 0.985 37.824 1.00 16.01 15 THR D O 1
ATOM 6050 N N . ARG D 1 16 ? 8.686 2.550 36.673 1.00 13.66 16 ARG D N 1
ATOM 6051 C CA . ARG D 1 16 ? 8.545 3.440 37.829 1.00 14.63 16 ARG D CA 1
ATOM 6052 C C . ARG D 1 16 ? 7.457 4.487 37.632 1.00 13.11 16 ARG D C 1
ATOM 6053 O O . ARG D 1 16 ? 6.874 4.621 36.537 1.00 12.18 16 ARG D O 1
ATOM 6061 N N . GLY D 1 17 ? 7.204 5.233 38.695 1.00 12.40 17 GLY D N 1
ATOM 6062 C CA . GLY D 1 17 ? 6.283 6.349 38.649 1.00 12.14 17 GLY D CA 1
ATOM 6063 C C . GLY D 1 17 ? 4.872 5.990 38.213 1.00 11.94 17 GLY D C 1
ATOM 6064 O O . GLY D 1 17 ? 4.315 4.955 38.590 1.00 11.97 17 GLY D O 1
ATOM 6065 N N . ILE D 1 18 ? 4.288 6.859 37.421 1.00 11.72 18 ILE D N 1
ATOM 6066 C CA . ILE D 1 18 ? 2.934 6.729 36.955 1.00 12.16 18 ILE D CA 1
ATOM 6067 C C . ILE D 1 18 ? 2.728 5.397 36.242 1.00 11.89 18 ILE D C 1
ATOM 6068 O O . ILE D 1 18 ? 1.727 4.719 36.458 1.00 12.05 18 ILE D O 1
ATOM 6073 N N . GLY D 1 19 ? 3.670 5.052 35.384 1.00 11.69 19 GLY D N 1
ATOM 6074 C CA . GLY D 1 19 ? 3.575 3.856 34.564 1.00 11.81 19 GLY D CA 1
ATOM 6075 C C . GLY D 1 19 ? 3.542 2.605 35.407 1.00 12.67 19 GLY D C 1
ATOM 6076 O O . GLY D 1 19 ? 2.735 1.715 35.174 1.00 12.79 19 GLY D O 1
ATOM 6077 N N . ARG D 1 20 ? 4.408 2.547 36.410 1.00 14.13 20 ARG D N 1
ATOM 6078 C CA . ARG D 1 20 ? 4.426 1.415 37.317 1.00 14.78 20 ARG D CA 1
ATOM 6079 C C . ARG D 1 20 ? 3.135 1.340 38.096 1.00 14.89 20 ARG D C 1
ATOM 6080 O O . ARG D 1 20 ? 2.554 0.277 38.237 1.00 14.02 20 ARG D O 1
ATOM 6088 N N . ALA D 1 21 ? 2.677 2.480 38.610 1.00 14.29 21 ALA D N 1
ATOM 6089 C CA . ALA D 1 21 ? 1.460 2.520 39.413 1.00 13.42 21 ALA D CA 1
ATOM 6090 C C . ALA D 1 21 ? 0.246 2.074 38.589 1.00 11.76 21 ALA D C 1
ATOM 6091 O O . ALA D 1 21 ? -0.641 1.392 39.090 1.00 11.94 21 ALA D O 1
ATOM 6093 N N . SER D 1 22 ? 0.229 2.467 37.329 1.00 10.42 22 SER D N 1
ATOM 6094 C CA . SER D 1 22 ? -0.821 2.069 36.414 1.00 9.93 22 SER D CA 1
ATOM 6095 C C . SER D 1 22 ? -0.807 0.570 36.176 1.00 9.92 22 SER D C 1
ATOM 6096 O O . SER D 1 22 ? -1.866 -0.066 36.181 1.00 7.85 22 SER D O 1
ATOM 6099 N N . ALA D 1 23 ? 0.394 0.021 35.951 1.00 9.90 23 ALA D N 1
ATOM 6100 C CA . ALA D 1 23 ? 0.536 -1.404 35.746 1.00 10.43 23 ALA D CA 1
ATOM 6101 C C . ALA D 1 23 ? 0.035 -2.144 36.974 1.00 11.04 23 ALA D C 1
ATOM 6102 O O . ALA D 1 23 ? -0.686 -3.131 36.859 1.00 11.90 23 ALA D O 1
ATOM 6104 N N . GLU D 1 24 ? 0.406 -1.646 38.145 1.00 11.16 24 GLU D N 1
ATOM 6105 C CA . GLU D 1 24 ? 0.018 -2.280 39.389 1.00 11.95 24 GLU D CA 1
ATOM 6106 C C . GLU D 1 24 ? -1.493 -2.298 39.580 1.00 12.14 24 GLU D C 1
ATOM 6107 O O . GLU D 1 24 ? -2.046 -3.300 40.014 1.00 11.85 24 GLU D O 1
ATOM 6113 N N . ALA D 1 25 ? -2.159 -1.190 39.251 1.00 12.07 25 ALA D N 1
ATOM 6114 C CA . ALA D 1 25 ? -3.597 -1.088 39.433 1.00 11.61 25 ALA D CA 1
ATOM 6115 C C . ALA D 1 25 ? -4.326 -2.025 38.497 1.00 10.40 25 ALA D C 1
ATOM 6116 O O . ALA D 1 25 ? -5.351 -2.594 38.851 1.00 10.92 25 ALA D O 1
ATOM 6118 N N . LEU D 1 26 ? -3.826 -2.152 37.280 1.00 10.17 26 LEU D N 1
ATOM 6119 C CA . LEU D 1 26 ? -4.493 -2.969 36.282 1.00 10.04 26 LEU D CA 1
ATOM 6120 C C . LEU D 1 26 ? -4.310 -4.443 36.653 1.00 10.90 26 LEU D C 1
ATOM 6121 O O . LEU D 1 26 ? -5.250 -5.235 36.518 1.00 10.99 26 LEU D O 1
ATOM 6126 N N . ALA D 1 27 ? -3.121 -4.787 37.128 1.00 10.92 27 ALA D N 1
ATOM 6127 C CA . ALA D 1 27 ? -2.829 -6.162 37.491 1.00 12.59 27 ALA D CA 1
ATOM 6128 C C . ALA D 1 27 ? -3.601 -6.564 38.734 1.00 13.23 27 ALA D C 1
ATOM 6129 O O . ALA D 1 27 ? -4.007 -7.717 38.879 1.00 13.25 27 ALA D O 1
ATOM 6131 N N . LYS D 1 28 ? -3.790 -5.614 39.630 1.00 15.15 28 LYS D N 1
ATOM 6132 C CA . LYS D 1 28 ? -4.545 -5.857 40.849 1.00 18.47 28 LYS D CA 1
ATOM 6133 C C . LYS D 1 28 ? -6.009 -6.186 40.513 1.00 17.98 28 LYS D C 1
ATOM 6134 O O . LYS D 1 28 ? -6.655 -6.908 41.240 1.00 17.75 28 LYS D O 1
ATOM 6140 N N . GLU D 1 29 ? -6.510 -5.658 39.401 1.00 18.66 29 GLU D N 1
ATOM 6141 C CA . GLU D 1 29 ? -7.881 -5.964 38.964 1.00 19.67 29 GLU D CA 1
ATOM 6142 C C . GLU D 1 29 ? -7.954 -7.136 38.002 1.00 17.60 29 GLU D C 1
ATOM 6143 O O . GLU D 1 29 ? -8.994 -7.395 37.402 1.00 20.67 29 GLU D O 1
ATOM 6149 N N . GLY D 1 30 ? -6.857 -7.860 37.854 1.00 16.72 30 GLY D N 1
ATOM 6150 C CA . GLY D 1 30 ? -6.888 -9.151 37.178 1.00 15.88 30 GLY D CA 1
ATOM 6151 C C . GLY D 1 30 ? -6.386 -9.177 35.752 1.00 15.85 30 GLY D C 1
ATOM 6152 O O . GLY D 1 30 ? -6.427 -10.224 35.105 1.00 15.69 30 GLY D O 1
ATOM 6153 N N . ALA D 1 31 ? -5.883 -8.051 35.257 1.00 14.62 31 ALA D N 1
ATOM 6154 C CA . ALA D 1 31 ? -5.358 -7.996 33.902 1.00 14.34 31 ALA D CA 1
ATOM 6155 C C . ALA D 1 31 ? -3.972 -8.610 33.855 1.00 14.84 31 ALA D C 1
ATOM 6156 O O . ALA D 1 31 ? -3.235 -8.553 34.835 1.00 14.60 31 ALA D O 1
ATOM 6158 N N . LEU D 1 32 ? -3.629 -9.218 32.723 1.00 15.00 32 LEU D N 1
ATOM 6159 C CA . LEU D 1 32 ? -2.244 -9.585 32.434 1.00 15.03 32 LEU D CA 1
ATOM 6160 C C . LEU D 1 32 ? -1.592 -8.360 31.854 1.00 14.67 32 LEU D C 1
ATOM 6161 O O . LEU D 1 32 ? -1.945 -7.920 30.740 1.00 14.99 32 LEU D O 1
ATOM 6166 N N . VAL D 1 33 ? -0.635 -7.817 32.596 1.00 13.53 33 VAL D N 1
ATOM 6167 C CA . VAL D 1 33 ? -0.002 -6.539 32.240 1.00 14.04 33 VAL D CA 1
ATOM 6168 C C . VAL D 1 33 ? 1.402 -6.712 31.687 1.00 13.26 33 VAL D C 1
ATOM 6169 O O . VAL D 1 33 ? 2.293 -7.203 32.379 1.00 14.76 33 VAL D O 1
ATOM 6173 N N . TYR D 1 34 ? 1.607 -6.277 30.463 1.00 12.46 34 TYR D N 1
ATOM 6174 C CA . TYR D 1 34 ? 2.945 -6.228 29.905 1.00 12.93 34 TYR D CA 1
ATOM 6175 C C . TYR D 1 34 ? 3.594 -4.889 30.202 1.00 13.71 34 TYR D C 1
ATOM 6176 O O . TYR D 1 34 ? 3.037 -3.826 29.889 1.00 14.30 34 TYR D O 1
ATOM 6185 N N . LEU D 1 35 ? 4.760 -4.948 30.833 1.00 14.03 35 LEU D N 1
ATOM 6186 C CA . LEU D 1 35 ? 5.596 -3.773 31.054 1.00 13.34 35 LEU D CA 1
ATOM 6187 C C . LEU D 1 35 ? 6.433 -3.554 29.820 1.00 12.73 35 LEU D C 1
ATOM 6188 O O . LEU D 1 35 ? 7.434 -4.248 29.610 1.00 13.68 35 LEU D O 1
ATOM 6193 N N . ALA D 1 36 ? 6.033 -2.592 29.005 1.00 12.69 36 ALA D N 1
ATOM 6194 C CA . ALA D 1 36 ? 6.755 -2.248 27.807 1.00 12.65 36 ALA D CA 1
ATOM 6195 C C . ALA D 1 36 ? 7.826 -1.234 28.191 1.00 13.41 36 ALA D C 1
ATOM 6196 O O . ALA D 1 36 ? 7.552 -0.031 28.318 1.00 12.98 36 ALA D O 1
ATOM 6198 N N . ALA D 1 37 ? 9.047 -1.730 28.395 1.00 12.77 37 ALA D N 1
ATOM 6199 C CA . ALA D 1 37 ? 10.077 -0.973 29.074 1.00 12.73 37 ALA D CA 1
ATOM 6200 C C . ALA D 1 37 ? 11.450 -1.237 28.516 1.00 12.87 37 ALA D C 1
ATOM 6201 O O . ALA D 1 37 ? 11.656 -2.238 27.828 1.00 12.17 37 ALA D O 1
ATOM 6203 N N . ARG D 1 38 ? 12.391 -0.322 28.792 1.00 12.89 38 ARG D N 1
ATOM 6204 C CA . ARG D 1 38 ? 13.715 -0.418 28.189 1.00 14.26 38 ARG D CA 1
ATOM 6205 C C . ARG D 1 38 ? 14.700 -1.304 28.986 1.00 15.75 38 ARG D C 1
ATOM 6206 O O . ARG D 1 38 ? 15.697 -1.752 28.458 1.00 17.06 38 ARG D O 1
ATOM 6214 N N . SER D 1 39 ? 14.417 -1.528 30.255 1.00 17.35 39 SER D N 1
ATOM 6215 C CA . SER D 1 39 ? 15.285 -2.316 31.117 1.00 18.83 39 SER D CA 1
ATOM 6216 C C . SER D 1 39 ? 14.583 -3.593 31.621 1.00 19.43 39 SER D C 1
ATOM 6217 O O . SER D 1 39 ? 13.688 -3.532 32.477 1.00 19.53 39 SER D O 1
ATOM 6220 N N . GLU D 1 40 ? 15.010 -4.737 31.104 1.00 19.49 40 GLU D N 1
ATOM 6221 C CA . GLU D 1 40 ? 14.408 -6.016 31.523 1.00 22.29 40 GLU D CA 1
ATOM 6222 C C . GLU D 1 40 ? 14.697 -6.295 32.992 1.00 23.25 40 GLU D C 1
ATOM 6223 O O . GLU D 1 40 ? 13.884 -6.868 33.708 1.00 22.65 40 GLU D O 1
ATOM 6229 N N . GLU D 1 41 ? 15.869 -5.858 33.436 1.00 24.55 41 GLU D N 1
ATOM 6230 C CA . GLU D 1 41 ? 16.287 -6.054 34.815 1.00 25.84 41 GLU D CA 1
ATOM 6231 C C . GLU D 1 41 ? 15.326 -5.399 35.784 1.00 23.20 41 GLU D C 1
ATOM 6232 O O . GLU D 1 41 ? 14.827 -6.045 36.700 1.00 21.19 41 GLU D O 1
ATOM 6238 N N . LEU D 1 42 ? 15.043 -4.113 35.571 1.00 22.00 42 LEU D N 1
ATOM 6239 C CA . LEU D 1 42 ? 14.093 -3.425 36.436 1.00 20.77 42 LEU D CA 1
ATOM 6240 C C . LEU D 1 42 ? 12.685 -3.991 36.286 1.00 16.60 42 LEU D C 1
ATOM 6241 O O . LEU D 1 42 ? 11.988 -4.184 37.275 1.00 17.01 42 LEU D O 1
ATOM 6246 N N . ALA D 1 43 ? 12.281 -4.259 35.057 1.00 15.14 43 ALA D N 1
ATOM 6247 C CA . ALA D 1 43 ? 10.952 -4.817 34.811 1.00 15.66 43 ALA D CA 1
ATOM 6248 C C . ALA D 1 43 ? 10.732 -6.103 35.611 1.00 16.62 43 ALA D C 1
ATOM 6249 O O . ALA D 1 43 ? 9.655 -6.325 36.154 1.00 18.46 43 ALA D O 1
ATOM 6251 N N . ASN D 1 44 ? 11.754 -6.940 35.697 1.00 18.11 44 ASN D N 1
ATOM 6252 C CA . ASN D 1 44 ? 11.657 -8.175 36.494 1.00 19.81 44 ASN D CA 1
ATOM 6253 C C . ASN D 1 44 ? 11.443 -7.897 37.989 1.00 19.34 44 ASN D C 1
ATOM 6254 O O . ASN D 1 44 ? 10.727 -8.634 38.656 1.00 19.03 44 ASN D O 1
ATOM 6259 N N . GLU D 1 45 ? 12.032 -6.825 38.500 1.00 20.20 45 GLU D N 1
ATOM 6260 C CA . GLU D 1 45 ? 11.767 -6.430 39.881 1.00 22.33 45 GLU D CA 1
ATOM 6261 C C . GLU D 1 45 ? 10.303 -6.068 40.070 1.00 20.58 45 GLU D C 1
ATOM 6262 O O . GLU D 1 45 ? 9.675 -6.441 41.065 1.00 20.15 45 GLU D O 1
ATOM 6268 N N . VAL D 1 46 ? 9.751 -5.336 39.112 1.00 18.70 46 VAL D N 1
ATOM 6269 C CA . VAL D 1 46 ? 8.344 -4.908 39.191 1.00 17.10 46 VAL D CA 1
ATOM 6270 C C . VAL D 1 46 ? 7.435 -6.135 39.074 1.00 16.65 46 VAL D C 1
ATOM 6271 O O . VAL D 1 46 ? 6.453 -6.267 39.816 1.00 17.38 46 VAL D O 1
ATOM 6275 N N . ILE D 1 47 ? 7.772 -7.008 38.135 1.00 16.32 47 ILE D N 1
ATOM 6276 C CA . ILE D 1 47 ? 7.041 -8.268 37.939 1.00 16.36 47 ILE D CA 1
ATOM 6277 C C . ILE D 1 47 ? 7.009 -9.104 39.238 1.00 17.79 47 ILE D C 1
ATOM 6278 O O . ILE D 1 47 ? 5.977 -9.652 39.616 1.00 19.20 47 ILE D O 1
ATOM 6283 N N . ALA D 1 48 ? 8.134 -9.187 39.921 1.00 19.49 48 ALA D N 1
ATOM 6284 C CA . ALA D 1 48 ? 8.194 -9.946 41.178 1.00 20.54 48 ALA D CA 1
ATOM 6285 C C . ALA D 1 48 ? 7.316 -9.313 42.237 1.00 21.27 48 ALA D C 1
ATOM 6286 O O . ALA D 1 48 ? 6.635 -10.010 42.984 1.00 22.78 48 ALA D O 1
ATOM 6288 N N . ASP D 1 49 ? 7.332 -7.985 42.304 1.00 24.39 49 ASP D N 1
ATOM 6289 C CA . ASP D 1 49 ? 6.486 -7.252 43.248 1.00 26.11 49 ASP D CA 1
ATOM 6290 C C . ASP D 1 49 ? 5.000 -7.416 42.940 1.00 24.59 49 ASP D C 1
ATOM 6291 O O . ASP D 1 49 ? 4.196 -7.577 43.858 1.00 21.76 49 ASP D O 1
ATOM 6296 N N . ILE D 1 50 ? 4.640 -7.375 41.653 1.00 23.05 50 ILE D N 1
ATOM 6297 C CA . ILE D 1 50 ? 3.262 -7.585 41.231 1.00 21.51 50 ILE D CA 1
ATOM 6298 C C . ILE D 1 50 ? 2.821 -9.007 41.580 1.00 21.74 50 ILE D C 1
ATOM 6299 O O . ILE D 1 50 ? 1.683 -9.219 41.980 1.00 17.34 50 ILE D O 1
ATOM 6304 N N . LYS D 1 51 ? 3.738 -9.945 41.400 1.00 23.76 51 LYS D N 1
ATOM 6305 C CA . LYS D 1 51 ? 3.465 -11.297 41.743 1.00 28.04 51 LYS D CA 1
ATOM 6306 C C . LYS D 1 51 ? 3.135 -11.451 43.228 1.00 28.70 51 LYS D C 1
ATOM 6307 O O . LYS D 1 51 ? 2.213 -12.182 43.550 1.00 24.52 51 LYS D O 1
ATOM 6313 N N . LYS D 1 52 ? 3.887 -10.773 44.094 1.00 27.48 52 LYS D N 1
ATOM 6314 C CA . LYS D 1 52 ? 3.652 -10.772 45.521 1.00 31.41 52 LYS D CA 1
ATOM 6315 C C . LYS D 1 52 ? 2.306 -10.151 45.869 1.00 34.45 52 LYS D C 1
ATOM 6316 O O . LYS D 1 52 ? 1.623 -10.621 46.785 1.00 34.18 52 LYS D O 1
ATOM 6322 N N . GLN D 1 53 ? 1.923 -9.098 45.142 1.00 31.71 53 GLN D N 1
ATOM 6323 C CA . GLN D 1 53 ? 0.621 -8.475 45.346 1.00 32.81 53 GLN D CA 1
ATOM 6324 C C . GLN D 1 53 ? -0.512 -9.366 44.792 1.00 31.53 53 GLN D C 1
ATOM 6325 O O . GLN D 1 53 ? -1.691 -9.019 44.919 1.00 29.12 53 GLN D O 1
ATOM 6331 N N . GLY D 1 54 ? -0.147 -10.473 44.149 1.00 26.44 54 GLY D N 1
ATOM 6332 C CA . GLY D 1 54 ? -1.113 -11.435 43.662 1.00 25.43 54 GLY D CA 1
ATOM 6333 C C . GLY D 1 54 ? -1.481 -11.308 42.185 1.00 25.20 54 GLY D C 1
ATOM 6334 O O . GLY D 1 54 ? -2.381 -12.027 41.706 1.00 21.13 54 GLY D O 1
ATOM 6335 N N . GLY D 1 55 ? -0.767 -10.455 41.453 1.00 21.42 55 GLY D N 1
ATOM 6336 C CA . GLY D 1 55 ? -1.083 -10.210 40.061 1.00 22.68 55 GLY D CA 1
ATOM 6337 C C . GLY D 1 55 ? -0.088 -10.828 39.109 1.00 22.40 55 GLY D C 1
ATOM 6338 O O . GLY D 1 55 ? 0.905 -11.387 39.540 1.00 27.25 55 GLY D O 1
ATOM 6339 N N . VAL D 1 56 ? -0.353 -10.722 37.811 1.00 21.39 56 VAL D N 1
ATOM 6340 C CA . VAL D 1 56 ? 0.538 -11.265 36.789 1.00 20.81 56 VAL D CA 1
ATOM 6341 C C . VAL D 1 56 ? 0.986 -10.182 35.820 1.00 19.23 56 VAL D C 1
ATOM 6342 O O . VAL D 1 56 ? 0.169 -9.506 35.205 1.00 19.40 56 VAL D O 1
ATOM 6346 N N . ALA D 1 57 ? 2.293 -9.998 35.700 1.00 18.72 57 ALA D N 1
ATOM 6347 C CA . ALA D 1 57 ? 2.836 -9.061 34.741 1.00 18.72 57 ALA D CA 1
ATOM 6348 C C . ALA D 1 57 ? 3.997 -9.660 33.983 1.00 19.25 57 ALA D C 1
ATOM 6349 O O . ALA D 1 57 ? 4.645 -10.577 34.471 1.00 22.80 57 ALA D O 1
ATOM 6351 N N . LYS D 1 58 ? 4.244 -9.164 32.777 1.00 17.77 58 LYS D N 1
ATOM 6352 C CA . LYS D 1 58 ? 5.358 -9.635 31.973 1.00 17.92 58 LYS D CA 1
ATOM 6353 C C . LYS D 1 58 ? 6.131 -8.498 31.323 1.00 17.42 58 LYS D C 1
ATOM 6354 O O . LYS D 1 58 ? 5.682 -7.341 31.312 1.00 15.69 58 LYS D O 1
ATOM 6360 N N . PHE D 1 59 ? 7.308 -8.854 30.766 1.00 15.97 59 PHE D N 1
ATOM 6361 C CA . PHE D 1 59 ? 8.166 -7.880 30.097 1.00 14.28 59 PHE D CA 1
ATOM 6362 C C . PHE D 1 59 ? 8.080 -7.913 28.588 1.00 12.48 59 PHE D C 1
ATOM 6363 O O . PHE D 1 59 ? 8.002 -8.958 28.003 1.00 11.76 59 PHE D O 1
ATOM 6371 N N . VAL D 1 60 ? 8.092 -6.746 27.959 1.00 11.96 60 VAL D N 1
ATOM 6372 C CA . VAL D 1 60 ? 8.334 -6.645 26.520 1.00 11.57 60 VAL D CA 1
ATOM 6373 C C . VAL D 1 60 ? 9.209 -5.409 26.281 1.00 12.56 60 VAL D C 1
ATOM 6374 O O . VAL D 1 60 ? 9.013 -4.366 26.889 1.00 10.80 60 VAL D O 1
ATOM 6378 N N . TYR D 1 61 ? 10.187 -5.558 25.390 1.00 14.00 61 TYR D N 1
ATOM 6379 C CA . TYR D 1 61 ? 11.166 -4.517 25.172 1.00 14.22 61 TYR D CA 1
ATOM 6380 C C . TYR D 1 61 ? 10.545 -3.305 24.455 1.00 13.77 61 TYR D C 1
ATOM 6381 O O . TYR D 1 61 ? 9.871 -3.454 23.428 1.00 12.40 61 TYR D O 1
ATOM 6390 N N . PHE D 1 62 ? 10.814 -2.134 25.004 1.00 13.30 62 PHE D N 1
ATOM 6391 C CA . PHE D 1 62 ? 10.407 -0.886 24.372 1.00 13.54 62 PHE D CA 1
ATOM 6392 C C . PHE D 1 62 ? 11.381 0.220 24.755 1.00 13.71 62 PHE D C 1
ATOM 6393 O O . PHE D 1 62 ? 11.704 0.416 25.927 1.00 13.08 62 PHE D O 1
ATOM 6401 N N . ASN D 1 63 ? 11.863 0.923 23.741 1.00 15.04 63 ASN D N 1
ATOM 6402 C CA . ASN D 1 63 ? 12.670 2.106 23.948 1.00 16.01 63 ASN D CA 1
ATOM 6403 C C . ASN D 1 63 ? 12.260 3.176 22.976 1.00 14.83 63 ASN D C 1
ATOM 6404 O O . ASN D 1 63 ? 12.230 2.941 21.757 1.00 13.53 63 ASN D O 1
ATOM 6409 N N . ALA D 1 64 ? 11.959 4.361 23.517 1.00 14.82 64 ALA D N 1
ATOM 6410 C CA . ALA D 1 64 ? 11.406 5.457 22.739 1.00 14.52 64 ALA D CA 1
ATOM 6411 C C . ALA D 1 64 ? 12.348 5.934 21.663 1.00 15.88 64 ALA D C 1
ATOM 6412 O O . ALA D 1 64 ? 11.913 6.523 20.681 1.00 15.25 64 ALA D O 1
ATOM 6414 N N . ARG D 1 65 ? 13.637 5.693 21.865 1.00 19.14 65 ARG D N 1
ATOM 6415 C CA . ARG D 1 65 ? 14.681 6.119 20.942 1.00 21.04 65 ARG D CA 1
ATOM 6416 C C . ARG D 1 65 ? 14.835 5.136 19.796 1.00 20.36 65 ARG D C 1
ATOM 6417 O O . ARG D 1 65 ? 15.561 5.413 18.849 1.00 20.87 65 ARG D O 1
ATOM 6425 N N . GLU D 1 66 ? 14.157 3.992 19.890 1.00 19.01 66 GLU D N 1
ATOM 6426 C CA . GLU D 1 66 ? 14.123 3.023 18.808 1.00 19.29 66 GLU D CA 1
ATOM 6427 C C . GLU D 1 66 ? 12.672 2.861 18.370 1.00 17.77 66 GLU D C 1
ATOM 6428 O O . GLU D 1 66 ? 11.995 1.919 18.767 1.00 15.35 66 GLU D O 1
ATOM 6434 N N . GLU D 1 67 ? 12.214 3.797 17.549 1.00 16.54 67 GLU D N 1
ATOM 6435 C CA . GLU D 1 67 ? 10.805 3.943 17.241 1.00 17.54 67 GLU D CA 1
ATOM 6436 C C . GLU D 1 67 ? 10.137 2.667 16.700 1.00 17.37 67 GLU D C 1
ATOM 6437 O O . GLU D 1 67 ? 8.919 2.489 16.846 1.00 14.38 67 GLU D O 1
ATOM 6443 N N . GLU D 1 68 ? 10.915 1.783 16.086 1.00 16.73 68 GLU D N 1
ATOM 6444 C CA . GLU D 1 68 ? 10.329 0.544 15.598 1.00 16.97 68 GLU D CA 1
ATOM 6445 C C . GLU D 1 68 ? 9.791 -0.307 16.749 1.00 14.44 68 GLU D C 1
ATOM 6446 O O . GLU D 1 68 ? 8.965 -1.187 16.530 1.00 12.61 68 GLU D O 1
ATOM 6452 N N . THR D 1 69 ? 10.242 -0.043 17.978 1.00 13.24 69 THR D N 1
ATOM 6453 C CA . THR D 1 69 ? 9.797 -0.874 19.107 1.00 12.66 69 THR D CA 1
ATOM 6454 C C . THR D 1 69 ? 8.377 -0.575 19.531 1.00 11.27 69 THR D C 1
ATOM 6455 O O . THR D 1 69 ? 7.769 -1.372 20.216 1.00 10.66 69 THR D O 1
ATOM 6459 N N . TYR D 1 70 ? 7.847 0.576 19.133 1.00 11.08 70 TYR D N 1
ATOM 6460 C CA . TYR D 1 70 ? 6.432 0.893 19.403 1.00 10.70 70 TYR D CA 1
ATOM 6461 C C . TYR D 1 70 ? 5.550 -0.146 18.774 1.00 10.87 70 TYR D C 1
ATOM 6462 O O . TYR D 1 70 ? 4.492 -0.496 19.316 1.00 10.52 70 TYR D O 1
ATOM 6471 N N . THR D 1 71 ? 5.974 -0.621 17.610 1.00 11.43 71 THR D N 1
ATOM 6472 C CA . THR D 1 71 ? 5.220 -1.572 16.832 1.00 12.47 71 THR D CA 1
ATOM 6473 C C . THR D 1 71 ? 5.573 -3.019 17.211 1.00 12.18 71 THR D C 1
ATOM 6474 O O . THR D 1 71 ? 4.688 -3.859 17.307 1.00 11.46 71 THR D O 1
ATOM 6478 N N . SER D 1 72 ? 6.863 -3.292 17.409 1.00 12.12 72 SER D N 1
ATOM 6479 C CA . SER D 1 72 ? 7.278 -4.666 17.655 1.00 12.90 72 SER D CA 1
ATOM 6480 C C . SER D 1 72 ? 6.825 -5.116 19.023 1.00 13.08 72 SER D C 1
ATOM 6481 O O . SER D 1 72 ? 6.458 -6.258 19.211 1.00 12.63 72 SER D O 1
ATOM 6484 N N . MET D 1 73 ? 6.821 -4.191 19.974 1.00 14.16 73 MET D N 1
ATOM 6485 C CA . MET D 1 73 ? 6.336 -4.539 21.309 1.00 16.37 73 MET D CA 1
ATOM 6486 C C . MET D 1 73 ? 4.849 -4.938 21.224 1.00 15.94 73 MET D C 1
ATOM 6487 O O . MET D 1 73 ? 4.449 -5.898 21.822 1.00 15.62 73 MET D O 1
ATOM 6492 N N . VAL D 1 74 ? 4.064 -4.242 20.420 1.00 14.06 74 VAL D N 1
ATOM 6493 C CA . VAL D 1 74 ? 2.662 -4.604 20.226 1.00 13.49 74 VAL D CA 1
ATOM 6494 C C . VAL D 1 74 ? 2.522 -5.996 19.579 1.00 13.65 74 VAL D C 1
ATOM 6495 O O . VAL D 1 74 ? 1.786 -6.857 20.060 1.00 12.58 74 VAL D O 1
ATOM 6499 N N . GLU D 1 75 ? 3.209 -6.194 18.467 1.00 14.18 75 GLU D N 1
ATOM 6500 C CA . GLU D 1 75 ? 3.156 -7.470 17.774 1.00 15.92 75 GLU D CA 1
ATOM 6501 C C . GLU D 1 75 ? 3.595 -8.638 18.667 1.00 15.17 75 GLU D C 1
ATOM 6502 O O . GLU D 1 75 ? 2.980 -9.696 18.629 1.00 17.12 75 GLU D O 1
ATOM 6508 N N . LYS D 1 76 ? 4.629 -8.431 19.474 1.00 15.33 76 LYS D N 1
ATOM 6509 C CA . LYS D 1 76 ? 5.093 -9.448 20.388 1.00 16.87 76 LYS D CA 1
ATOM 6510 C C . LYS D 1 76 ? 4.037 -9.857 21.402 1.00 15.98 76 LYS D C 1
ATOM 6511 O O . LYS D 1 76 ? 3.856 -11.041 21.682 1.00 13.82 76 LYS D O 1
ATOM 6517 N N . VAL D 1 77 ? 3.352 -8.868 21.969 1.00 15.01 77 VAL D N 1
ATOM 6518 C CA . VAL D 1 77 ? 2.275 -9.143 22.923 1.00 15.08 77 VAL D CA 1
ATOM 6519 C C . VAL D 1 77 ? 1.153 -9.919 22.273 1.00 15.63 77 VAL D C 1
ATOM 6520 O O . VAL D 1 77 ? 0.676 -10.925 22.815 1.00 16.91 77 VAL D O 1
ATOM 6524 N N . ALA D 1 78 ? 0.729 -9.476 21.094 1.00 16.48 78 ALA D N 1
ATOM 6525 C CA . ALA D 1 78 ? -0.368 -10.130 20.410 1.00 16.66 78 ALA D CA 1
ATOM 6526 C C . ALA D 1 78 ? -0.011 -11.602 20.078 1.00 17.73 78 ALA D C 1
ATOM 6527 O O . ALA D 1 78 ? -0.840 -12.492 20.216 1.00 17.36 78 ALA D O 1
ATOM 6529 N N . GLU D 1 79 ? 1.221 -11.817 19.646 1.00 18.92 79 GLU D N 1
ATOM 6530 C CA . GLU D 1 79 ? 1.693 -13.163 19.353 1.00 22.34 79 GLU D CA 1
ATOM 6531 C C . GLU D 1 79 ? 1.717 -14.042 20.604 1.00 19.65 79 GLU D C 1
ATOM 6532 O O . GLU D 1 79 ? 1.316 -15.197 20.564 1.00 19.05 79 GLU D O 1
ATOM 6538 N N . ALA D 1 80 ? 2.200 -13.497 21.712 1.00 17.19 80 ALA D N 1
ATOM 6539 C CA . ALA D 1 80 ? 2.311 -14.283 22.921 1.00 16.53 80 ALA D CA 1
ATOM 6540 C C . ALA D 1 80 ? 0.950 -14.600 23.546 1.00 17.83 80 ALA D C 1
ATOM 6541 O O . ALA D 1 80 ? 0.744 -15.691 24.077 1.00 17.54 80 ALA D O 1
ATOM 6543 N N . GLU D 1 81 ? 0.012 -13.659 23.473 1.00 17.59 81 GLU D N 1
ATOM 6544 C CA . GLU D 1 81 ? -1.221 -13.763 24.247 1.00 16.54 81 GLU D CA 1
ATOM 6545 C C . GLU D 1 81 ? -2.455 -13.957 23.379 1.00 15.14 81 GLU D C 1
ATOM 6546 O O . GLU D 1 81 ? -3.505 -14.311 23.882 1.00 13.82 81 GLU D O 1
ATOM 6552 N N . GLY D 1 82 ? -2.321 -13.729 22.077 1.00 14.57 82 GLY D N 1
ATOM 6553 C CA . GLY D 1 82 ? -3.419 -13.917 21.160 1.00 15.40 82 GLY D CA 1
ATOM 6554 C C . GLY D 1 82 ? -4.483 -12.803 21.230 1.00 15.54 82 GLY D C 1
ATOM 6555 O O . GLY D 1 82 ? -5.502 -12.881 20.578 1.00 16.69 82 GLY D O 1
ATOM 6556 N N . ARG D 1 83 ? -4.216 -11.757 21.998 1.00 15.84 83 ARG D N 1
ATOM 6557 C CA . ARG D 1 83 ? -5.140 -10.633 22.121 1.00 14.68 83 ARG D CA 1
ATOM 6558 C C . ARG D 1 83 ? -4.459 -9.421 22.717 1.00 13.94 83 ARG D C 1
ATOM 6559 O O . ARG D 1 83 ? -3.447 -9.543 23.400 1.00 14.72 83 ARG D O 1
ATOM 6567 N N . ILE D 1 84 ? -5.016 -8.247 22.449 1.00 13.97 84 ILE D N 1
ATOM 6568 C CA . ILE D 1 84 ? -4.685 -7.021 23.181 1.00 13.06 84 ILE D CA 1
ATOM 6569 C C . ILE D 1 84 ? -5.963 -6.281 23.479 1.00 12.25 84 ILE D C 1
ATOM 6570 O O . ILE D 1 84 ? -6.770 -6.064 22.582 1.00 13.91 84 ILE D O 1
ATOM 6575 N N . ASP D 1 85 ? -6.154 -5.889 24.733 1.00 11.88 85 ASP D N 1
ATOM 6576 C CA . ASP D 1 85 ? -7.394 -5.208 25.145 1.00 11.42 85 ASP D CA 1
ATOM 6577 C C . ASP D 1 85 ? -7.155 -3.752 25.537 1.00 10.51 85 ASP D C 1
ATOM 6578 O O . ASP D 1 85 ? -7.984 -2.892 25.281 1.00 11.54 85 ASP D O 1
ATOM 6583 N N . ILE D 1 86 ? -6.005 -3.493 26.160 1.00 9.76 86 ILE D N 1
ATOM 6584 C CA . ILE D 1 86 ? -5.740 -2.234 26.813 1.00 9.21 86 ILE D CA 1
ATOM 6585 C C . ILE D 1 86 ? -4.339 -1.742 26.471 1.00 8.90 86 ILE D C 1
ATOM 6586 O O . ILE D 1 86 ? -3.364 -2.477 26.568 1.00 8.64 86 ILE D O 1
ATOM 6591 N N . LEU D 1 87 ? -4.241 -0.474 26.063 1.00 8.17 87 LEU D N 1
ATOM 6592 C CA . LEU D 1 87 ? -2.979 0.178 25.825 1.00 7.45 87 LEU D CA 1
ATOM 6593 C C . LEU D 1 87 ? -2.927 1.462 26.606 1.00 7.71 87 LEU D C 1
ATOM 6594 O O . LEU D 1 87 ? -3.794 2.352 26.446 1.00 7.80 87 LEU D O 1
ATOM 6599 N N . VAL D 1 88 ? -1.897 1.592 27.437 1.00 7.48 88 VAL D N 1
ATOM 6600 C CA . VAL D 1 88 ? -1.624 2.793 28.182 1.00 6.93 88 VAL D CA 1
ATOM 6601 C C . VAL D 1 88 ? -0.347 3.401 27.676 1.00 7.43 88 VAL D C 1
ATOM 6602 O O . VAL D 1 88 ? 0.754 2.847 27.879 1.00 7.87 88 VAL D O 1
ATOM 6606 N N . ASN D 1 89 ? -0.468 4.535 27.003 1.00 7.15 89 ASN D N 1
ATOM 6607 C CA . ASN D 1 89 ? 0.673 5.253 26.478 1.00 7.48 89 ASN D CA 1
ATOM 6608 C C . ASN D 1 89 ? 1.183 6.260 27.463 1.00 8.00 89 ASN D C 1
ATOM 6609 O O . ASN D 1 89 ? 0.630 7.368 27.582 1.00 8.01 89 ASN D O 1
ATOM 6614 N N . ASN D 1 90 ? 2.216 5.876 28.202 1.00 8.80 90 ASN D N 1
ATOM 6615 C CA . ASN D 1 90 ? 2.667 6.670 29.348 1.00 9.85 90 ASN D CA 1
ATOM 6616 C C . ASN D 1 90 ? 4.002 7.355 29.109 1.00 11.04 90 ASN D C 1
ATOM 6617 O O . ASN D 1 90 ? 4.284 8.335 29.757 1.00 12.97 90 ASN D O 1
ATOM 6622 N N . TYR D 1 91 ? 4.803 6.881 28.164 1.00 11.19 91 TYR D N 1
ATOM 6623 C CA . TYR D 1 91 ? 6.041 7.576 27.804 1.00 12.42 91 TYR D CA 1
ATOM 6624 C C . TYR D 1 91 ? 5.776 9.038 27.407 1.00 13.52 91 TYR D C 1
ATOM 6625 O O . TYR D 1 91 ? 4.841 9.347 26.661 1.00 14.73 91 TYR D O 1
ATOM 6634 N N . GLY D 1 92 ? 6.623 9.920 27.891 1.00 14.27 92 GLY D N 1
ATOM 6635 C CA . GLY D 1 92 ? 6.563 11.308 27.455 1.00 15.12 92 GLY D CA 1
ATOM 6636 C C . GLY D 1 92 ? 7.647 12.089 28.154 1.00 16.82 92 GLY D C 1
ATOM 6637 O O . GLY D 1 92 ? 8.104 11.703 29.243 1.00 19.38 92 GLY D O 1
ATOM 6638 N N . GLY D 1 93 ? 8.057 13.195 27.568 1.00 14.80 93 GLY D N 1
ATOM 6639 C CA . GLY D 1 93 ? 8.828 14.130 28.326 1.00 15.79 93 GLY D CA 1
ATOM 6640 C C . GLY D 1 93 ? 9.221 15.357 27.558 1.00 14.97 93 GLY D C 1
ATOM 6641 O O . GLY D 1 93 ? 8.591 15.736 26.571 1.00 12.13 93 GLY D O 1
ATOM 6642 N N . THR D 1 94 ? 10.293 15.962 28.032 1.00 15.91 94 THR D N 1
ATOM 6643 C CA . THR D 1 94 ? 10.851 17.111 27.374 1.00 16.35 94 THR D CA 1
ATOM 6644 C C . THR D 1 94 ? 12.287 17.248 27.842 1.00 16.61 94 THR D C 1
ATOM 6645 O O . THR D 1 94 ? 12.776 16.423 28.590 1.00 19.68 94 THR D O 1
ATOM 6649 N N . ASN D 1 95 ? 12.940 18.285 27.387 1.00 15.97 95 ASN D N 1
ATOM 6650 C CA . ASN D 1 95 ? 14.310 18.578 27.747 1.00 16.03 95 ASN D CA 1
ATOM 6651 C C . ASN D 1 95 ? 14.306 19.963 28.400 1.00 15.44 95 ASN D C 1
ATOM 6652 O O . ASN D 1 95 ? 14.172 20.972 27.713 1.00 12.93 95 ASN D O 1
ATOM 6657 N N . VAL D 1 96 ? 14.419 20.002 29.727 1.00 15.54 96 VAL D N 1
ATOM 6658 C CA . VAL D 1 96 ? 14.235 21.245 30.444 1.00 17.72 96 VAL D CA 1
ATOM 6659 C C . VAL D 1 96 ? 15.319 22.256 30.147 1.00 17.28 96 VAL D C 1
ATOM 6660 O O . VAL D 1 96 ? 15.104 23.458 30.328 1.00 18.66 96 VAL D O 1
ATOM 6664 N N . ASN D 1 97 ? 16.481 21.785 29.697 1.00 15.22 97 ASN D N 1
ATOM 6665 C CA . ASN D 1 97 ? 17.549 22.706 29.331 1.00 14.55 97 ASN D CA 1
ATOM 6666 C C . ASN D 1 97 ? 17.257 23.470 28.031 1.00 13.65 97 ASN D C 1
ATOM 6667 O O . ASN D 1 97 ? 17.655 24.604 27.889 1.00 12.30 97 ASN D O 1
ATOM 6672 N N . LEU D 1 98 ? 16.579 22.817 27.101 1.00 13.26 98 LEU D N 1
ATOM 6673 C CA . LEU D 1 98 ? 16.372 23.350 25.752 1.00 13.57 98 LEU D CA 1
ATOM 6674 C C . LEU D 1 98 ? 14.928 23.746 25.454 1.00 12.30 98 LEU D C 1
ATOM 6675 O O . LEU D 1 98 ? 14.678 24.442 24.464 1.00 13.19 98 LEU D O 1
ATOM 6680 N N . ASP D 1 99 ? 13.992 23.303 26.291 1.00 10.95 99 ASP D N 1
ATOM 6681 C CA . ASP D 1 99 ? 12.582 23.557 26.035 1.00 10.97 99 ASP D CA 1
ATOM 6682 C C . ASP D 1 99 ? 12.106 24.740 26.875 1.00 11.29 99 ASP D C 1
ATOM 6683 O O . ASP D 1 99 ? 11.571 24.548 27.981 1.00 10.52 99 ASP D O 1
ATOM 6688 N N . LYS D 1 100 ? 12.338 25.945 26.353 1.00 11.15 100 LYS D N 1
ATOM 6689 C CA . LYS D 1 100 ? 12.028 27.169 27.066 1.00 12.09 100 LYS D CA 1
ATOM 6690 C C . LYS D 1 100 ? 10.844 27.793 26.367 1.00 10.98 100 LYS D C 1
ATOM 6691 O O . LYS D 1 100 ? 10.041 27.085 25.788 1.00 12.17 100 LYS D O 1
ATOM 6697 N N . ASN D 1 101 ? 10.699 29.105 26.423 1.00 9.82 101 ASN D N 1
ATOM 6698 C CA . ASN D 1 101 ? 9.701 29.799 25.627 1.00 9.78 101 ASN D CA 1
ATOM 6699 C C . ASN D 1 101 ? 10.024 29.745 24.135 1.00 8.90 101 ASN D C 1
ATOM 6700 O O . ASN D 1 101 ? 10.990 29.126 23.732 1.00 8.77 101 ASN D O 1
ATOM 6705 N N . LEU D 1 102 ? 9.200 30.388 23.324 1.00 8.90 102 LEU D N 1
ATOM 6706 C CA . LEU D 1 102 ? 9.393 30.374 21.870 1.00 9.08 102 LEU D CA 1
ATOM 6707 C C . LEU D 1 102 ? 10.794 30.815 21.441 1.00 9.83 102 LEU D C 1
ATOM 6708 O O . LEU D 1 102 ? 11.435 30.120 20.663 1.00 10.16 102 LEU D O 1
ATOM 6713 N N . THR D 1 103 ? 11.219 31.998 21.907 1.00 8.87 103 THR D N 1
ATOM 6714 C CA . THR D 1 103 ? 12.453 32.605 21.407 1.00 8.48 103 THR D CA 1
ATOM 6715 C C . THR D 1 103 ? 13.721 32.049 22.046 1.00 8.51 103 THR D C 1
ATOM 6716 O O . THR D 1 103 ? 14.748 31.930 21.374 1.00 8.79 103 THR D O 1
ATOM 6720 N N . ALA D 1 104 ? 13.669 31.698 23.320 1.00 8.31 104 ALA D N 1
ATOM 6721 C CA . ALA D 1 104 ? 14.868 31.189 23.997 1.00 8.62 104 ALA D CA 1
ATOM 6722 C C . ALA D 1 104 ? 15.031 29.670 23.829 1.00 9.24 104 ALA D C 1
ATOM 6723 O O . ALA D 1 104 ? 16.146 29.171 23.930 1.00 9.69 104 ALA D O 1
ATOM 6725 N N . GLY D 1 105 ? 13.915 28.945 23.594 1.00 8.96 105 GLY D N 1
ATOM 6726 C CA . GLY D 1 105 ? 13.993 27.526 23.365 1.00 9.13 105 GLY D CA 1
ATOM 6727 C C . GLY D 1 105 ? 14.679 27.175 22.066 1.00 9.58 105 GLY D C 1
ATOM 6728 O O . GLY D 1 105 ? 14.666 27.984 21.126 1.00 9.24 105 GLY D O 1
ATOM 6729 N N . ASP D 1 106 ? 15.244 25.978 22.008 1.00 10.29 106 ASP D N 1
ATOM 6730 C CA . ASP D 1 106 ? 15.950 25.486 20.837 1.00 10.96 106 ASP D CA 1
ATOM 6731 C C . ASP D 1 106 ? 14.990 24.991 19.753 1.00 10.33 106 ASP D C 1
ATOM 6732 O O . ASP D 1 106 ? 14.136 24.139 19.995 1.00 11.49 106 ASP D O 1
ATOM 6737 N N . THR D 1 107 ? 15.157 25.530 18.562 1.00 9.41 107 THR D N 1
ATOM 6738 C CA . THR D 1 107 ? 14.280 25.240 17.435 1.00 8.81 107 THR D CA 1
ATOM 6739 C C . THR D 1 107 ? 14.264 23.771 17.092 1.00 9.29 107 THR D C 1
ATOM 6740 O O . THR D 1 107 ? 13.216 23.143 17.057 1.00 8.85 107 THR D O 1
ATOM 6744 N N . ASP D 1 108 ? 15.426 23.200 16.833 1.00 10.55 108 ASP D N 1
ATOM 6745 C CA . ASP D 1 108 ? 15.490 21.804 16.403 1.00 11.02 108 ASP D CA 1
ATOM 6746 C C . ASP D 1 108 ? 14.949 20.885 17.473 1.00 10.59 108 ASP D C 1
ATOM 6747 O O . ASP D 1 108 ? 14.242 19.922 17.157 1.00 10.19 108 ASP D O 1
ATOM 6752 N N . GLU D 1 109 ? 15.257 21.162 18.738 1.00 9.76 109 GLU D N 1
ATOM 6753 C CA . GLU D 1 109 ? 14.787 20.315 19.824 1.00 10.23 109 GLU D CA 1
ATOM 6754 C C . GLU D 1 109 ? 13.250 20.406 20.023 1.00 9.01 109 GLU D C 1
ATOM 6755 O O . GLU D 1 109 ? 12.618 19.438 20.424 1.00 8.72 109 GLU D O 1
ATOM 6761 N N . PHE D 1 110 ? 12.672 21.566 19.729 1.00 8.06 110 PHE D N 1
ATOM 6762 C CA . PHE D 1 110 ? 11.208 21.732 19.767 1.00 7.70 110 PHE D CA 1
ATOM 6763 C C . PHE D 1 110 ? 10.536 20.695 18.850 1.00 7.69 110 PHE D C 1
ATOM 6764 O O . PHE D 1 110 ? 9.576 20.065 19.234 1.00 6.83 110 PHE D O 1
ATOM 6772 N N . PHE D 1 111 ? 11.043 20.532 17.639 1.00 7.86 111 PHE D N 1
ATOM 6773 C CA . PHE D 1 111 ? 10.407 19.629 16.721 1.00 7.58 111 PHE D CA 1
ATOM 6774 C C . PHE D 1 111 ? 10.764 18.172 17.012 1.00 8.44 111 PHE D C 1
ATOM 6775 O O . PHE D 1 111 ? 9.948 17.295 16.758 1.00 7.23 111 PHE D O 1
ATOM 6783 N N . ARG D 1 112 ? 11.939 17.947 17.598 1.00 9.21 112 ARG D N 1
ATOM 6784 C CA . ARG D 1 112 ? 12.296 16.621 18.096 1.00 11.48 112 ARG D CA 1
ATOM 6785 C C . ARG D 1 112 ? 11.332 16.173 19.194 1.00 10.23 112 ARG D C 1
ATOM 6786 O O . ARG D 1 112 ? 10.861 15.025 19.191 1.00 8.71 112 ARG D O 1
ATOM 6794 N N . ILE D 1 113 ? 11.045 17.080 20.132 1.00 9.38 113 ILE D N 1
ATOM 6795 C CA . ILE D 1 113 ? 10.132 16.811 21.244 1.00 9.04 113 ILE D CA 1
ATOM 6796 C C . ILE D 1 113 ? 8.716 16.601 20.725 1.00 8.89 113 ILE D C 1
ATOM 6797 O O . ILE D 1 113 ? 8.013 15.699 21.175 1.00 7.71 113 ILE D O 1
ATOM 6802 N N . LEU D 1 114 ? 8.301 17.457 19.791 1.00 9.35 114 LEU D N 1
ATOM 6803 C CA . LEU D 1 114 ? 6.969 17.334 19.177 1.00 8.99 114 LEU D CA 1
ATOM 6804 C C . LEU D 1 114 ? 6.771 15.949 18.564 1.00 8.85 114 LEU D C 1
ATOM 6805 O O . LEU D 1 114 ? 5.766 15.303 18.805 1.00 9.08 114 LEU D O 1
ATOM 6810 N N . LYS D 1 115 ? 7.743 15.457 17.809 1.00 9.37 115 LYS D N 1
ATOM 6811 C CA . LYS D 1 115 ? 7.596 14.175 17.132 1.00 9.94 115 LYS D CA 1
ATOM 6812 C C . LYS D 1 115 ? 7.732 13.014 18.126 1.00 10.16 115 LYS D C 1
ATOM 6813 O O . LYS D 1 115 ? 6.996 12.034 18.051 1.00 10.61 115 LYS D O 1
ATOM 6819 N N . ASP D 1 116 ? 8.683 13.126 19.031 1.00 9.99 116 ASP D N 1
ATOM 6820 C CA . ASP D 1 116 ? 8.911 12.124 20.068 1.00 9.86 116 ASP D CA 1
ATOM 6821 C C . ASP D 1 116 ? 7.632 11.843 20.868 1.00 9.46 116 ASP D C 1
ATOM 6822 O O . ASP D 1 116 ? 7.192 10.683 21.007 1.00 8.81 116 ASP D O 1
ATOM 6827 N N . ASN D 1 117 ? 7.024 12.898 21.389 1.00 8.72 117 ASN D N 1
ATOM 6828 C CA . ASN D 1 117 ? 5.847 12.717 22.225 1.00 8.82 117 ASN D CA 1
ATOM 6829 C C . ASN D 1 117 ? 4.626 12.245 21.409 1.00 8.61 117 ASN D C 1
ATOM 6830 O O . ASN D 1 117 ? 3.974 11.277 21.769 1.00 7.69 117 ASN D O 1
ATOM 6835 N N . VAL D 1 118 ? 4.345 12.922 20.303 1.00 9.35 118 VAL D N 1
ATOM 6836 C CA . VAL D 1 118 ? 3.180 12.559 19.491 1.00 9.21 118 VAL D CA 1
ATOM 6837 C C . VAL D 1 118 ? 3.289 11.134 18.960 1.00 8.87 118 VAL D C 1
ATOM 6838 O O . VAL D 1 118 ? 2.311 10.364 19.000 1.00 7.85 118 VAL D O 1
ATOM 6842 N N . GLN D 1 119 ? 4.465 10.744 18.488 1.00 8.98 119 GLN D N 1
ATOM 6843 C CA . GLN D 1 119 ? 4.605 9.403 17.920 1.00 8.72 119 GLN D CA 1
ATOM 6844 C C . GLN D 1 119 ? 4.452 8.329 18.978 1.00 8.91 119 GLN D C 1
ATOM 6845 O O . GLN D 1 119 ? 4.207 7.171 18.650 1.00 8.27 119 GLN D O 1
ATOM 6851 N N . SER D 1 120 ? 4.601 8.708 20.252 1.00 8.89 120 SER D N 1
ATOM 6852 C CA . SER D 1 120 ? 4.517 7.766 21.351 1.00 8.69 120 SER D CA 1
ATOM 6853 C C . SER D 1 120 ? 3.072 7.335 21.607 1.00 8.72 120 SER D C 1
ATOM 6854 O O . SER D 1 120 ? 2.819 6.374 22.335 1.00 8.33 120 SER D O 1
ATOM 6857 N N . VAL D 1 121 ? 2.135 8.059 20.991 1.00 8.11 121 VAL D N 1
ATOM 6858 C CA . VAL D 1 121 ? 0.728 7.679 20.951 1.00 7.84 121 VAL D CA 1
ATOM 6859 C C . VAL D 1 121 ? 0.356 7.139 19.587 1.00 7.71 121 VAL D C 1
ATOM 6860 O O . VAL D 1 121 ? -0.273 6.087 19.481 1.00 7.86 121 VAL D O 1
ATOM 6864 N N . TYR D 1 122 ? 0.747 7.875 18.553 1.00 7.10 122 TYR D N 1
ATOM 6865 C CA . TYR D 1 122 ? 0.406 7.541 17.182 1.00 7.45 122 TYR D CA 1
ATOM 6866 C C . TYR D 1 122 ? 0.830 6.115 16.804 1.00 7.11 122 TYR D C 1
ATOM 6867 O O . TYR D 1 122 ? 0.004 5.305 16.350 1.00 6.73 122 TYR D O 1
ATOM 6876 N N . LEU D 1 123 ? 2.104 5.816 16.978 1.00 6.74 123 LEU D N 1
ATOM 6877 C CA . LEU D 1 123 ? 2.642 4.528 16.512 1.00 6.61 123 LEU D CA 1
ATOM 6878 C C . LEU D 1 123 ? 2.065 3.341 17.244 1.00 6.28 123 LEU D C 1
ATOM 6879 O O . LEU D 1 123 ? 1.606 2.395 16.606 1.00 6.64 123 LEU D O 1
ATOM 6884 N N . PRO D 1 124 ? 2.084 3.346 18.586 1.00 5.86 124 PRO D N 1
ATOM 6885 C CA . PRO D 1 124 ? 1.597 2.114 19.204 1.00 5.87 124 PRO D CA 1
ATOM 6886 C C . PRO D 1 124 ? 0.075 1.959 19.137 1.00 6.23 124 PRO D C 1
ATOM 6887 O O . PRO D 1 124 ? -0.431 0.835 19.050 1.00 6.10 124 PRO D O 1
ATOM 6891 N N . ALA D 1 125 ? -0.666 3.096 19.151 1.00 6.40 125 ALA D N 1
ATOM 6892 C CA . ALA D 1 125 ? -2.105 3.025 18.937 1.00 6.45 125 ALA D CA 1
ATOM 6893 C C . ALA D 1 125 ? -2.387 2.417 17.559 1.00 6.95 125 ALA D C 1
ATOM 6894 O O . ALA D 1 125 ? -3.202 1.520 17.429 1.00 7.59 125 ALA D O 1
ATOM 6896 N N . LYS D 1 126 ? -1.679 2.898 16.550 1.00 7.15 126 LYS D N 1
ATOM 6897 C CA . LYS D 1 126 ? -1.897 2.419 15.201 1.00 8.07 126 LYS D CA 1
ATOM 6898 C C . LYS D 1 126 ? -1.635 0.892 15.067 1.00 9.39 126 LYS D C 1
ATOM 6899 O O . LYS D 1 126 ? -2.351 0.189 14.348 1.00 9.04 126 LYS D O 1
ATOM 6905 N N . ALA D 1 127 ? -0.631 0.396 15.785 1.00 9.59 127 ALA D N 1
ATOM 6906 C CA . ALA D 1 127 ? -0.327 -1.049 15.728 1.00 10.37 127 ALA D CA 1
ATOM 6907 C C . ALA D 1 127 ? -1.324 -1.891 16.530 1.00 9.92 127 ALA D C 1
ATOM 6908 O O . ALA D 1 127 ? -1.644 -3.004 16.160 1.00 10.04 127 ALA D O 1
ATOM 6910 N N . ALA D 1 128 ? -1.800 -1.355 17.644 1.00 10.03 128 ALA D N 1
ATOM 6911 C CA . ALA D 1 128 ? -2.636 -2.117 18.543 1.00 10.60 128 ALA D CA 1
ATOM 6912 C C . ALA D 1 128 ? -4.090 -2.227 18.035 1.00 11.13 128 ALA D C 1
ATOM 6913 O O . ALA D 1 128 ? -4.769 -3.204 18.300 1.00 10.20 128 ALA D O 1
ATOM 6915 N N . ILE D 1 129 ? -4.536 -1.210 17.302 1.00 12.23 129 ILE D N 1
ATOM 6916 C CA . ILE D 1 129 ? -5.935 -1.109 16.905 1.00 12.82 129 ILE D CA 1
ATOM 6917 C C . ILE D 1 129 ? -6.481 -2.367 16.219 1.00 13.06 129 ILE D C 1
ATOM 6918 O O . ILE D 1 129 ? -7.562 -2.846 16.581 1.00 11.44 129 ILE D O 1
ATOM 6923 N N . PRO D 1 130 ? -5.764 -2.879 15.216 1.00 13.61 130 PRO D N 1
ATOM 6924 C CA . PRO D 1 130 ? -6.267 -4.088 14.549 1.00 14.35 130 PRO D CA 1
ATOM 6925 C C . PRO D 1 130 ? -6.462 -5.277 15.476 1.00 14.10 130 PRO D C 1
ATOM 6926 O O . PRO D 1 130 ? -7.434 -6.014 15.303 1.00 15.83 130 PRO D O 1
ATOM 6930 N N . HIS D 1 131 ? -5.576 -5.446 16.448 1.00 13.33 131 HIS D N 1
ATOM 6931 C CA . HIS D 1 131 ? -5.706 -6.520 17.434 1.00 12.70 131 HIS D CA 1
ATOM 6932 C C . HIS D 1 131 ? -6.923 -6.290 18.324 1.00 12.13 131 HIS D C 1
ATOM 6933 O O . HIS D 1 131 ? -7.689 -7.218 18.619 1.00 12.92 131 HIS D O 1
ATOM 6940 N N . MET D 1 132 ? -7.114 -5.055 18.743 1.00 11.42 132 MET D N 1
ATOM 6941 C CA . MET D 1 132 ? -8.297 -4.694 19.510 1.00 11.67 132 MET D CA 1
ATOM 6942 C C . MET D 1 132 ? -9.588 -4.917 18.720 1.00 13.25 132 MET D C 1
ATOM 6943 O O . MET D 1 132 ? -10.568 -5.420 19.265 1.00 13.11 132 MET D O 1
ATOM 6948 N N . GLU D 1 133 ? -9.588 -4.572 17.435 1.00 15.33 133 GLU D N 1
ATOM 6949 C CA . GLU D 1 133 ? -10.768 -4.793 16.584 1.00 18.36 133 GLU D CA 1
ATOM 6950 C C . GLU D 1 133 ? -11.157 -6.266 16.621 1.00 17.34 133 GLU D C 1
ATOM 6951 O O . GLU D 1 133 ? -12.315 -6.614 16.687 1.00 16.37 133 GLU D O 1
ATOM 6957 N N . LYS D 1 134 ? -10.141 -7.108 16.605 1.00 18.77 134 LYS D N 1
ATOM 6958 C CA . LYS D 1 134 ? -10.307 -8.540 16.513 1.00 20.89 134 LYS D CA 1
ATOM 6959 C C . LYS D 1 134 ? -10.969 -9.153 17.726 1.00 18.15 134 LYS D C 1
ATOM 6960 O O . LYS D 1 134 ? -11.677 -10.137 17.598 1.00 20.03 134 LYS D O 1
ATOM 6966 N N . VAL D 1 135 ? -10.749 -8.593 18.910 1.00 16.79 135 VAL D N 1
ATOM 6967 C CA . VAL D 1 135 ? -11.391 -9.083 20.133 1.00 16.16 135 VAL D CA 1
ATOM 6968 C C . VAL D 1 135 ? -12.679 -8.361 20.469 1.00 14.99 135 VAL D C 1
ATOM 6969 O O . VAL D 1 135 ? -13.229 -8.564 21.540 1.00 17.37 135 VAL D O 1
ATOM 6973 N N . GLY D 1 136 ? -13.149 -7.502 19.572 1.00 14.61 136 GLY D N 1
ATOM 6974 C CA . GLY D 1 136 ? -14.429 -6.825 19.758 1.00 14.23 136 GLY D CA 1
ATOM 6975 C C . GLY D 1 136 ? -14.378 -5.487 20.471 1.00 13.99 136 GLY D C 1
ATOM 6976 O O . GLY D 1 136 ? -15.413 -4.935 20.846 1.00 16.83 136 GLY D O 1
ATOM 6977 N N . GLY D 1 137 ? -13.188 -4.950 20.673 1.00 13.68 137 GLY D N 1
ATOM 6978 C CA . GLY D 1 137 ? -13.032 -3.616 21.278 1.00 12.94 137 GLY D CA 1
ATOM 6979 C C . GLY D 1 137 ? -11.794 -3.506 22.139 1.00 12.40 137 GLY D C 1
ATOM 6980 O O . GLY D 1 137 ? -11.058 -4.482 22.322 1.00 13.52 137 GLY D O 1
ATOM 6981 N N . GLY D 1 138 ? -11.594 -2.334 22.708 1.00 10.35 138 GLY D N 1
ATOM 6982 C CA . GLY D 1 138 ? -10.400 -2.073 23.479 1.00 9.83 138 GLY D CA 1
ATOM 6983 C C . GLY D 1 138 ? -10.420 -0.640 24.020 1.00 8.86 138 GLY D C 1
ATOM 6984 O O . GLY D 1 138 ? -11.337 0.113 23.736 1.00 7.28 138 GLY D O 1
ATOM 6985 N N . SER D 1 139 ? -9.412 -0.325 24.836 1.00 8.38 139 SER D N 1
ATOM 6986 C CA . SER D 1 139 ? -9.298 0.986 25.429 1.00 8.13 139 SER D CA 1
ATOM 6987 C C . SER D 1 139 ? -7.854 1.446 25.343 1.00 7.73 139 SER D C 1
ATOM 6988 O O . SER D 1 139 ? -6.916 0.740 25.773 1.00 6.88 139 SER D O 1
ATOM 6991 N N . ILE D 1 140 ? -7.674 2.639 24.788 1.00 7.36 140 ILE D N 1
ATOM 6992 C CA . ILE D 1 140 ? -6.364 3.255 24.699 1.00 7.15 140 ILE D CA 1
ATOM 6993 C C . ILE D 1 140 ? -6.380 4.459 25.639 1.00 6.97 140 ILE D C 1
ATOM 6994 O O . ILE D 1 140 ? -7.262 5.297 25.557 1.00 6.05 140 ILE D O 1
ATOM 6999 N N . VAL D 1 141 ? -5.431 4.497 26.572 1.00 7.29 141 VAL D N 1
ATOM 7000 C CA . VAL D 1 141 ? -5.397 5.586 27.551 1.00 7.51 141 VAL D CA 1
ATOM 7001 C C . VAL D 1 141 ? -4.052 6.306 27.368 1.00 7.67 141 VAL D C 1
ATOM 7002 O O . VAL D 1 141 ? -2.964 5.707 27.504 1.00 7.30 141 VAL D O 1
ATOM 7006 N N . ASN D 1 142 ? -4.141 7.542 27.006 1.00 7.87 142 ASN D N 1
ATOM 7007 C CA . ASN D 1 142 ? -2.974 8.348 26.799 1.00 7.88 142 ASN D CA 1
ATOM 7008 C C . ASN D 1 142 ? -2.649 9.244 27.972 1.00 8.03 142 ASN D C 1
ATOM 7009 O O . ASN D 1 142 ? -3.453 9.979 28.339 1.00 7.69 142 ASN D O 1
ATOM 7014 N N . ILE D 1 143 ? -1.426 9.161 28.477 1.00 8.59 143 ILE D N 1
ATOM 7015 C CA . ILE D 1 143 ? -1.024 10.022 29.578 1.00 8.86 143 ILE D CA 1
ATOM 7016 C C . ILE D 1 143 ? -0.492 11.389 29.021 1.00 9.64 143 ILE D C 1
ATOM 7017 O O . ILE D 1 143 ? 0.554 11.475 28.432 1.00 10.00 143 ILE D O 1
ATOM 7022 N N . SER D 1 144 ? -1.278 12.405 29.205 1.00 9.33 144 SER D N 1
ATOM 7023 C CA . SER D 1 144 ? -0.917 13.727 28.780 1.00 9.26 144 SER D CA 1
ATOM 7024 C C . SER D 1 144 ? -0.289 14.483 29.987 1.00 10.55 144 SER D C 1
ATOM 7025 O O . SER D 1 144 ? 0.507 13.954 30.659 1.00 14.52 144 SER D O 1
ATOM 7028 N N . THR D 1 145 ? -0.697 15.736 30.170 1.00 9.47 145 THR D N 1
ATOM 7029 C CA . THR D 1 145 ? -0.337 16.603 31.242 1.00 8.65 145 THR D CA 1
ATOM 7030 C C . THR D 1 145 ? -1.306 17.806 31.337 1.00 8.67 145 THR D C 1
ATOM 7031 O O . THR D 1 145 ? -1.858 18.234 30.363 1.00 7.67 145 THR D O 1
ATOM 7035 N N . ILE D 1 146 ? -1.451 18.314 32.553 1.00 8.02 146 ILE D N 1
ATOM 7036 C CA . ILE D 1 146 ? -2.284 19.435 32.786 1.00 8.28 146 ILE D CA 1
ATOM 7037 C C . ILE D 1 146 ? -1.779 20.606 31.927 1.00 7.68 146 ILE D C 1
ATOM 7038 O O . ILE D 1 146 ? -2.526 21.373 31.524 1.00 7.88 146 ILE D O 1
ATOM 7043 N N . GLY D 1 147 ? -0.491 20.641 31.640 1.00 7.45 147 GLY D N 1
ATOM 7044 C CA . GLY D 1 147 ? 0.110 21.678 30.806 1.00 7.62 147 GLY D CA 1
ATOM 7045 C C . GLY D 1 147 ? -0.454 21.716 29.394 1.00 7.63 147 GLY D C 1
ATOM 7046 O O . GLY D 1 147 ? -0.306 22.705 28.710 1.00 7.08 147 GLY D O 1
ATOM 7047 N N . SER D 1 148 ? -1.147 20.653 28.997 1.00 7.49 148 SER D N 1
ATOM 7048 C CA . SER D 1 148 ? -1.738 20.579 27.649 1.00 7.85 148 SER D CA 1
ATOM 7049 C C . SER D 1 148 ? -2.932 21.505 27.510 1.00 7.54 148 SER D C 1
ATOM 7050 O O . SER D 1 148 ? -3.324 21.825 26.394 1.00 6.75 148 SER D O 1
ATOM 7053 N N . VAL D 1 149 ? -3.506 21.899 28.636 1.00 7.77 149 VAL D N 1
ATOM 7054 C CA . VAL D 1 149 ? -4.664 22.787 28.639 1.00 9.37 149 VAL D CA 1
ATOM 7055 C C . VAL D 1 149 ? -4.404 24.045 29.478 1.00 9.44 149 VAL D C 1
ATOM 7056 O O . VAL D 1 149 ? -5.291 24.836 29.708 1.00 10.37 149 VAL D O 1
ATOM 7060 N N . VAL D 1 150 ? -3.160 24.212 29.908 1.00 9.19 150 VAL D N 1
ATOM 7061 C CA . VAL D 1 150 ? -2.729 25.380 30.647 1.00 9.29 150 VAL D CA 1
ATOM 7062 C C . VAL D 1 150 ? -1.458 25.977 30.035 1.00 9.28 150 VAL D C 1
ATOM 7063 O O . VAL D 1 150 ? -0.358 25.560 30.348 1.00 9.56 150 VAL D O 1
ATOM 7067 N N . PRO D 1 151 ? -1.619 26.943 29.093 1.00 9.47 151 PRO D N 1
ATOM 7068 C CA . PRO D 1 151 ? -0.452 27.616 28.501 1.00 9.31 151 PRO D CA 1
ATOM 7069 C C . PRO D 1 151 ? 0.492 28.134 29.587 1.00 9.35 151 PRO D C 1
ATOM 7070 O O . PRO D 1 151 ? 0.062 28.457 30.677 1.00 8.17 151 PRO D O 1
ATOM 7074 N N . ASP D 1 152 ? 1.785 28.128 29.273 1.00 9.99 152 ASP D N 1
ATOM 7075 C CA . ASP D 1 152 ? 2.820 28.402 30.229 1.00 10.66 152 ASP D CA 1
ATOM 7076 C C . ASP D 1 152 ? 3.852 29.318 29.630 1.00 10.03 152 ASP D C 1
ATOM 7077 O O . ASP D 1 152 ? 3.760 29.676 28.464 1.00 8.72 152 ASP D O 1
ATOM 7082 N N . ILE D 1 153 ? 4.828 29.673 30.439 1.00 10.90 153 ILE D N 1
ATOM 7083 C CA . ILE D 1 153 ? 5.895 30.626 30.029 1.00 11.56 153 ILE D CA 1
ATOM 7084 C C . ILE D 1 153 ? 7.192 29.895 29.745 1.00 10.84 153 ILE D C 1
ATOM 7085 O O . ILE D 1 153 ? 8.183 30.529 29.393 1.00 9.95 153 ILE D O 1
ATOM 7090 N N . SER D 1 154 ? 7.175 28.562 29.894 1.00 10.36 154 SER D N 1
ATOM 7091 C CA . SER D 1 154 ? 8.283 27.727 29.492 1.00 10.05 154 SER D CA 1
ATOM 7092 C C . SER D 1 154 ? 7.784 26.332 29.082 1.00 10.02 154 SER D C 1
ATOM 7093 O O . SER D 1 154 ? 6.577 26.049 29.134 1.00 9.81 154 SER D O 1
ATOM 7096 N N . ARG D 1 155 ? 8.706 25.478 28.631 1.00 9.48 155 ARG D N 1
ATOM 7097 C CA . ARG D 1 155 ? 8.388 24.123 28.202 1.00 9.83 155 ARG D CA 1
ATOM 7098 C C . ARG D 1 155 ? 7.314 24.144 27.096 1.00 9.76 155 ARG D C 1
ATOM 7099 O O . ARG D 1 155 ? 6.321 23.411 27.139 1.00 8.92 155 ARG D O 1
ATOM 7107 N N . ILE D 1 156 ? 7.520 25.012 26.121 1.00 8.94 156 ILE D N 1
ATOM 7108 C CA . ILE D 1 156 ? 6.526 25.228 25.065 1.00 8.57 156 ILE D CA 1
ATOM 7109 C C . ILE D 1 156 ? 6.373 23.955 24.169 1.00 7.82 156 ILE D C 1
ATOM 7110 O O . ILE D 1 156 ? 5.276 23.632 23.735 1.00 6.99 156 ILE D O 1
ATOM 7115 N N . ALA D 1 157 ? 7.458 23.271 23.912 1.00 7.55 157 ALA D N 1
ATOM 7116 C CA . ALA D 1 157 ? 7.390 22.043 23.118 1.00 7.30 157 ALA D CA 1
ATOM 7117 C C . ALA D 1 157 ? 6.601 20.982 23.873 1.00 7.60 157 ALA D C 1
ATOM 7118 O O . ALA D 1 157 ? 5.829 20.223 23.280 1.00 7.73 157 ALA D O 1
ATOM 7120 N N . TYR D 1 158 ? 6.806 20.927 25.186 1.00 7.60 158 TYR D N 1
ATOM 7121 C CA . TYR D 1 158 ? 6.098 20.001 26.051 1.00 7.71 158 TYR D CA 1
ATOM 7122 C C . TYR D 1 158 ? 4.580 20.296 26.052 1.00 7.41 158 TYR D C 1
ATOM 7123 O O . TYR D 1 158 ? 3.763 19.408 25.833 1.00 6.98 158 TYR D O 1
ATOM 7132 N N . CYS D 1 159 ? 4.237 21.557 26.234 1.00 7.47 159 CYS D N 1
ATOM 7133 C CA . CYS D 1 159 ? 2.833 22.009 26.245 1.00 7.63 159 CYS D CA 1
ATOM 7134 C C . CYS D 1 159 ? 2.152 21.761 24.903 1.00 7.07 159 CYS D C 1
ATOM 7135 O O . CYS D 1 159 ? 1.046 21.202 24.843 1.00 7.62 159 CYS D O 1
ATOM 7138 N N . VAL D 1 160 ? 2.792 22.193 23.827 1.00 5.95 160 VAL D N 1
ATOM 7139 C CA . VAL D 1 160 ? 2.194 22.088 22.490 1.00 5.50 160 VAL D CA 1
ATOM 7140 C C . VAL D 1 160 ? 2.035 20.622 22.067 1.00 5.64 160 VAL D C 1
ATOM 7141 O O . VAL D 1 160 ? 0.991 20.238 21.547 1.00 5.22 160 VAL D O 1
ATOM 7145 N N . SER D 1 161 ? 3.063 19.814 22.316 1.00 5.63 161 SER D N 1
ATOM 7146 C CA . SER D 1 161 ? 3.051 18.429 21.886 1.00 5.87 161 SER D CA 1
ATOM 7147 C C . SER D 1 161 ? 2.023 17.627 22.650 1.00 5.80 161 SER D C 1
ATOM 7148 O O . SER D 1 161 ? 1.369 16.765 22.090 1.00 5.58 161 SER D O 1
ATOM 7151 N N . LYS D 1 162 ? 1.870 17.912 23.937 1.00 6.04 162 LYS D N 1
ATOM 7152 C CA . LYS D 1 162 ? 0.899 17.227 24.737 1.00 6.54 162 LYS D CA 1
ATOM 7153 C C . LYS D 1 162 ? -0.526 17.673 24.387 1.00 6.69 162 LYS D C 1
ATOM 7154 O O . LYS D 1 162 ? -1.471 16.868 24.450 1.00 5.87 162 LYS D O 1
ATOM 7160 N N . SER D 1 163 ? -0.675 18.930 23.977 1.00 6.24 163 SER D N 1
ATOM 7161 C CA . SER D 1 163 ? -1.937 19.404 23.464 1.00 6.89 163 SER D CA 1
ATOM 7162 C C . SER D 1 163 ? -2.325 18.657 22.187 1.00 7.20 163 SER D C 1
ATOM 7163 O O . SER D 1 163 ? -3.505 18.318 21.954 1.00 6.97 163 SER D O 1
ATOM 7166 N N . ALA D 1 164 ? -1.312 18.401 21.368 1.00 7.46 164 ALA D N 1
ATOM 7167 C CA . ALA D 1 164 ? -1.499 17.636 20.149 1.00 7.80 164 ALA D CA 1
ATOM 7168 C C . ALA D 1 164 ? -1.961 16.199 20.476 1.00 8.11 164 ALA D C 1
ATOM 7169 O O . ALA D 1 164 ? -2.800 15.649 19.794 1.00 8.10 164 ALA D O 1
ATOM 7171 N N . ILE D 1 165 ? -1.415 15.621 21.543 1.00 8.32 165 ILE D N 1
ATOM 7172 C CA . ILE D 1 165 ? -1.830 14.302 21.973 1.00 8.28 165 ILE D CA 1
ATOM 7173 C C . ILE D 1 165 ? -3.312 14.307 22.374 1.00 7.50 165 ILE D C 1
ATOM 7174 O O . ILE D 1 165 ? -4.021 13.349 22.111 1.00 8.39 165 ILE D O 1
ATOM 7179 N N . ASN D 1 166 ? -3.774 15.371 22.999 1.00 6.54 166 ASN D N 1
ATOM 7180 C CA . ASN D 1 166 ? -5.172 15.479 23.361 1.00 6.29 166 ASN D CA 1
ATOM 7181 C C . ASN D 1 166 ? -6.040 15.434 22.099 1.00 6.41 166 ASN D C 1
ATOM 7182 O O . ASN D 1 166 ? -7.050 14.707 22.053 1.00 6.65 166 ASN D O 1
ATOM 7187 N N . SER D 1 167 ? -5.623 16.183 21.078 1.00 5.98 167 SER D N 1
ATOM 7188 C CA . SER D 1 167 ? -6.326 16.228 19.818 1.00 6.35 167 SER D CA 1
ATOM 7189 C C . SER D 1 167 ? -6.281 14.848 19.138 1.00 6.43 167 SER D C 1
ATOM 7190 O O . SER D 1 167 ? -7.320 14.340 18.652 1.00 6.10 167 SER D O 1
ATOM 7193 N N . LEU D 1 168 ? -5.092 14.253 19.108 1.00 6.68 168 LEU D N 1
ATOM 7194 C CA . LEU D 1 168 ? -4.934 12.917 18.543 1.00 6.81 168 LEU D CA 1
ATOM 7195 C C . LEU D 1 168 ? -5.871 11.895 19.241 1.00 6.37 168 LEU D C 1
ATOM 7196 O O . LEU D 1 168 ? -6.487 11.074 18.577 1.00 6.58 168 LEU D O 1
ATOM 7201 N N . THR D 1 169 ? -5.963 11.992 20.578 1.00 5.91 169 THR D N 1
ATOM 7202 C CA . THR D 1 169 ? -6.816 11.152 21.377 1.00 5.68 169 THR D CA 1
ATOM 7203 C C . THR D 1 169 ? -8.277 11.227 20.915 1.00 5.69 169 THR D C 1
ATOM 7204 O O . THR D 1 169 ? -8.966 10.216 20.753 1.00 5.01 169 THR D O 1
ATOM 7208 N N . GLN D 1 170 ? -8.728 12.431 20.659 1.00 5.63 170 GLN D N 1
ATOM 7209 C CA . GLN D 1 170 ? -10.118 12.656 20.334 1.00 6.17 170 GLN D CA 1
ATOM 7210 C C . GLN D 1 170 ? -10.443 12.232 18.921 1.00 6.00 170 GLN D C 1
ATOM 7211 O O . GLN D 1 170 ? -11.551 11.708 18.664 1.00 5.33 170 GLN D O 1
ATOM 7217 N N . ASN D 1 171 ? -9.486 12.419 18.006 1.00 5.98 171 ASN D N 1
ATOM 7218 C CA . ASN D 1 171 ? -9.674 11.940 16.628 1.00 6.22 171 ASN D CA 1
ATOM 7219 C C . ASN D 1 171 ? -9.652 10.413 16.584 1.00 6.61 171 ASN D C 1
ATOM 7220 O O . ASN D 1 171 ? -10.434 9.803 15.887 1.00 6.33 171 ASN D O 1
ATOM 7225 N N . ILE D 1 172 ? -8.755 9.792 17.351 1.00 7.27 172 ILE D N 1
ATOM 7226 C CA . ILE D 1 172 ? -8.726 8.333 17.420 1.00 6.96 172 ILE D CA 1
ATOM 7227 C C . ILE D 1 172 ? -10.068 7.872 17.980 1.00 7.27 172 ILE D C 1
ATOM 7228 O O . ILE D 1 172 ? -10.679 6.949 17.458 1.00 7.49 172 ILE D O 1
ATOM 7233 N N . ALA D 1 173 ? -10.513 8.503 19.057 1.00 6.93 173 ALA D N 1
ATOM 7234 C CA . ALA D 1 173 ? -11.781 8.169 19.700 1.00 6.53 173 ALA D CA 1
ATOM 7235 C C . ALA D 1 173 ? -12.908 8.169 18.660 1.00 6.51 173 ALA D C 1
ATOM 7236 O O . ALA D 1 173 ? -13.696 7.226 18.579 1.00 5.53 173 ALA D O 1
ATOM 7238 N N . LEU D 1 174 ? -12.964 9.222 17.857 1.00 6.29 174 LEU D N 1
ATOM 7239 C CA . LEU D 1 174 ? -14.043 9.333 16.883 1.00 6.63 174 LEU D CA 1
ATOM 7240 C C . LEU D 1 174 ? -13.944 8.237 15.814 1.00 6.59 174 LEU D C 1
ATOM 7241 O O . LEU D 1 174 ? -14.954 7.684 15.361 1.00 6.72 174 LEU D O 1
ATOM 7246 N N . GLN D 1 175 ? -12.719 7.939 15.418 1.00 6.82 175 GLN D N 1
ATOM 7247 C CA . GLN D 1 175 ? -12.467 7.123 14.232 1.00 6.61 175 GLN D CA 1
ATOM 7248 C C . GLN D 1 175 ? -12.660 5.631 14.468 1.00 6.92 175 GLN D C 1
ATOM 7249 O O . GLN D 1 175 ? -12.891 4.904 13.522 1.00 6.83 175 GLN D O 1
ATOM 7255 N N . TYR D 1 176 ? -12.559 5.187 15.720 1.00 6.99 176 TYR D N 1
ATOM 7256 C CA . TYR D 1 176 ? -12.592 3.767 16.021 1.00 7.57 176 TYR D CA 1
ATOM 7257 C C . TYR D 1 176 ? -13.683 3.391 16.992 1.00 7.67 176 TYR D C 1
ATOM 7258 O O . TYR D 1 176 ? -13.768 2.251 17.415 1.00 8.05 176 TYR D O 1
ATOM 7267 N N . ALA D 1 177 ? -14.543 4.360 17.303 1.00 7.71 177 ALA D N 1
ATOM 7268 C CA . ALA D 1 177 ? -15.727 4.101 18.112 1.00 7.86 177 ALA D CA 1
ATOM 7269 C C . ALA D 1 177 ? -16.587 2.977 17.505 1.00 7.93 177 ALA D C 1
ATOM 7270 O O . ALA D 1 177 ? -17.122 2.176 18.247 1.00 7.01 177 ALA D O 1
ATOM 7272 N N . ARG D 1 178 ? -16.702 2.934 16.167 1.00 8.78 178 ARG D N 1
ATOM 7273 C CA . ARG D 1 178 ? -17.519 1.956 15.525 1.00 10.76 178 ARG D CA 1
ATOM 7274 C C . ARG D 1 178 ? -16.931 0.553 15.673 1.00 10.55 178 ARG D C 1
ATOM 7275 O O . ARG D 1 178 ? -17.618 -0.416 15.404 1.00 10.49 178 ARG D O 1
ATOM 7283 N N . LYS D 1 179 ? -15.667 0.466 16.076 1.00 10.66 179 LYS D N 1
ATOM 7284 C CA . LYS D 1 179 ? -15.036 -0.823 16.417 1.00 11.49 179 LYS D CA 1
ATOM 7285 C C . LYS D 1 179 ? -14.979 -1.032 17.916 1.00 10.90 179 LYS D C 1
ATOM 7286 O O . LYS D 1 179 ? -14.225 -1.887 18.389 1.00 10.55 179 LYS D O 1
ATOM 7292 N N . ASN D 1 180 ? -15.768 -0.254 18.653 1.00 10.02 180 ASN D N 1
ATOM 7293 C CA . ASN D 1 180 ? -15.803 -0.327 20.104 1.00 10.79 180 ASN D CA 1
ATOM 7294 C C . ASN D 1 180 ? -14.428 -0.094 20.736 1.00 10.20 180 ASN D C 1
ATOM 7295 O O . ASN D 1 180 ? -14.126 -0.611 21.838 1.00 8.92 180 ASN D O 1
ATOM 7300 N N . ILE D 1 181 ? -13.590 0.676 20.045 1.00 8.72 181 ILE D N 1
ATOM 7301 C CA . ILE D 1 181 ? -12.277 1.035 20.591 1.00 7.91 181 ILE D CA 1
ATOM 7302 C C . ILE D 1 181 ? -12.378 2.464 21.137 1.00 7.17 181 ILE D C 1
ATOM 7303 O O . ILE D 1 181 ? -12.640 3.388 20.388 1.00 6.81 181 ILE D O 1
ATOM 7308 N N . ARG D 1 182 ? -12.175 2.624 22.441 1.00 6.89 182 ARG D N 1
ATOM 7309 C CA . ARG D 1 182 ? -12.232 3.902 23.098 1.00 6.77 182 ARG D CA 1
ATOM 7310 C C . ARG D 1 182 ? -10.838 4.511 23.297 1.00 6.85 182 ARG D C 1
ATOM 7311 O O . ARG D 1 182 ? -9.823 3.794 23.413 1.00 6.73 182 ARG D O 1
ATOM 7319 N N . CYS D 1 183 ? -10.787 5.839 23.288 1.00 6.79 183 CYS D N 1
ATOM 7320 C CA . CYS D 1 183 ? -9.522 6.564 23.494 1.00 6.62 183 CYS D CA 1
ATOM 7321 C C . CYS D 1 183 ? -9.755 7.790 24.372 1.00 6.54 183 CYS D C 1
ATOM 7322 O O . CYS D 1 183 ? -10.596 8.623 24.071 1.00 7.19 183 CYS D O 1
ATOM 7325 N N . ASN D 1 184 ? -9.062 7.854 25.481 1.00 6.75 184 ASN D N 1
ATOM 7326 C CA . ASN D 1 184 ? -9.248 8.937 26.454 1.00 6.77 184 ASN D CA 1
ATOM 7327 C C . ASN D 1 184 ? -7.881 9.392 26.947 1.00 6.85 184 ASN D C 1
ATOM 7328 O O . ASN D 1 184 ? -6.924 8.600 26.924 1.00 7.16 184 ASN D O 1
ATOM 7333 N N . ALA D 1 185 ? -7.802 10.639 27.401 1.00 6.54 185 ALA D N 1
ATOM 7334 C CA . ALA D 1 185 ? -6.564 11.200 27.910 1.00 6.75 185 ALA D CA 1
ATOM 7335 C C . ALA D 1 185 ? -6.664 11.544 29.409 1.00 6.80 185 ALA D C 1
ATOM 7336 O O . ALA D 1 185 ? -7.645 12.132 29.862 1.00 6.63 185 ALA D O 1
ATOM 7338 N N . VAL D 1 186 ? -5.640 11.152 30.152 1.00 6.59 186 VAL D N 1
ATOM 7339 C CA . VAL D 1 186 ? -5.506 11.512 31.571 1.00 6.60 186 VAL D CA 1
ATOM 7340 C C . VAL D 1 186 ? -4.354 12.540 31.719 1.00 6.51 186 VAL D C 1
ATOM 7341 O O . VAL D 1 186 ? -3.240 12.296 31.241 1.00 6.73 186 VAL D O 1
ATOM 7345 N N . LEU D 1 187 ? -4.647 13.651 32.385 1.00 6.33 187 LEU D N 1
ATOM 7346 C CA . LEU D 1 187 ? -3.718 14.793 32.442 1.00 6.46 187 LEU D CA 1
ATOM 7347 C C . LEU D 1 187 ? -3.192 15.021 33.865 1.00 6.90 187 LEU D C 1
ATOM 7348 O O . LEU D 1 187 ? -3.846 15.677 34.689 1.00 6.93 187 LEU D O 1
ATOM 7353 N N . PRO D 1 188 ? -1.998 14.496 34.163 1.00 7.67 188 PRO D N 1
ATOM 7354 C CA . PRO D 1 188 ? -1.503 14.670 35.538 1.00 7.79 188 PRO D CA 1
ATOM 7355 C C . PRO D 1 188 ? -1.036 16.094 35.787 1.00 8.34 188 PRO D C 1
ATOM 7356 O O . PRO D 1 188 ? -0.536 16.753 34.900 1.00 7.64 188 PRO D O 1
ATOM 7360 N N . GLY D 1 189 ? -1.249 16.552 37.011 1.00 8.98 189 GLY D N 1
ATOM 7361 C CA . GLY D 1 189 ? -0.616 17.726 37.533 1.00 10.31 189 GLY D CA 1
ATOM 7362 C C . GLY D 1 189 ? 0.696 17.331 38.167 1.00 11.72 189 GLY D C 1
ATOM 7363 O O . GLY D 1 189 ? 1.370 16.427 37.699 1.00 11.55 189 GLY D O 1
ATOM 7364 N N . LEU D 1 190 ? 1.082 18.027 39.232 1.00 13.58 190 LEU D N 1
ATOM 7365 C CA . LEU D 1 190 ? 2.346 17.738 39.900 1.00 13.77 190 LEU D CA 1
ATOM 7366 C C . LEU D 1 190 ? 2.213 16.492 40.742 1.00 13.80 190 LEU D C 1
ATOM 7367 O O . LEU D 1 190 ? 1.472 16.472 41.726 1.00 13.32 190 LEU D O 1
ATOM 7372 N N . ILE D 1 191 ? 2.897 15.439 40.332 1.00 14.89 191 ILE D N 1
ATOM 7373 C CA . ILE D 1 191 ? 2.901 14.155 41.002 1.00 16.78 191 ILE D CA 1
ATOM 7374 C C . ILE D 1 191 ? 4.303 13.953 41.601 1.00 18.95 191 ILE D C 1
ATOM 7375 O O . ILE D 1 191 ? 5.308 14.303 40.976 1.00 18.35 191 ILE D O 1
ATOM 7380 N N . GLY D 1 192 ? 4.369 13.389 42.797 1.00 20.74 192 GLY D N 1
ATOM 7381 C CA . GLY D 1 192 ? 5.643 13.143 43.449 1.00 22.50 192 GLY D CA 1
ATOM 7382 C C . GLY D 1 192 ? 6.391 11.966 42.845 1.00 25.82 192 GLY D C 1
ATOM 7383 O O . GLY D 1 192 ? 6.419 10.871 43.429 1.00 32.18 192 GLY D O 1
ATOM 7384 N N . THR D 1 193 ? 6.963 12.168 41.659 1.00 22.97 193 THR D N 1
ATOM 7385 C CA . THR D 1 193 ? 7.771 11.129 41.019 1.00 22.25 193 THR D CA 1
ATOM 7386 C C . THR D 1 193 ? 9.189 11.661 40.789 1.00 23.49 193 THR D C 1
ATOM 7387 O O . THR D 1 193 ? 9.473 12.853 40.981 1.00 20.94 193 THR D O 1
ATOM 7391 N N . ARG D 1 194 ? 10.069 10.758 40.375 1.00 24.61 194 ARG D N 1
ATOM 7392 C CA . ARG D 1 194 ? 11.465 11.086 40.098 1.00 26.41 194 ARG D CA 1
ATOM 7393 C C . ARG D 1 194 ? 11.597 12.248 39.118 1.00 25.22 194 ARG D C 1
ATOM 7394 O O . ARG D 1 194 ? 12.430 13.131 39.288 1.00 23.15 194 ARG D O 1
ATOM 7402 N N . ALA D 1 195 ? 10.772 12.228 38.094 1.00 23.70 195 ALA D N 1
ATOM 7403 C CA . ALA D 1 195 ? 10.940 13.162 37.008 1.00 26.36 195 ALA D CA 1
ATOM 7404 C C . ALA D 1 195 ? 10.627 14.631 37.380 1.00 23.48 195 ALA D C 1
ATOM 7405 O O . ALA D 1 195 ? 11.352 15.535 36.987 1.00 22.09 195 ALA D O 1
ATOM 7407 N N . ALA D 1 196 ? 9.574 14.841 38.144 1.00 21.48 196 ALA D N 1
ATOM 7408 C CA . ALA D 1 196 ? 9.287 16.177 38.674 1.00 24.27 196 ALA D CA 1
ATOM 7409 C C . ALA D 1 196 ? 10.302 16.596 39.750 1.00 24.97 196 ALA D C 1
ATOM 7410 O O . ALA D 1 196 ? 10.725 17.754 39.797 1.00 24.96 196 ALA D O 1
ATOM 7412 N N . LEU D 1 197 ? 10.671 15.665 40.615 1.00 23.34 197 LEU D N 1
ATOM 7413 C CA . LEU D 1 197 ? 11.572 15.978 41.727 1.00 25.32 197 LEU D CA 1
ATOM 7414 C C . LEU D 1 197 ? 13.007 16.265 41.272 1.00 24.21 197 LEU D C 1
ATOM 7415 O O . LEU D 1 197 ? 13.681 17.092 41.857 1.00 22.04 197 LEU D O 1
ATOM 7420 N N . GLU D 1 198 ? 13.450 15.586 40.224 1.00 24.12 198 GLU D N 1
ATOM 7421 C CA . GLU D 1 198 ? 14.819 15.745 39.743 1.00 26.09 198 GLU D CA 1
ATOM 7422 C C . GLU D 1 198 ? 14.992 16.899 38.744 1.00 25.38 198 GLU D C 1
ATOM 7423 O O . GLU D 1 198 ? 16.072 17.479 38.660 1.00 27.20 198 GLU D O 1
ATOM 7429 N N . ASN D 1 199 ? 13.949 17.183 37.969 1.00 21.26 199 ASN D N 1
ATOM 7430 C CA . ASN D 1 199 ? 14.028 18.153 36.886 1.00 20.46 199 ASN D CA 1
ATOM 7431 C C . ASN D 1 199 ? 13.468 19.534 37.206 1.00 19.56 199 ASN D C 1
ATOM 7432 O O . ASN D 1 199 ? 13.780 20.508 36.510 1.00 21.77 199 ASN D O 1
ATOM 7437 N N . MET D 1 200 ? 12.637 19.618 38.236 1.00 17.91 200 MET D N 1
ATOM 7438 C CA . MET D 1 200 ? 12.079 20.872 38.670 1.00 18.37 200 MET D CA 1
ATOM 7439 C C . MET D 1 200 ? 12.639 21.182 40.059 1.00 18.19 200 MET D C 1
ATOM 7440 O O . MET D 1 200 ? 12.797 20.270 40.890 1.00 16.02 200 MET D O 1
ATOM 7445 N N . THR D 1 201 ? 12.938 22.462 40.295 1.00 17.64 201 THR D N 1
ATOM 7446 C CA . THR D 1 201 ? 13.534 22.871 41.560 1.00 19.80 201 THR D CA 1
ATOM 7447 C C . THR D 1 201 ? 12.518 22.844 42.698 1.00 22.12 201 THR D C 1
ATOM 7448 O O . THR D 1 201 ? 11.295 22.837 42.463 1.00 20.00 201 THR D O 1
ATOM 7452 N N . ASP D 1 202 ? 13.014 22.861 43.928 1.00 24.05 202 ASP D N 1
ATOM 7453 C CA . ASP D 1 202 ? 12.123 22.946 45.085 1.00 25.68 202 ASP D CA 1
ATOM 7454 C C . ASP D 1 202 ? 11.280 24.222 45.035 1.00 25.71 202 ASP D C 1
ATOM 7455 O O . ASP D 1 202 ? 10.099 24.218 45.405 1.00 23.45 202 ASP D O 1
ATOM 7460 N N . GLU D 1 203 ? 11.884 25.298 44.559 1.00 26.52 203 GLU D N 1
ATOM 7461 C CA . GLU D 1 203 ? 11.201 26.581 44.470 1.00 28.32 203 GLU D CA 1
ATOM 7462 C C . GLU D 1 203 ? 10.017 26.473 43.505 1.00 27.16 203 GLU D C 1
ATOM 7463 O O . GLU D 1 203 ? 8.886 26.881 43.832 1.00 26.25 203 GLU D O 1
ATOM 7469 N N . PHE D 1 204 ? 10.250 25.899 42.326 1.00 22.43 204 PHE D N 1
ATOM 7470 C CA . PHE D 1 204 ? 9.186 25.743 41.375 1.00 21.01 204 PHE D CA 1
ATOM 7471 C C . PHE D 1 204 ? 8.074 24.861 41.928 1.00 20.23 204 PHE D C 1
ATOM 7472 O O . PHE D 1 204 ? 6.936 25.203 41.872 1.00 17.66 204 PHE D O 1
ATOM 7480 N N . ARG D 1 205 ? 8.460 23.714 42.450 1.00 20.37 205 ARG D N 1
ATOM 7481 C CA . ARG D 1 205 ? 7.519 22.785 42.958 1.00 20.93 205 ARG D CA 1
ATOM 7482 C C . ARG D 1 205 ? 6.738 23.412 44.087 1.00 23.49 205 ARG D C 1
ATOM 7483 O O . ARG D 1 205 ? 5.522 23.212 44.188 1.00 21.32 205 ARG D O 1
ATOM 7491 N N . ASP D 1 206 ? 7.402 24.207 44.909 1.00 24.78 206 ASP D N 1
ATOM 7492 C CA . ASP D 1 206 ? 6.674 24.790 46.033 1.00 28.08 206 ASP D CA 1
ATOM 7493 C C . ASP D 1 206 ? 5.663 25.846 45.579 1.00 25.62 206 ASP D C 1
ATOM 7494 O O . ASP D 1 206 ? 4.524 25.871 45.995 1.00 21.04 206 ASP D O 1
ATOM 7499 N N . SER D 1 207 ? 6.091 26.656 44.638 1.00 26.12 207 SER D N 1
ATOM 7500 C CA . SER D 1 207 ? 5.196 27.648 44.059 1.00 24.75 207 SER D CA 1
ATOM 7501 C C . SER D 1 207 ? 3.984 26.960 43.424 1.00 23.51 207 SER D C 1
ATOM 7502 O O . SER D 1 207 ? 2.854 27.387 43.625 1.00 22.96 207 SER D O 1
ATOM 7505 N N . PHE D 1 208 ? 4.237 25.896 42.667 1.00 20.98 208 PHE D N 1
ATOM 7506 C CA . PHE D 1 208 ? 3.185 25.179 41.972 1.00 18.14 208 PHE D CA 1
ATOM 7507 C C . PHE D 1 208 ? 2.167 24.699 42.986 1.00 18.55 208 PHE D C 1
ATOM 7508 O O . PHE D 1 208 ? 0.958 24.899 42.810 1.00 14.26 208 PHE D O 1
ATOM 7516 N N . LEU D 1 209 ? 2.664 24.110 44.066 1.00 18.55 209 LEU D N 1
ATOM 7517 C CA . LEU D 1 209 ? 1.786 23.572 45.089 1.00 18.74 209 LEU D CA 1
ATOM 7518 C C . LEU D 1 209 ? 0.872 24.611 45.695 1.00 16.73 209 LEU D C 1
ATOM 7519 O O . LEU D 1 209 ? -0.270 24.314 46.039 1.00 17.65 209 LEU D O 1
ATOM 7524 N N . GLY D 1 210 ? 1.340 25.840 45.816 1.00 16.12 210 GLY D N 1
ATOM 7525 C CA . GLY D 1 210 ? 0.512 26.919 46.361 1.00 15.31 210 GLY D CA 1
ATOM 7526 C C . GLY D 1 210 ? -0.726 27.243 45.541 1.00 14.49 210 GLY D C 1
ATOM 7527 O O . GLY D 1 210 ? -1.683 27.844 46.056 1.00 14.34 210 GLY D O 1
ATOM 7528 N N . HIS D 1 211 ? -0.717 26.844 44.272 1.00 13.56 211 HIS D N 1
ATOM 7529 C CA . HIS D 1 211 ? -1.828 27.064 43.358 1.00 13.69 211 HIS D CA 1
ATOM 7530 C C . HIS D 1 211 ? -2.684 25.806 43.129 1.00 13.21 211 HIS D C 1
ATOM 7531 O O . HIS D 1 211 ? -3.551 25.814 42.248 1.00 13.09 211 HIS D O 1
ATOM 7538 N N . VAL D 1 212 ? -2.423 24.743 43.884 1.00 12.01 212 VAL D N 1
ATOM 7539 C CA . VAL D 1 212 ? -3.232 23.506 43.844 1.00 11.23 212 VAL D CA 1
ATOM 7540 C C . VAL D 1 212 ? -4.337 23.556 44.910 1.00 10.50 212 VAL D C 1
ATOM 7541 O O . VAL D 1 212 ? -4.064 23.429 46.111 1.00 9.61 212 VAL D O 1
ATOM 7545 N N . PRO D 1 213 ? -5.602 23.763 44.488 1.00 10.92 213 PRO D N 1
ATOM 7546 C CA . PRO D 1 213 ? -6.647 23.975 45.499 1.00 9.96 213 PRO D CA 1
ATOM 7547 C C . PRO D 1 213 ? -6.770 22.849 46.519 1.00 9.85 213 PRO D C 1
ATOM 7548 O O . PRO D 1 213 ? -6.936 23.119 47.709 1.00 9.21 213 PRO D O 1
ATOM 7552 N N . LEU D 1 214 ? -6.684 21.603 46.070 1.00 10.15 214 LEU D N 1
ATOM 7553 C CA . LEU D 1 214 ? -6.759 20.451 46.972 1.00 10.40 214 LEU D CA 1
ATOM 7554 C C . LEU D 1 214 ? -5.489 20.295 47.837 1.00 11.90 214 LEU D C 1
ATOM 7555 O O . LEU D 1 214 ? -5.446 19.455 48.726 1.00 13.58 214 LEU D O 1
ATOM 7560 N N . ASN D 1 215 ? -4.486 21.102 47.574 1.00 11.60 215 ASN D N 1
ATOM 7561 C CA . ASN D 1 215 ? -3.448 21.417 48.559 1.00 13.72 215 ASN D CA 1
ATOM 7562 C C . ASN D 1 215 ? -2.511 20.276 48.970 1.00 12.53 215 ASN D C 1
ATOM 7563 O O . ASN D 1 215 ? -2.164 20.129 50.135 1.00 11.65 215 ASN D O 1
ATOM 7568 N N . ARG D 1 216 ? -2.155 19.443 48.017 1.00 13.11 216 ARG D N 1
ATOM 7569 C CA . ARG D 1 216 ? -1.150 18.424 48.178 1.00 13.21 216 ARG D CA 1
ATOM 7570 C C . ARG D 1 216 ? -0.552 18.115 46.808 1.00 14.20 216 ARG D C 1
ATOM 7571 O O . ARG D 1 216 ? -1.138 18.429 45.761 1.00 11.39 216 ARG D O 1
ATOM 7579 N N . VAL D 1 217 ? 0.618 17.489 46.832 1.00 14.22 217 VAL D N 1
ATOM 7580 C CA . VAL D 1 217 ? 1.200 16.932 45.650 1.00 16.36 217 VAL D CA 1
ATOM 7581 C C . VAL D 1 217 ? 0.455 15.640 45.310 1.00 15.13 217 VAL D C 1
ATOM 7582 O O . VAL D 1 217 ? 0.041 14.893 46.191 1.00 13.96 217 VAL D O 1
ATOM 7586 N N . GLY D 1 218 ? 0.252 15.398 44.019 1.00 14.93 218 GLY D N 1
ATOM 7587 C CA . GLY D 1 218 ? -0.430 14.198 43.586 1.00 14.53 218 GLY D CA 1
ATOM 7588 C C . GLY D 1 218 ? 0.429 12.952 43.833 1.00 15.42 218 GLY D C 1
ATOM 7589 O O . GLY D 1 218 ? 1.625 13.050 44.052 1.00 13.59 218 GLY D O 1
ATOM 7590 N N . ARG D 1 219 ? -0.207 11.787 43.810 1.00 17.62 219 ARG D N 1
ATOM 7591 C CA . ARG D 1 219 ? 0.491 10.526 43.881 1.00 19.72 219 ARG D CA 1
ATOM 7592 C C . ARG D 1 219 ? 0.328 9.762 42.575 1.00 18.45 219 ARG D C 1
ATOM 7593 O O . ARG D 1 219 ? -0.663 9.950 41.872 1.00 15.96 219 ARG D O 1
ATOM 7601 N N . PRO D 1 220 ? 1.296 8.890 42.243 1.00 17.67 220 PRO D N 1
ATOM 7602 C CA . PRO D 1 220 ? 1.181 8.064 41.037 1.00 17.16 220 PRO D CA 1
ATOM 7603 C C . PRO D 1 220 ? -0.118 7.256 41.016 1.00 15.43 220 PRO D C 1
ATOM 7604 O O . PRO D 1 220 ? -0.715 7.043 39.953 1.00 13.20 220 PRO D O 1
ATOM 7608 N N . GLU D 1 221 ? -0.540 6.819 42.185 1.00 14.57 221 GLU D N 1
ATOM 7609 C CA . GLU D 1 221 ? -1.775 6.072 42.331 1.00 15.74 221 GLU D CA 1
ATOM 7610 C C . GLU D 1 221 ? -2.998 6.872 41.895 1.00 12.92 221 GLU D C 1
ATOM 7611 O O . GLU D 1 221 ? -3.960 6.298 41.427 1.00 12.44 221 GLU D O 1
ATOM 7617 N N . ASP D 1 222 ? -2.969 8.197 42.065 1.00 11.87 222 ASP D N 1
ATOM 7618 C CA . ASP D 1 222 ? -4.087 9.051 41.623 1.00 10.88 222 ASP D CA 1
ATOM 7619 C C . ASP D 1 222 ? -4.257 8.943 40.104 1.00 10.37 222 ASP D C 1
ATOM 7620 O O . ASP D 1 222 ? -5.375 8.824 39.605 1.00 10.45 222 ASP D O 1
ATOM 7625 N N . ILE D 1 223 ? -3.148 8.959 39.384 1.00 9.25 223 ILE D N 1
ATOM 7626 C CA . ILE D 1 223 ? -3.195 8.792 37.917 1.00 9.10 223 ILE D CA 1
ATOM 7627 C C . ILE D 1 223 ? -3.637 7.367 37.572 1.00 8.23 223 ILE D C 1
ATOM 7628 O O . ILE D 1 223 ? -4.485 7.171 36.712 1.00 7.87 223 ILE D O 1
ATOM 7633 N N . ALA D 1 224 ? -3.060 6.393 38.269 1.00 8.06 224 ALA D N 1
ATOM 7634 C CA . ALA D 1 224 ? -3.364 4.988 38.030 1.00 8.46 224 ALA D CA 1
ATOM 7635 C C . ALA D 1 224 ? -4.848 4.681 38.198 1.00 8.92 224 ALA D C 1
ATOM 7636 O O . ALA D 1 224 ? -5.415 3.934 37.418 1.00 9.33 224 ALA D O 1
ATOM 7638 N N . ASN D 1 225 ? -5.460 5.269 39.234 1.00 10.08 225 ASN D N 1
ATOM 7639 C CA . ASN D 1 225 ? -6.884 5.087 39.482 1.00 10.23 225 ASN D CA 1
ATOM 7640 C C . ASN D 1 225 ? -7.764 5.610 38.327 1.00 9.91 225 ASN D C 1
ATOM 7641 O O . ASN D 1 225 ? -8.810 5.046 38.022 1.00 9.63 225 ASN D O 1
ATOM 7646 N N . ALA D 1 226 ? -7.342 6.688 37.704 1.00 10.06 226 ALA D N 1
ATOM 7647 C CA . ALA D 1 226 ? -8.069 7.192 36.534 1.00 10.54 226 ALA D CA 1
ATOM 7648 C C . ALA D 1 226 ? -7.848 6.263 35.343 1.00 9.43 226 ALA D C 1
ATOM 7649 O O . ALA D 1 226 ? -8.771 5.974 34.603 1.00 9.03 226 ALA D O 1
ATOM 7651 N N . VAL D 1 227 ? -6.619 5.827 35.159 1.00 9.31 227 VAL D N 1
ATOM 7652 C CA . VAL D 1 227 ? -6.273 4.881 34.103 1.00 9.60 227 VAL D CA 1
ATOM 7653 C C . VAL D 1 227 ? -7.138 3.621 34.230 1.00 10.24 227 VAL D C 1
ATOM 7654 O O . VAL D 1 227 ? -7.646 3.112 33.238 1.00 10.34 227 VAL D O 1
ATOM 7658 N N . LEU D 1 228 ? -7.321 3.139 35.454 1.00 10.02 228 LEU D N 1
ATOM 7659 C CA . LEU D 1 228 ? -8.128 1.964 35.666 1.00 10.15 228 LEU D CA 1
ATOM 7660 C C . LEU D 1 228 ? -9.593 2.196 35.210 1.00 9.78 228 LEU D C 1
ATOM 7661 O O . LEU D 1 228 ? -10.202 1.339 34.596 1.00 9.34 228 LEU D O 1
ATOM 7666 N N . TYR D 1 229 ? -10.142 3.348 35.556 1.00 8.92 229 TYR D N 1
ATOM 7667 C CA . TYR D 1 229 ? -11.507 3.698 35.136 1.00 8.77 229 TYR D CA 1
ATOM 7668 C C . TYR D 1 229 ? -11.640 3.646 33.609 1.00 9.10 229 TYR D C 1
ATOM 7669 O O . TYR D 1 229 ? -12.550 2.993 33.086 1.00 9.59 229 TYR D O 1
ATOM 7678 N N . TYR D 1 230 ? -10.724 4.286 32.906 1.00 9.67 230 TYR D N 1
ATOM 7679 C CA . TYR D 1 230 ? -10.826 4.395 31.441 1.00 9.90 230 TYR D CA 1
ATOM 7680 C C . TYR D 1 230 ? -10.519 3.083 30.734 1.00 10.66 230 TYR D C 1
ATOM 7681 O O . TYR D 1 230 ? -11.073 2.798 29.668 1.00 10.00 230 TYR D O 1
ATOM 7690 N N . ALA D 1 231 ? -9.652 2.270 31.347 1.00 11.63 231 ALA D N 1
ATOM 7691 C CA . ALA D 1 231 ? -9.245 0.996 30.788 1.00 12.32 231 ALA D CA 1
ATOM 7692 C C . ALA D 1 231 ? -10.352 -0.049 30.848 1.00 12.23 231 ALA D C 1
ATOM 7693 O O . ALA D 1 231 ? -10.393 -0.970 30.033 1.00 12.31 231 ALA D O 1
ATOM 7695 N N . SER D 1 232 ? -11.223 0.087 31.831 1.00 12.19 232 SER D N 1
ATOM 7696 C CA . SER D 1 232 ? -12.223 -0.951 32.137 1.00 12.52 232 SER D CA 1
ATOM 7697 C C . SER D 1 232 ? -13.596 -0.627 31.571 1.00 12.95 232 SER D C 1
ATOM 7698 O O . SER D 1 232 ? -13.842 0.472 31.114 1.00 11.82 232 SER D O 1
ATOM 7701 N N . ASP D 1 233 ? -14.483 -1.592 31.617 1.00 15.32 233 ASP D N 1
ATOM 7702 C CA . ASP D 1 233 ? -15.865 -1.424 31.185 1.00 17.14 233 ASP D CA 1
ATOM 7703 C C . ASP D 1 233 ? -16.683 -0.469 32.049 1.00 15.01 233 ASP D C 1
ATOM 7704 O O . ASP D 1 233 ? -17.770 -0.103 31.678 1.00 13.13 233 ASP D O 1
ATOM 7709 N N . ASP D 1 234 ? -16.158 -0.061 33.185 1.00 13.52 234 ASP D N 1
ATOM 7710 C CA . ASP D 1 234 ? -16.808 0.951 33.970 1.00 14.26 234 ASP D CA 1
ATOM 7711 C C . ASP D 1 234 ? -16.956 2.259 33.175 1.00 12.78 234 ASP D C 1
ATOM 7712 O O . ASP D 1 234 ? -17.803 3.086 33.506 1.00 12.66 234 ASP D O 1
ATOM 7717 N N . SER D 1 235 ? -16.114 2.426 32.146 1.00 10.60 235 SER D N 1
ATOM 7718 C CA . SER D 1 235 ? -16.159 3.597 31.278 1.00 8.83 235 SER D CA 1
ATOM 7719 C C . SER D 1 235 ? -16.564 3.237 29.848 1.00 8.60 235 SER D C 1
ATOM 7720 O O . SER D 1 235 ? -16.233 3.934 28.899 1.00 8.19 235 SER D O 1
ATOM 7723 N N . GLY D 1 236 ? -17.320 2.152 29.707 1.00 8.76 236 GLY D N 1
ATOM 7724 C CA . GLY D 1 236 ? -17.690 1.601 28.400 1.00 8.34 236 GLY D CA 1
ATOM 7725 C C . GLY D 1 236 ? -18.476 2.538 27.500 1.00 8.39 236 GLY D C 1
ATOM 7726 O O . GLY D 1 236 ? -18.555 2.273 26.299 1.00 8.46 236 GLY D O 1
ATOM 7727 N N . TYR D 1 237 ? -19.067 3.614 28.061 1.00 7.92 237 TYR D N 1
ATOM 7728 C CA . TYR D 1 237 ? -19.832 4.568 27.275 1.00 8.04 237 TYR D CA 1
ATOM 7729 C C . TYR D 1 237 ? -19.111 5.934 27.236 1.00 8.36 237 TYR D C 1
ATOM 7730 O O . TYR D 1 237 ? -19.733 6.969 26.967 1.00 8.04 237 TYR D O 1
ATOM 7739 N N . VAL D 1 238 ? -17.802 5.907 27.500 1.00 7.88 238 VAL D N 1
ATOM 7740 C CA . VAL D 1 238 ? -17.024 7.109 27.640 1.00 7.82 238 VAL D CA 1
ATOM 7741 C C . VAL D 1 238 ? -15.817 7.088 26.658 1.00 7.35 238 VAL D C 1
ATOM 7742 O O . VAL D 1 238 ? -14.961 6.225 26.723 1.00 7.21 238 VAL D O 1
ATOM 7746 N N . THR D 1 239 ? -15.759 8.070 25.777 1.00 6.90 239 THR D N 1
ATOM 7747 C CA . THR D 1 239 ? -14.674 8.147 24.841 1.00 6.92 239 THR D CA 1
ATOM 7748 C C . THR D 1 239 ? -14.387 9.571 24.431 1.00 6.45 239 THR D C 1
ATOM 7749 O O . THR D 1 239 ? -15.287 10.374 24.330 1.00 6.53 239 THR D O 1
ATOM 7753 N N . GLY D 1 240 ? -13.119 9.871 24.231 1.00 6.46 240 GLY D N 1
ATOM 7754 C CA . GLY D 1 240 ? -12.688 11.233 23.864 1.00 6.52 240 GLY D CA 1
ATOM 7755 C C . GLY D 1 240 ? -12.560 12.189 25.040 1.00 7.02 240 GLY D C 1
ATOM 7756 O O . GLY D 1 240 ? -12.431 13.389 24.842 1.00 7.39 240 GLY D O 1
ATOM 7757 N N . MET D 1 241 ? -12.560 11.668 26.274 1.00 6.87 241 MET D N 1
ATOM 7758 C CA . MET D 1 241 ? -12.404 12.523 27.418 1.00 6.97 241 MET D CA 1
ATOM 7759 C C . MET D 1 241 ? -10.998 13.083 27.627 1.00 6.99 241 MET D C 1
ATOM 7760 O O . MET D 1 241 ? -10.004 12.422 27.398 1.00 6.42 241 MET D O 1
ATOM 7765 N N . ILE D 1 242 ? -10.959 14.337 28.065 1.00 7.72 242 ILE D N 1
ATOM 7766 C CA . ILE D 1 242 ? -9.717 14.993 28.545 1.00 8.14 242 ILE D CA 1
ATOM 7767 C C . ILE D 1 242 ? -9.875 15.113 30.067 1.00 8.69 242 ILE D C 1
ATOM 7768 O O . ILE D 1 242 ? -10.615 15.975 30.575 1.00 10.56 242 ILE D O 1
ATOM 7773 N N . HIS D 1 243 ? -9.205 14.226 30.778 1.00 8.57 243 HIS D N 1
ATOM 7774 C CA . HIS D 1 243 ? -9.472 13.985 32.200 1.00 8.08 243 HIS D CA 1
ATOM 7775 C C . HIS D 1 243 ? -8.389 14.576 33.101 1.00 8.11 243 HIS D C 1
ATOM 7776 O O . HIS D 1 243 ? -7.258 14.066 33.145 1.00 7.24 243 HIS D O 1
ATOM 7783 N N . GLU D 1 244 ? -8.735 15.624 33.842 1.00 8.28 244 GLU D N 1
ATOM 7784 C CA . GLU D 1 244 ? -7.744 16.354 34.635 1.00 8.45 244 GLU D CA 1
ATOM 7785 C C . GLU D 1 244 ? -7.534 15.752 36.025 1.00 8.20 244 GLU D C 1
ATOM 7786 O O . GLU D 1 244 ? -8.496 15.601 36.782 1.00 7.18 244 GLU D O 1
ATOM 7792 N N . VAL D 1 245 ? -6.275 15.409 36.340 1.00 7.71 245 VAL D N 1
ATOM 7793 C CA . VAL D 1 245 ? -5.900 14.900 37.663 1.00 7.80 245 VAL D CA 1
ATOM 7794 C C . VAL D 1 245 ? -4.768 15.737 38.257 1.00 8.43 245 VAL D C 1
ATOM 7795 O O . VAL D 1 245 ? -3.611 15.322 38.327 1.00 8.22 245 VAL D O 1
ATOM 7799 N N . ALA D 1 246 ? -5.110 16.951 38.678 1.00 8.56 246 ALA D N 1
ATOM 7800 C CA . ALA D 1 246 ? -4.113 17.935 39.072 1.00 8.73 246 ALA D CA 1
ATOM 7801 C C . ALA D 1 246 ? -4.527 18.719 40.308 1.00 8.48 246 ALA D C 1
ATOM 7802 O O . ALA D 1 246 ? -4.068 19.836 40.531 1.00 8.68 246 ALA D O 1
ATOM 7804 N N . GLY D 1 247 ? -5.381 18.119 41.105 1.00 8.95 247 GLY D N 1
ATOM 7805 C CA . GLY D 1 247 ? -5.860 18.699 42.347 1.00 9.85 247 GLY D CA 1
ATOM 7806 C C . GLY D 1 247 ? -6.580 20.042 42.188 1.00 10.47 247 GLY D C 1
ATOM 7807 O O . GLY D 1 247 ? -6.655 20.800 43.146 1.00 10.12 247 GLY D O 1
ATOM 7808 N N . GLY D 1 248 ? -7.100 20.312 40.983 1.00 9.96 248 GLY D N 1
ATOM 7809 C CA . GLY D 1 248 ? -7.793 21.566 40.721 1.00 10.07 248 GLY D CA 1
ATOM 7810 C C . GLY D 1 248 ? -6.931 22.692 40.158 1.00 9.88 248 GLY D C 1
ATOM 7811 O O . GLY D 1 248 ? -7.413 23.798 39.949 1.00 10.19 248 GLY D O 1
ATOM 7812 N N . PHE D 1 249 ? -5.653 22.397 39.894 1.00 9.77 249 PHE D N 1
ATOM 7813 C CA . PHE D 1 249 ? -4.736 23.366 39.339 1.00 9.12 249 PHE D CA 1
ATOM 7814 C C . PHE D 1 249 ? -5.284 24.003 38.066 1.00 9.07 249 PHE D C 1
ATOM 7815 O O . PHE D 1 249 ? -5.668 23.321 37.141 1.00 8.79 249 PHE D O 1
ATOM 7823 N N . ALA D 1 250 ? -5.302 25.344 38.080 1.00 8.30 250 ALA D N 1
ATOM 7824 C CA . ALA D 1 250 ? -5.731 26.173 36.988 1.00 8.25 250 ALA D CA 1
ATOM 7825 C C . ALA D 1 250 ? -7.235 26.047 36.699 1.00 8.34 250 ALA D C 1
ATOM 7826 O O . ALA D 1 250 ? -7.686 26.413 35.623 1.00 8.27 250 ALA D O 1
ATOM 7828 N N . LEU D 1 251 ? -7.989 25.539 37.649 1.00 8.34 251 LEU D N 1
ATOM 7829 C CA . LEU D 1 251 ? -9.446 25.407 37.465 1.00 8.43 251 LEU D CA 1
ATOM 7830 C C . LEU D 1 251 ? -10.103 26.769 37.452 1.00 9.31 251 LEU D C 1
ATOM 7831 O O . LEU D 1 251 ? -11.078 26.999 36.727 1.00 10.92 251 LEU D O 1
ATOM 7836 N N . GLY D 1 252 ? -9.577 27.692 38.241 1.00 10.06 252 GLY D N 1
ATOM 7837 C CA . GLY D 1 252 ? -10.167 28.998 38.399 1.00 10.26 252 GLY D CA 1
ATOM 7838 C C . GLY D 1 252 ? -9.206 30.152 38.532 1.00 10.37 252 GLY D C 1
ATOM 7839 O O . GLY D 1 252 ? -8.095 30.080 38.064 1.00 9.93 252 GLY D O 1
ATOM 7840 N N . THR D 1 253 ? -9.686 31.236 39.148 1.00 9.62 253 THR D N 1
ATOM 7841 C CA . THR D 1 253 ? -8.974 32.504 39.120 1.00 9.90 253 THR D CA 1
ATOM 7842 C C . THR D 1 253 ? -7.539 32.378 39.619 1.00 9.74 253 THR D C 1
ATOM 7843 O O . THR D 1 253 ? -7.268 31.690 40.600 1.00 9.56 253 THR D O 1
ATOM 7847 N N . PRO D 1 254 ? -6.619 33.057 38.951 1.00 10.72 254 PRO D N 1
ATOM 7848 C CA . PRO D 1 254 ? -5.229 33.054 39.418 1.00 10.92 254 PRO D CA 1
ATOM 7849 C C . PRO D 1 254 ? -5.056 33.796 40.738 1.00 11.27 254 PRO D C 1
ATOM 7850 O O . PRO D 1 254 ? -3.969 33.706 41.346 1.00 11.64 254 PRO D O 1
ATOM 7854 N N . GLN D 1 255 ? -6.093 34.497 41.190 1.00 11.15 255 GLN D N 1
ATOM 7855 C CA . GLN D 1 255 ? -6.057 35.133 42.496 1.00 11.80 255 GLN D CA 1
ATOM 7856 C C . GLN D 1 255 ? -6.207 34.145 43.634 1.00 11.63 255 GLN D C 1
ATOM 7857 O O . GLN D 1 255 ? -6.087 34.514 44.816 1.00 12.58 255 GLN D O 1
ATOM 7863 N N . TYR D 1 256 ? -6.445 32.879 43.307 1.00 12.66 256 TYR D N 1
ATOM 7864 C CA . TYR D 1 256 ? -6.803 31.866 44.303 1.00 12.74 256 TYR D CA 1
ATOM 7865 C C . TYR D 1 256 ? -5.798 31.752 45.432 1.00 14.04 256 TYR D C 1
ATOM 7866 O O . TYR D 1 256 ? -6.184 31.801 46.594 1.00 13.16 256 TYR D O 1
ATOM 7875 N N . SER D 1 257 ? -4.511 31.609 45.090 1.00 15.48 257 SER D N 1
ATOM 7876 C CA . SER D 1 257 ? -3.482 31.418 46.116 1.00 18.68 257 SER D CA 1
ATOM 7877 C C . SER D 1 257 ? -3.377 32.611 47.051 1.00 20.82 257 SER D C 1
ATOM 7878 O O . SER D 1 257 ? -3.022 32.439 48.215 1.00 19.87 257 SER D O 1
ATOM 7881 N N . GLU D 1 258 ? -3.705 33.798 46.525 1.00 21.67 258 GLU D N 1
ATOM 7882 C CA . GLU D 1 258 ? -3.729 34.993 47.347 1.00 24.29 258 GLU D CA 1
ATOM 7883 C C . GLU D 1 258 ? -4.773 34.986 48.401 1.00 25.06 258 GLU D C 1
ATOM 7884 O O . GLU D 1 258 ? -4.528 35.408 49.488 1.00 27.72 258 GLU D O 1
ATOM 7890 N N . TYR D 1 259 ? -5.954 34.542 48.054 1.00 26.85 259 TYR D N 1
ATOM 7891 C CA . TYR D 1 259 ? -7.067 34.631 48.951 1.00 29.86 259 TYR D CA 1
ATOM 7892 C C . TYR D 1 259 ? -7.341 33.363 49.715 1.00 28.52 259 TYR D C 1
ATOM 7893 O O . TYR D 1 259 ? -8.207 33.358 50.574 1.00 29.53 259 TYR D O 1
ATOM 7902 N N . CYS D 1 260 ? -6.644 32.283 49.374 1.00 27.60 260 CYS D N 1
ATOM 7903 C CA . CYS D 1 260 ? -6.854 30.990 50.005 1.00 29.56 260 CYS D CA 1
ATOM 7904 C C . CYS D 1 260 ? -5.517 30.299 50.314 1.00 33.54 260 CYS D C 1
ATOM 7905 O O . CYS D 1 260 ? -5.280 29.157 49.869 1.00 28.05 260 CYS D O 1
ATOM 7908 N N . PRO D 1 261 ? -4.665 31.017 51.035 1.00 39.23 261 PRO D N 1
ATOM 7909 C CA . PRO D 1 261 ? -3.326 30.530 51.255 1.00 42.31 261 PRO D CA 1
ATOM 7910 C C . PRO D 1 261 ? -3.351 29.211 51.994 1.00 39.46 261 PRO D C 1
ATOM 7911 O O . PRO D 1 261 ? -4.230 28.911 52.813 1.00 37.09 261 PRO D O 1
#

Organism: Clostridium sardiniense (NCBI:txid29369)

Nearest PDB structures (foldseek):
  5epo-assembly1_D  TM=1.003E+00  e=8.680E-53  Clostridium sardiniense
  7v1q-assembly1_A  TM=9.387E-01  e=3.712E-26  Leifsonia antarctica
  3r1i-assembly1_A-2  TM=9.399E-01  e=2.345E-25  Mycobacterium marinum M
  8cxa-assembly1_C  TM=8.880E-01  e=2.660E-23  Klebsiella pneumoniae
  8cxa-assembly1_D  TM=8.969E-01  e=5.912E-23  Klebsiella pneumoniae

CATH classification: 3.40.50.720

Sequence (1044 aa):
KRLEGKVAIVTSSTRGIGRASAEALAKEGALVYLAARSEELANEVIADIKKQGGVAKFVYFNAREEETYTSMVEKVAEAEGRIDILVNNYGGTNVNLDKNLTAGDTDEFFRILKDNVQSVYLPAKAAIPHMEKVGG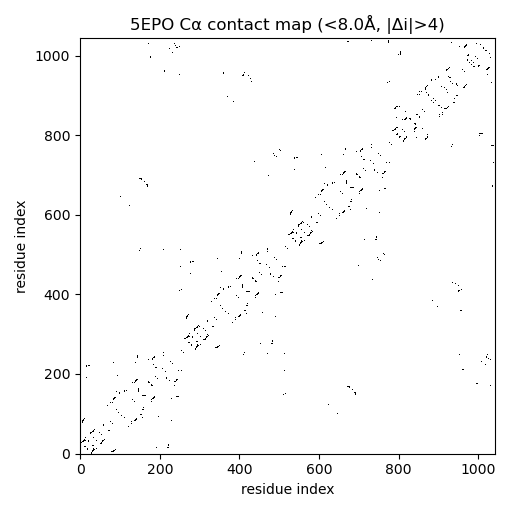GSIVNISTIGSVVPDISRIAYCVSKSAINSLTQNIALQYARKNIRCNAVLPGLIGTRAALENMTDEFRDSFLGHVPLNRVGRPEDIANAVLYYASDDSGYVTGMIHEVAGGFALGTPQYSEYCPRKRLEGKVAIVTSSTRGIGRASAEALAKEGALVYLAARSEELANEVIADIKKQGGVAKFVYFNAREEETYTSMVEKVAEAEGRIDILVNNYGGTNVNLDKNLTAGDTDEFFRILKDNVQSVYLPAKAAIPHMEKVGGGSIVNISTIGSVVPDISRIAYCVSKSAINSLTQNIALQYARKNIRCNAVLPGLIGTRAALENMTDEFRDSFLGHVPLNRVGRPEDIANAVLYYASDDSGYVTGMIHEVAGGFALGTPQYSEYCPRKRLEGKVAIVTSSTRGIGRASAEALAKEGALVYLAARSEELANEVIADIKKQGGVAKFVYFNAREEETYTSMVEKVAEAEGRIDILVNNYGGTNVNLDKNLTAGDTDEFFRILKDNVQSVYLPAKAAIPHMEKVGGGSIVNISTIGSVVPDISRIAYCVSKSAINSLTQNIALQYARKNIRCNAVLPGLIGTRAALENMTDEFRDSFLGHVPLNRVGRPEDIANAVLYYASDDSGYVTGMIHEVAGGFALGTPQYSEYCPRMKRLEGKVAIVTSSTRGIGRASAEALAKEGALVYLAARSEELANEVIADIKKQGGVAKFVYFNAREEETYTSMVEKVAEAEGRIDILVNNYGGTNVNLDKNLTAGDTDEFFRILKDNVQSVYLPAKAAIPHMEKVGGGSIVNISTIGSVVPDISRIAYCVSKSAINSLTQNIALQYARKNIRCNAVLPGLIGTRAALENMTDEFRDSFLGHVPLNRVGRPEDIANAVLYYASDDSGYVTGMIHEVAGGFALGTPQYSEYCP

Solvent-accessible surface area: 36117 Å² total; per-residue (Å²): 155,89,0,120,54,58,6,0,0,0,1,36,0,23,98,21,27,0,66,7,0,0,38,15,0,2,137,39,18,1,31,0,13,0,0,1,156,33,100,134,66,0,76,98,2,34,56,63,1,157,192,110,56,11,87,8,82,47,6,79,4,24,10,212,65,84,112,8,0,58,39,0,0,72,103,0,10,153,70,45,62,75,0,9,2,0,0,1,23,58,33,25,51,48,55,112,74,5,78,37,0,51,68,8,57,40,87,29,6,14,137,10,2,77,38,0,0,10,1,3,1,21,0,0,39,12,0,0,71,47,0,68,180,50,50,10,13,2,0,0,0,8,3,13,8,14,9,68,10,12,17,33,21,38,2,1,50,4,0,0,5,14,0,1,12,11,0,0,42,1,0,0,3,24,9,2,64,102,73,0,10,0,0,0,0,0,8,16,18,9,35,23,104,64,16,97,134,78,36,82,95,129,30,41,83,24,21,32,6,15,0,3,15,68,56,56,2,127,24,93,8,0,2,35,0,0,15,7,0,6,2,108,34,0,9,1,2,9,4,11,40,0,57,0,3,0,9,8,36,25,14,4,10,2,10,31,92,86,32,100,132,151,75,0,124,57,62,6,0,0,0,1,36,0,17,98,23,28,0,68,9,0,0,60,18,0,3,136,45,25,2,31,0,13,0,0,3,159,40,94,142,55,0,76,106,1,32,61,65,6,140,168,120,65,8,81,7,84,46,6,80,5,28,14,194,76,85,122,6,0,55,37,0,0,83,111,0,11,152,68,45,62,74,0,10,3,0,0,2,22,48,34,30,46,42,45,116,74,5,82,38,0,50,73,7,59,41,117,26,5,14,116,2,3,91,19,0,0,11,2,2,1,16,0,0,39,12,0,1,62,33,0,63,170,58,48,8,14,2,0,0,0,9,3,13,10,15,9,66,10,10,19,35,22,41,2,1,53,4,0,0,6,16,0,1,11,11,0,0,43,2,0,0,3,22,10,2,60,103,73,0,13,0,0,0,0,0,9,16,16,7,35,21,115,63,16,96,132,80,35,84,96,134,31,32,96,23,21,28,15,26,1,2,16,50,85,58,3,155,27,93,13,0,1,33,0,0,14,6,0,7,1,107,33,0,8,1,2,7,4,11,38,0,56,0,3,0,9,7,36,23,12,4,11,1,9,32,86,92,27,98,168,158,66,0,138,58,50,7,0,0,0,1,38,0,21,96,23,28,0,64,12,0,0,65,19,0,4,174,26,34,1,33,0,11,0,0,3,168,36,98,150,54,0,77,110,0,34,56,58,5,114,163,144,63,6,65,8,82,47,7,73,4,25,7,138,80,93,118,12,0,50,28,0,0,77,102,0,9,146,67,46,65,80,0,10,2,0,0,1,22,44,32,28,48,45,74,101,60,6,74,36,0,52,62,6,60,38,115,23,5,17,104,4,3,81,13,1,0,9,2,2,1,20,0,0,38,11,0,1,70,48,0,61,183,52,50,8,14,2,0,0,0,8,3,13,10,14,9,67,10,10,17,38,22,40,2,1,50,3,0,0,6,14,0,2,13,11,0,0,42,2,0,0,3,22,8,1,59,104,74,0,12,0,0,0,0,0,11,14,16,7,34,18,115,62,19,88,135,84,39,81,88,128,34,32,80,19,21,37,4,17,0,2,12,58,63,53,2,128,27,98,10,0,2,33,0,0,14,6,0,5,1,105,34,1,11,1,1,7,4,11,39,0,57,0,2,0,8,6,38,27,12,3,11,2,9,30,82,86,25,104,160,209,119,88,4,87,48,68,7,0,0,0,1,38,0,24,96,22,27,0,64,7,1,0,39,17,0,4,156,42,17,0,26,0,13,0,0,2,165,34,97,131,60,0,74,101,2,38,47,49,2,156,160,100,69,8,92,9,86,44,6,72,4,26,10,217,64,88,112,8,1,61,38,0,0,84,105,0,11,159,67,47,61,69,0,10,4,0,0,2,22,52,34,26,47,50,49,115,74,4,77,35,0,49,76,6,59,37,115,27,6,14,114,2,2,76,17,0,0,10,2,2,1,25,0,0,39,14,0,1,67,36,0,68,169,49,49,9,15,2,0,0,0,9,3,12,8,14,10,67,9,11,17,36,23,40,2,1,50,4,0,0,6,15,0,1,13,10,0,0,43,2,0,0,4,23,8,2,66,102,78,0,13,0,0,0,0,0,11,14,15,7,36,24,116,60,20,96,131,79,34,84,96,128,30,36,98,21,21,45,32,21,0,2,16,86,60,54,3,128,26,94,11,0,2,33,0,0,13,7,0,7,3,112,34,0,16,1,2,8,4,9,39,0,55,0,3,0,8,8,39,24,13,3,10,2,9,30,80,95,27,139

InterPro domains:
  IPR002347 Short-chain dehydrogenase/reductase SDR [PF13561] (15-249)
  IPR002347 Short-chain dehydrogenase/reductase SDR [PR00080] (82-93)
  IPR002347 Short-chain dehydrogenase/reductase SDR [PR00080] (138-146)
  IPR002347 Short-chain dehydrogenase/reductase SDR [PR00080] (158-177)
  IPR002347 Short-chain dehydrogenase/reductase SDR [PR00081] (8-25)
  IPR002347 Short-chain dehydrogenase/reductase SDR [PR00081] (82-93)
  IPR002347 Short-chain dehydrogenase/reductase SDR [PR00081] (132-148)
  IPR002347 Short-chain dehydrogenase/reductase SDR [PR00081] (158-177)
  IPR002347 Short-chain dehydrogenase/reductase SDR [PR00081] (179-196)
  IPR002347 Short-chain dehydrogenase/reductase SDR [PR00081] (213-233)
  IPR036291 NAD(P)-binding domain superfamily [SSF51735] (5-251)
  IPR050259 Short-chain dehydrogenases/reductases [PTHR42879] (1-249)

B-factor: mean 15.97, std 10.81, range [3.46, 116.12]

Foldseek 3Di:
DQQALAEEEFEPQLWFLSVLLQLLNQLVHYAYEYAYQDPPSVVVSQVVSVVVPGHYYYFYDDLVPLVSLQVRLVVRCVVRVAHAEYELEDADADQVQWFADPRHDPVRLVVRLCSLLSSQVSNVVNRLVRQLVVQEHEYEYEAAPLCVPPDRTRNSNNVSSVVNLVVQLVVQVVCVVSLYAGEYEHEAAEPTCRCPVSDDPVRVVVQQLQQQQRDGHYSNLRSVVSVCRGGCVCSVPHSYHHYHYNCRPVDDPCCSVVPGD/DFQALAEEEFEPQLDFLRVLLQLLNFLVHYAYEYAYADPVSVVVSQVVSVVSPGGYYYDYDDLVDLVSLQVSQVVRCVVSVAHAEYELEDADADQVAWFAPPRHDPVRLVVRLCSLLSSQVRNVVNRLVRQLVVQEHEYEYEAAPLCVPPDRTNVSNNVSSVVNLVVQQVVQVVCVVSLYAGEYEHEAAEPTCVCPVSPDPVRVVVQLLQQQLRDGHYSNLRSVVSNCRGGCVCSVPHSYHHYHYNCRPVDDPCCSVVPPD/DLQAPAEEEFEPQLDFLRVLLQLLNQLVHYAYEYAYQDPVSVVVSQVVSVVSVGGYHYDYDDLVPLVSLQVSLVVRCVVSVAHAYYELEDADADQVAWFADPRHDDVRLVVRLCSLQSSQVVNCVNRLVRQLVVQEHEYEYEAAPLCVPPDRTSNSNNVSSVVVLVVQQVSQVVCVVSLYAGEYEHEAAEPDCRCPVVPDPVVVVVQQLQQQQRDGHYSNLRSVVSNCRGGCVCSVDHSYHHYHYNCRPVDDPCCSVVPPD/DFQQALAEEEFEPQLDFLRVLLQLLNQLRHYAYEYAYADQVSVVVSQVVSVVSPGGYYYDYDDLVVLCSLQVSLVVRCVVRVAHAEYELEDADADQVQWFADPRHDDVRLVVRLCSHLSSQVRNCVNRLVRQLVVQEHEYEYEAAPLCVPPDRTRNSNNVSSVVNLVVQQVVQVPCVVSLYAGEYEHEAAEPTPVCPVSPDPVVVVVQQLQQPQRDGHYSNLSSVVSNCRGGCVCSVPHSYHHYHYNCHPVDDPCCSVVPD

Secondary structure (DSSP, 8-state):
-TTTT-EEEEES-SSHHHHHHHHHHHHTT-EEEEEES-HHHHHHHHHHHHHTT-EEEEEE--TTSTHHHHHHHHHHHHHHS---EEEE------TTT--STTTS-HHHHHHHHHHHHHHHHHHHHHHHHHHHHTT-EEEEEE--GGGSS--SS-HHHHHHHHHHHHHHHHHHHHHGGGTEEEEEEEE-SB-SHHHHHHS-HHHHHHHHHT-TT-S-B-HHHHHHHHHHHHSGGGTT--S-EEEESTTTTSS-TTHHHHS--/-TTTT-EEEEES-SSHHHHHHHHHHHHTT-EEEEEES-HHHHHHHHHHHHHTT-EEEEEE--TTSTTHHHHHHHHHHHHHS---EEEE------TTT--STTTS-HHHHHHHHHHHHHHHHHHHHHHHHHHHHHT-EEEEEE--GGGSS--SS-HHHHHHHHHHHHHHHHHHHHHGGGTEEEEEEEE--B-SHHHHHHS-HHHHHHHHHT-TT-S-B-HHHHHHHHHHHHSGGGTT--S-EEEESTTTTSS-TTHHHHS--/-TTTT-EEEEES-SSHHHHHHHHHHHHTT-EEEEEES-HHHHHHHHHHHHHTT-EEEEEE--TTSTHHHHHHHHHHHHHHS---EEEE------TTT--STTTS-HHHHHHHHHHHHHHHHHHHHHHHHHHHHTT-EEEEEE--GGGSS--SS-HHHHHHHHHHHHHHHHHHHHHGGGTEEEEEEEE-SBSSHHHHHHS-HHHHHHHHHT-TT-S-B-HHHHHHHHHHHHSGGGTT--S-EEEESTTTTSS-TTHHHHS--/--TTTT-EEEEES-SSHHHHHHHHHHHHTT-EEEEEES-HHHHHHHHHHHHHTT-EEEEEE--TTSTTHHHHHHHHHHHHHS---EEEE------TTT--STTTS-HHHHHHHHHHHHHHHHHHHHHHHHHHHHTT-EEEEEE--GGGSS--SS-HHHHHHHHHHHHHHHHHHHHHGGGTEEEEEEEE-SB-SHHHHHHS-HHHHHHHHHT-TT-S-B-HHHHHHHHHHHHSGGGTT--S-EEEESTTTTSS-TTHHHH--

Radius of gyration: 28.04 Å; Cα contacts (8 Å, |Δi|>4): 2520; chains: 4; bounding box: 62×81×74 Å